Protein 4L9P (pdb70)

Sequence (792 aa):
GKYSSDPEWASIKPIEELNDGSDFGAMMPLATISYSPEYLEATSSYLRAVMAANEMSERALRLTGDIISMNPAHYTVWIYRAKILFALGKDLNEEIEEWLNKVALKHLLKKNNYYQQIWHHRQVLMSSRAHFPTLPPREQDFLMEEMFAQDAKSSYHVWTYRHWLVRHFKLWDHPREIQDVEALLKADVRNNSAWNHRYMLRFGPRDENEFDAGLHNTTGPSSEEKGRLPVVDEDLVDSELQYSQSRILEAPENRRSPWSYARGVLQAAGRPLSEWKDFARSFVAVKSSHAIEWLADVYAEEDGSEGSSAAEAVKMLTLLKEKYDPIRRRNYWEEYRIRRQITASAAHATEIVHPGIPALFREPPLIHHDLLSTEETTELQSSETVNKCLPLLKGIHNSQKGPFNKYGIPALQRKDHLEEYLYDDSLEDYPASFVALDASRPWMMVYWALAGLCCLLGEDVTRFRERVISTFTAAQNSTGGIGGGHGQMSHVASSSYAAVLSIAMVGGEEAFKLIDRKAMWKWLGKLKQPDGGFTVCEGGEEDVRGAYCAMVVHALLDLPLALPPEAEEARQQNGLETFTDGLPEYLSRCQTYEGGISGSPGSEAHGAYAFCALACLCLLGRPEVVVVPRYMNIATLLPWLSARQYAPEGGFSGRTNKLVDGCYSHWVGNCWPLVVQAALDGTQPLAGPKRSSVGNLYSREGLTRYILSCCQCCKLGGLRDKPGKHPDSYHTCYALTGLSTTVQYYYHYCCTDSSVSSKDDFSSSAFSSWKHDDPNNFASDGQGSDIGVFTENDRLVPFHPIFVIPHKSAEDIRVWFENQSFDDLKCVVM

CATH classification: 1.25.40.120

Radius of gyration: 26.06 Å; Cα contacts (8 Å, |Δi|>4): 1575; chains: 3; bounding box: 62×55×85 Å

Organism: Aspergillus fumigatus (strain ATCC MYA-4609 / CBS 101355 / FGSC A1100 / Af293) (NCBI:txid330879)

Structure (mmCIF, N/CA/C/O backbone):
data_4L9P
#
_entry.id   4L9P
#
_cell.length_a   63.236
_cell.length_b   90.328
_cell.length_c   83.007
_cell.angle_alpha   90.00
_cell.angle_beta   111.01
_cell.angle_gamma   90.00
#
_symmetry.space_group_name_H-M   'P 1 21 1'
#
loop_
_entity.id
_entity.type
_entity.pdbx_description
1 polymer 'CaaX farnesyltransferase alpha subunit Ram2'
2 polymer 'CaaX farnesyltransferase beta subunit Ram1'
3 polymer 'LYS-CYS-VAL-VAL-MET (CAAX peptide)'
4 non-polymer 'CHLORIDE ION'
5 non-polymer 1,2-ETHANEDIOL
6 non-polymer 'ZINC ION'
7 non-polymer '[(3,7,11-TRIMETHYL-DODECA-2,6,10-TRIENYLOXYCARBAMOYL)-METHYL]-PHOSPHONIC ACID'
8 water water
#
loop_
_atom_site.group_PDB
_atom_site.id
_atom_site.type_symbol
_atom_site.label_atom_id
_atom_site.label_alt_id
_atom_site.label_comp_id
_atom_site.label_asym_id
_atom_site.label_entity_id
_atom_site.label_seq_id
_atom_site.pdbx_PDB_ins_code
_atom_site.Cartn_x
_atom_site.Cartn_y
_atom_site.Cartn_z
_atom_site.occupancy
_atom_site.B_iso_or_equiv
_atom_site.auth_seq_id
_atom_site.auth_comp_id
_atom_site.auth_asym_id
_atom_site.auth_atom_id
_atom_site.pdbx_PDB_model_num
ATOM 1 N N . GLY A 1 17 ? 34.128 4.489 -29.710 1.00 40.58 3 GLY A N 1
ATOM 2 C CA . GLY A 1 17 ? 34.238 3.669 -28.496 1.00 39.64 3 GLY A CA 1
ATOM 3 C C . GLY A 1 17 ? 35.657 3.154 -28.251 1.00 38.74 3 GLY A C 1
ATOM 4 O O . GLY A 1 17 ? 36.277 2.647 -29.179 1.00 39.72 3 GLY A O 1
ATOM 5 N N . LYS A 1 18 ? 36.176 3.264 -27.020 1.00 37.01 4 LYS A N 1
ATOM 6 C CA . LYS A 1 18 ? 37.618 3.092 -26.786 1.00 35.79 4 LYS A CA 1
ATOM 7 C C . LYS A 1 18 ? 38.185 1.719 -27.124 1.00 31.99 4 LYS A C 1
ATOM 8 O O . LYS A 1 18 ? 39.230 1.620 -27.749 1.00 33.44 4 LYS A O 1
ATOM 14 N N . TYR A 1 19 ? 37.521 0.660 -26.701 1.00 26.15 5 TYR A N 1
ATOM 15 C CA . TYR A 1 19 ? 37.967 -0.692 -27.005 1.00 22.71 5 TYR A CA 1
ATOM 16 C C . TYR A 1 19 ? 37.751 -1.039 -28.454 1.00 23.23 5 TYR A C 1
ATOM 17 O O . TYR A 1 19 ? 38.667 -1.590 -29.100 1.00 22.23 5 TYR A O 1
ATOM 26 N N . SER A 1 20 ? 36.593 -0.697 -28.994 1.00 24.63 6 SER A N 1
ATOM 27 C CA . SER A 1 20 ? 36.338 -1.124 -30.374 1.00 27.37 6 SER A CA 1
ATOM 28 C C . SER A 1 20 ? 37.207 -0.414 -31.401 1.00 28.58 6 SER A C 1
ATOM 29 O O . SER A 1 20 ? 37.393 -0.932 -32.490 1.00 30.90 6 SER A O 1
ATOM 32 N N . SER A 1 21 ? 37.738 0.757 -31.064 1.00 26.96 7 SER A N 1
ATOM 33 C CA . SER A 1 21 ? 38.597 1.448 -32.013 1.00 26.94 7 SER A CA 1
ATOM 34 C C . SER A 1 21 ? 40.084 1.117 -31.827 1.00 24.95 7 SER A C 1
ATOM 35 O O . SER A 1 21 ? 40.901 1.483 -32.653 1.00 26.91 7 SER A O 1
ATOM 38 N N . ASP A 1 22 ? 40.431 0.394 -30.773 1.00 21.87 8 ASP A N 1
ATOM 39 C CA . ASP A 1 22 ? 41.839 0.159 -30.395 1.00 20.85 8 ASP A CA 1
ATOM 40 C C . ASP A 1 22 ? 42.328 -1.079 -31.103 1.00 20.09 8 ASP A C 1
ATOM 41 O O . ASP A 1 22 ? 41.778 -2.166 -30.918 1.00 20.51 8 ASP A O 1
ATOM 46 N N . PRO A 1 23 ? 43.372 -0.955 -31.960 1.00 19.06 9 PRO A N 1
ATOM 47 C CA . PRO A 1 23 ? 43.832 -2.200 -32.583 1.00 19.79 9 PRO A CA 1
ATOM 48 C C . PRO A 1 23 ? 44.364 -3.286 -31.617 1.00 20.12 9 PRO A C 1
ATOM 49 O O . PRO A 1 23 ? 44.442 -4.472 -31.993 1.00 20.46 9 PRO A O 1
ATOM 53 N N . GLU A 1 24 ? 44.679 -2.894 -30.363 1.00 20.09 10 GLU A N 1
ATOM 54 C CA . GLU A 1 24 ? 45.081 -3.831 -29.327 1.00 22.83 10 GLU A CA 1
ATOM 55 C C . GLU A 1 24 ? 43.969 -4.852 -29.048 1.00 20.11 10 GLU A C 1
ATOM 56 O O . GLU A 1 24 ? 44.243 -5.953 -28.627 1.00 19.74 10 GLU A O 1
ATOM 62 N N . TRP A 1 25 ? 42.751 -4.456 -29.340 1.00 18.24 11 TRP A N 1
ATOM 63 C CA . TRP A 1 25 ? 41.551 -5.228 -29.024 1.00 18.64 11 TRP A CA 1
ATOM 64 C C . TRP A 1 25 ? 40.916 -5.773 -30.286 1.00 19.89 11 TRP A C 1
ATOM 65 O O . TRP A 1 25 ? 39.840 -6.369 -30.250 1.00 21.28 11 TRP A O 1
ATOM 76 N N . ALA A 1 26 ? 41.570 -5.546 -31.431 1.00 20.25 12 ALA A N 1
ATOM 77 C CA . ALA A 1 26 ? 40.952 -6.006 -32.664 1.00 22.06 12 ALA A CA 1
ATOM 78 C C . ALA A 1 26 ? 40.729 -7.503 -32.765 1.00 24.34 12 ALA A C 1
ATOM 79 O O . ALA A 1 26 ? 39.769 -7.901 -33.391 1.00 27.11 12 ALA A O 1
ATOM 81 N N . SER A 1 27 ? 41.600 -8.325 -32.169 1.00 25.24 13 SER A N 1
ATOM 82 C CA . SER A 1 27 ? 41.569 -9.793 -32.324 1.00 25.12 13 SER A CA 1
ATOM 83 C C . SER A 1 27 ? 40.435 -10.484 -31.584 1.00 27.60 13 SER A C 1
ATOM 84 O O . SER A 1 27 ? 40.335 -11.718 -31.670 1.00 28.76 13 SER A O 1
ATOM 87 N N . ILE A 1 28 ? 39.586 -9.724 -30.872 1.00 27.27 14 ILE A N 1
ATOM 88 C CA . ILE A 1 28 ? 38.492 -10.343 -30.108 1.00 26.00 14 ILE A CA 1
ATOM 89 C C . ILE A 1 28 ? 37.191 -9.554 -30.285 1.00 24.86 14 ILE A C 1
ATOM 90 O O . ILE A 1 28 ? 37.221 -8.353 -30.359 1.00 25.56 14 ILE A O 1
ATOM 95 N N . LYS A 1 29 ? 36.062 -10.250 -30.451 1.00 25.66 15 LYS A N 1
ATOM 96 C CA . LYS A 1 29 ? 34.748 -9.630 -30.626 1.00 26.01 15 LYS A CA 1
ATOM 97 C C . LYS A 1 29 ? 34.017 -9.585 -29.289 1.00 25.18 15 LYS A C 1
ATOM 98 O O . LYS A 1 29 ? 33.907 -10.606 -28.645 1.00 26.30 15 LYS A O 1
ATOM 104 N N . PRO A 1 30 ? 33.466 -8.427 -28.940 1.00 23.10 16 PRO A N 1
ATOM 105 C CA . PRO A 1 30 ? 32.773 -8.290 -27.640 1.00 22.57 16 PRO A CA 1
ATOM 106 C C . PRO A 1 30 ? 31.467 -9.058 -27.674 1.00 23.44 16 PRO A C 1
ATOM 107 O O . PRO A 1 30 ? 30.929 -9.332 -28.760 1.00 25.33 16 PRO A O 1
ATOM 111 N N . ILE A 1 31 ? 30.987 -9.451 -26.498 1.00 22.84 17 ILE A N 1
ATOM 112 C CA . ILE A 1 31 ? 29.691 -10.090 -26.349 1.00 23.99 17 ILE A CA 1
ATOM 113 C C . ILE A 1 31 ? 28.694 -9.090 -25.770 1.00 24.37 17 ILE A C 1
ATOM 114 O O . ILE A 1 31 ? 28.833 -8.664 -24.617 1.00 22.67 17 ILE A O 1
ATOM 119 N N . GLU A 1 32 ? 27.737 -8.685 -26.604 1.00 27.02 18 GLU A N 1
ATOM 120 C CA A GLU A 1 32 ? 26.701 -7.709 -26.299 0.50 28.53 18 GLU A CA 1
ATOM 121 C CA B GLU A 1 32 ? 26.794 -7.652 -26.207 0.50 28.77 18 GLU A CA 1
ATOM 122 C C . GLU A 1 32 ? 25.862 -8.131 -25.090 1.00 28.38 18 GLU A C 1
ATOM 123 O O . GLU A 1 32 ? 25.648 -9.320 -24.895 1.00 28.90 18 GLU A O 1
ATOM 134 N N . LEU A 1 33 ? 25.367 -7.168 -24.316 1.00 27.90 19 LEU A N 1
ATOM 135 C CA . LEU A 1 33 ? 24.484 -7.443 -23.179 1.00 28.17 19 LEU A CA 1
ATOM 136 C C . LEU A 1 33 ? 23.143 -8.018 -23.619 1.00 29.07 19 LEU A C 1
ATOM 137 O O . LEU A 1 33 ? 22.504 -7.535 -24.558 1.00 29.66 19 LEU A O 1
ATOM 142 N N . ASN A 1 34 ? 22.723 -9.067 -22.932 1.00 31.03 20 ASN A N 1
ATOM 143 C CA . ASN A 1 34 ? 21.393 -9.594 -23.077 1.00 34.23 20 ASN A CA 1
ATOM 144 C C . ASN A 1 34 ? 20.779 -9.561 -21.682 1.00 35.86 20 ASN A C 1
ATOM 145 O O . ASN A 1 34 ? 21.056 -10.414 -20.850 1.00 35.95 20 ASN A O 1
ATOM 150 N N . ASP A 1 35 ? 19.965 -8.561 -21.405 1.00 37.35 21 ASP A N 1
ATOM 151 C CA . ASP A 1 35 ? 19.370 -8.469 -20.062 1.00 39.72 21 ASP A CA 1
ATOM 152 C C . ASP A 1 35 ? 17.951 -9.056 -20.026 1.00 39.40 21 ASP A C 1
ATOM 153 O O . ASP A 1 35 ? 17.259 -8.922 -19.030 1.00 38.15 21 ASP A O 1
ATOM 158 N N . GLY A 1 36 ? 17.517 -9.653 -21.136 1.00 40.65 22 GLY A N 1
ATOM 159 C CA . GLY A 1 36 ? 16.200 -10.269 -21.193 1.00 43.22 22 GLY A CA 1
ATOM 160 C C . GLY A 1 36 ? 15.114 -9.370 -21.767 1.00 46.26 22 GLY A C 1
ATOM 161 O O . GLY A 1 36 ? 13.958 -9.791 -21.909 1.00 46.43 22 GLY A O 1
ATOM 162 N N . SER A 1 37 ? 15.476 -8.131 -22.084 1.00 48.50 23 SER A N 1
ATOM 163 C CA . SER A 1 37 ? 14.521 -7.174 -22.633 1.00 50.58 23 SER A CA 1
ATOM 164 C C . SER A 1 37 ? 14.572 -7.252 -24.149 1.00 51.61 23 SER A C 1
ATOM 165 O O . SER A 1 37 ? 15.617 -6.970 -24.737 1.00 52.92 23 SER A O 1
ATOM 168 N N . ASP A 1 38 ? 13.437 -7.585 -24.767 1.00 49.41 24 ASP A N 1
ATOM 169 C CA . ASP A 1 38 ? 13.389 -7.953 -26.177 1.00 45.43 24 ASP A CA 1
ATOM 170 C C . ASP A 1 38 ? 14.039 -9.308 -26.285 1.00 51.78 24 ASP A C 1
ATOM 171 O O . ASP A 1 38 ? 14.873 -9.549 -27.156 1.00 54.52 24 ASP A O 1
ATOM 176 N N . PHE A 1 39 ? 13.699 -10.130 -25.297 1.00 54.05 25 PHE A N 1
ATOM 177 C CA . PHE A 1 39 ? 13.687 -11.585 -25.372 1.00 54.16 25 PHE A CA 1
ATOM 178 C C . PHE A 1 39 ? 12.495 -12.012 -24.486 1.00 53.14 25 PHE A C 1
ATOM 179 O O . PHE A 1 39 ? 12.376 -13.196 -24.119 1.00 53.85 25 PHE A O 1
ATOM 187 N N . GLY A 1 40 ? 11.636 -11.045 -24.116 1.00 50.83 26 GLY A N 1
ATOM 188 C CA . GLY A 1 40 ? 10.378 -11.349 -23.419 1.00 48.33 26 GLY A CA 1
ATOM 189 C C . GLY A 1 40 ? 9.601 -10.202 -22.757 1.00 45.08 26 GLY A C 1
ATOM 190 O O . GLY A 1 40 ? 9.485 -9.108 -23.326 1.00 45.97 26 GLY A O 1
ATOM 191 N N . ALA A 1 41 ? 9.041 -10.462 -21.568 1.00 40.36 27 ALA A N 1
ATOM 192 C CA . ALA A 1 41 ? 8.557 -9.392 -20.668 1.00 35.20 27 ALA A CA 1
ATOM 193 C C . ALA A 1 41 ? 9.766 -8.578 -20.274 1.00 31.18 27 ALA A C 1
ATOM 194 O O . ALA A 1 41 ? 10.867 -9.075 -20.342 1.00 33.09 27 ALA A O 1
ATOM 196 N N A MET A 1 42 ? 9.553 -7.327 -19.868 0.42 29.09 28 MET A N 1
ATOM 197 N N B MET A 1 42 ? 9.559 -7.340 -19.857 0.58 27.98 28 MET A N 1
ATOM 198 C CA A MET A 1 42 ? 10.640 -6.409 -19.509 0.42 27.62 28 MET A CA 1
ATOM 199 C CA B MET A 1 42 ? 10.672 -6.460 -19.544 0.58 26.21 28 MET A CA 1
ATOM 200 C C A MET A 1 42 ? 11.284 -6.801 -18.171 0.42 23.53 28 MET A C 1
ATOM 201 C C B MET A 1 42 ? 11.292 -6.803 -18.183 0.58 22.50 28 MET A C 1
ATOM 202 O O A MET A 1 42 ? 10.585 -7.077 -17.203 0.42 23.30 28 MET A O 1
ATOM 203 O O B MET A 1 42 ? 10.588 -7.043 -17.212 0.58 22.09 28 MET A O 1
ATOM 212 N N . PRO A 1 43 ? 12.624 -6.820 -18.107 1.00 20.59 29 PRO A N 1
ATOM 213 C CA . PRO A 1 43 ? 13.260 -7.155 -16.820 1.00 18.84 29 PRO A CA 1
ATOM 214 C C . PRO A 1 43 ? 13.076 -6.050 -15.809 1.00 16.73 29 PRO A C 1
ATOM 215 O O . PRO A 1 43 ? 12.652 -4.928 -16.156 1.00 18.11 29 PRO A O 1
ATOM 219 N N . LEU A 1 44 ? 13.416 -6.376 -14.561 1.00 13.68 30 LEU A N 1
ATOM 220 C CA . LEU A 1 44 ? 13.162 -5.489 -13.445 1.00 13.07 30 LEU A CA 1
ATOM 221 C C . LEU A 1 44 ? 14.449 -4.813 -12.955 1.00 12.98 30 LEU A C 1
ATOM 222 O O . LEU A 1 44 ? 15.552 -5.390 -13.099 1.00 13.03 30 LEU A O 1
ATOM 227 N N . ALA A 1 45 ? 14.313 -3.610 -12.362 1.00 12.25 31 ALA A N 1
ATOM 228 C CA . ALA A 1 45 ? 15.437 -2.930 -11.730 1.00 11.28 31 ALA A CA 1
ATOM 229 C C . ALA A 1 45 ? 16.628 -2.820 -12.660 1.00 11.93 31 ALA A C 1
ATOM 230 O O . ALA A 1 45 ? 17.766 -3.114 -12.298 1.00 13.81 31 ALA A O 1
ATOM 232 N N . THR A 1 46 ? 16.344 -2.458 -13.906 1.00 13.02 32 THR A N 1
ATOM 233 C CA . THR A 1 46 ? 17.432 -2.259 -14.871 1.00 13.61 32 THR A CA 1
ATOM 234 C C . THR A 1 46 ? 18.225 -0.961 -14.585 1.00 13.41 32 THR A C 1
ATOM 235 O O . THR A 1 46 ? 17.739 -0.035 -13.896 1.00 14.37 32 THR A O 1
ATOM 239 N N . ILE A 1 47 ? 19.447 -0.898 -15.113 1.00 12.86 33 ILE A N 1
ATOM 240 C CA . ILE A 1 47 ? 20.305 0.276 -14.986 1.00 13.62 33 ILE A CA 1
ATOM 241 C C . ILE A 1 47 ? 20.671 0.726 -16.391 1.00 15.08 33 ILE A C 1
ATOM 242 O O . ILE A 1 47 ? 21.125 -0.079 -17.220 1.00 15.48 33 ILE A O 1
ATOM 247 N N . SER A 1 48 ? 20.444 2.009 -16.661 1.00 14.61 34 SER A N 1
ATOM 248 C CA . SER A 1 48 ? 20.836 2.568 -17.950 1.00 16.04 34 SER A CA 1
ATOM 249 C C . SER A 1 48 ? 22.349 2.900 -17.958 1.00 16.64 34 SER A C 1
ATOM 250 O O . SER A 1 48 ? 22.731 4.073 -17.831 1.00 17.98 34 SER A O 1
ATOM 253 N N . TYR A 1 49 ? 23.169 1.864 -18.146 1.00 15.97 35 TYR A N 1
ATOM 254 C CA . TYR A 1 49 ? 24.619 1.960 -18.069 1.00 16.98 35 TYR A CA 1
ATOM 255 C C . TYR A 1 49 ? 25.194 2.980 -19.029 1.00 17.70 35 TYR A C 1
ATOM 256 O O . TYR A 1 49 ? 24.659 3.231 -20.092 1.00 18.20 35 TYR A O 1
ATOM 265 N N . SER A 1 50 ? 26.291 3.590 -18.625 1.00 17.43 36 SER A N 1
ATOM 266 C CA . SER A 1 50 ? 26.979 4.489 -19.549 1.00 18.62 36 SER A CA 1
ATOM 267 C C . SER A 1 50 ? 27.494 3.707 -20.755 1.00 18.76 36 SER A C 1
ATOM 268 O O . SER A 1 50 ? 27.783 2.521 -20.658 1.00 18.17 36 SER A O 1
ATOM 271 N N . PRO A 1 51 ? 27.634 4.382 -21.912 1.00 20.04 37 PRO A N 1
ATOM 272 C CA . PRO A 1 51 ? 28.261 3.711 -23.061 1.00 19.60 37 PRO A CA 1
ATOM 273 C C . PRO A 1 51 ? 29.648 3.114 -22.717 1.00 18.37 37 PRO A C 1
ATOM 274 O O . PRO A 1 51 ? 29.956 1.991 -23.167 1.00 18.55 37 PRO A O 1
ATOM 278 N N . GLU A 1 52 ? 30.441 3.804 -21.895 1.00 17.66 38 GLU A N 1
ATOM 279 C CA . GLU A 1 52 ? 31.786 3.299 -21.592 1.00 18.54 38 GLU A CA 1
ATOM 280 C C . GLU A 1 52 ? 31.709 1.983 -20.816 1.00 15.79 38 GLU A C 1
ATOM 281 O O . GLU A 1 52 ? 32.492 1.059 -21.050 1.00 16.22 38 GLU A O 1
ATOM 287 N N . TYR A 1 53 ? 30.770 1.907 -19.862 1.00 14.86 39 TYR A N 1
ATOM 288 C CA . TYR A 1 53 ? 30.638 0.704 -19.053 1.00 13.00 39 TYR A CA 1
ATOM 289 C C . TYR A 1 53 ? 30.029 -0.429 -19.881 1.00 13.75 39 TYR A C 1
ATOM 290 O O . TYR A 1 53 ? 30.452 -1.582 -19.752 1.00 14.53 39 TYR A O 1
ATOM 299 N N . LEU A 1 54 ? 29.036 -0.131 -20.729 1.00 14.73 40 LEU A N 1
ATOM 300 C CA . LEU A 1 54 ? 28.487 -1.165 -21.615 1.00 16.55 40 LEU A CA 1
ATOM 301 C C . LEU A 1 54 ? 29.593 -1.749 -22.487 1.00 17.05 40 LEU A C 1
ATOM 302 O O . LEU A 1 54 ? 29.722 -2.978 -22.609 1.00 17.38 40 LEU A O 1
ATOM 307 N N . GLU A 1 55 ? 30.432 -0.890 -23.063 1.00 17.02 41 GLU A N 1
ATOM 308 C CA . GLU A 1 55 ? 31.451 -1.398 -23.970 1.00 17.40 41 GLU A CA 1
ATOM 309 C C . GLU A 1 55 ? 32.489 -2.227 -23.204 1.00 15.49 41 GLU A C 1
ATOM 310 O O . GLU A 1 55 ? 32.804 -3.374 -23.598 1.00 15.40 41 GLU A O 1
ATOM 316 N N . ALA A 1 56 ? 32.988 -1.692 -22.085 1.00 14.18 42 ALA A N 1
ATOM 317 C CA . ALA A 1 56 ? 34.035 -2.393 -21.329 1.00 14.04 42 ALA A CA 1
ATOM 318 C C . ALA A 1 56 ? 33.533 -3.774 -20.896 1.00 13.39 42 ALA A C 1
ATOM 319 O O . ALA A 1 56 ? 34.240 -4.794 -20.995 1.00 13.52 42 ALA A O 1
ATOM 321 N N . THR A 1 57 ? 32.328 -3.812 -20.346 1.00 12.97 43 THR A N 1
ATOM 322 C CA . THR A 1 57 ? 31.809 -5.099 -19.881 1.00 12.39 43 THR A CA 1
ATOM 323 C C . THR A 1 57 ? 31.508 -6.102 -20.985 1.00 12.85 43 THR A C 1
ATOM 324 O O . THR A 1 57 ? 31.600 -7.303 -20.752 1.00 13.04 43 THR A O 1
ATOM 328 N N . SER A 1 58 ? 31.158 -5.617 -22.195 1.00 14.12 44 SER A N 1
ATOM 329 C CA A SER A 1 58 ? 30.988 -6.524 -23.324 0.50 14.86 44 SER A CA 1
ATOM 330 C CA B SER A 1 58 ? 31.004 -6.525 -23.342 0.50 14.99 44 SER A CA 1
ATOM 331 C C . SER A 1 58 ? 32.339 -7.157 -23.747 1.00 14.55 44 SER A C 1
ATOM 332 O O . SER A 1 58 ? 32.406 -8.347 -24.090 1.00 15.38 44 SER A O 1
ATOM 337 N N . TYR A 1 59 ? 33.418 -6.392 -23.660 1.00 14.14 45 TYR A N 1
ATOM 338 C CA . TYR A 1 59 ? 34.758 -6.978 -23.881 1.00 14.49 45 TYR A CA 1
ATOM 339 C C . TYR A 1 59 ? 35.136 -7.922 -22.726 1.00 14.61 45 TYR A C 1
ATOM 340 O O . TYR A 1 59 ? 35.768 -8.950 -22.942 1.00 15.85 45 TYR A O 1
ATOM 349 N N . LEU A 1 60 ? 34.719 -7.601 -21.481 1.00 13.01 46 LEU A N 1
ATOM 350 C CA . LEU A 1 60 ? 35.039 -8.499 -20.383 1.00 13.23 46 LEU A CA 1
ATOM 351 C C . LEU A 1 60 ? 34.338 -9.864 -20.570 1.00 13.49 46 LEU A C 1
ATOM 352 O O . LEU A 1 60 ? 34.941 -10.933 -20.326 1.00 13.94 46 LEU A O 1
ATOM 357 N N . ARG A 1 61 ? 33.093 -9.835 -21.013 1.00 13.87 47 ARG A N 1
ATOM 358 C CA . ARG A 1 61 ? 32.405 -11.099 -21.273 1.00 14.53 47 ARG A CA 1
ATOM 359 C C . ARG A 1 61 ? 33.207 -11.941 -22.280 1.00 15.53 47 ARG A C 1
ATOM 360 O O . ARG A 1 61 ? 33.368 -13.142 -22.100 1.00 16.70 47 ARG A O 1
ATOM 368 N N . ALA A 1 62 ? 33.726 -11.300 -23.325 1.00 15.10 48 ALA A N 1
ATOM 369 C CA . ALA A 1 62 ? 34.469 -12.038 -24.332 1.00 16.24 48 ALA A CA 1
ATOM 370 C C . ALA A 1 62 ? 35.775 -12.606 -23.800 1.00 16.40 48 ALA A C 1
ATOM 371 O O . ALA A 1 62 ? 36.118 -13.755 -24.087 1.00 18.13 48 ALA A O 1
ATOM 373 N N . VAL A 1 63 ? 36.563 -11.805 -23.086 1.00 14.89 49 VAL A N 1
ATOM 374 C CA . VAL A 1 63 ? 37.819 -12.334 -22.575 1.00 16.38 49 VAL A CA 1
ATOM 375 C C . VAL A 1 63 ? 37.599 -13.459 -21.568 1.00 16.23 49 VAL A C 1
ATOM 376 O O . VAL A 1 63 ? 38.346 -14.440 -21.561 1.00 17.04 49 VAL A O 1
ATOM 380 N N . MET A 1 64 ? 36.594 -13.302 -20.689 1.00 15.54 50 MET A N 1
ATOM 381 C CA . MET A 1 64 ? 36.390 -14.346 -19.713 1.00 16.14 50 MET A CA 1
ATOM 382 C C . MET A 1 64 ? 35.888 -15.644 -20.382 1.00 18.35 50 MET A C 1
ATOM 383 O O . MET A 1 64 ? 36.281 -16.742 -19.991 1.00 19.73 50 MET A O 1
ATOM 388 N N . ALA A 1 65 ? 35.029 -15.516 -21.385 1.00 19.87 51 ALA A N 1
ATOM 389 C CA . ALA A 1 65 ? 34.558 -16.684 -22.115 1.00 21.76 51 ALA A CA 1
ATOM 390 C C . ALA A 1 65 ? 35.727 -17.449 -22.792 1.00 22.09 51 ALA A C 1
ATOM 391 O O . ALA A 1 65 ? 35.696 -18.682 -22.908 1.00 24.11 51 ALA A O 1
ATOM 393 N N . ALA A 1 66 ? 36.742 -16.711 -23.238 1.00 20.52 52 ALA A N 1
ATOM 394 C CA . ALA A 1 66 ? 37.930 -17.312 -23.856 1.00 21.07 52 ALA A CA 1
ATOM 395 C C . ALA A 1 66 ? 38.980 -17.743 -22.812 1.00 21.99 52 ALA A C 1
ATOM 396 O O . ALA A 1 66 ? 40.009 -18.311 -23.163 1.00 23.04 52 ALA A O 1
ATOM 398 N N . ASN A 1 67 ? 38.732 -17.434 -21.529 1.00 21.18 53 ASN A N 1
ATOM 399 C CA . ASN A 1 67 ? 39.696 -17.685 -20.475 1.00 21.71 53 ASN A CA 1
ATOM 400 C C . ASN A 1 67 ? 41.035 -17.011 -20.788 1.00 20.47 53 ASN A C 1
ATOM 401 O O . ASN A 1 67 ? 42.106 -17.564 -20.520 1.00 20.04 53 ASN A O 1
ATOM 406 N N . GLU A 1 68 ? 40.955 -15.800 -21.333 1.00 18.67 54 GLU A N 1
ATOM 407 C CA . GLU A 1 68 ? 42.141 -15.079 -21.779 1.00 17.61 54 GLU A CA 1
ATOM 408 C C . GLU A 1 68 ? 42.918 -14.505 -20.610 1.00 17.16 54 GLU A C 1
ATOM 409 O O . GLU A 1 68 ? 42.319 -13.771 -19.754 1.00 17.78 54 GLU A O 1
ATOM 415 N N . MET A 1 69 ? 44.182 -14.880 -20.495 1.00 18.09 55 MET A N 1
ATOM 416 C CA . MET A 1 69 ? 45.112 -14.370 -19.491 1.00 18.70 55 MET A CA 1
ATOM 417 C C . MET A 1 69 ? 46.103 -13.515 -20.214 1.00 17.95 55 MET A C 1
ATOM 418 O O . MET A 1 69 ? 46.991 -14.045 -20.900 1.00 19.30 55 MET A O 1
ATOM 423 N N . SER A 1 70 ? 45.946 -12.202 -20.151 1.00 14.74 56 SER A N 1
ATOM 424 C CA . SER A 1 70 ? 46.754 -11.324 -20.985 1.00 14.20 56 SER A CA 1
ATOM 425 C C . SER A 1 70 ? 46.915 -9.972 -20.326 1.00 13.21 56 SER A C 1
ATOM 426 O O . SER A 1 70 ? 46.127 -9.575 -19.447 1.00 14.70 56 SER A O 1
ATOM 429 N N . GLU A 1 71 ? 47.891 -9.222 -20.750 1.00 14.53 57 GLU A N 1
ATOM 430 C CA . GLU A 1 71 ? 48.038 -7.853 -20.292 1.00 14.39 57 GLU A CA 1
ATOM 431 C C . GLU A 1 71 ? 46.850 -6.960 -20.661 1.00 13.71 57 GLU A C 1
ATOM 432 O O . GLU A 1 71 ? 46.425 -6.111 -19.839 1.00 12.95 57 GLU A O 1
ATOM 438 N N . ARG A 1 72 ? 46.301 -7.085 -21.870 1.00 12.65 58 ARG A N 1
ATOM 439 C CA . ARG A 1 72 ? 45.149 -6.268 -22.218 1.00 13.34 58 ARG A CA 1
ATOM 440 C C . ARG A 1 72 ? 43.973 -6.582 -21.283 1.00 12.48 58 ARG A C 1
ATOM 441 O O . ARG A 1 72 ? 43.259 -5.669 -20.876 1.00 12.04 58 ARG A O 1
ATOM 449 N N . ALA A 1 73 ? 43.757 -7.859 -20.996 1.00 12.96 59 ALA A N 1
ATOM 450 C CA . ALA A 1 73 ? 42.659 -8.244 -20.098 1.00 12.70 59 ALA A CA 1
ATOM 451 C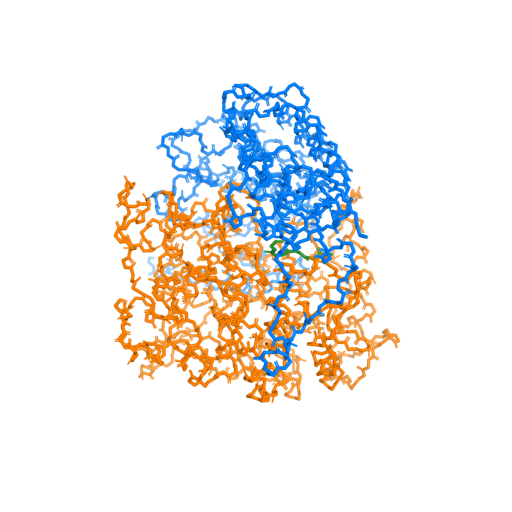 C . ALA A 1 73 ? 42.900 -7.676 -18.720 1.00 11.66 59 ALA A C 1
ATOM 452 O O . ALA A 1 73 ? 41.936 -7.219 -18.057 1.00 11.22 59 ALA A O 1
ATOM 454 N N . LEU A 1 74 ? 44.146 -7.684 -18.270 1.00 10.87 60 LEU A N 1
ATOM 455 C CA . LEU A 1 74 ? 44.451 -7.107 -16.963 1.00 10.49 60 LEU A CA 1
ATOM 456 C C . LEU A 1 74 ? 44.099 -5.606 -16.923 1.00 10.76 60 LEU A C 1
ATOM 457 O O . LEU A 1 74 ? 43.436 -5.127 -15.995 1.00 11.12 60 LEU A O 1
ATOM 462 N N . ARG A 1 75 ? 44.489 -4.843 -17.928 1.00 11.08 61 ARG A N 1
ATOM 463 C CA . ARG A 1 75 ? 44.148 -3.416 -18.038 1.00 10.88 61 ARG A CA 1
ATOM 464 C C . ARG A 1 75 ? 42.623 -3.214 -18.106 1.00 9.74 61 ARG A C 1
ATOM 465 O O . ARG A 1 75 ? 42.067 -2.339 -17.423 1.00 10.72 61 ARG A O 1
ATOM 473 N N . LEU A 1 76 ? 41.934 -4.123 -18.778 1.00 9.82 62 LEU A N 1
ATOM 474 C CA . LEU A 1 76 ? 40.474 -4.044 -18.869 1.00 9.59 62 LEU A CA 1
ATOM 475 C C . LEU A 1 76 ? 39.851 -4.198 -17.458 1.00 9.07 62 LEU A C 1
ATOM 476 O O . LEU A 1 76 ? 38.908 -3.485 -17.087 1.00 10.73 62 LEU A O 1
ATOM 481 N N . THR A 1 77 ? 40.346 -5.159 -16.701 1.00 8.72 63 THR A N 1
ATOM 482 C CA . THR A 1 77 ? 39.801 -5.301 -15.333 1.00 8.23 63 THR A CA 1
ATOM 483 C C . THR A 1 77 ? 40.037 -4.041 -14.492 1.00 8.15 63 THR A C 1
ATOM 484 O O . THR A 1 77 ? 39.155 -3.675 -13.716 1.00 9.36 63 THR A O 1
ATOM 488 N N . GLY A 1 78 ? 41.163 -3.373 -14.645 1.00 8.59 64 GLY A N 1
ATOM 489 C CA . GLY A 1 78 ? 41.413 -2.158 -13.887 1.00 9.51 64 GLY A CA 1
ATOM 490 C C . GLY A 1 78 ? 40.461 -1.042 -14.323 1.00 9.69 64 GLY A C 1
ATOM 491 O O . GLY A 1 78 ? 39.989 -0.244 -13.477 1.00 10.93 64 GLY A O 1
ATOM 492 N N . ASP A 1 79 ? 40.163 -1.005 -15.637 1.00 10.66 65 ASP A N 1
ATOM 493 C CA . ASP A 1 79 ? 39.249 0.021 -16.152 1.00 10.71 65 ASP A CA 1
ATOM 494 C C . ASP A 1 79 ? 37.820 -0.205 -15.566 1.00 11.46 65 ASP A C 1
ATOM 495 O O . ASP A 1 79 ? 37.145 0.732 -15.085 1.00 11.81 65 ASP A O 1
ATOM 500 N N . ILE A 1 80 ? 37.373 -1.452 -15.582 1.00 9.86 66 ILE A N 1
ATOM 501 C CA . ILE A 1 80 ? 36.043 -1.737 -15.061 1.00 10.10 66 ILE A CA 1
ATOM 502 C C . ILE A 1 80 ? 35.987 -1.456 -13.566 1.00 9.55 66 ILE A C 1
ATOM 503 O O . ILE A 1 80 ? 35.013 -0.909 -13.080 1.00 10.36 66 ILE A O 1
ATOM 508 N N . ILE A 1 81 ? 37.022 -1.831 -12.836 1.00 10.13 67 ILE A N 1
ATOM 509 C CA . ILE A 1 81 ? 37.098 -1.501 -11.400 1.00 10.27 67 ILE A CA 1
ATOM 510 C C . ILE A 1 81 ? 37.040 -0.004 -11.135 1.00 12.41 67 ILE A C 1
ATOM 511 O O . ILE A 1 81 ? 36.393 0.413 -10.136 1.00 13.29 67 ILE A O 1
ATOM 516 N N . SER A 1 82 ? 37.658 0.792 -12.012 1.00 13.62 68 SER A N 1
ATOM 517 C CA . SER A 1 82 ? 37.579 2.261 -11.859 1.00 14.71 68 SER A CA 1
ATOM 518 C C . SER A 1 82 ? 36.133 2.752 -12.003 1.00 15.87 68 SER A C 1
ATOM 519 O O . SER A 1 82 ? 35.753 3.737 -11.383 1.00 18.60 68 SER A O 1
ATOM 522 N N . MET A 1 83 ? 35.336 2.078 -12.818 1.00 12.96 69 MET A N 1
ATOM 523 C CA . MET A 1 83 ? 33.922 2.460 -12.987 1.00 13.56 69 MET A CA 1
ATOM 524 C C . MET A 1 83 ? 32.998 1.877 -11.941 1.00 14.11 69 MET A C 1
ATOM 525 O O . MET A 1 83 ? 32.023 2.518 -11.544 1.00 15.71 69 MET A O 1
ATOM 530 N N . ASN A 1 84 ? 33.305 0.668 -11.479 1.00 12.94 70 ASN A N 1
ATOM 531 C CA . ASN A 1 84 ? 32.441 -0.066 -10.542 1.00 12.11 70 ASN A CA 1
ATOM 532 C C . ASN A 1 84 ? 33.279 -1.027 -9.706 1.00 10.61 70 ASN A C 1
ATOM 533 O O . ASN A 1 84 ? 33.485 -2.181 -10.087 1.00 10.67 70 ASN A O 1
ATOM 538 N N . PRO A 1 85 ? 33.787 -0.552 -8.577 1.00 10.71 71 PRO A N 1
ATOM 539 C CA . PRO A 1 85 ? 34.651 -1.410 -7.763 1.00 10.10 71 PRO A CA 1
ATOM 540 C C . PRO A 1 85 ? 33.831 -2.479 -7.025 1.00 10.05 71 PRO A C 1
ATOM 541 O O . PRO A 1 85 ? 34.430 -3.347 -6.408 1.00 10.77 71 PRO A O 1
ATOM 545 N N . ALA A 1 86 ? 32.517 -2.447 -7.114 1.00 9.99 72 ALA A N 1
ATOM 546 C CA . ALA A 1 86 ? 31.692 -3.512 -6.513 1.00 11.79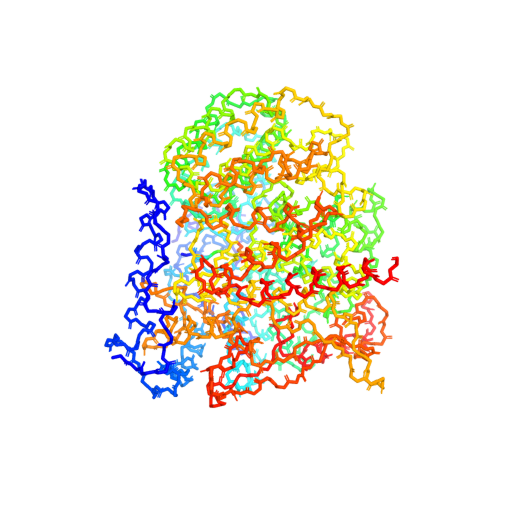 72 ALA A CA 1
ATOM 547 C C . ALA A 1 86 ? 31.301 -4.606 -7.520 1.00 12.44 72 ALA A C 1
ATOM 548 O O . ALA A 1 86 ? 30.358 -5.369 -7.309 1.00 14.16 72 ALA A O 1
ATOM 550 N N . HIS A 1 87 ? 32.046 -4.717 -8.622 1.00 10.12 73 HIS A N 1
ATOM 551 C CA . HIS A 1 87 ? 31.788 -5.789 -9.599 1.00 9.80 73 HIS A CA 1
ATOM 552 C C . HIS A 1 87 ? 32.591 -6.991 -9.147 1.00 9.22 73 HIS A C 1
ATOM 553 O O . HIS A 1 87 ? 33.787 -7.088 -9.436 1.00 10.69 73 HIS A O 1
ATOM 560 N N . TYR A 1 88 ? 31.977 -7.920 -8.408 1.00 7.94 74 TYR A N 1
ATOM 561 C CA . TYR A 1 88 ? 32.779 -8.986 -7.764 1.00 7.81 74 TYR A CA 1
ATOM 562 C C . TYR A 1 88 ? 33.443 -9.876 -8.824 1.00 7.90 74 TYR A C 1
ATOM 563 O O . TYR A 1 88 ? 34.550 -10.404 -8.581 1.00 9.04 74 TYR A O 1
ATOM 572 N N . THR A 1 89 ? 32.756 -10.113 -9.940 1.00 8.74 75 THR A N 1
ATOM 573 C CA . THR A 1 89 ? 33.337 -11.023 -10.956 1.00 8.26 75 THR A CA 1
ATOM 574 C C . THR A 1 89 ? 34.691 -10.477 -11.492 1.00 8.27 75 THR A C 1
ATOM 575 O O . THR A 1 89 ? 35.650 -11.224 -11.632 1.00 9.69 75 THR A O 1
ATOM 579 N N . VAL A 1 90 ? 34.761 -9.173 -11.742 1.00 8.16 76 VAL A N 1
ATOM 580 C CA . VAL A 1 90 ? 35.992 -8.665 -12.398 1.00 8.45 76 VAL A CA 1
ATOM 581 C C . VAL A 1 90 ? 37.189 -8.775 -11.455 1.00 8.23 76 VAL A C 1
ATOM 582 O O . VAL A 1 90 ? 38.317 -9.007 -11.895 1.00 8.91 76 VAL A O 1
ATOM 586 N N . TRP A 1 91 ? 36.983 -8.667 -10.127 1.00 8.16 77 TRP A N 1
ATOM 587 C CA . TRP A 1 91 ? 38.119 -8.828 -9.208 1.00 8.67 77 TRP A CA 1
ATOM 588 C C . TRP A 1 91 ? 38.631 -10.268 -9.205 1.00 9.48 77 TRP A C 1
ATOM 589 O O . TRP A 1 91 ? 39.846 -10.509 -9.150 1.00 9.81 77 TRP A O 1
ATOM 600 N N . ILE A 1 92 ? 37.713 -11.229 -9.206 1.00 10.10 78 ILE A N 1
ATOM 601 C CA . ILE A 1 92 ? 38.166 -12.609 -9.219 1.00 11.10 78 ILE A CA 1
ATOM 602 C C . ILE A 1 92 ? 38.920 -12.937 -10.516 1.00 9.70 78 ILE A C 1
ATOM 603 O O . ILE A 1 92 ? 39.975 -13.601 -10.478 1.00 10.10 78 ILE A O 1
ATOM 608 N N . TYR A 1 93 ? 38.425 -12.431 -11.654 1.00 9.29 79 TYR A N 1
ATOM 609 C CA . TYR A 1 93 ? 39.121 -12.650 -12.917 1.00 9.69 79 TYR A CA 1
ATOM 610 C C . TYR A 1 93 ? 40.494 -11.923 -12.896 1.00 8.94 79 TYR A C 1
ATOM 611 O O . TYR A 1 93 ? 41.497 -12.484 -13.336 1.00 9.64 79 TYR A O 1
ATOM 620 N N . ARG A 1 94 ? 40.563 -10.712 -12.352 1.00 9.24 80 ARG A N 1
ATOM 621 C CA . ARG A 1 94 ? 41.840 -10.013 -12.214 1.00 8.80 80 ARG A CA 1
ATOM 622 C C . ARG A 1 94 ? 42.849 -10.856 -11.458 1.00 9.55 80 ARG A C 1
ATOM 623 O O . ARG A 1 94 ? 43.991 -10.961 -11.888 1.00 9.56 80 ARG A O 1
ATOM 631 N N . ALA A 1 95 ? 42.446 -11.446 -10.313 1.00 8.60 81 ALA A N 1
ATOM 632 C CA . ALA A 1 95 ? 43.412 -12.208 -9.578 1.00 10.24 81 ALA A CA 1
ATOM 633 C C . ALA A 1 95 ? 43.907 -13.418 -10.385 1.00 11.44 81 ALA A C 1
ATOM 634 O O . ALA A 1 95 ? 45.098 -13.757 -10.320 1.00 11.88 81 ALA A O 1
ATOM 636 N N . LYS A 1 96 ? 43.002 -14.065 -11.113 1.00 12.44 82 LYS A N 1
ATOM 637 C CA . LYS A 1 96 ? 43.444 -15.182 -11.994 1.00 13.60 82 LYS A CA 1
ATOM 638 C C . LYS A 1 96 ? 44.523 -14.713 -12.955 1.00 13.79 82 LYS A C 1
ATOM 639 O O . LYS A 1 96 ? 45.550 -15.397 -13.101 1.00 14.90 82 LYS A O 1
ATOM 645 N N . ILE A 1 97 ? 44.324 -13.555 -13.580 1.00 11.16 83 ILE A N 1
ATOM 646 C CA . ILE A 1 97 ? 45.307 -13.058 -14.565 1.00 10.91 83 ILE A CA 1
ATOM 647 C C . ILE A 1 97 ? 46.640 -12.749 -13.876 1.00 12.36 83 ILE A C 1
ATOM 648 O O . ILE A 1 97 ? 47.695 -13.124 -14.360 1.00 12.63 83 ILE A O 1
ATOM 653 N N . LEU A 1 98 ? 46.638 -12.100 -12.724 1.00 11.51 84 LEU A N 1
ATOM 654 C CA . LEU A 1 98 ? 47.866 -11.737 -12.039 1.00 13.12 84 LEU A CA 1
ATOM 655 C C . LEU A 1 98 ? 48.688 -12.969 -11.748 1.00 14.87 84 LEU A C 1
ATOM 656 O O . LEU A 1 98 ? 49.883 -12.958 -11.969 1.00 14.75 84 LEU A O 1
ATOM 661 N N . PHE A 1 99 ? 48.061 -14.026 -11.229 1.00 15.69 85 PHE A N 1
ATOM 662 C CA . PHE A 1 99 ? 48.812 -15.244 -10.969 1.00 17.17 85 PHE A CA 1
ATOM 663 C C . PHE A 1 99 ? 49.266 -15.945 -12.269 1.00 18.45 85 PHE A C 1
ATOM 664 O O . PHE A 1 99 ? 50.440 -16.366 -12.378 1.00 19.84 85 PHE A O 1
ATOM 672 N N . ALA A 1 100 ? 48.372 -16.031 -13.268 1.00 17.89 86 ALA A N 1
ATOM 673 C CA . ALA A 1 100 ? 48.731 -16.726 -14.520 1.00 18.20 86 ALA A CA 1
ATOM 674 C C . ALA A 1 100 ? 49.897 -16.059 -15.248 1.00 18.70 86 ALA A C 1
ATOM 675 O O . ALA A 1 100 ? 50.736 -16.743 -15.882 1.00 19.65 86 ALA A O 1
ATOM 677 N N . LEU A 1 101 ? 50.004 -14.751 -15.180 1.00 17.83 87 LEU A N 1
ATOM 678 C CA . LEU A 1 101 ? 51.083 -14.042 -15.879 1.00 17.98 87 LEU A CA 1
ATOM 679 C C . LEU A 1 101 ? 52.321 -13.818 -15.021 1.00 17.62 87 LEU A C 1
ATOM 680 O O . LEU A 1 101 ? 53.315 -13.248 -15.503 1.00 18.20 87 LEU A O 1
ATOM 685 N N . GLY A 1 102 ? 52.290 -14.275 -13.766 1.00 17.47 88 GLY A N 1
ATOM 686 C CA . GLY A 1 102 ? 53.419 -14.042 -12.885 1.00 18.26 88 GLY A CA 1
ATOM 687 C C . GLY A 1 102 ? 53.662 -12.561 -12.688 1.00 17.80 88 GLY A C 1
ATOM 688 O O . GLY A 1 102 ? 54.822 -12.117 -12.651 1.00 18.62 88 GLY A O 1
ATOM 689 N N . LYS A 1 103 ? 52.584 -11.772 -12.553 1.00 15.73 89 LYS A N 1
ATOM 690 C CA . LYS A 1 103 ? 52.784 -10.328 -12.357 1.00 14.98 89 LYS A CA 1
ATOM 691 C C . LYS A 1 103 ? 53.433 -10.041 -10.995 1.00 15.64 89 LYS A C 1
ATOM 692 O O . LYS A 1 103 ? 53.299 -10.813 -10.015 1.00 16.70 89 LYS A O 1
ATOM 698 N N . ASP A 1 104 ? 54.063 -8.885 -10.896 1.00 15.56 90 ASP A N 1
ATOM 699 C CA . ASP A 1 104 ? 54.701 -8.435 -9.649 1.00 14.86 90 ASP A CA 1
ATOM 700 C C . ASP A 1 104 ? 53.567 -8.019 -8.682 1.00 13.83 90 ASP A C 1
ATOM 701 O O . ASP A 1 104 ? 52.841 -7.041 -8.909 1.00 12.92 90 ASP A O 1
ATOM 706 N N . LEU A 1 105 ? 53.432 -8.774 -7.604 1.00 13.17 91 LEU A N 1
ATOM 707 C CA . LEU A 1 105 ? 52.316 -8.463 -6.692 1.00 12.81 91 LEU A CA 1
ATOM 708 C C . LEU A 1 105 ? 52.667 -7.365 -5.729 1.00 12.56 91 LEU A C 1
ATOM 709 O O . LEU A 1 105 ? 51.709 -6.814 -5.114 1.00 13.10 91 LEU A O 1
ATOM 714 N N . ASN A 1 106 ? 53.929 -6.986 -5.570 1.00 12.94 92 ASN A N 1
ATOM 715 C CA . ASN A 1 106 ? 54.232 -5.764 -4.840 1.00 13.83 92 ASN A CA 1
ATOM 716 C C . ASN A 1 106 ? 53.616 -4.590 -5.548 1.00 12.85 92 ASN A C 1
ATOM 717 O O . ASN A 1 106 ? 53.033 -3.684 -4.897 1.00 12.44 92 ASN A O 1
ATOM 722 N N . GLU A 1 107 ? 53.746 -4.566 -6.873 1.00 13.27 93 GLU A N 1
ATOM 723 C CA . GLU A 1 107 ? 53.143 -3.483 -7.651 1.00 14.16 93 GLU A CA 1
ATOM 724 C C . GLU A 1 107 ? 51.611 -3.550 -7.621 1.00 12.09 93 GLU A C 1
ATOM 725 O O . GLU A 1 107 ? 50.942 -2.505 -7.548 1.00 12.17 93 GLU A O 1
ATOM 731 N N . GLU A 1 108 ? 51.049 -4.750 -7.612 1.00 10.74 94 GLU A N 1
ATOM 732 C CA . GLU A 1 108 ? 49.608 -4.888 -7.465 1.00 9.59 94 GLU A CA 1
ATOM 733 C C . GLU A 1 108 ? 49.148 -4.338 -6.116 1.00 7.98 94 GLU A C 1
ATOM 734 O O . GLU A 1 108 ? 48.085 -3.652 -6.086 1.00 8.44 94 GLU A O 1
ATOM 740 N N . ILE A 1 109 ? 49.853 -4.632 -5.038 1.00 7.74 95 ILE A N 1
ATOM 741 C CA . ILE A 1 109 ? 49.447 -4.063 -3.750 1.00 8.07 95 ILE A CA 1
ATOM 742 C C . ILE A 1 109 ? 49.518 -2.541 -3.757 1.00 8.80 95 ILE A C 1
ATOM 743 O O . ILE A 1 109 ? 48.601 -1.888 -3.243 1.00 9.31 95 ILE A O 1
ATOM 748 N N . GLU A 1 110 ? 50.535 -1.951 -4.373 1.00 9.44 96 GLU A N 1
ATOM 749 C CA A GLU A 1 110 ? 50.611 -0.492 -4.494 0.35 11.23 96 GLU A CA 1
ATOM 750 C CA B GLU A 1 110 ? 50.565 -0.497 -4.381 0.65 10.45 96 GLU A CA 1
ATOM 751 C C . GLU A 1 110 ? 49.378 0.072 -5.186 1.00 11.01 96 GLU A C 1
ATOM 752 O O . GLU A 1 110 ? 48.787 1.100 -4.788 1.00 11.88 96 GLU A O 1
ATOM 763 N N . TRP A 1 111 ? 48.973 -0.595 -6.265 1.00 9.77 97 TRP A N 1
ATOM 764 C CA . TRP A 1 111 ? 47.746 -0.173 -6.989 1.00 9.94 97 TRP A CA 1
ATOM 765 C C . TRP A 1 111 ? 46.492 -0.378 -6.098 1.00 8.56 97 TRP A C 1
ATOM 766 O O . TRP A 1 111 ? 45.629 0.530 -5.993 1.00 9.28 97 TRP A O 1
ATOM 777 N N . LEU A 1 112 ? 46.396 -1.540 -5.445 1.00 7.51 98 LEU A N 1
ATOM 778 C CA . LEU A 1 112 ? 45.226 -1.849 -4.617 1.00 7.53 98 LEU A CA 1
ATOM 779 C C . LEU A 1 112 ? 45.096 -0.838 -3.484 1.00 6.77 98 LEU A C 1
ATOM 780 O O . LEU A 1 112 ? 43.979 -0.435 -3.145 1.00 7.01 98 LEU A O 1
ATOM 785 N N . ASN A 1 113 ? 46.220 -0.397 -2.917 1.00 7.14 99 ASN A N 1
ATOM 786 C CA . ASN A 1 113 ? 46.141 0.580 -1.829 1.00 6.52 99 ASN A CA 1
ATOM 787 C C . ASN A 1 113 ? 45.422 1.856 -2.302 1.00 7.15 99 ASN A C 1
ATOM 788 O O . ASN A 1 113 ? 44.648 2.464 -1.545 1.00 7.05 99 ASN A O 1
ATOM 793 N N . LYS A 1 114 ? 45.679 2.294 -3.525 1.00 7.24 100 LYS A N 1
ATOM 794 C CA . LYS A 1 114 ? 44.998 3.475 -4.054 1.00 8.27 100 LYS A CA 1
ATOM 795 C C . LYS A 1 114 ? 43.501 3.264 -4.220 1.00 8.12 100 LYS A C 1
ATOM 796 O O . LYS A 1 114 ? 42.698 4.165 -3.948 1.00 9.95 100 LYS A O 1
ATOM 802 N N . VAL A 1 115 ? 43.109 2.082 -4.689 1.00 7.87 101 VAL A N 1
ATOM 803 C CA . VAL A 1 115 ? 41.699 1.761 -4.810 1.00 8.25 101 VAL A CA 1
ATOM 804 C C . VAL A 1 115 ? 41.021 1.729 -3.430 1.00 6.04 101 VAL A C 1
ATOM 805 O O . VAL A 1 115 ? 39.920 2.263 -3.242 1.00 6.84 101 VAL A O 1
ATOM 809 N N . ALA A 1 116 ? 41.715 1.120 -2.458 1.00 6.53 102 ALA A N 1
ATOM 810 C CA . ALA A 1 116 ? 41.207 0.965 -1.097 1.00 6.81 102 ALA A CA 1
ATOM 811 C C . ALA A 1 116 ? 40.981 2.352 -0.457 1.00 7.22 102 ALA A C 1
ATOM 812 O O . ALA A 1 116 ? 40.028 2.548 0.260 1.00 9.25 102 ALA A O 1
ATOM 814 N N . LEU A 1 117 ? 41.893 3.291 -0.740 1.00 7.81 103 LEU A N 1
ATOM 815 C CA . LEU A 1 117 ? 41.802 4.679 -0.181 1.00 9.06 103 LEU A CA 1
ATOM 816 C C . LEU A 1 117 ? 40.663 5.452 -0.832 1.00 12.12 103 LEU A C 1
ATOM 817 O O . LEU A 1 117 ? 40.155 6.396 -0.231 1.00 13.93 103 LEU A O 1
ATOM 822 N N . LYS A 1 118 ? 40.199 5.028 -1.996 1.00 12.51 104 LYS A N 1
ATOM 823 C CA . LYS A 1 118 ? 39.124 5.744 -2.680 1.00 14.32 104 LYS A CA 1
ATOM 824 C C . LYS A 1 118 ? 37.762 5.213 -2.281 1.00 13.81 104 LYS A C 1
ATOM 825 O O . LYS A 1 118 ? 36.777 5.962 -2.343 1.00 16.17 104 LYS A O 1
ATOM 831 N N . HIS A 1 119 ? 37.664 3.949 -1.884 1.00 11.89 105 HIS A N 1
ATOM 832 C CA . HIS A 1 119 ? 36.356 3.289 -1.713 1.00 12.32 105 HIS A CA 1
ATOM 833 C C . HIS A 1 119 ? 36.292 2.564 -0.393 1.00 13.65 105 HIS A C 1
ATOM 834 O O . HIS A 1 119 ? 36.682 1.461 -0.264 1.00 14.20 105 HIS A O 1
ATOM 841 N N A LEU A 1 120 ? 36.322 3.450 0.593 0.29 9.24 106 LEU A N 1
ATOM 842 N N B LEU A 1 120 ? 35.239 2.947 0.377 0.71 17.64 106 LEU A N 1
ATOM 843 C CA A LEU A 1 120 ? 36.707 3.111 1.946 0.29 6.70 106 LEU A CA 1
ATOM 844 C CA B LEU A 1 120 ? 34.902 2.288 1.657 0.71 20.23 106 LEU A CA 1
ATOM 845 C C A LEU A 1 120 ? 35.831 2.021 2.459 0.29 4.43 106 LEU A C 1
ATOM 846 C C B LEU A 1 120 ? 33.762 1.215 1.634 0.71 19.41 106 LEU A C 1
ATOM 847 O O A LEU A 1 120 ? 36.258 1.210 3.290 0.29 5.21 106 LEU A O 1
ATOM 848 O O B LEU A 1 120 ? 33.016 1.099 0.658 0.71 19.66 106 LEU A O 1
ATOM 857 N N A LYS A 1 121 ? 34.601 2.031 1.953 0.29 3.36 107 LYS A N 1
ATOM 858 N N B LYS A 1 121 ? 33.682 0.399 2.678 0.71 18.10 107 LYS A N 1
ATOM 859 C CA A LYS A 1 121 ? 33.559 1.095 2.346 0.29 3.21 107 LYS A CA 1
ATOM 860 C CA B LYS A 1 121 ? 32.737 -0.720 2.756 0.71 17.59 107 LYS A CA 1
ATOM 861 C C A LYS A 1 121 ? 33.499 -0.162 1.481 0.29 3.14 107 LYS A C 1
ATOM 862 C C B LYS A 1 121 ? 32.614 -1.580 1.527 0.71 15.98 107 LYS A C 1
ATOM 863 O O A LYS A 1 121 ? 32.676 -1.023 1.715 0.29 3.83 107 LYS A O 1
ATOM 864 O O B LYS A 1 121 ? 31.544 -1.629 0.866 0.71 17.54 107 LYS A O 1
ATOM 875 N N A ASN A 1 122 ? 34.364 -0.270 0.474 0.29 2.82 108 ASN A N 1
ATOM 876 N N B ASN A 1 122 ? 33.669 -2.318 1.266 0.71 11.80 108 ASN A N 1
ATOM 877 C CA A ASN A 1 122 ? 34.262 -1.393 -0.444 0.29 3.68 108 ASN A CA 1
ATOM 878 C CA B ASN A 1 122 ? 33.737 -3.081 0.032 0.71 9.74 108 ASN A CA 1
ATOM 879 C C A ASN A 1 122 ? 34.919 -2.607 0.173 0.29 4.26 108 ASN A C 1
ATOM 880 C C B ASN A 1 122 ? 34.354 -4.431 0.335 0.71 9.22 108 ASN A C 1
ATOM 881 O O A ASN A 1 122 ? 35.993 -2.516 0.765 0.29 3.93 108 ASN A O 1
ATOM 882 O O B ASN A 1 122 ? 35.463 -4.536 0.845 0.71 11.00 108 ASN A O 1
ATOM 891 N N A TYR A 1 123 ? 34.271 -3.753 0.066 0.29 6.28 109 TYR A N 1
ATOM 892 N N B TYR A 1 123 ? 33.597 -5.482 0.082 0.71 8.58 109 TYR A N 1
ATOM 893 C CA A TYR A 1 123 ? 34.873 -4.936 0.663 0.29 9.47 109 TYR A CA 1
ATOM 894 C CA B TYR A 1 123 ? 34.118 -6.840 0.294 0.71 8.65 109 TYR A CA 1
ATOM 895 C C A TYR A 1 123 ? 35.561 -5.874 -0.315 0.29 6.69 109 TYR A C 1
ATOM 896 C C B TYR A 1 123 ? 35.264 -7.230 -0.635 0.71 8.17 109 TYR A C 1
ATOM 897 O O A TYR A 1 123 ? 36.422 -6.635 0.099 0.29 3.98 109 TYR A O 1
ATOM 898 O O B TYR A 1 123 ? 36.201 -7.935 -0.204 0.71 8.62 109 TYR A O 1
ATOM 915 N N A GLN A 1 124 ? 35.147 -5.843 -1.580 0.29 6.64 110 GLN A N 1
ATOM 916 N N B GLN A 1 124 ? 35.233 -6.740 -1.879 0.71 5.98 110 GLN A N 1
ATOM 917 C CA A GLN A 1 124 ? 35.704 -6.704 -2.643 0.29 6.81 110 GLN A CA 1
ATOM 918 C CA B GLN A 1 124 ? 36.100 -7.263 -2.914 0.71 5.93 110 GLN A CA 1
ATOM 919 C C A GLN A 1 124 ? 37.219 -6.658 -2.687 0.29 6.07 110 GLN A C 1
ATOM 920 C C B GLN A 1 124 ? 37.504 -6.761 -2.670 0.71 5.85 110 GLN A C 1
ATOM 921 O O A GLN A 1 124 ? 37.917 -7.610 -3.030 0.29 5.25 110 GLN A O 1
ATOM 922 O O B GLN A 1 124 ? 38.448 -7.544 -2.776 0.71 5.48 110 GLN A O 1
ATOM 933 N N . ILE A 1 125 ? 37.656 -5.471 -2.331 1.00 5.75 111 ILE A N 1
ATOM 934 C CA . ILE A 1 125 ? 39.023 -4.945 -2.266 1.00 5.56 111 ILE A CA 1
ATOM 935 C C . ILE A 1 125 ? 39.825 -5.653 -1.157 1.00 4.66 111 ILE A C 1
ATOM 936 O O . ILE A 1 125 ? 41.028 -5.928 -1.268 1.00 6.19 111 ILE A O 1
ATOM 941 N N . TRP A 1 126 ? 39.154 -5.980 -0.063 1.00 4.45 112 TRP A N 1
ATOM 942 C CA . TRP A 1 126 ? 39.807 -6.591 1.085 1.00 5.59 112 TRP A CA 1
ATOM 943 C C . TRP A 1 126 ? 39.923 -8.093 0.957 1.00 4.38 112 TRP A C 1
ATOM 944 O O . TRP A 1 126 ? 40.907 -8.672 1.429 1.00 5.78 112 TRP A O 1
ATOM 955 N N . HIS A 1 127 ? 38.973 -8.729 0.270 1.00 3.97 113 HIS A N 1
ATOM 956 C CA . HIS A 1 127 ? 39.154 -10.124 -0.123 1.00 5.12 113 HIS A CA 1
ATOM 957 C C . HIS A 1 127 ? 40.340 -10.250 -1.113 1.00 4.94 113 HIS A C 1
ATOM 958 O O . HIS A 1 127 ? 41.206 -11.119 -0.954 1.00 5.37 113 HIS A O 1
ATOM 965 N N . HIS A 1 128 ? 40.432 -9.338 -2.095 1.00 5.05 114 HIS A N 1
ATOM 966 C CA . HIS A 1 128 ? 41.499 -9.403 -3.100 1.00 4.39 114 HIS A CA 1
ATOM 967 C C . HIS A 1 128 ? 42.828 -9.257 -2.386 1.00 4.77 114 HIS A C 1
ATOM 968 O O . HIS A 1 128 ? 43.809 -9.944 -2.717 1.00 5.69 114 HIS A O 1
ATOM 975 N N . ARG A 1 129 ? 42.917 -8.385 -1.388 1.00 5.53 115 ARG A N 1
ATOM 976 C CA . ARG A 1 129 ? 44.176 -8.200 -0.649 1.00 4.81 115 ARG A CA 1
ATOM 977 C C . ARG A 1 129 ? 44.602 -9.526 0.001 1.00 5.04 115 ARG A C 1
ATOM 978 O O . ARG A 1 129 ? 45.791 -9.901 -0.029 1.00 6.30 115 ARG A O 1
ATOM 986 N N . GLN A 1 130 ? 43.647 -10.234 0.594 1.00 5.80 116 GLN A N 1
ATOM 987 C CA . GLN A 1 130 ? 43.950 -11.505 1.246 1.00 6.10 116 GLN A CA 1
ATOM 988 C C . GLN A 1 130 ? 44.383 -12.580 0.208 1.00 5.60 116 GLN A C 1
ATOM 989 O O . GLN A 1 130 ? 45.354 -13.340 0.436 1.00 6.51 116 GLN A O 1
ATOM 995 N N . VAL A 1 131 ? 43.742 -12.575 -0.950 1.00 4.91 117 VAL A N 1
ATOM 996 C CA . VAL A 1 131 ? 44.120 -13.505 -2.049 1.00 6.57 117 VAL A CA 1
ATOM 997 C C . VAL A 1 131 ? 45.588 -13.259 -2.428 1.00 7.70 117 VAL A C 1
ATOM 998 O O . VAL A 1 131 ? 46.347 -14.217 -2.563 1.00 9.41 117 VAL A O 1
ATOM 1002 N N . LEU A 1 132 ? 45.979 -12.007 -2.591 1.00 7.04 118 LEU A N 1
ATOM 1003 C CA . LEU A 1 132 ? 47.338 -11.711 -2.991 1.00 6.83 118 LEU A CA 1
ATOM 1004 C C . LEU A 1 132 ? 48.327 -11.992 -1.893 1.00 5.80 118 LEU A C 1
ATOM 1005 O O . LEU A 1 132 ? 49.354 -12.675 -2.109 1.00 7.30 118 LEU A O 1
ATOM 1010 N N . MET A 1 133 ? 48.034 -11.502 -0.677 1.00 5.83 119 MET A N 1
ATOM 1011 C CA . MET A 1 133 ? 48.991 -11.568 0.405 1.00 6.95 119 MET A CA 1
ATOM 1012 C C . MET A 1 133 ? 49.192 -13.000 0.932 1.00 7.99 119 MET A C 1
ATOM 1013 O O . MET A 1 133 ? 50.236 -13.321 1.552 1.00 10.67 119 MET A O 1
ATOM 1018 N N . SER A 1 134 ? 48.253 -13.867 0.642 1.00 8.69 120 SER A N 1
ATOM 1019 C CA . SER A 1 134 ? 48.372 -15.268 1.051 1.00 10.11 120 SER A CA 1
ATOM 1020 C C . SER A 1 134 ? 49.428 -16.022 0.236 1.00 11.33 120 SER A C 1
ATOM 1021 O O . SER A 1 134 ? 49.741 -17.174 0.568 1.00 12.22 120 SER A O 1
ATOM 1024 N N . SER A 1 135 ? 49.936 -15.421 -0.846 1.00 10.94 121 SER A N 1
ATOM 1025 C CA . SER A 1 135 ? 50.919 -16.163 -1.661 1.00 13.00 121 SER A CA 1
ATOM 1026 C C . SER A 1 135 ? 52.291 -16.056 -1.025 1.00 12.56 121 SER A C 1
ATOM 1027 O O . SER A 1 135 ? 52.949 -14.976 -1.123 1.00 12.15 121 SER A O 1
ATOM 1030 N N . ARG A 1 136 ? 52.750 -17.155 -0.413 1.00 13.01 122 ARG A N 1
ATOM 1031 C CA . ARG A 1 136 ? 54.024 -17.133 0.318 1.00 15.83 122 ARG A CA 1
ATOM 1032 C C . ARG A 1 136 ? 55.239 -16.960 -0.623 1.00 16.21 122 ARG A C 1
ATOM 1033 O O . ARG A 1 136 ? 56.280 -16.401 -0.229 1.00 16.45 122 ARG A O 1
ATOM 1041 N N . ALA A 1 137 ? 55.056 -17.355 -1.876 1.00 16.46 123 ALA A N 1
ATOM 1042 C CA . ALA A 1 137 ? 56.119 -17.208 -2.881 1.00 19.04 123 ALA A CA 1
ATOM 1043 C C . ALA A 1 137 ? 56.372 -15.717 -3.103 1.00 17.76 123 ALA A C 1
ATOM 1044 O O . ALA A 1 137 ? 57.525 -15.292 -3.270 1.00 20.06 123 ALA A O 1
ATOM 1046 N N . HIS A 1 138 ? 55.326 -14.882 -2.964 1.00 16.47 124 HIS A N 1
ATOM 1047 C CA . HIS A 1 138 ? 55.490 -13.458 -3.215 1.00 15.84 124 HIS A CA 1
ATOM 1048 C C . HIS A 1 138 ? 55.695 -12.639 -1.927 1.00 14.00 124 HIS A C 1
ATOM 1049 O O . HIS A 1 138 ? 56.348 -11.576 -1.937 1.00 16.24 124 HIS A O 1
ATOM 1056 N N . PHE A 1 139 ? 55.056 -13.071 -0.844 1.00 10.82 125 PHE A N 1
ATOM 1057 C CA . PHE A 1 139 ? 55.111 -12.366 0.426 1.00 9.49 125 PHE A CA 1
ATOM 1058 C C . PHE A 1 139 ? 55.494 -13.342 1.516 1.00 10.45 125 PHE A C 1
ATOM 1059 O O . PHE A 1 139 ? 54.670 -13.782 2.312 1.00 11.15 125 PHE A O 1
ATOM 1067 N N . PRO A 1 140 ? 56.788 -13.680 1.587 1.00 10.61 126 PRO A N 1
ATOM 1068 C CA . PRO A 1 140 ? 57.138 -14.726 2.551 1.00 12.31 126 PRO A CA 1
ATOM 1069 C C . PRO A 1 140 ? 57.019 -14.269 3.989 1.00 12.91 126 PRO A C 1
ATOM 1070 O O . PRO A 1 140 ? 56.797 -15.092 4.893 1.00 16.09 126 PRO A O 1
ATOM 1074 N N . THR A 1 141 ? 57.150 -12.959 4.185 1.00 11.86 127 THR A N 1
ATOM 1075 C CA . THR A 1 141 ? 57.024 -12.395 5.529 1.00 12.49 127 THR A CA 1
ATOM 1076 C C . THR A 1 141 ? 56.189 -11.126 5.424 1.00 11.40 127 THR A C 1
ATOM 1077 O O . THR A 1 141 ? 55.950 -10.610 4.320 1.00 10.99 127 THR A O 1
ATOM 1081 N N . LEU A 1 142 ? 55.786 -10.628 6.586 1.00 9.54 128 LEU A N 1
ATOM 1082 C CA . LEU A 1 142 ? 54.958 -9.425 6.664 1.00 8.25 128 LEU A CA 1
ATOM 1083 C C . LEU A 1 142 ? 55.677 -8.282 5.923 1.00 7.74 128 LEU A C 1
ATOM 1084 O O . LEU A 1 142 ? 56.820 -7.898 6.295 1.00 9.12 128 LEU A O 1
ATOM 1089 N N . PRO A 1 143 ? 55.035 -7.669 4.933 1.00 7.12 129 PRO A N 1
ATOM 1090 C CA . PRO A 1 143 ? 55.703 -6.539 4.255 1.00 8.01 129 PRO A CA 1
ATOM 1091 C C . PRO A 1 143 ? 55.909 -5.368 5.217 1.00 7.42 129 PRO A C 1
ATOM 1092 O O . PRO A 1 143 ? 55.096 -5.106 6.141 1.00 7.30 129 PRO A O 1
ATOM 1096 N N . PRO A 1 144 ? 56.983 -4.604 5.026 1.00 8.27 130 PRO A N 1
ATOM 1097 C CA . PRO A 1 144 ? 57.386 -3.619 6.009 1.00 8.92 130 PRO A CA 1
ATOM 1098 C C . PRO A 1 144 ? 56.481 -2.452 6.211 1.00 8.03 130 PRO A C 1
ATOM 1099 O O . PRO A 1 144 ? 56.681 -1.808 7.206 1.00 8.96 130 PRO A O 1
ATOM 1103 N N . ARG A 1 145 ? 55.544 -2.170 5.308 1.00 7.62 131 ARG A N 1
ATOM 1104 C CA . ARG A 1 145 ? 54.653 -1.018 5.545 1.00 6.59 131 ARG A CA 1
ATOM 1105 C C . ARG A 1 145 ? 53.196 -1.476 5.460 1.00 6.74 131 ARG A C 1
ATOM 1106 O O . ARG A 1 145 ? 52.280 -0.650 5.347 1.00 7.04 131 ARG A O 1
ATOM 1114 N N . GLU A 1 146 ? 52.978 -2.759 5.589 1.00 6.02 132 GLU A N 1
ATOM 1115 C CA . GLU A 1 146 ? 51.592 -3.286 5.538 1.00 5.98 132 GLU A CA 1
ATOM 1116 C C . GLU A 1 146 ? 50.819 -2.815 6.769 1.00 5.42 132 GLU A C 1
ATOM 1117 O O . GLU A 1 146 ? 49.628 -2.366 6.636 1.00 6.13 132 GLU A O 1
ATOM 1123 N N . GLN A 1 147 ? 51.352 -2.929 7.986 1.00 5.30 133 GLN A N 1
ATOM 1124 C CA . GLN A 1 147 ? 50.601 -2.465 9.197 1.00 5.69 133 GLN A CA 1
ATOM 1125 C C . GLN A 1 147 ? 50.321 -0.956 9.100 1.00 6.23 133 GLN A C 1
ATOM 1126 O O . GLN A 1 147 ? 49.208 -0.497 9.443 1.00 6.37 133 GLN A O 1
ATOM 1132 N N . ASP A 1 148 ? 51.256 -0.183 8.583 1.00 6.55 134 ASP A N 1
ATOM 1133 C CA . ASP A 1 148 ? 51.009 1.248 8.437 1.00 5.79 134 ASP A CA 1
ATOM 1134 C C . ASP A 1 148 ? 49.870 1.537 7.455 1.00 5.65 134 ASP A C 1
ATOM 1135 O O . ASP A 1 148 ? 49.099 2.476 7.675 1.00 6.86 134 ASP A O 1
ATOM 1140 N N . PHE A 1 149 ? 49.768 0.766 6.375 1.00 5.75 135 PHE A N 1
ATOM 1141 C CA . PHE A 1 149 ? 48.655 0.982 5.468 1.00 5.26 135 PHE A CA 1
ATOM 1142 C C . PHE A 1 149 ? 47.336 0.711 6.202 1.00 4.72 135 PHE A C 1
ATOM 1143 O O . PHE A 1 149 ? 46.332 1.467 6.023 1.00 4.92 135 PHE A O 1
ATOM 1151 N N . LEU A 1 150 ? 47.256 -0.368 6.992 1.00 4.67 136 LEU A N 1
ATOM 1152 C CA . LEU A 1 150 ? 46.007 -0.641 7.694 1.00 4.19 136 LEU A CA 1
ATOM 1153 C C . LEU A 1 150 ? 45.720 0.543 8.643 1.00 3.82 136 LEU A C 1
ATOM 1154 O O . LEU A 1 150 ? 44.530 0.937 8.778 1.00 4.10 136 LEU A O 1
ATOM 1159 N N . MET A 1 151 ? 46.728 1.148 9.272 1.00 4.44 137 MET A N 1
ATOM 1160 C CA . MET A 1 151 ? 46.467 2.315 10.105 1.00 5.05 137 MET A CA 1
ATOM 1161 C C . MET A 1 151 ? 46.049 3.547 9.320 1.00 4.65 137 MET A C 1
ATOM 1162 O O . MET A 1 151 ? 45.292 4.364 9.871 1.00 6.66 137 MET A O 1
ATOM 1167 N N . GLU A 1 152 ? 46.454 3.683 8.049 1.00 5.63 138 GLU A N 1
ATOM 1168 C CA A GLU A 1 152 ? 45.896 4.753 7.233 0.44 5.93 138 GLU A CA 1
ATOM 1169 C CA B GLU A 1 152 ? 45.912 4.727 7.181 0.56 6.64 138 GLU A CA 1
ATOM 1170 C C . GLU A 1 152 ? 44.408 4.542 7.021 1.00 5.34 138 GLU A C 1
ATOM 1171 O O . GLU A 1 152 ? 43.625 5.517 7.001 1.00 7.01 138 GLU A O 1
ATOM 1182 N N . MET A 1 153 ? 43.979 3.281 6.890 1.00 4.42 139 MET A N 1
ATOM 1183 C CA . MET A 1 153 ? 42.529 3.019 6.741 1.00 4.50 139 MET A CA 1
ATOM 1184 C C . MET A 1 153 ? 41.826 3.325 8.050 1.00 3.67 139 MET A C 1
ATOM 1185 O O . MET A 1 153 ? 40.733 3.946 8.027 1.00 4.52 139 MET A O 1
ATOM 1190 N N . PHE A 1 154 ? 42.380 2.855 9.164 1.00 3.57 140 PHE A N 1
ATOM 1191 C CA . PHE A 1 154 ? 41.686 3.075 10.438 1.00 3.67 140 PHE A CA 1
ATOM 1192 C C . PHE A 1 154 ? 41.656 4.531 10.874 1.00 4.67 140 PHE A C 1
ATOM 1193 O O . PHE A 1 154 ? 40.795 4.910 11.669 1.00 6.59 140 PHE A O 1
ATOM 1201 N N . ALA A 1 155 ? 42.572 5.348 10.346 1.00 4.97 141 ALA A N 1
ATOM 1202 C CA . ALA A 1 155 ? 42.513 6.804 10.639 1.00 6.11 141 ALA A CA 1
ATOM 1203 C C . ALA A 1 155 ? 41.284 7.404 9.974 1.00 7.10 141 ALA A C 1
ATOM 1204 O O . ALA A 1 155 ? 40.804 8.449 10.421 1.00 10.13 141 ALA A O 1
ATOM 1206 N N . GLN A 1 156 ? 40.789 6.800 8.892 1.00 5.66 142 GLN A N 1
ATOM 1207 C CA . GLN A 1 156 ? 39.599 7.329 8.248 1.00 7.16 142 GLN A CA 1
ATOM 1208 C C . GLN A 1 156 ? 38.326 6.677 8.806 1.00 7.50 142 GLN A C 1
ATOM 1209 O O . GLN A 1 156 ? 37.292 7.382 8.941 1.00 9.34 142 GLN A O 1
ATOM 1215 N N . ASP A 1 157 ? 38.356 5.376 9.161 1.00 5.87 143 ASP A N 1
ATOM 1216 C CA . ASP A 1 157 ? 37.183 4.742 9.823 1.00 5.89 143 ASP A CA 1
ATOM 1217 C C . ASP A 1 157 ? 37.770 3.709 10.746 1.00 4.47 143 ASP A C 1
ATOM 1218 O O . ASP A 1 157 ? 38.160 2.592 10.291 1.00 4.46 143 ASP A O 1
ATOM 1223 N N . ALA A 1 158 ? 37.822 4.037 12.044 1.00 5.21 144 ALA A N 1
ATOM 1224 C CA . ALA A 1 158 ? 38.500 3.153 13.001 1.00 5.36 144 ALA A CA 1
ATOM 1225 C C . ALA A 1 158 ? 37.766 1.854 13.258 1.00 4.61 144 ALA A C 1
ATOM 1226 O O . ALA A 1 158 ? 38.301 0.970 13.918 1.00 4.77 144 ALA A O 1
ATOM 1228 N N . LYS A 1 159 ? 36.530 1.721 12.763 1.00 3.36 145 LYS A N 1
ATOM 1229 C CA . LYS A 1 159 ? 35.717 0.539 13.013 1.00 3.39 145 LYS A CA 1
ATOM 1230 C C . LYS A 1 159 ? 35.413 -0.219 11.734 1.00 3.96 145 LYS A C 1
ATOM 1231 O O . LYS A 1 159 ? 34.545 -1.070 11.711 1.00 4.43 145 LYS A O 1
ATOM 1237 N N . SER A 1 160 ? 36.197 0.008 10.666 1.00 2.71 146 SER A N 1
ATOM 1238 C CA A SER A 1 160 ? 35.938 -0.615 9.381 0.63 3.46 146 SER A CA 1
ATOM 1239 C CA B SER A 1 160 ? 35.980 -0.596 9.351 0.37 2.62 146 SER A CA 1
ATOM 1240 C C . SER A 1 160 ? 36.002 -2.121 9.457 1.00 2.64 146 SER A C 1
ATOM 1241 O O . SER A 1 160 ? 37.068 -2.718 9.649 1.00 3.82 146 SER A O 1
ATOM 1246 N N . TYR A 1 161 ? 34.864 -2.770 9.320 1.00 2.51 147 TYR A N 1
ATOM 1247 C CA . TYR A 1 161 ? 34.786 -4.202 9.619 1.00 3.07 147 TYR A CA 1
ATOM 1248 C C . TYR A 1 161 ? 35.643 -4.996 8.666 1.00 3.37 147 TYR A C 1
ATOM 1249 O O . TYR A 1 161 ? 36.285 -6.000 9.102 1.00 3.75 147 TYR A O 1
ATOM 1258 N N . HIS A 1 162 ? 35.668 -4.643 7.382 1.00 3.60 148 HIS A N 1
ATOM 1259 C CA . HIS A 1 162 ? 36.421 -5.480 6.442 1.00 5.65 148 HIS A CA 1
ATOM 1260 C C . HIS A 1 162 ? 37.917 -5.332 6.655 1.00 4.66 148 HIS A C 1
ATOM 1261 O O . HIS A 1 162 ? 38.656 -6.294 6.416 1.00 5.47 148 HIS A O 1
ATOM 1268 N N . VAL A 1 163 ? 38.372 -4.147 7.088 1.00 3.27 149 VAL A N 1
ATOM 1269 C CA . VAL A 1 163 ? 39.789 -3.988 7.340 1.00 3.37 149 VAL A CA 1
ATOM 1270 C C . VAL A 1 163 ? 40.146 -4.732 8.613 1.00 3.04 149 VAL A C 1
ATOM 1271 O O . VAL A 1 163 ? 41.239 -5.355 8.645 1.00 4.11 149 VAL A O 1
ATOM 1275 N N . TRP A 1 164 ? 39.348 -4.696 9.689 1.00 3.68 150 TRP A N 1
ATOM 1276 C CA . TRP A 1 164 ? 39.652 -5.527 10.827 1.00 3.61 150 TRP A CA 1
ATOM 1277 C C . TRP A 1 164 ? 39.640 -7.008 10.489 1.00 3.34 150 TRP A C 1
ATOM 1278 O O . TRP A 1 164 ? 40.502 -7.747 10.997 1.00 4.35 150 TRP A O 1
ATOM 1289 N N . THR A 1 165 ? 38.692 -7.484 9.682 1.00 3.83 151 THR A N 1
ATOM 1290 C CA . THR A 1 165 ? 38.682 -8.880 9.280 1.00 3.31 151 THR A CA 1
ATOM 1291 C C . THR A 1 165 ? 39.978 -9.227 8.559 1.00 3.47 151 THR A C 1
ATOM 1292 O O . THR A 1 165 ? 40.604 -10.272 8.851 1.00 4.25 151 THR A O 1
ATOM 1296 N N . TYR A 1 166 ? 40.407 -8.336 7.652 1.00 3.62 152 TYR A N 1
ATOM 1297 C CA . TYR A 1 166 ? 41.704 -8.605 6.973 1.00 3.50 152 TYR A CA 1
ATOM 1298 C C . TYR A 1 166 ? 42.819 -8.639 8.005 1.00 4.04 152 TYR A C 1
ATOM 1299 O O . TYR A 1 166 ? 43.716 -9.530 7.931 1.00 4.23 152 TYR A O 1
ATOM 1308 N N . ARG A 1 167 ? 42.831 -7.732 8.969 1.00 3.38 153 ARG A N 1
ATOM 1309 C CA . ARG A 1 167 ? 43.946 -7.722 9.918 1.00 3.12 153 ARG A CA 1
ATOM 1310 C C . ARG A 1 167 ? 43.935 -8.989 10.789 1.00 4.30 153 ARG A C 1
ATOM 1311 O O . ARG A 1 167 ? 45.015 -9.486 11.144 1.00 4.65 153 ARG A O 1
ATOM 1319 N N . HIS A 1 168 ? 42.754 -9.560 11.103 1.00 3.84 154 HIS A N 1
ATOM 1320 C CA . HIS A 1 168 ? 42.752 -10.833 11.843 1.00 4.46 154 HIS A CA 1
ATOM 1321 C C . HIS A 1 168 ? 43.400 -11.910 10.959 1.00 4.56 154 HIS A C 1
ATOM 1322 O O . HIS A 1 168 ? 44.240 -12.689 11.471 1.00 5.07 154 HIS A O 1
ATOM 1329 N N . TRP A 1 169 ? 43.056 -11.961 9.671 1.00 5.10 155 TRP A N 1
ATOM 1330 C CA . TRP A 1 169 ? 43.660 -12.950 8.777 1.00 5.26 155 TRP A CA 1
ATOM 1331 C C . TRP A 1 169 ? 45.187 -12.728 8.736 1.00 5.31 155 TRP A C 1
ATOM 1332 O O . TRP A 1 169 ? 45.962 -13.720 8.746 1.00 6.32 155 TRP A O 1
ATOM 1343 N N . LEU A 1 170 ? 45.630 -11.471 8.650 1.00 4.85 156 LEU A N 1
ATOM 1344 C CA . LEU A 1 170 ? 47.062 -11.170 8.535 1.00 4.40 156 LEU A CA 1
ATOM 1345 C C . LEU A 1 170 ? 47.777 -11.667 9.769 1.00 4.70 156 LEU A C 1
ATOM 1346 O O . LEU A 1 170 ? 48.915 -12.253 9.650 1.00 5.55 156 LEU A O 1
ATOM 1351 N N . VAL A 1 171 ? 47.219 -11.449 10.944 1.00 5.23 157 VAL A N 1
ATOM 1352 C CA . VAL A 1 171 ? 47.842 -11.934 12.171 1.00 5.72 157 VAL A CA 1
ATOM 1353 C C . VAL A 1 171 ? 47.964 -13.448 12.190 1.00 5.67 157 VAL A C 1
ATOM 1354 O O . VAL A 1 171 ? 49.041 -13.970 12.565 1.00 6.19 157 VAL A O 1
ATOM 1358 N N . ARG A 1 172 ? 46.943 -14.171 11.798 1.00 6.16 158 ARG A N 1
ATOM 1359 C CA . ARG A 1 172 ? 47.058 -15.619 11.795 1.00 7.68 158 ARG A CA 1
ATOM 1360 C C . ARG A 1 172 ? 48.058 -16.071 10.746 1.00 6.85 158 ARG A C 1
ATOM 1361 O O . ARG A 1 172 ? 48.869 -16.986 10.999 1.00 9.19 158 ARG A O 1
ATOM 1369 N N . HIS A 1 173 ? 48.049 -15.446 9.575 1.00 7.08 159 HIS A N 1
ATOM 1370 C CA . HIS A 1 173 ? 48.883 -15.902 8.462 1.00 6.55 159 HIS A CA 1
ATOM 1371 C C . HIS A 1 173 ? 50.357 -15.720 8.752 1.00 7.83 159 HIS A C 1
ATOM 1372 O O . HIS A 1 173 ? 51.158 -16.655 8.506 1.00 8.75 159 HIS A O 1
ATOM 1379 N N . PHE A 1 174 ? 50.749 -14.556 9.243 1.00 6.98 160 PHE A N 1
ATOM 1380 C CA . PHE A 1 174 ? 52.176 -14.272 9.530 1.00 7.62 160 PHE A CA 1
ATOM 1381 C C . PHE A 1 174 ? 52.547 -14.510 10.998 1.00 8.32 160 PHE A C 1
ATOM 1382 O O . PHE A 1 174 ? 53.661 -14.239 11.429 1.00 10.36 160 PHE A O 1
ATOM 1390 N N . LYS A 1 175 ? 51.599 -15.050 11.759 1.00 7.91 161 LYS A N 1
ATOM 1391 C CA . LYS A 1 175 ? 51.817 -15.452 13.174 1.00 9.19 161 LYS A CA 1
ATOM 1392 C C . LYS A 1 175 ? 52.247 -14.222 14.014 1.00 9.05 161 LYS A C 1
ATOM 1393 O O . LYS A 1 175 ? 53.291 -14.209 14.674 1.00 11.18 161 LYS A O 1
ATOM 1399 N N . LEU A 1 176 ? 51.388 -13.214 13.992 1.00 7.08 162 LEU A N 1
ATOM 1400 C CA . LEU A 1 176 ? 51.693 -11.896 14.564 1.00 7.25 162 LEU A CA 1
ATOM 1401 C C . LEU A 1 176 ? 51.090 -11.665 15.950 1.00 7.33 162 LEU A C 1
ATOM 1402 O O . LEU A 1 176 ? 51.062 -10.537 16.424 1.00 6.85 162 LEU A O 1
ATOM 1407 N N . TRP A 1 177 ? 50.597 -12.714 16.627 1.00 7.15 163 TRP A N 1
ATOM 1408 C CA . TRP A 1 177 ? 49.872 -12.492 17.913 1.00 7.82 163 TRP A CA 1
ATOM 1409 C C . TRP A 1 177 ? 50.743 -11.728 18.885 1.00 8.22 163 TRP A C 1
ATOM 1410 O O . TRP A 1 177 ? 50.219 -10.851 19.604 1.00 9.42 163 TRP A O 1
ATOM 1421 N N . ASP A 1 178 ? 52.058 -12.004 18.889 1.00 7.92 164 ASP A N 1
ATOM 1422 C CA . ASP A 1 178 ? 52.972 -11.335 19.848 1.00 9.89 164 ASP A CA 1
ATOM 1423 C C . ASP A 1 178 ? 53.801 -10.237 19.200 1.00 9.40 164 ASP A C 1
ATOM 1424 O O . ASP A 1 178 ? 54.744 -9.674 19.811 1.00 10.00 164 ASP A O 1
ATOM 1429 N N . HIS A 1 179 ? 53.423 -9.882 17.962 1.00 8.11 165 HIS A N 1
ATOM 1430 C CA . HIS A 1 179 ? 54.180 -8.795 17.258 1.00 8.04 165 HIS A CA 1
ATOM 1431 C C . HIS A 1 179 ? 53.828 -7.457 17.926 1.00 7.38 165 HIS A C 1
ATOM 1432 O O . HIS A 1 179 ? 52.642 -7.121 18.057 1.00 8.16 165 HIS A O 1
ATOM 1439 N N . PRO A 1 180 ? 54.797 -6.611 18.282 1.00 6.56 166 PRO A N 1
ATOM 1440 C CA . PRO A 1 180 ? 54.471 -5.473 19.140 1.00 8.07 166 PRO A CA 1
ATOM 1441 C C . PRO A 1 180 ? 53.640 -4.436 18.407 1.00 7.79 166 PRO A C 1
ATOM 1442 O O . PRO A 1 180 ? 52.898 -3.702 19.100 1.00 8.14 166 PRO A O 1
ATOM 1446 N N . ARG A 1 181 ? 53.687 -4.378 17.072 1.00 7.29 167 ARG A N 1
ATOM 1447 C CA . ARG A 1 181 ? 52.819 -3.364 16.394 1.00 7.38 167 ARG A CA 1
ATOM 1448 C C . ARG A 1 181 ? 51.351 -3.739 16.479 1.00 7.20 167 ARG A C 1
ATOM 1449 O O . ARG A 1 181 ? 50.501 -2.867 16.377 1.00 7.36 167 ARG A O 1
ATOM 1457 N N . GLU A 1 182 ? 51.043 -5.027 16.661 1.00 6.07 168 GLU A N 1
ATOM 1458 C CA . GLU A 1 182 ? 49.613 -5.380 16.743 1.00 5.17 168 GLU A CA 1
ATOM 1459 C C . GLU A 1 182 ? 49.048 -4.819 18.032 1.00 6.34 168 GLU A C 1
ATOM 1460 O O . GLU A 1 182 ? 47.990 -4.143 17.999 1.00 5.91 168 GLU A O 1
ATOM 1466 N N . ILE A 1 183 ? 49.678 -5.062 19.162 1.00 6.43 169 ILE A N 1
ATOM 1467 C CA . ILE A 1 183 ? 49.208 -4.475 20.409 1.00 7.67 169 ILE A CA 1
ATOM 1468 C C . ILE A 1 183 ? 49.355 -2.963 20.413 1.00 7.22 169 ILE A C 1
ATOM 1469 O O . ILE A 1 183 ? 48.461 -2.261 20.902 1.00 7.90 169 ILE A O 1
ATOM 1474 N N . GLN A 1 184 ? 50.461 -2.434 19.880 1.00 7.28 170 GLN A N 1
ATOM 1475 C CA . GLN A 1 184 ? 50.627 -0.988 19.900 1.00 8.13 170 GLN A CA 1
ATOM 1476 C C . GLN A 1 184 ? 49.555 -0.308 19.065 1.00 6.47 170 GLN A C 1
ATOM 1477 O O . GLN A 1 184 ? 49.026 0.762 19.480 1.00 7.70 170 GLN A O 1
ATOM 1483 N N . ASP A 1 185 ? 49.188 -0.884 17.912 1.00 5.99 171 ASP A N 1
ATOM 1484 C CA . ASP A 1 185 ? 48.157 -0.229 17.081 1.00 5.14 171 ASP A CA 1
ATOM 1485 C C . ASP A 1 185 ? 46.780 -0.323 17.760 1.00 5.69 171 ASP A C 1
ATOM 1486 O O . ASP A 1 185 ? 46.034 0.657 17.732 1.00 6.38 171 ASP A O 1
ATOM 1491 N N . VAL A 1 186 ? 46.490 -1.458 18.409 1.00 5.29 172 VAL A N 1
ATOM 1492 C CA . VAL A 1 186 ? 45.243 -1.522 19.189 1.00 5.16 172 VAL A CA 1
ATOM 1493 C C . VAL A 1 186 ? 45.258 -0.465 20.292 1.00 5.26 172 VAL A C 1
ATOM 1494 O O . VAL A 1 186 ? 44.260 0.246 20.465 1.00 6.20 172 VAL A O 1
ATOM 1498 N N . GLU A 1 187 ? 46.385 -0.306 20.999 1.00 5.81 173 GLU A N 1
ATOM 1499 C CA . GLU A 1 187 ? 46.447 0.677 22.077 1.00 6.69 173 GLU A CA 1
ATOM 1500 C C . GLU A 1 187 ? 46.351 2.113 21.565 1.00 6.08 173 GLU A C 1
ATOM 1501 O O . GLU A 1 187 ? 45.764 2.974 22.232 1.00 7.51 173 GLU A O 1
ATOM 1507 N N . ALA A 1 188 ? 46.911 2.399 20.390 1.00 6.33 174 ALA A N 1
ATOM 1508 C CA . ALA A 1 188 ? 46.760 3.741 19.842 1.00 6.25 174 ALA A CA 1
ATOM 1509 C C . ALA A 1 188 ? 45.299 4.011 19.513 1.00 4.69 174 ALA A C 1
ATOM 1510 O O . ALA A 1 188 ? 44.799 5.127 19.718 1.00 6.49 174 ALA A O 1
ATOM 1512 N N . LEU A 1 189 ? 44.595 3.013 18.945 1.00 4.99 175 LEU A N 1
ATOM 1513 C CA . LEU A 1 189 ? 43.174 3.189 18.594 1.00 5.38 175 LEU A CA 1
ATOM 1514 C C . LEU A 1 189 ? 42.377 3.332 19.886 1.00 5.20 175 LEU A C 1
ATOM 1515 O O . LEU A 1 189 ? 41.410 4.146 19.893 1.00 5.98 175 LEU A O 1
ATOM 1520 N N . LEU A 1 190 ? 42.736 2.597 20.935 1.00 5.05 176 LEU A N 1
ATOM 1521 C CA . LEU A 1 190 ? 41.963 2.723 22.196 1.00 5.91 176 LEU A CA 1
ATOM 1522 C C . LEU A 1 190 ? 42.297 4.000 22.961 1.00 7.56 176 LEU A C 1
ATOM 1523 O O . LEU A 1 190 ? 41.502 4.499 23.737 1.00 8.85 176 LEU A O 1
ATOM 1528 N N . LYS A 1 191 ? 43.500 4.550 22.756 1.00 7.07 177 LYS A N 1
ATOM 1529 C CA . LYS A 1 191 ? 43.781 5.874 23.321 1.00 8.16 177 LYS A CA 1
ATOM 1530 C C . LYS A 1 191 ? 42.904 6.915 22.604 1.00 8.12 177 LYS A C 1
ATOM 1531 O O . LYS A 1 191 ? 42.325 7.809 23.268 1.00 9.46 177 LYS A O 1
ATOM 1537 N N . ALA A 1 192 ? 42.793 6.834 21.265 1.00 7.28 178 ALA A N 1
ATOM 1538 C CA . ALA A 1 192 ? 41.986 7.809 20.524 1.00 7.32 178 ALA A CA 1
ATOM 1539 C C . ALA A 1 192 ? 40.507 7.632 20.878 1.00 6.66 178 ALA A C 1
ATOM 1540 O O . ALA A 1 192 ? 39.797 8.647 20.970 1.00 8.26 178 ALA A O 1
ATOM 1542 N N . ASP A 1 193 ? 40.047 6.393 21.015 1.00 6.09 179 ASP A N 1
ATOM 1543 C CA . ASP A 1 193 ? 38.607 6.179 21.338 1.00 5.86 179 ASP A CA 1
ATOM 1544 C C . ASP A 1 193 ? 38.519 4.871 22.124 1.00 5.27 179 ASP A C 1
ATOM 1545 O O . ASP A 1 193 ? 38.502 3.782 21.537 1.00 5.66 179 ASP A O 1
ATOM 1550 N N . VAL A 1 194 ? 38.473 4.963 23.451 1.00 5.55 180 VAL A N 1
ATOM 1551 C CA . VAL A 1 194 ? 38.430 3.784 24.307 1.00 5.84 180 VAL A CA 1
ATOM 1552 C C . VAL A 1 194 ? 37.153 2.951 24.074 1.00 5.88 180 VAL A C 1
ATOM 1553 O O . VAL A 1 194 ? 37.093 1.781 24.495 1.00 6.77 180 VAL A O 1
ATOM 1557 N N . ARG A 1 195 ? 36.191 3.535 23.377 1.00 5.36 181 ARG A N 1
ATOM 1558 C CA . ARG A 1 195 ? 34.944 2.808 23.057 1.00 5.37 181 ARG A CA 1
ATOM 1559 C C . ARG A 1 195 ? 34.977 2.064 21.742 1.00 5.53 181 ARG A C 1
ATOM 1560 O O . ARG A 1 195 ? 33.947 1.595 21.250 1.00 5.87 181 ARG A O 1
ATOM 1568 N N . ASN A 1 196 ? 36.182 1.967 21.129 1.00 4.23 182 ASN A N 1
ATOM 1569 C CA . ASN A 1 196 ? 36.284 1.250 19.848 1.00 3.35 182 ASN A CA 1
ATOM 1570 C C . ASN A 1 196 ? 36.263 -0.252 20.043 1.00 3.38 182 ASN A C 1
ATOM 1571 O O . ASN A 1 196 ? 37.267 -0.873 20.326 1.00 3.99 182 ASN A O 1
ATOM 1576 N N . ASN A 1 197 ? 35.043 -0.815 19.917 1.00 3.20 183 ASN A N 1
ATOM 1577 C CA . ASN A 1 197 ? 34.898 -2.227 20.180 1.00 2.40 183 ASN A CA 1
ATOM 1578 C C . ASN A 1 197 ? 35.657 -3.076 19.203 1.00 2.60 183 ASN A C 1
ATOM 1579 O O . ASN A 1 197 ? 36.042 -4.201 19.563 1.00 3.55 183 ASN A O 1
ATOM 1584 N N . SER A 1 198 ? 35.891 -2.579 17.977 1.00 2.80 184 SER A N 1
ATOM 1585 C CA . SER A 1 198 ? 36.658 -3.402 17.000 1.00 2.65 184 SER A CA 1
ATOM 1586 C C . SER A 1 198 ? 38.086 -3.604 17.498 1.00 2.70 184 SER A C 1
ATOM 1587 O O . SER A 1 198 ? 38.701 -4.684 17.351 1.00 3.93 184 SER A O 1
ATOM 1590 N N . ALA A 1 199 ? 38.636 -2.570 18.143 1.00 2.52 185 ALA A N 1
ATOM 1591 C CA . ALA A 1 199 ? 39.999 -2.695 18.687 1.00 3.22 185 ALA A CA 1
ATOM 1592 C C . ALA A 1 199 ? 40.042 -3.665 19.895 1.00 3.57 185 ALA A C 1
ATOM 1593 O O . ALA A 1 199 ? 40.996 -4.446 20.045 1.00 5.11 185 ALA A O 1
ATOM 1595 N N . TRP A 1 200 ? 39.007 -3.605 20.754 1.00 3.04 186 TRP A N 1
ATOM 1596 C CA . TRP A 1 200 ? 38.916 -4.570 21.849 1.00 4.15 186 TRP A CA 1
ATOM 1597 C C . TRP A 1 200 ? 38.814 -5.993 21.313 1.00 4.19 186 TRP A C 1
ATOM 1598 O O . TRP A 1 200 ? 39.442 -6.899 21.865 1.00 4.34 186 TRP A O 1
ATOM 1609 N N . ASN A 1 201 ? 38.029 -6.200 20.241 1.00 3.04 187 ASN A N 1
ATOM 1610 C CA . ASN A 1 201 ? 37.886 -7.533 19.691 1.00 2.92 187 ASN A CA 1
ATOM 1611 C C . ASN A 1 201 ? 39.217 -8.071 19.165 1.00 3.27 187 ASN A C 1
ATOM 1612 O O . ASN A 1 201 ? 39.53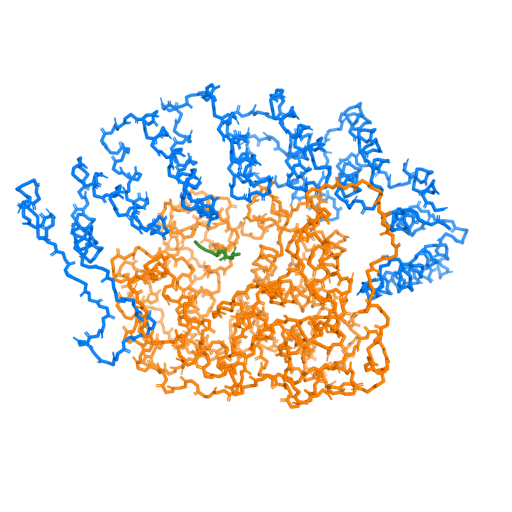7 -9.250 19.342 1.00 4.39 187 ASN A O 1
ATOM 1617 N N . HIS A 1 202 ? 39.959 -7.189 18.481 1.00 3.33 188 HIS A N 1
ATOM 1618 C CA . HIS A 1 202 ? 41.282 -7.619 17.957 1.00 3.82 188 HIS A CA 1
ATOM 1619 C C . HIS A 1 202 ? 42.202 -7.874 19.131 1.00 4.18 188 HIS A C 1
ATOM 1620 O O . HIS A 1 202 ? 43.011 -8.831 19.090 1.00 4.54 188 HIS A O 1
ATOM 1627 N N . ARG A 1 203 ? 42.097 -7.105 20.216 1.00 3.57 189 ARG A N 1
ATOM 1628 C CA . ARG A 1 203 ? 42.949 -7.346 21.416 1.00 4.23 189 ARG A CA 1
ATOM 1629 C C . ARG A 1 203 ? 42.691 -8.759 21.951 1.00 5.35 189 ARG A C 1
ATOM 1630 O O . ARG A 1 203 ? 43.635 -9.463 22.330 1.00 6.07 189 ARG A O 1
ATOM 1638 N N . TYR A 1 204 ? 41.417 -9.147 21.999 1.00 5.31 190 TYR A N 1
ATOM 1639 C CA . TYR A 1 204 ? 41.115 -10.488 22.498 1.00 4.94 190 TYR A CA 1
ATOM 1640 C C . TYR A 1 204 ? 41.795 -11.562 21.597 1.00 5.53 190 TYR A C 1
ATOM 1641 O O . TYR A 1 204 ? 42.394 -12.533 22.087 1.00 7.02 190 TYR A O 1
ATOM 1650 N N . MET A 1 205 ? 41.735 -11.393 20.293 1.00 6.14 191 MET A N 1
ATOM 1651 C CA . MET A 1 205 ? 42.407 -12.342 19.425 1.00 6.77 191 MET A CA 1
ATOM 1652 C C . MET A 1 205 ? 43.914 -12.399 19.722 1.00 7.14 191 MET A C 1
ATOM 1653 O O . MET A 1 205 ? 44.515 -13.500 19.832 1.00 6.86 191 MET A O 1
ATOM 1658 N N . LEU A 1 206 ? 44.539 -11.228 19.876 1.00 6.05 192 LEU A N 1
ATOM 1659 C CA . LEU A 1 206 ? 46.009 -11.218 20.077 1.00 5.33 192 LEU A CA 1
ATOM 1660 C C . LEU A 1 206 ? 46.334 -11.923 21.365 1.00 6.21 192 LEU A C 1
ATOM 1661 O O . LEU A 1 206 ? 47.354 -12.629 21.431 1.00 7.61 192 LEU A O 1
ATOM 1666 N N . ARG A 1 207 ? 45.544 -11.713 22.412 1.00 7.45 193 ARG A N 1
ATOM 1667 C CA . ARG A 1 207 ? 45.918 -12.221 23.738 1.00 8.27 193 ARG A CA 1
ATOM 1668 C C . ARG A 1 207 ? 45.401 -13.621 24.055 1.00 9.47 193 ARG A C 1
ATOM 1669 O O . ARG A 1 207 ? 46.104 -14.397 24.739 1.00 11.60 193 ARG A O 1
ATOM 1677 N N . PHE A 1 208 ? 44.200 -13.934 23.567 1.00 8.75 194 PHE A N 1
ATOM 1678 C CA . PHE A 1 208 ? 43.468 -15.114 24.017 1.00 10.00 194 PHE A CA 1
ATOM 1679 C C . PHE A 1 208 ? 42.983 -15.930 22.874 1.00 11.15 194 PHE A C 1
ATOM 1680 O O . PHE A 1 208 ? 42.443 -17.006 23.108 1.00 13.12 194 PHE A O 1
ATOM 1688 N N . GLY A 1 209 ? 43.167 -15.474 21.637 1.00 10.35 195 GLY A N 1
ATOM 1689 C CA . GLY A 1 209 ? 42.669 -16.271 20.519 1.00 11.30 195 GLY A CA 1
ATOM 1690 C C . GLY A 1 209 ? 43.465 -17.532 20.240 1.00 9.52 195 GLY A C 1
ATOM 1691 O O . GLY A 1 209 ? 44.667 -17.578 20.497 1.00 11.33 195 GLY A O 1
ATOM 1692 N N . PRO A 1 210 ? 42.820 -18.590 19.733 1.00 9.01 196 PRO A N 1
ATOM 1693 C CA . PRO A 1 210 ? 43.578 -19.837 19.489 1.00 10.26 196 PRO A CA 1
ATOM 1694 C C . PRO A 1 210 ? 44.630 -19.665 18.399 1.00 11.41 196 PRO A C 1
ATOM 1695 O O . PRO A 1 210 ? 44.396 -18.988 17.404 1.00 13.32 196 PRO A O 1
ATOM 1699 N N . ARG A 1 211 ? 45.755 -20.329 18.552 1.00 11.99 197 ARG A N 1
ATOM 1700 C CA . ARG A 1 211 ? 46.851 -20.149 17.627 1.00 13.71 197 ARG A CA 1
ATOM 1701 C C . ARG A 1 211 ? 47.296 -21.452 16.969 1.00 17.89 197 ARG A C 1
ATOM 1702 O O . ARG A 1 211 ? 48.220 -21.428 16.160 1.00 21.22 197 ARG A O 1
ATOM 1710 N N . ASP A 1 212 ? 46.699 -22.584 17.324 1.00 18.59 198 ASP A N 1
ATOM 1711 C CA . ASP A 1 212 ? 47.214 -23.858 16.848 1.00 21.07 198 ASP A CA 1
ATOM 1712 C C . ASP A 1 212 ? 47.002 -23.965 15.337 1.00 22.72 198 ASP A C 1
ATOM 1713 O O . ASP A 1 212 ? 45.857 -23.995 14.872 1.00 21.33 198 ASP A O 1
ATOM 1718 N N . GLU A 1 213 ? 48.086 -24.077 14.568 1.00 25.68 199 GLU A N 1
ATOM 1719 C CA . GLU A 1 213 ? 47.923 -24.025 13.117 1.00 28.15 199 GLU A CA 1
ATOM 1720 C C . GLU A 1 213 ? 47.315 -25.317 12.570 1.00 27.91 199 GLU A C 1
ATOM 1721 O O . GLU A 1 213 ? 46.831 -25.342 11.441 1.00 28.24 199 GLU A O 1
ATOM 1727 N N . ASN A 1 214 ? 47.282 -26.357 13.399 1.00 26.18 200 ASN A N 1
ATOM 1728 C CA . ASN A 1 214 ? 46.676 -27.628 13.034 1.00 26.55 200 ASN A CA 1
ATOM 1729 C C . ASN A 1 214 ? 45.183 -27.720 13.318 1.00 24.83 200 ASN A C 1
ATOM 1730 O O . ASN A 1 214 ? 44.572 -28.750 13.101 1.00 26.55 200 ASN A O 1
ATOM 1735 N N . GLU A 1 215 ? 44.584 -26.644 13.808 1.00 21.17 201 GLU A N 1
ATOM 1736 C CA . GLU A 1 215 ? 43.142 -26.622 14.022 1.00 18.90 201 GLU A CA 1
ATOM 1737 C C . GLU A 1 215 ? 42.539 -25.553 13.086 1.00 16.00 201 GLU A C 1
ATOM 1738 O O . GLU A 1 215 ? 43.215 -24.609 12.721 1.00 16.71 201 GLU A O 1
ATOM 1744 N N . PHE A 1 216 ? 41.276 -25.691 12.729 1.00 13.60 202 PHE A N 1
ATOM 1745 C CA . PHE A 1 216 ? 40.586 -24.636 11.997 1.00 12.22 202 PHE A CA 1
ATOM 1746 C C . PHE A 1 216 ? 40.514 -23.393 12.879 1.00 11.64 202 PHE A C 1
ATOM 1747 O O . PHE A 1 216 ? 40.449 -23.470 14.116 1.00 13.69 202 PHE A O 1
ATOM 1755 N N . ASP A 1 217 ? 40.505 -22.230 12.253 1.00 10.12 203 ASP A N 1
ATOM 1756 C CA . ASP A 1 217 ? 40.430 -20.978 13.038 1.00 9.02 203 ASP A CA 1
ATOM 1757 C C . ASP A 1 217 ? 39.096 -20.890 13.815 1.00 7.45 203 ASP A C 1
ATOM 1758 O O . ASP A 1 217 ? 38.077 -21.375 13.380 1.00 7.25 203 ASP A O 1
ATOM 1763 N N . ALA A 1 218 ? 39.141 -20.232 14.963 1.00 6.87 204 ALA A N 1
ATOM 1764 C CA . ALA A 1 218 ? 37.965 -20.076 15.784 1.00 7.47 204 ALA A CA 1
ATOM 1765 C C . ALA A 1 218 ? 38.107 -18.738 16.501 1.00 6.38 204 ALA A C 1
ATOM 1766 O O . ALA A 1 218 ? 39.225 -18.290 16.811 1.00 7.32 204 ALA A O 1
ATOM 1768 N N . GLY A 1 219 ? 37.004 -18.121 16.912 1.00 5.82 205 GLY A N 1
ATOM 1769 C CA . GLY A 1 219 ? 37.092 -16.932 17.755 1.00 6.00 205 GLY A CA 1
ATOM 1770 C C . GLY A 1 219 ? 37.441 -17.268 19.196 1.00 5.89 205 GLY A C 1
ATOM 1771 O O . GLY A 1 219 ? 37.952 -16.418 19.933 1.00 5.62 205 GLY A O 1
ATOM 1772 N N . LEU A 1 220 ? 37.153 -18.492 19.606 1.00 6.03 206 LEU A N 1
ATOM 1773 C CA . LEU A 1 220 ? 37.331 -18.920 21.007 1.00 5.77 206 LEU A CA 1
ATOM 1774 C C . LEU A 1 220 ? 37.959 -20.290 21.063 1.00 7.05 206 LEU A C 1
ATOM 1775 O O . LEU A 1 220 ? 37.741 -21.119 20.174 1.00 7.45 206 LEU A O 1
ATOM 1780 N N . HIS A 1 221 ? 38.736 -20.518 22.109 1.00 8.24 207 HIS A N 1
ATOM 1781 C CA . HIS A 1 221 ? 39.191 -21.866 22.397 1.00 8.54 207 HIS A CA 1
ATOM 1782 C C . HIS A 1 221 ? 38.036 -22.768 22.774 1.00 9.98 207 HIS A C 1
ATOM 1783 O O . HIS A 1 221 ? 36.932 -22.317 23.162 1.00 9.94 207 HIS A O 1
ATOM 1790 N N . ASN A 1 222 ? 38.311 -24.065 22.684 1.00 11.24 208 ASN A N 1
ATOM 1791 C CA . ASN A 1 222 ? 37.438 -25.070 23.287 1.00 12.02 208 ASN A CA 1
ATOM 1792 C C . ASN A 1 222 ? 36.067 -25.144 22.633 1.00 13.19 208 ASN A C 1
ATOM 1793 O O . ASN A 1 222 ? 35.088 -25.428 23.309 1.00 14.89 208 ASN A O 1
ATOM 1798 N N . THR A 1 223 ? 35.992 -24.940 21.328 1.00 12.20 209 THR A N 1
ATOM 1799 C CA . THR A 1 223 ? 34.732 -25.129 20.643 1.00 13.51 209 THR A CA 1
ATOM 1800 C C . THR A 1 223 ? 34.403 -26.627 20.469 1.00 18.28 209 THR A C 1
ATOM 1801 O O . THR A 1 223 ? 33.330 -26.954 20.016 1.00 21.20 209 THR A O 1
ATOM 1805 N N . THR A 1 224 ? 35.310 -27.539 20.802 1.00 20.49 210 THR A N 1
ATOM 1806 C CA . THR A 1 224 ? 34.896 -28.970 20.785 1.00 23.62 210 THR A CA 1
ATOM 1807 C C . THR A 1 224 ? 34.244 -29.368 22.121 1.00 23.41 210 THR A C 1
ATOM 1808 O O . THR A 1 224 ? 33.685 -30.457 22.244 1.00 24.75 210 THR A O 1
ATOM 1812 N N . GLY A 1 225 ? 34.309 -28.467 23.101 1.00 21.21 211 GLY A N 1
ATOM 1813 C CA . GLY A 1 225 ? 33.775 -28.740 24.433 1.00 20.89 211 GLY A CA 1
ATOM 1814 C C . GLY A 1 225 ? 32.293 -28.378 24.499 1.00 20.23 211 GLY A C 1
ATOM 1815 O O . GLY A 1 225 ? 31.672 -27.930 23.499 1.00 21.50 211 GLY A O 1
ATOM 1816 N N . PRO A 1 226 ? 31.699 -28.527 25.681 1.00 19.24 212 PRO A N 1
ATOM 1817 C CA . PRO A 1 226 ? 30.287 -28.156 25.886 1.00 18.61 212 PRO A CA 1
ATOM 1818 C C . PRO A 1 226 ? 30.211 -26.645 25.652 1.00 16.92 212 PRO A C 1
ATOM 1819 O O . PRO A 1 226 ? 31.177 -25.923 25.975 1.00 16.30 212 PRO A O 1
ATOM 1823 N N . SER A 1 227 ? 29.108 -26.152 25.112 1.00 16.04 213 SER A N 1
ATOM 1824 C CA . SER A 1 227 ? 29.062 -24.740 24.790 1.00 15.02 213 SER A CA 1
ATOM 1825 C C . SER A 1 227 ? 29.213 -23.791 26.017 1.00 14.11 213 SER A C 1
ATOM 1826 O O . SER A 1 227 ? 29.747 -22.699 25.854 1.00 12.38 213 SER A O 1
ATOM 1829 N N . SER A 1 228 ? 28.790 -24.183 27.226 1.00 15.77 214 SER A N 1
ATOM 1830 C CA . SER A 1 228 ? 29.036 -23.340 28.396 1.00 17.70 214 SER A CA 1
ATOM 1831 C C . SER A 1 228 ? 30.515 -23.132 28.685 1.00 17.49 214 SER A C 1
ATOM 1832 O O . SER A 1 228 ? 30.884 -22.182 29.371 1.00 18.23 214 SER A O 1
ATOM 1835 N N . GLU A 1 229 ? 31.373 -24.003 28.166 1.00 15.55 215 GLU A N 1
ATOM 1836 C CA A GLU A 1 229 ? 32.801 -23.878 28.429 0.50 15.63 215 GLU A CA 1
ATOM 1837 C CA B GLU A 1 229 ? 32.802 -23.890 28.423 0.50 15.60 215 GLU A CA 1
ATOM 1838 C C . GLU A 1 229 ? 33.553 -23.289 27.227 1.00 13.69 215 GLU A C 1
ATOM 1839 O O . GLU A 1 229 ? 34.781 -23.287 27.190 1.00 12.87 215 GLU A O 1
ATOM 1850 N N . LYS A 1 230 ? 32.809 -22.742 26.257 1.00 11.98 216 LYS A N 1
ATOM 1851 C CA . LYS A 1 230 ? 33.462 -22.194 25.065 1.00 9.61 216 LYS A CA 1
ATOM 1852 C C . LYS A 1 230 ? 34.322 -21.012 25.506 1.00 9.85 216 LYS A C 1
ATOM 1853 O O . LYS A 1 230 ? 33.852 -20.130 26.249 1.00 11.27 216 LYS A O 1
ATOM 1859 N N . GLY A 1 231 ? 35.571 -20.983 25.054 1.00 9.35 217 GLY A N 1
ATOM 1860 C CA . GLY A 1 231 ? 36.509 -19.943 25.406 1.00 9.16 217 GLY A CA 1
ATOM 1861 C C . GLY A 1 231 ? 37.576 -20.410 26.397 1.00 10.20 217 GLY A C 1
ATOM 1862 O O . GLY A 1 231 ? 38.636 -19.791 26.457 1.00 10.89 217 GLY A O 1
ATOM 1863 N N . ARG A 1 232 ? 37.308 -21.453 27.192 1.00 11.34 218 ARG A N 1
ATOM 1864 C CA . ARG A 1 232 ? 38.293 -21.915 28.187 1.00 12.19 218 ARG A CA 1
ATOM 1865 C C . ARG A 1 232 ? 39.629 -22.293 27.580 1.00 12.03 218 ARG A C 1
ATOM 1866 O O . ARG A 1 232 ? 39.694 -23.100 26.648 1.00 12.75 218 ARG A O 1
ATOM 1874 N N . LEU A 1 233 ? 40.698 -21.688 28.099 1.00 12.67 219 LEU A N 1
ATOM 1875 C CA . LEU A 1 233 ? 42.056 -21.981 27.627 1.00 14.27 219 LEU A CA 1
ATOM 1876 C C . LEU A 1 233 ? 42.499 -23.332 28.176 1.00 16.60 219 LEU A C 1
ATOM 1877 O O . LEU A 1 233 ? 42.219 -23.640 29.332 1.00 16.75 219 LEU A O 1
ATOM 1882 N N . PRO A 1 234 ? 43.215 -24.122 27.365 1.00 19.12 220 PRO A N 1
ATOM 1883 C CA . PRO A 1 234 ? 43.797 -25.381 27.830 1.00 21.24 220 PRO A CA 1
ATOM 1884 C C . PRO A 1 234 ? 44.866 -25.129 28.898 1.00 22.77 220 PRO A C 1
ATOM 1885 O O . PRO A 1 234 ? 45.046 -25.944 29.814 1.00 25.10 220 PRO A O 1
ATOM 1889 N N . VAL A 1 235 ? 45.601 -24.033 28.760 1.00 22.99 221 VAL A N 1
ATOM 1890 C CA . VAL A 1 235 ? 46.695 -23.726 29.687 1.00 24.40 221 VAL A CA 1
ATOM 1891 C C . VAL A 1 235 ? 46.601 -22.229 29.882 1.00 23.79 221 VAL A C 1
ATOM 1892 O O . VAL A 1 235 ? 46.493 -21.496 28.909 1.00 24.15 221 VAL A O 1
ATOM 1896 N N . VAL A 1 236 ? 46.591 -21.788 31.132 1.00 23.48 222 VAL A N 1
ATOM 1897 C CA . VAL A 1 236 ? 46.373 -20.371 31.447 1.00 22.38 222 VAL A CA 1
ATOM 1898 C C . VAL A 1 236 ? 47.699 -19.750 31.886 1.00 22.44 222 VAL A C 1
ATOM 1899 O O . VAL A 1 236 ? 48.355 -20.263 32.785 1.00 23.81 222 VAL A O 1
ATOM 1903 N N . ASP A 1 237 ? 48.083 -18.644 31.266 1.00 21.80 223 ASP A N 1
ATOM 1904 C CA . ASP A 1 237 ? 49.232 -17.851 31.726 1.00 21.55 223 ASP A CA 1
ATOM 1905 C C . ASP A 1 237 ? 48.661 -16.850 32.754 1.00 20.27 223 ASP A C 1
ATOM 1906 O O . ASP A 1 237 ? 48.013 -15.871 32.379 1.00 19.03 223 ASP A O 1
ATOM 1911 N N . GLU A 1 238 ? 48.837 -17.127 34.031 1.00 20.92 224 GLU A N 1
ATOM 1912 C CA . GLU A 1 238 ? 48.109 -16.373 35.062 1.00 21.34 224 GLU A CA 1
ATOM 1913 C C . GLU A 1 238 ? 48.563 -14.912 35.104 1.00 21.17 224 GLU A C 1
ATOM 1914 O O . GLU A 1 238 ? 47.763 -14.038 35.373 1.00 20.99 224 GLU A O 1
ATOM 1920 N N . ASP A 1 239 ? 49.840 -14.641 34.842 1.00 21.68 225 ASP A N 1
ATOM 1921 C CA . ASP A 1 239 ? 50.340 -13.267 34.929 1.00 22.30 225 ASP A CA 1
ATOM 1922 C C . ASP A 1 239 ? 49.826 -12.420 33.788 1.00 19.62 225 ASP A C 1
ATOM 1923 O O . ASP A 1 239 ? 49.546 -11.232 33.967 1.00 18.92 225 ASP A O 1
ATOM 1928 N N . LEU A 1 240 ? 49.706 -13.032 32.610 1.00 18.16 226 LEU A N 1
ATOM 1929 C CA . LEU A 1 240 ? 49.055 -12.377 31.466 1.00 17.91 226 LEU A CA 1
ATOM 1930 C C . LEU A 1 240 ? 47.588 -12.068 31.790 1.00 16.41 226 LEU A C 1
ATOM 1931 O O . LEU A 1 240 ? 47.089 -10.968 31.527 1.00 15.00 226 LEU A O 1
ATOM 1936 N N . VAL A 1 241 ? 46.880 -13.051 32.352 1.00 15.06 227 VAL A N 1
ATOM 1937 C CA . VAL A 1 241 ? 45.510 -12.787 32.729 1.00 15.09 227 VAL A CA 1
ATOM 1938 C C . VAL A 1 241 ? 45.448 -11.601 33.709 1.00 14.83 227 VAL A C 1
ATOM 1939 O O . VAL A 1 241 ? 44.630 -10.657 33.501 1.00 14.39 227 VAL A O 1
ATOM 1943 N N . ASP A 1 242 ? 46.283 -11.619 34.762 1.00 15.80 228 ASP A N 1
ATOM 1944 C CA . ASP A 1 242 ? 46.252 -10.487 35.690 1.00 16.85 228 ASP A CA 1
ATOM 1945 C C . ASP A 1 242 ? 46.529 -9.140 35.007 1.00 16.13 228 ASP A C 1
ATOM 1946 O O . ASP A 1 242 ? 45.863 -8.145 35.289 1.00 16.31 228 ASP A O 1
ATOM 1951 N N . SER A 1 243 ? 47.521 -9.108 34.107 1.00 15.47 229 SER A N 1
ATOM 1952 C CA . SER A 1 243 ? 47.876 -7.901 33.385 1.00 15.69 229 SER A CA 1
ATOM 1953 C C . SER A 1 243 ? 46.699 -7.400 32.524 1.00 14.23 229 SER A C 1
ATOM 1954 O O . SER A 1 243 ? 46.385 -6.204 32.478 1.00 14.51 229 SER A O 1
ATOM 1957 N N . GLU A 1 244 ? 46.022 -8.311 31.851 1.00 12.14 230 GLU A N 1
ATOM 1958 C CA . GLU A 1 244 ? 44.907 -7.900 30.986 1.00 11.69 230 GLU A CA 1
ATOM 1959 C C . GLU A 1 244 ? 43.705 -7.421 31.781 1.00 11.67 230 GLU A C 1
ATOM 1960 O O . GLU A 1 244 ? 42.993 -6.515 31.360 1.00 11.26 230 GLU A O 1
ATOM 1966 N N . LEU A 1 245 ? 43.486 -8.043 32.934 1.00 11.95 231 LEU A N 1
ATOM 1967 C CA . LEU A 1 245 ? 42.426 -7.545 33.818 1.00 12.99 231 LEU A CA 1
ATOM 1968 C C . LEU A 1 245 ? 42.757 -6.162 34.390 1.00 13.36 231 LEU A C 1
ATOM 1969 O O . LEU A 1 245 ? 41.866 -5.294 34.506 1.00 13.26 231 LEU A O 1
ATOM 1974 N N . GLN A 1 246 ? 44.028 -5.947 34.764 1.00 14.00 232 GLN A N 1
ATOM 1975 C CA . GLN A 1 246 ? 44.378 -4.633 35.255 1.00 16.79 232 GLN A CA 1
ATOM 1976 C C . GLN A 1 246 ? 44.226 -3.582 34.166 1.00 16.35 232 GLN A C 1
ATOM 1977 O O . GLN A 1 246 ? 43.728 -2.454 34.421 1.00 17.56 232 GLN A O 1
ATOM 1983 N N . TYR A 1 247 ? 44.627 -3.934 32.936 1.00 15.74 233 TYR A N 1
ATOM 1984 C CA . TYR A 1 247 ? 44.481 -3.008 31.821 1.00 15.20 233 TYR A CA 1
ATOM 1985 C C . TYR A 1 247 ? 42.993 -2.630 31.632 1.00 12.78 233 TYR A C 1
ATOM 1986 O O . TYR A 1 247 ? 42.606 -1.444 31.459 1.00 13.05 233 TYR A O 1
ATOM 1995 N N . SER A 1 248 ? 42.162 -3.638 31.673 1.00 11.30 234 SER A N 1
ATOM 1996 C CA . SER A 1 248 ? 40.702 -3.431 31.523 1.00 10.43 234 SER A CA 1
ATOM 1997 C C . SER A 1 248 ? 40.159 -2.495 32.611 1.00 11.43 234 SER A C 1
ATOM 1998 O O . SER A 1 248 ? 39.351 -1.610 32.272 1.00 10.72 234 SER A O 1
ATOM 2001 N N . GLN A 1 249 ? 40.551 -2.720 33.888 1.00 11.70 235 GLN A N 1
ATOM 2002 C CA . GLN A 1 249 ? 40.081 -1.836 34.951 1.00 12.46 235 GLN A CA 1
ATOM 2003 C C . GLN A 1 249 ? 40.528 -0.418 34.672 1.00 11.63 235 GLN A C 1
ATOM 2004 O O . GLN A 1 249 ? 39.766 0.511 34.868 1.00 12.00 235 GLN A O 1
ATOM 2010 N N . SER A 1 250 ? 41.780 -0.228 34.252 1.00 12.75 236 SER A N 1
ATOM 2011 C CA . SER A 1 250 ? 42.270 1.140 34.009 1.00 13.83 236 SER A CA 1
ATOM 2012 C C . SER A 1 250 ? 41.490 1.835 32.899 1.00 13.24 236 SER A C 1
ATOM 2013 O O . SER A 1 250 ? 41.217 3.032 32.972 1.00 14.53 236 SER A O 1
ATOM 2016 N N . ARG A 1 251 ? 41.128 1.088 31.860 1.00 11.21 237 ARG A N 1
ATOM 2017 C CA . ARG A 1 251 ? 40.333 1.690 30.807 1.00 10.19 237 ARG A CA 1
ATOM 2018 C C . ARG A 1 251 ? 38.904 1.987 31.273 1.00 10.21 237 ARG A C 1
ATOM 2019 O O . ARG A 1 251 ? 38.343 3.017 30.913 1.00 10.68 237 ARG A O 1
ATOM 2027 N N . ILE A 1 252 ? 38.310 1.067 32.045 1.00 9.31 238 ILE A N 1
ATOM 2028 C CA . ILE A 1 252 ? 36.945 1.285 32.593 1.00 10.08 238 ILE A CA 1
ATOM 2029 C C . ILE A 1 252 ? 36.907 2.595 33.397 1.00 10.37 238 ILE A C 1
ATOM 2030 O O . ILE A 1 252 ? 35.978 3.405 33.244 1.00 11.36 238 ILE A O 1
ATOM 2035 N N . LEU A 1 253 ? 37.940 2.860 34.187 1.00 11.37 239 LEU A N 1
ATOM 2036 C CA . LEU A 1 253 ? 37.909 4.054 35.037 1.00 12.93 239 LEU A CA 1
ATOM 2037 C C . LEU A 1 253 ? 37.901 5.358 34.205 1.00 14.21 239 LEU A C 1
ATOM 2038 O O . LEU A 1 253 ? 37.427 6.395 34.666 1.00 16.67 239 LEU A O 1
ATOM 2043 N N . GLU A 1 254 ? 38.374 5.307 32.970 1.00 14.04 240 GLU A N 1
ATOM 2044 C CA . GLU A 1 254 ? 38.298 6.486 32.104 1.00 14.08 240 GLU A CA 1
ATOM 2045 C C . GLU A 1 254 ? 36.897 6.778 31.607 1.00 14.02 240 GLU A C 1
ATOM 2046 O O . GLU A 1 254 ? 36.609 7.926 31.212 1.00 16.04 240 GLU A O 1
ATOM 2052 N N . ALA A 1 255 ? 36.016 5.754 31.603 1.00 12.08 241 ALA A N 1
ATOM 2053 C CA . ALA A 1 255 ? 34.665 5.889 30.990 1.00 11.66 241 ALA A CA 1
ATOM 2054 C C . ALA A 1 255 ? 33.863 4.689 31.419 1.00 11.07 241 ALA A C 1
ATOM 2055 O O . ALA A 1 255 ? 33.754 3.708 30.719 1.00 10.32 241 ALA A O 1
ATOM 2057 N N . PRO A 1 256 ? 33.330 4.728 32.648 1.00 10.87 242 PRO A N 1
ATOM 2058 C CA . PRO A 1 256 ? 32.771 3.485 33.205 1.00 10.84 242 PRO A CA 1
ATOM 2059 C C . PRO A 1 256 ? 31.519 2.974 32.488 1.00 9.91 242 PRO A C 1
ATOM 2060 O O . PRO A 1 256 ? 31.231 1.796 32.646 1.00 9.98 242 PRO A O 1
ATOM 2064 N N . GLU A 1 257 ? 30.795 3.809 31.740 1.00 9.11 243 GLU A N 1
ATOM 2065 C CA . GLU A 1 257 ? 29.609 3.296 31.035 1.00 9.50 243 GLU A CA 1
ATOM 2066 C C . GLU A 1 257 ? 29.971 2.644 29.687 1.00 8.88 243 GLU A C 1
ATOM 2067 O O . GLU A 1 257 ? 29.088 2.171 28.984 1.00 10.82 243 GLU A O 1
ATOM 2073 N N . ASN A 1 258 ? 31.259 2.565 29.346 1.00 8.84 244 ASN A N 1
ATOM 2074 C CA . ASN A 1 258 ? 31.676 1.958 28.068 1.00 7.64 244 ASN A CA 1
ATOM 2075 C C . ASN A 1 258 ? 31.592 0.433 28.173 1.00 7.37 244 ASN A C 1
ATOM 2076 O O . ASN A 1 258 ? 32.356 -0.183 28.920 1.00 8.78 244 ASN A O 1
ATOM 2081 N N . ARG A 1 259 ? 30.698 -0.199 27.416 1.00 6.51 245 ARG A N 1
ATOM 2082 C CA A ARG A 1 259 ? 30.508 -1.638 27.541 0.43 7.03 245 ARG A CA 1
ATOM 2083 C CA B ARG A 1 259 ? 30.503 -1.645 27.528 0.57 6.92 245 ARG A CA 1
ATOM 2084 C C . ARG A 1 259 ? 31.752 -2.448 27.175 1.00 6.71 245 ARG A C 1
ATOM 2085 O O . ARG A 1 259 ? 31.993 -3.497 27.746 1.00 7.31 245 ARG A O 1
ATOM 2100 N N . SER A 1 260 ? 32.518 -1.971 26.187 1.00 5.98 246 SER A N 1
ATOM 2101 C CA . SER A 1 260 ? 33.556 -2.835 25.575 1.00 6.04 246 SER A CA 1
ATOM 2102 C C . SER A 1 260 ? 34.558 -3.464 26.555 1.00 6.50 246 SER A C 1
ATOM 2103 O O . SER A 1 260 ? 34.762 -4.657 26.488 1.00 6.60 246 SER A O 1
ATOM 2106 N N . PRO A 1 261 ? 35.180 -2.667 27.460 1.00 7.07 247 PRO A N 1
ATOM 2107 C CA . PRO A 1 261 ? 36.151 -3.291 28.387 1.00 6.92 247 PRO A CA 1
ATOM 2108 C C . PRO A 1 261 ? 35.475 -4.217 29.401 1.00 7.39 247 PRO A C 1
ATOM 2109 O O . PRO A 1 261 ? 36.129 -5.141 29.845 1.00 7.90 247 PRO A O 1
ATOM 2113 N N . TRP A 1 262 ? 34.216 -3.966 29.762 1.00 6.88 248 TRP A N 1
ATOM 2114 C CA . TRP A 1 262 ? 33.516 -4.886 30.669 1.00 6.90 248 TRP A CA 1
ATOM 2115 C C . TRP A 1 262 ? 33.316 -6.222 29.967 1.00 7.24 248 TRP A C 1
ATOM 2116 O O . TRP A 1 262 ? 33.509 -7.295 30.567 1.00 7.90 248 TRP A O 1
ATOM 2127 N N . SER A 1 263 ? 32.908 -6.182 28.694 1.00 6.51 249 SER A N 1
ATOM 2128 C CA . SER A 1 263 ? 32.718 -7.425 27.937 1.00 6.70 249 SER A CA 1
ATOM 2129 C C . SER A 1 263 ? 34.070 -8.118 27.741 1.00 6.44 249 SER A C 1
ATOM 2130 O O . SER A 1 263 ? 34.159 -9.336 27.816 1.00 7.23 249 SER A O 1
ATOM 2133 N N . TYR A 1 264 ? 35.115 -7.354 27.471 1.00 6.79 250 TYR A N 1
ATOM 2134 C CA . TYR A 1 264 ? 36.447 -7.956 27.295 1.00 7.01 250 TYR A CA 1
ATOM 2135 C C . TYR A 1 264 ? 36.846 -8.663 28.603 1.00 7.31 250 TYR A C 1
ATOM 2136 O O . TYR A 1 264 ? 37.291 -9.828 28.588 1.00 7.59 250 TYR A O 1
ATOM 2145 N N . ALA A 1 265 ? 36.643 -8.019 29.744 1.00 7.20 251 ALA A N 1
ATOM 2146 C CA . ALA A 1 265 ? 37.009 -8.653 31.022 1.00 7.67 251 ALA A CA 1
ATOM 2147 C C . ALA A 1 265 ? 36.218 -9.921 31.299 1.00 8.03 251 ALA A C 1
ATOM 2148 O O . ALA A 1 265 ? 36.776 -10.911 31.787 1.00 9.81 251 ALA A O 1
ATOM 2150 N N . ARG A 1 266 ? 34.925 -9.910 30.981 1.00 7.96 252 ARG A N 1
ATOM 2151 C CA . ARG A 1 266 ? 34.164 -11.170 31.080 1.00 8.99 252 ARG A CA 1
ATOM 2152 C C . ARG A 1 266 ? 34.816 -12.245 30.215 1.00 9.34 252 ARG A C 1
ATOM 2153 O O . ARG A 1 266 ? 34.910 -13.399 30.631 1.00 11.08 252 ARG A O 1
ATOM 2161 N N . GLY A 1 267 ? 35.219 -11.888 29.008 1.00 9.14 253 GLY A N 1
ATOM 2162 C CA . GLY A 1 267 ? 35.855 -12.869 28.150 1.00 9.95 253 GLY A CA 1
ATOM 2163 C C . GLY A 1 267 ? 37.174 -13.345 28.717 1.00 9.79 253 GLY A C 1
ATOM 2164 O O . GLY A 1 267 ? 37.508 -14.547 28.629 1.00 10.76 253 GLY A O 1
ATOM 2165 N N . VAL A 1 268 ? 37.956 -12.447 29.298 1.00 8.97 254 VAL A N 1
ATOM 2166 C CA . VAL A 1 268 ? 39.224 -12.884 29.911 1.00 10.11 254 VAL A CA 1
ATOM 2167 C C . VAL A 1 268 ? 38.997 -13.834 31.069 1.00 10.46 254 VAL A C 1
ATOM 2168 O O . VAL A 1 268 ? 39.678 -14.869 31.173 1.00 10.57 254 VAL A O 1
ATOM 2172 N N . LEU A 1 269 ? 38.018 -13.504 31.926 1.00 10.60 255 LEU A N 1
ATOM 2173 C CA . LEU A 1 269 ? 37.736 -14.393 33.088 1.00 11.01 255 LEU A CA 1
ATOM 2174 C C . LEU A 1 269 ? 37.247 -15.756 32.607 1.00 11.66 255 LEU A C 1
ATOM 2175 O O . LEU A 1 269 ? 37.650 -16.783 33.138 1.00 12.59 255 LEU A O 1
ATOM 2180 N N . GLN A 1 270 ? 36.370 -15.776 31.599 1.00 10.80 256 GLN A N 1
ATOM 2181 C CA . GLN A 1 270 ? 35.950 -17.081 31.037 1.00 11.75 256 GLN A CA 1
ATOM 2182 C C . GLN A 1 270 ? 37.133 -17.869 30.481 1.00 12.68 256 GLN A C 1
ATOM 2183 O O . GLN A 1 270 ? 37.256 -19.086 30.712 1.00 14.44 256 GLN A O 1
ATOM 2189 N N . ALA A 1 271 ? 37.993 -17.194 29.725 1.00 11.65 257 ALA A N 1
ATOM 2190 C CA . ALA A 1 271 ? 39.160 -17.895 29.162 1.00 12.22 257 ALA A CA 1
ATOM 2191 C C . ALA A 1 271 ? 40.022 -18.491 30.263 1.00 13.39 257 ALA A C 1
ATOM 2192 O O . ALA A 1 271 ? 40.531 -19.657 30.148 1.00 14.38 257 ALA A O 1
ATOM 2194 N N . ALA A 1 272 ? 40.206 -17.718 31.329 1.00 12.88 258 ALA A N 1
ATOM 2195 C CA . ALA A 1 272 ? 41.095 -18.126 32.423 1.00 13.94 258 ALA A CA 1
ATOM 2196 C C . ALA A 1 272 ? 40.450 -19.122 33.418 1.00 15.23 258 ALA A C 1
ATOM 2197 O O . ALA A 1 272 ? 41.144 -19.669 34.299 1.00 17.53 258 ALA A O 1
ATOM 2199 N N . GLY A 1 273 ? 39.122 -19.333 33.329 1.00 15.10 259 GLY A N 1
ATOM 2200 C CA . GLY A 1 273 ? 38.496 -20.213 34.314 1.00 16.02 259 GLY A CA 1
ATOM 2201 C C . GLY A 1 273 ? 38.355 -19.558 35.671 1.00 16.91 259 GLY A C 1
ATOM 2202 O O . GLY A 1 273 ? 38.322 -20.234 36.719 1.00 19.51 259 GLY A O 1
ATOM 2203 N N . ARG A 1 274 ? 38.267 -18.240 35.653 1.00 16.37 260 ARG A N 1
ATOM 2204 C CA . ARG A 1 274 ? 38.140 -17.483 36.878 1.00 16.73 260 ARG A CA 1
ATOM 2205 C C . ARG A 1 274 ? 36.724 -16.921 37.027 1.00 17.68 260 ARG A C 1
ATOM 2206 O O . ARG A 1 274 ? 36.043 -16.602 36.039 1.00 18.08 260 ARG A O 1
ATOM 2214 N N . PRO A 1 275 ? 36.286 -16.753 38.284 1.00 18.59 261 PRO A N 1
ATOM 2215 C CA . PRO A 1 275 ? 34.908 -16.310 38.496 1.00 18.79 261 PRO A CA 1
ATOM 2216 C C . PRO A 1 275 ? 34.711 -14.799 38.389 1.00 18.63 261 PRO A C 1
ATOM 2217 O O . PRO A 1 275 ? 35.631 -14.059 38.657 1.00 17.94 261 PRO A O 1
ATOM 2221 N N . LEU A 1 276 ? 33.506 -14.347 38.028 1.00 18.42 262 LEU A N 1
ATOM 2222 C CA . LEU A 1 276 ? 33.181 -12.912 38.041 1.00 17.76 262 LEU A CA 1
ATOM 2223 C C . LEU A 1 276 ? 33.434 -12.275 39.421 1.00 18.97 262 LEU A C 1
ATOM 2224 O O . LEU A 1 276 ? 33.724 -11.097 39.524 1.00 19.23 262 LEU A O 1
ATOM 2229 N N . SER A 1 277 ? 33.362 -13.070 40.480 1.00 20.41 263 SER A N 1
ATOM 2230 C CA . SER A 1 277 ? 33.549 -12.508 41.813 1.00 21.17 263 SER A CA 1
ATOM 2231 C C . SER A 1 277 ? 34.962 -11.912 42.039 1.00 21.63 263 SER A C 1
ATOM 2232 O O . SER A 1 277 ? 35.171 -11.141 42.990 1.00 22.50 263 SER A O 1
ATOM 2235 N N . GLU A 1 278 ? 35.942 -12.248 41.186 1.00 20.64 264 GLU A N 1
ATOM 2236 C CA . GLU A 1 278 ? 37.215 -11.548 41.264 1.00 21.96 264 GLU A CA 1
ATOM 2237 C C . GLU A 1 278 ? 37.072 -10.049 41.169 1.00 20.63 264 GLU A C 1
ATOM 2238 O O . GLU A 1 278 ? 37.960 -9.331 41.620 1.00 21.32 264 GLU A O 1
ATOM 2244 N N . TRP A 1 279 ? 36.012 -9.581 40.510 1.00 18.26 265 TRP A N 1
ATOM 2245 C CA . TRP A 1 279 ? 35.794 -8.146 40.372 1.00 17.32 265 TRP A CA 1
ATOM 2246 C C . TRP A 1 279 ? 34.640 -7.600 41.220 1.00 18.06 265 TRP A C 1
ATOM 2247 O O . TRP A 1 279 ? 34.125 -6.533 40.944 1.00 18.23 265 TRP A O 1
ATOM 2258 N N . LYS A 1 280 ? 34.263 -8.316 42.278 1.00 19.09 266 LYS A N 1
ATOM 2259 C CA . LYS A 1 280 ? 33.103 -7.897 43.046 1.00 20.09 266 LYS A CA 1
ATOM 2260 C C . LYS A 1 280 ? 33.321 -6.511 43.643 1.00 20.30 266 LYS A C 1
ATOM 2261 O O . LYS A 1 280 ? 32.473 -5.651 43.532 1.00 19.48 266 LYS A O 1
ATOM 2267 N N . ASP A 1 281 ? 34.483 -6.281 44.234 1.00 21.98 267 ASP A N 1
ATOM 2268 C CA . ASP A 1 281 ? 34.705 -5.011 44.895 1.00 22.85 267 ASP A CA 1
A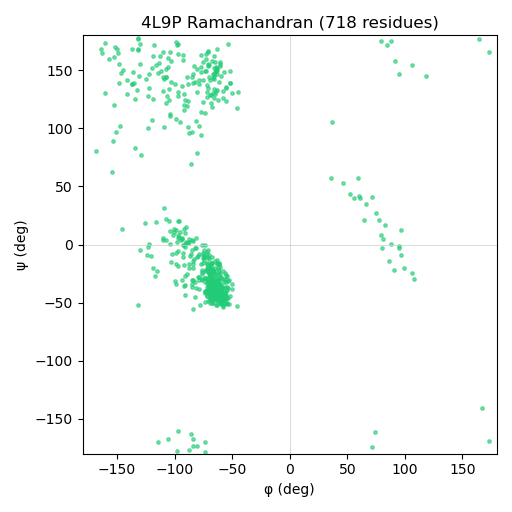TOM 2269 C C . ASP A 1 281 ? 34.869 -3.906 43.863 1.00 21.19 267 ASP A C 1
ATOM 2270 O O . ASP A 1 281 ? 34.400 -2.788 44.067 1.00 21.55 267 ASP A O 1
ATOM 2275 N N . PHE A 1 282 ? 35.554 -4.203 42.756 1.00 18.69 268 PHE A N 1
ATOM 2276 C CA . PHE A 1 282 ? 35.696 -3.215 41.701 1.00 17.62 268 PHE A CA 1
ATOM 2277 C C . PHE A 1 282 ? 34.291 -2.801 41.199 1.00 16.90 268 PHE A C 1
ATOM 2278 O O . PHE A 1 282 ? 34.017 -1.619 41.043 1.00 18.02 268 PHE A O 1
ATOM 2286 N N . ALA A 1 283 ? 33.415 -3.770 40.931 1.00 16.64 269 ALA A N 1
ATOM 2287 C CA . ALA A 1 283 ? 32.069 -3.467 40.441 1.00 16.13 269 ALA A CA 1
ATOM 2288 C C . ALA A 1 283 ? 31.312 -2.649 41.488 1.00 16.93 269 ALA A C 1
ATOM 2289 O O . ALA A 1 283 ? 30.679 -1.672 41.147 1.00 17.14 269 ALA A O 1
ATOM 2291 N N . ARG A 1 284 ? 31.397 -3.035 42.765 1.00 18.06 270 ARG A N 1
ATOM 2292 C CA . ARG A 1 284 ? 30.715 -2.268 43.815 1.00 20.38 270 ARG A CA 1
ATOM 2293 C C . ARG A 1 284 ? 31.179 -0.818 43.867 1.00 20.39 270 ARG A C 1
ATOM 2294 O O . ARG A 1 284 ? 30.420 0.062 44.315 1.00 22.25 270 ARG A O 1
ATOM 2302 N N . SER A 1 285 ? 32.435 -0.550 43.492 1.00 19.97 271 SER A N 1
ATOM 2303 C CA . SER A 1 285 ? 32.935 0.830 43.572 1.00 19.85 271 SER A CA 1
ATOM 2304 C C . SER A 1 285 ? 32.157 1.821 42.678 1.00 20.20 271 SER A C 1
ATOM 2305 O O . SER A 1 285 ? 32.272 3.033 42.879 1.00 21.11 271 SER A O 1
ATOM 2308 N N . PHE A 1 286 ? 31.391 1.316 41.702 1.00 20.32 272 PHE A N 1
ATOM 2309 C CA . PHE A 1 286 ? 30.629 2.172 40.796 1.00 20.25 272 PHE A CA 1
ATOM 2310 C C . PHE A 1 286 ? 29.182 2.297 41.248 1.00 22.29 272 PHE A C 1
ATOM 2311 O O . PHE A 1 286 ? 28.370 2.939 40.577 1.00 22.22 272 PHE A O 1
ATOM 2319 N N . VAL A 1 287 ? 28.842 1.669 42.376 1.00 24.21 273 VAL A N 1
ATOM 2320 C CA . VAL A 1 287 ? 27.444 1.576 42.786 1.00 27.96 273 VAL A CA 1
ATOM 2321 C C . VAL A 1 287 ? 27.423 1.927 44.249 1.00 30.31 273 VAL A C 1
ATOM 2322 O O . VAL A 1 287 ? 27.619 1.041 45.067 1.00 32.83 273 VAL A O 1
ATOM 2326 N N . ALA A 1 300 ? 23.792 5.819 43.912 1.00 32.10 286 ALA A N 1
ATOM 2327 C CA . ALA A 1 300 ? 24.643 6.625 43.015 1.00 31.51 286 ALA A CA 1
ATOM 2328 C C . ALA A 1 300 ? 25.431 5.757 42.036 1.00 29.56 286 ALA A C 1
ATOM 2329 O O . ALA A 1 300 ? 26.426 5.128 42.400 1.00 31.62 286 ALA A O 1
ATOM 2331 N N . VAL A 1 301 ? 25.021 5.729 40.776 1.00 25.42 287 VAL A N 1
ATOM 2332 C CA . VAL A 1 301 ? 25.565 4.687 39.904 1.00 22.32 287 VAL A CA 1
ATOM 2333 C C . VAL A 1 301 ? 26.329 5.265 38.735 1.00 20.71 287 VAL A C 1
ATOM 2334 O O . VAL A 1 301 ? 25.793 6.067 37.974 1.00 21.83 287 VAL A O 1
ATOM 2338 N N . LYS A 1 302 ? 27.573 4.843 38.574 1.00 18.97 288 LYS A N 1
ATOM 2339 C CA . LYS A 1 302 ? 28.369 5.369 37.479 1.00 19.75 288 LYS A CA 1
ATOM 2340 C C . LYS A 1 302 ? 28.471 4.411 36.309 1.00 17.27 288 LYS A C 1
ATOM 2341 O O . LYS A 1 302 ? 29.012 4.785 35.255 1.00 16.72 288 LYS A O 1
ATOM 2347 N N . SER A 1 303 ? 27.990 3.188 36.488 1.00 14.88 289 SER A N 1
ATOM 2348 C CA . SER A 1 303 ? 28.067 2.190 35.399 1.00 13.36 289 SER A CA 1
ATOM 2349 C C . SER A 1 303 ? 26.963 1.154 35.472 1.00 12.10 289 SER A C 1
ATOM 2350 O O . SER A 1 303 ? 26.873 0.415 36.483 1.00 12.53 289 SER A O 1
ATOM 2353 N N . SER A 1 304 ? 26.123 1.063 34.420 1.00 11.11 290 SER A N 1
ATOM 2354 C CA . SER A 1 304 ? 25.124 -0.007 34.373 1.00 12.28 290 SER A CA 1
ATOM 2355 C C . SER A 1 304 ? 25.793 -1.387 34.275 1.00 12.61 290 SER A C 1
ATOM 2356 O O . SER A 1 304 ? 25.258 -2.414 34.745 1.00 12.12 290 SER A O 1
ATOM 2359 N N . HIS A 1 305 ? 26.978 -1.421 33.645 1.00 11.86 291 HIS A N 1
ATOM 2360 C CA . HIS A 1 305 ? 27.710 -2.672 33.545 1.00 11.69 291 HIS A CA 1
ATOM 2361 C C . HIS A 1 305 ? 28.129 -3.220 34.888 1.00 10.88 291 HIS A C 1
ATOM 2362 O O . HIS A 1 305 ? 28.197 -4.442 35.084 1.00 11.19 291 HIS A O 1
ATOM 2369 N N . ALA A 1 306 ? 28.435 -2.312 35.822 1.00 10.19 292 ALA A N 1
ATOM 2370 C CA . ALA A 1 306 ? 28.775 -2.713 37.193 1.00 11.51 292 ALA A CA 1
ATOM 2371 C C . ALA A 1 306 ? 27.577 -3.353 37.866 1.00 12.56 292 ALA A C 1
ATOM 2372 O O . ALA A 1 306 ? 27.735 -4.343 38.553 1.00 12.40 292 ALA A O 1
ATOM 2374 N N . ILE A 1 307 ? 26.383 -2.819 37.617 1.00 12.02 293 ILE A N 1
ATOM 2375 C CA . ILE A 1 307 ? 25.178 -3.408 38.220 1.00 12.76 293 ILE A CA 1
ATOM 2376 C C . ILE A 1 307 ? 24.944 -4.799 37.627 1.00 13.42 293 ILE A C 1
ATOM 2377 O O . ILE A 1 307 ? 24.629 -5.767 38.378 1.00 14.84 293 ILE A O 1
ATOM 2382 N N . GLU A 1 308 ? 25.100 -4.960 36.294 1.00 12.54 294 GLU A N 1
ATOM 2383 C CA . GLU A 1 308 ? 24.885 -6.288 35.707 1.00 14.26 294 GLU A CA 1
ATOM 2384 C C . GLU A 1 308 ? 25.934 -7.283 36.192 1.00 14.25 294 GLU A C 1
ATOM 2385 O O . GLU A 1 308 ? 25.642 -8.464 36.437 1.00 15.65 294 GLU A O 1
ATOM 2391 N N . TRP A 1 309 ? 27.162 -6.797 36.372 1.00 12.01 295 TRP A N 1
ATOM 2392 C CA . TRP A 1 309 ? 28.226 -7.650 36.900 1.00 12.59 295 TRP A CA 1
ATOM 2393 C C . TRP A 1 309 ? 27.854 -8.163 38.287 1.00 13.93 295 TRP A C 1
ATOM 2394 O O . TRP A 1 309 ? 27.976 -9.374 38.581 1.00 15.31 295 TRP A O 1
ATOM 2405 N N . LEU A 1 310 ? 27.395 -7.239 39.140 1.00 13.91 296 LEU A N 1
ATOM 2406 C CA . LEU A 1 310 ? 26.958 -7.634 40.494 1.00 15.28 296 LEU A CA 1
ATOM 2407 C C . LEU A 1 310 ? 25.778 -8.621 40.459 1.00 15.97 296 LEU A C 1
ATOM 2408 O O . LEU A 1 310 ? 25.737 -9.552 41.263 1.00 16.35 296 LEU A O 1
ATOM 2413 N N . ALA A 1 311 ? 24.828 -8.439 39.542 1.00 15.39 297 ALA A N 1
ATOM 2414 C CA . ALA A 1 311 ? 23.702 -9.342 39.491 1.00 15.97 297 ALA A CA 1
ATOM 2415 C C . ALA A 1 311 ? 24.229 -10.738 39.234 1.00 16.89 297 ALA A C 1
ATOM 2416 O O . ALA A 1 311 ? 23.758 -11.699 39.819 1.00 18.07 297 ALA A O 1
ATOM 2418 N N . ASP A 1 312 ? 25.181 -10.858 38.295 1.00 16.48 298 ASP A N 1
ATOM 2419 C CA . ASP A 1 312 ? 25.729 -12.179 37.986 1.00 16.01 298 ASP A CA 1
ATOM 2420 C C . ASP A 1 312 ? 26.549 -12.776 39.126 1.00 17.84 298 ASP A C 1
ATOM 2421 O O . ASP A 1 312 ? 26.449 -13.997 39.385 1.00 19.00 298 ASP A O 1
ATOM 2426 N N . VAL A 1 313 ? 27.378 -11.948 39.789 1.00 16.74 299 VAL A N 1
ATOM 2427 C CA . VAL A 1 313 ? 28.132 -12.438 40.943 1.00 18.43 299 VAL A CA 1
ATOM 2428 C C . VAL A 1 313 ? 27.189 -13.004 42.021 1.00 20.34 299 VAL A C 1
ATOM 2429 O O . VAL A 1 313 ? 27.413 -14.107 42.546 1.00 22.34 299 VAL A O 1
ATOM 2433 N N . TYR A 1 314 ? 26.127 -12.272 42.340 1.00 19.53 300 TYR A N 1
ATOM 2434 C CA . TYR A 1 314 ? 25.236 -12.700 43.434 1.00 20.26 300 TYR A CA 1
ATOM 2435 C C . TYR A 1 314 ? 24.385 -13.893 42.999 1.00 21.02 300 TYR A C 1
ATOM 2436 O O . TYR A 1 314 ? 24.026 -14.751 43.822 1.00 21.81 300 TYR A O 1
ATOM 2445 N N . ALA A 1 315 ? 24.035 -13.942 41.713 1.00 20.73 301 ALA A N 1
ATOM 2446 C CA . ALA A 1 315 ? 23.200 -15.024 41.188 1.00 22.98 301 ALA A CA 1
ATOM 2447 C C . ALA A 1 315 ? 23.961 -16.354 41.064 1.00 26.46 301 ALA A C 1
ATOM 2448 O O . ALA A 1 315 ? 23.436 -17.450 41.318 1.00 26.92 301 ALA A O 1
ATOM 2450 N N . GLU A 1 316 ? 25.198 -16.275 40.627 1.00 29.85 302 GLU A N 1
ATOM 2451 C CA . GLU A 1 316 ? 25.760 -17.445 39.937 1.00 35.06 302 GLU A CA 1
ATOM 2452 C C . GLU A 1 316 ? 26.953 -17.972 40.666 1.00 38.97 302 GLU A C 1
ATOM 2453 O O . GLU A 1 316 ? 27.351 -19.128 40.481 1.00 40.24 302 GLU A O 1
ATOM 2459 N N . GLU A 1 317 ? 27.544 -17.125 41.490 1.00 41.28 303 GLU A N 1
ATOM 2460 C CA . GLU A 1 317 ? 28.785 -17.522 42.146 1.00 43.56 303 GLU A CA 1
ATOM 2461 C C . GLU A 1 317 ? 28.707 -17.424 43.657 1.00 45.78 303 GLU A C 1
ATOM 2462 O O . GLU A 1 317 ? 29.614 -17.874 44.372 1.00 46.90 303 GLU A O 1
ATOM 2468 N N . ASP A 1 318 ? 27.619 -16.833 44.133 1.00 46.33 304 ASP A N 1
ATOM 2469 C CA . ASP A 1 318 ? 27.363 -16.759 45.555 1.00 45.97 304 ASP A CA 1
ATOM 2470 C C . ASP A 1 318 ? 26.269 -17.785 45.855 1.00 46.98 304 ASP A C 1
ATOM 2471 O O . ASP A 1 318 ? 25.211 -17.773 45.237 1.00 46.89 304 ASP A O 1
ATOM 2476 N N . GLY A 1 319 ? 26.543 -18.699 46.778 1.00 47.89 305 GLY A N 1
ATOM 2477 C CA . GLY A 1 319 ? 25.575 -19.719 47.149 1.00 48.77 305 GLY A CA 1
ATOM 2478 C C . GLY A 1 319 ? 25.035 -19.473 48.542 1.00 49.68 305 GLY A C 1
ATOM 2479 O O . GLY A 1 319 ? 24.680 -20.400 49.279 1.00 50.37 305 GLY A O 1
ATOM 2480 N N . SER A 1 320 ? 24.964 -18.203 48.912 1.00 49.58 306 SER A N 1
ATOM 2481 C CA . SER A 1 320 ? 24.569 -17.864 50.267 1.00 49.03 306 SER A CA 1
ATOM 2482 C C . SER A 1 320 ? 23.220 -17.143 50.430 1.00 48.93 306 SER A C 1
ATOM 2483 O O . SER A 1 320 ? 22.588 -16.721 49.476 1.00 48.36 306 SER A O 1
ATOM 2486 N N . GLU A 1 321 ? 22.732 -17.186 51.666 1.00 49.42 307 GLU A N 1
ATOM 2487 C CA . GLU A 1 321 ? 22.419 -15.978 52.432 1.00 49.31 307 GLU A CA 1
ATOM 2488 C C . GLU A 1 321 ? 21.858 -14.724 51.737 1.00 44.98 307 GLU A C 1
ATOM 2489 O O . GLU A 1 321 ? 22.432 -13.635 51.878 1.00 46.33 307 GLU A O 1
ATOM 2495 N N . GLY A 1 322 ? 20.735 -14.809 51.025 1.00 38.94 308 GLY A N 1
ATOM 2496 C CA . GLY A 1 322 ? 20.167 -13.563 50.527 1.00 33.01 308 GLY A CA 1
ATOM 2497 C C . GLY A 1 322 ? 20.887 -13.043 49.281 1.00 27.88 308 GLY A C 1
ATOM 2498 O O . GLY A 1 322 ? 20.636 -11.932 48.826 1.00 26.40 308 GLY A O 1
ATOM 2499 N N . SER A 1 323 ? 21.791 -13.843 48.733 1.00 24.43 309 SER A N 1
ATOM 2500 C CA A SER A 1 323 ? 22.496 -13.439 47.518 0.54 23.24 309 SER A CA 1
ATOM 2501 C CA B SER A 1 323 ? 22.476 -13.411 47.523 0.46 23.62 309 SER A CA 1
ATOM 2502 C C . SER A 1 323 ? 21.517 -13.382 46.346 1.00 22.38 309 SER A C 1
ATOM 2503 O O . SER A 1 323 ? 21.614 -12.491 45.510 1.00 19.29 309 SER A O 1
ATOM 2508 N N . ALA A 1 324 ? 20.580 -14.327 46.294 1.00 22.49 310 ALA A N 1
ATOM 2509 C CA . ALA A 1 324 ? 19.542 -14.317 45.257 1.00 22.37 310 ALA A CA 1
ATOM 2510 C C . ALA A 1 324 ? 18.724 -13.016 45.292 1.00 19.14 310 ALA A C 1
ATOM 2511 O O . ALA A 1 324 ? 18.484 -12.381 44.244 1.00 17.59 310 ALA A O 1
ATOM 2513 N N . ALA A 1 325 ? 18.334 -12.584 46.492 1.00 18.44 311 ALA A N 1
ATOM 2514 C CA . ALA A 1 325 ? 17.565 -11.348 46.619 1.00 17.04 311 ALA A CA 1
ATOM 2515 C C . ALA A 1 325 ? 18.376 -10.139 46.130 1.00 16.16 311 ALA A C 1
ATOM 2516 O O . ALA A 1 325 ? 17.817 -9.202 45.545 1.00 16.23 311 ALA A O 1
ATOM 2518 N N . GLU A 1 326 ? 19.646 -10.120 46.483 1.00 15.21 312 GLU A N 1
ATOM 2519 C CA . GLU A 1 326 ? 20.505 -9.005 46.063 1.00 15.42 312 GLU A CA 1
ATOM 2520 C C . GLU A 1 326 ? 20.649 -8.977 44.529 1.00 13.93 312 GLU A C 1
ATOM 2521 O O . GLU A 1 326 ? 20.675 -7.890 43.959 1.00 13.76 312 GLU A O 1
ATOM 2527 N N . ALA A 1 327 ? 20.747 -10.153 43.886 1.00 13.10 313 ALA A N 1
ATOM 2528 C CA . ALA A 1 327 ? 20.802 -10.224 42.430 1.00 12.45 313 ALA A CA 1
ATOM 2529 C C . ALA A 1 327 ? 19.526 -9.628 41.871 1.00 12.59 313 ALA A C 1
ATOM 2530 O O . ALA A 1 327 ? 19.592 -8.836 40.907 1.00 12.71 313 ALA A O 1
ATOM 2532 N N . VAL A 1 328 ? 18.378 -10.006 42.454 1.00 11.72 314 VAL A N 1
ATOM 2533 C CA . VAL A 1 328 ? 17.117 -9.476 41.990 1.00 11.51 314 VAL A CA 1
ATOM 2534 C C . VAL A 1 328 ? 17.036 -7.959 42.159 1.00 12.06 314 VAL A C 1
ATOM 2535 O O . VAL A 1 328 ? 16.511 -7.215 41.300 1.00 12.11 314 VAL A O 1
ATOM 2539 N N . LYS A 1 329 ? 17.566 -7.450 43.279 1.00 11.79 315 LYS A N 1
ATOM 2540 C CA . LYS A 1 329 ? 17.614 -6.007 43.435 1.00 11.64 315 LYS A CA 1
ATOM 2541 C C . LYS A 1 329 ? 18.434 -5.322 42.309 1.00 10.77 315 LYS A C 1
ATOM 2542 O O . LYS A 1 329 ? 18.030 -4.246 41.822 1.00 11.21 315 LYS A O 1
ATOM 2548 N N . MET A 1 330 ? 19.620 -5.868 41.984 1.00 10.07 316 MET A N 1
ATOM 2549 C CA . MET A 1 330 ? 20.441 -5.273 40.920 1.00 10.54 316 MET A CA 1
ATOM 2550 C C . MET A 1 330 ? 19.647 -5.269 39.611 1.00 9.99 316 MET A C 1
ATOM 2551 O O . MET A 1 330 ? 19.649 -4.261 38.899 1.00 10.28 316 MET A O 1
ATOM 2556 N N . LEU A 1 331 ? 18.952 -6.387 39.316 1.00 8.33 317 LEU A N 1
ATOM 2557 C CA . LEU A 1 331 ? 18.225 -6.480 38.054 1.00 9.49 317 LEU A CA 1
ATOM 2558 C C . LEU A 1 331 ? 17.035 -5.512 38.021 1.00 9.83 317 LEU A C 1
ATOM 2559 O O . LEU A 1 331 ? 16.633 -5.007 36.971 1.00 9.76 317 LEU A O 1
ATOM 2564 N N . THR A 1 332 ? 16.441 -5.282 39.204 1.00 10.11 318 THR A N 1
ATOM 2565 C CA . THR A 1 332 ? 15.387 -4.297 39.336 1.00 10.79 318 THR A CA 1
ATOM 2566 C C . THR A 1 332 ? 15.901 -2.867 39.072 1.00 10.29 318 THR A C 1
ATOM 2567 O O . THR A 1 332 ? 15.219 -2.075 38.391 1.00 10.39 318 THR A O 1
ATOM 2571 N N . LEU A 1 333 ? 17.091 -2.543 39.576 1.00 9.27 319 LEU A N 1
ATOM 2572 C CA . LEU A 1 333 ? 17.670 -1.251 39.224 1.00 9.67 319 LEU A CA 1
ATOM 2573 C C . LEU A 1 333 ? 17.841 -1.100 37.699 1.00 9.59 319 LEU A C 1
ATOM 2574 O O . LEU A 1 333 ? 17.611 -0.027 37.162 1.00 10.19 319 LEU A O 1
ATOM 2579 N N . LEU A 1 334 ? 18.297 -2.164 37.029 1.00 8.67 320 LEU A N 1
ATOM 2580 C CA . LEU A 1 334 ? 18.472 -2.121 35.574 1.00 8.04 320 LEU A CA 1
ATOM 2581 C C . LEU A 1 334 ? 17.119 -1.936 34.888 1.00 8.00 320 LEU A C 1
ATOM 2582 O O . LEU A 1 334 ? 17.005 -1.095 33.988 1.00 8.95 320 LEU A O 1
ATOM 2587 N N . LYS A 1 335 ? 16.104 -2.700 35.287 1.00 8.45 321 LYS A N 1
ATOM 2588 C CA . LYS A 1 335 ? 14.866 -2.651 34.569 1.00 10.46 321 LYS A CA 1
ATOM 2589 C C . LYS A 1 335 ? 14.112 -1.346 34.802 1.00 10.23 321 LYS A C 1
ATOM 2590 O O . LYS A 1 335 ? 13.395 -0.889 33.909 1.00 11.83 321 LYS A O 1
ATOM 2596 N N . GLU A 1 336 ? 14.294 -0.732 35.967 1.00 11.02 322 GLU A N 1
ATOM 2597 C CA . GLU A 1 336 ? 13.530 0.458 36.286 1.00 13.72 322 GLU A CA 1
ATOM 2598 C C . GLU A 1 336 ? 14.228 1.749 35.934 1.00 13.08 322 GLU A C 1
ATOM 2599 O O . GLU A 1 336 ? 13.566 2.746 35.651 1.00 16.02 322 GLU A O 1
ATOM 2605 N N . LYS A 1 337 ? 15.549 1.753 35.987 1.00 13.04 323 LYS A N 1
ATOM 2606 C CA . LYS A 1 337 ? 16.302 3.012 35.886 1.00 14.16 323 LYS A CA 1
ATOM 2607 C C . LYS A 1 337 ? 17.454 2.970 34.902 1.00 12.54 323 LYS A C 1
ATOM 2608 O O . LYS A 1 337 ? 17.560 3.840 34.033 1.00 13.53 323 LYS A O 1
ATOM 2614 N N . TYR A 1 338 ? 18.327 1.968 35.032 1.00 10.65 324 TYR A N 1
ATOM 2615 C CA . TYR A 1 338 ? 19.659 2.141 34.407 1.00 10.39 324 TYR A CA 1
ATOM 2616 C C . TYR A 1 338 ? 19.791 1.482 33.010 1.00 11.28 324 TYR A C 1
ATOM 2617 O O . TYR A 1 338 ? 20.699 1.880 32.276 1.00 11.86 324 TYR A O 1
ATOM 2626 N N . ASP A 1 339 ? 18.907 0.538 32.636 1.00 10.76 325 ASP A N 1
ATOM 2627 C CA . ASP A 1 339 ? 18.850 0.011 31.242 1.00 9.69 325 ASP A CA 1
ATOM 2628 C C . ASP A 1 339 ? 17.441 -0.519 30.968 1.00 9.31 325 ASP A C 1
ATOM 2629 O O . ASP A 1 339 ? 17.232 -1.695 30.705 1.00 9.19 325 ASP A O 1
ATOM 2634 N N . PRO A 1 340 ? 16.439 0.366 31.026 1.00 9.02 326 PRO A N 1
ATOM 2635 C CA . PRO A 1 340 ? 15.051 -0.126 31.042 1.00 8.40 326 PRO A CA 1
ATOM 2636 C C . PRO A 1 340 ? 14.569 -0.703 29.724 1.00 7.87 326 PRO A C 1
ATOM 2637 O O . PRO A 1 340 ? 13.636 -1.490 29.731 1.00 9.14 326 PRO A O 1
ATOM 2641 N N . ILE A 1 341 ? 15.200 -0.364 28.583 1.00 7.21 327 ILE A N 1
ATOM 2642 C CA . ILE A 1 341 ? 14.685 -0.970 27.344 1.00 6.95 327 ILE A CA 1
ATOM 2643 C C . ILE A 1 341 ? 14.880 -2.493 27.342 1.00 5.64 327 ILE A C 1
ATOM 2644 O O . ILE A 1 341 ? 14.232 -3.207 26.551 1.00 6.73 327 ILE A O 1
ATOM 2649 N N . ARG A 1 342 ? 15.808 -2.978 28.179 1.00 5.43 328 ARG A N 1
ATOM 2650 C CA . ARG A 1 342 ? 16.086 -4.417 28.202 1.00 5.83 328 ARG A CA 1
ATOM 2651 C C . ARG A 1 342 ? 15.314 -5.118 29.353 1.00 6.46 328 ARG A C 1
ATOM 2652 O O . ARG A 1 342 ? 15.646 -6.236 29.763 1.00 7.03 328 ARG A O 1
ATOM 2660 N N . ARG A 1 343 ? 14.252 -4.444 29.835 1.00 6.94 329 ARG A N 1
ATOM 2661 C CA A ARG A 1 343 ? 13.425 -4.947 30.943 0.53 7.52 329 ARG A CA 1
ATOM 2662 C CA B ARG A 1 343 ? 13.450 -4.954 30.960 0.47 7.72 329 ARG A CA 1
ATOM 2663 C C . ARG A 1 343 ? 13.049 -6.427 30.806 1.00 7.33 329 ARG A C 1
ATOM 2664 O O . ARG A 1 343 ? 13.070 -7.182 31.783 1.00 8.07 329 ARG A O 1
ATOM 2679 N N . ASN A 1 344 ? 12.689 -6.873 29.584 1.00 6.81 330 ASN A N 1
ATOM 2680 C CA . ASN A 1 344 ? 12.180 -8.251 29.455 1.00 7.45 330 ASN A CA 1
ATOM 2681 C C . ASN A 1 344 ? 13.309 -9.255 29.650 1.00 7.10 330 ASN A C 1
ATOM 2682 O O . ASN A 1 344 ? 13.088 -10.373 30.141 1.00 8.52 330 ASN A O 1
ATOM 2687 N N . TYR A 1 345 ? 14.537 -8.872 29.263 1.00 6.81 331 TYR A N 1
ATOM 2688 C CA . TYR A 1 345 ? 15.668 -9.743 29.542 1.00 7.14 331 TYR A CA 1
ATOM 2689 C C . TYR A 1 345 ? 16.035 -9.714 31.037 1.00 7.47 331 TYR A C 1
ATOM 2690 O O . TYR A 1 345 ? 16.298 -10.769 31.649 1.00 8.28 331 TYR A O 1
ATOM 2699 N N . TRP A 1 346 ? 16.026 -8.531 31.652 1.00 7.06 332 TRP A N 1
ATOM 2700 C CA . TRP A 1 346 ? 16.281 -8.496 33.113 1.00 7.41 332 TRP A CA 1
ATOM 2701 C C . TRP A 1 346 ? 15.200 -9.315 33.853 1.00 7.84 332 TRP A C 1
ATOM 2702 O O . TRP A 1 346 ? 15.545 -10.024 34.813 1.00 9.70 332 TRP A O 1
ATOM 2713 N N . GLU A 1 347 ? 13.946 -9.264 33.405 1.00 8.42 333 GLU A N 1
ATOM 2714 C CA A GLU A 1 347 ? 12.896 -10.002 34.116 0.55 10.15 333 GLU A CA 1
ATOM 2715 C CA B GLU A 1 347 ? 12.899 -10.005 34.087 0.45 10.38 333 GLU A CA 1
ATOM 2716 C C . GLU A 1 347 ? 13.075 -11.503 33.881 1.00 10.98 333 GLU A C 1
ATOM 2717 O O . GLU A 1 347 ? 12.791 -12.291 34.776 1.00 11.41 333 GLU A O 1
ATOM 2728 N N . TYR A 1 348 ? 13.548 -11.881 32.690 1.00 10.63 334 TYR A N 1
ATOM 2729 C CA . TYR A 1 348 ? 13.873 -13.307 32.418 1.00 10.30 334 TYR A CA 1
ATOM 2730 C C . TYR A 1 348 ? 14.976 -13.776 33.406 1.00 10.09 334 TYR A C 1
ATOM 2731 O O . TYR A 1 348 ? 14.886 -14.879 33.986 1.00 11.10 334 TYR A O 1
ATOM 2740 N N . ARG A 1 349 ? 16.000 -12.941 33.629 1.00 10.82 335 ARG A N 1
ATOM 2741 C CA . ARG A 1 349 ? 17.054 -13.277 34.587 1.00 11.86 335 ARG A CA 1
ATOM 2742 C C . ARG A 1 349 ? 16.471 -13.385 35.988 1.00 11.07 335 ARG A C 1
ATOM 2743 O O . ARG A 1 349 ? 16.796 -14.319 36.712 1.00 12.69 335 ARG A O 1
ATOM 2751 N N . ILE A 1 350 ? 15.608 -12.441 36.375 1.00 10.77 336 ILE A N 1
ATOM 2752 C CA . ILE A 1 350 ? 14.931 -12.530 37.701 1.00 11.93 336 ILE A CA 1
ATOM 2753 C C . ILE A 1 350 ? 14.157 -13.849 37.808 1.00 13.44 336 ILE A C 1
ATOM 2754 O O . ILE A 1 350 ? 14.221 -14.516 38.846 1.00 13.57 336 ILE A O 1
ATOM 2759 N N . ARG A 1 351 ? 13.460 -14.263 36.762 1.00 14.20 337 ARG A N 1
ATOM 2760 C CA A ARG A 1 351 ? 12.693 -15.515 36.812 0.53 15.33 337 ARG A CA 1
ATOM 2761 C CA B ARG A 1 351 ? 12.698 -15.501 36.867 0.47 15.99 337 ARG A CA 1
ATOM 2762 C C . ARG A 1 351 ? 13.629 -16.707 36.979 1.00 15.98 337 ARG A C 1
ATOM 2763 O O . ARG A 1 351 ? 13.330 -17.636 37.715 1.00 17.30 337 ARG A O 1
ATOM 2778 N N . GLN A 1 352 ? 14.777 -16.669 36.295 1.00 15.78 338 GLN A N 1
ATOM 2779 C CA . GLN A 1 352 ? 15.740 -17.783 36.381 1.00 16.11 338 GLN A CA 1
ATOM 2780 C C . GLN A 1 352 ? 16.318 -17.868 37.785 1.00 16.42 338 GLN A C 1
ATOM 2781 O O . GLN A 1 352 ? 16.419 -18.954 38.350 1.00 18.01 338 GLN A O 1
ATOM 2787 N N . ILE A 1 353 ? 16.664 -16.718 38.358 1.00 15.76 339 ILE A N 1
ATOM 2788 C CA . ILE A 1 353 ? 17.249 -16.673 39.694 1.00 17.10 339 ILE A CA 1
ATOM 2789 C C . ILE A 1 353 ? 16.223 -17.103 40.759 1.00 17.74 339 ILE A C 1
ATOM 2790 O O . ILE A 1 353 ? 16.521 -17.849 41.718 1.00 18.79 339 ILE A O 1
ATOM 2795 N N . THR A 1 354 ? 14.992 -16.657 40.586 1.00 18.47 340 THR A N 1
ATOM 2796 C CA . THR A 1 354 ? 13.913 -17.017 41.491 1.00 19.94 340 THR A CA 1
ATOM 2797 C C . THR A 1 354 ? 13.619 -18.544 41.420 1.00 21.39 340 THR A C 1
ATOM 2798 O O . THR A 1 354 ? 13.422 -19.189 42.452 1.00 22.41 340 THR A O 1
ATOM 2802 N N . ALA A 1 355 ? 13.643 -19.120 40.211 1.00 21.32 341 ALA A N 1
ATOM 2803 C CA . ALA A 1 355 ? 13.447 -20.559 40.071 1.00 22.29 341 ALA A CA 1
ATOM 2804 C C . ALA A 1 355 ? 14.609 -21.296 40.705 1.00 23.66 341 ALA A C 1
ATOM 2805 O O . ALA A 1 355 ? 14.423 -22.321 41.370 1.00 24.27 341 ALA A O 1
ATOM 2807 N N . SER A 1 356 ? 15.823 -20.810 40.458 1.00 24.36 342 SER A N 1
ATOM 2808 C CA . SER A 1 356 ? 17.004 -21.477 41.000 1.00 26.55 342 SER A CA 1
ATOM 2809 C C . SER A 1 356 ? 16.973 -21.482 42.531 1.00 26.26 342 SER A C 1
ATOM 2810 O O . SER A 1 356 ? 17.294 -22.495 43.176 1.00 26.00 342 SER A O 1
ATOM 2813 N N . ALA A 1 357 ? 16.613 -20.329 43.100 1.00 26.94 343 ALA A N 1
ATOM 2814 C CA . ALA A 1 357 ? 16.518 -20.155 44.555 1.00 27.01 343 ALA A CA 1
ATOM 2815 C C . ALA A 1 357 ? 15.416 -21.021 45.138 1.00 28.82 343 ALA A C 1
ATOM 2816 O O . ALA A 1 357 ? 15.567 -21.571 46.243 1.00 29.91 343 ALA A O 1
ATOM 2818 N N . ALA A 1 358 ? 14.321 -21.157 44.395 1.00 29.32 344 ALA A N 1
ATOM 2819 C CA . ALA A 1 358 ? 13.218 -22.020 44.820 1.00 30.41 344 ALA A CA 1
ATOM 2820 C C . ALA A 1 358 ? 13.716 -23.461 44.803 1.00 31.77 344 ALA A C 1
ATOM 2821 O O . ALA A 1 358 ? 13.413 -24.257 45.704 1.00 31.75 344 ALA A O 1
ATOM 2823 N N . HIS A 1 359 ? 14.472 -23.824 43.770 1.00 33.26 345 HIS A N 1
ATOM 2824 C CA . HIS A 1 359 ? 15.028 -25.188 43.706 1.00 35.70 345 HIS A CA 1
ATOM 2825 C C . HIS A 1 359 ? 15.972 -25.457 44.902 1.00 36.14 345 HIS A C 1
ATOM 2826 O O . HIS A 1 359 ? 15.899 -26.516 45.543 1.00 36.50 345 HIS A O 1
ATOM 2833 N N . ALA A 1 360 ? 16.822 -24.481 45.222 1.00 35.84 346 ALA A N 1
ATOM 2834 C CA . ALA A 1 360 ? 17.701 -24.535 46.401 1.00 36.08 346 ALA A CA 1
ATOM 2835 C C . ALA A 1 360 ? 16.941 -24.698 47.728 1.00 36.82 346 ALA A C 1
ATOM 2836 O O . ALA A 1 360 ? 17.248 -25.587 48.536 1.00 37.54 346 ALA A O 1
ATOM 2838 N N . THR A 1 361 ? 15.961 -23.844 47.974 1.00 37.81 347 THR A N 1
ATOM 2839 C CA . THR A 1 361 ? 15.091 -23.944 49.150 1.00 39.44 347 THR A CA 1
ATOM 2840 C C . THR A 1 361 ? 14.405 -25.337 49.281 1.00 40.83 347 THR A C 1
ATOM 2841 O O . THR A 1 361 ? 14.255 -25.878 50.385 1.00 41.18 347 THR A O 1
ATOM 2845 N N . GLU A 1 362 ? 14.037 -25.898 48.128 1.00 41.83 348 GLU A N 1
ATOM 2846 C CA . GLU A 1 362 ? 13.359 -27.194 47.980 1.00 43.11 348 GLU A CA 1
ATOM 2847 C C . GLU A 1 362 ? 14.247 -28.394 48.377 1.00 42.96 348 GLU A C 1
ATOM 2848 O O . GLU A 1 362 ? 13.741 -29.444 48.832 1.00 43.07 348 GLU A O 1
ATOM 2854 N N . ILE A 1 363 ? 15.559 -28.282 48.173 1.00 42.22 349 ILE A N 1
ATOM 2855 C CA . ILE A 1 363 ? 16.449 -29.399 48.535 1.00 41.59 349 ILE A CA 1
ATOM 2856 C C . ILE A 1 363 ? 17.266 -29.221 49.829 1.00 41.87 349 ILE A C 1
ATOM 2857 O O . ILE A 1 363 ? 17.083 -28.259 50.585 1.00 42.69 349 ILE A O 1
ATOM 2862 N N . VAL B 2 68 ? 3.754 17.398 23.955 1.00 31.14 68 VAL B N 1
ATOM 2863 C CA . VAL B 2 68 ? 4.097 16.034 23.601 1.00 29.86 68 VAL B CA 1
ATOM 2864 C C . VAL B 2 68 ? 2.981 15.062 24.064 1.00 28.91 68 VAL B C 1
ATOM 2865 O O . VAL B 2 68 ? 2.438 15.160 25.166 1.00 30.07 68 VAL B O 1
ATOM 2869 N N . HIS B 2 69 ? 2.633 14.163 23.167 1.00 26.60 69 HIS B N 1
ATOM 2870 C CA . HIS B 2 69 ? 1.602 13.161 23.383 1.00 25.72 69 HIS B CA 1
ATOM 2871 C C . HIS B 2 69 ? 1.755 12.371 24.705 1.00 24.61 69 HIS B C 1
ATOM 2872 O O . HIS B 2 69 ? 2.824 11.849 25.021 1.00 23.37 69 HIS B O 1
ATOM 2879 N N . PRO B 2 70 ? 0.667 12.273 25.486 1.00 23.06 70 PRO B N 1
ATOM 2880 C CA . PRO B 2 70 ? 0.693 11.585 26.782 1.00 22.69 70 PRO B CA 1
ATOM 2881 C C . PRO B 2 70 ? 0.962 10.079 26.712 1.00 21.77 70 PRO B C 1
ATOM 2882 O O . PRO B 2 70 ? 1.310 9.460 27.731 1.00 23.59 70 PRO B O 1
ATOM 2886 N N . GLY B 2 71 ? 0.854 9.499 25.530 1.00 17.25 71 GLY B N 1
ATOM 2887 C CA . GLY B 2 71 ? 1.045 8.057 25.418 1.00 16.03 71 GLY B CA 1
ATOM 2888 C C . GLY B 2 71 ? 2.514 7.644 25.216 1.00 14.89 71 GLY B C 1
ATOM 2889 O O . GLY B 2 71 ? 2.779 6.444 25.032 1.00 14.54 71 GLY B O 1
ATOM 2890 N N . ILE B 2 72 ? 3.428 8.616 25.267 1.00 13.86 72 ILE B N 1
ATOM 2891 C CA . ILE B 2 72 ? 4.869 8.341 25.018 1.00 12.26 72 ILE B CA 1
ATOM 2892 C C . ILE B 2 72 ? 5.604 8.343 26.343 1.00 12.46 72 ILE B C 1
ATOM 2893 O O . ILE B 2 72 ? 5.749 9.389 26.979 1.00 15.02 72 ILE B O 1
ATOM 2898 N N . PRO B 2 73 ? 6.105 7.176 26.783 1.00 12.67 73 PRO B N 1
ATOM 2899 C CA . PRO B 2 73 ? 6.831 7.081 28.055 1.00 13.13 73 PRO B CA 1
ATOM 2900 C C . PRO B 2 73 ? 8.131 7.891 28.074 1.00 11.90 73 PRO B C 1
ATOM 2901 O O . PRO B 2 73 ? 8.772 8.062 27.016 1.00 11.75 73 PRO B O 1
ATOM 2905 N N . ALA B 2 74 ? 8.531 8.353 29.258 1.00 12.84 74 ALA B N 1
ATOM 2906 C CA . ALA B 2 74 ? 9.768 9.095 29.410 1.00 13.58 74 ALA B CA 1
ATOM 2907 C C . ALA B 2 74 ? 10.999 8.374 28.831 1.00 12.33 74 ALA B C 1
ATOM 2908 O O . ALA B 2 74 ? 11.943 9.037 28.386 1.00 12.77 74 ALA B O 1
ATOM 2910 N N . LEU B 2 75 ? 10.976 7.048 28.847 1.00 11.47 75 LEU B N 1
ATOM 2911 C CA . LEU B 2 75 ? 12.132 6.267 28.365 1.00 10.84 75 LEU B CA 1
ATOM 2912 C C . LEU B 2 75 ? 12.463 6.654 26.915 1.00 9.92 75 LEU B C 1
ATOM 2913 O O . LEU B 2 75 ? 13.624 6.550 26.490 1.00 9.76 75 LEU B O 1
ATOM 2918 N N . PHE B 2 76 ? 11.454 7.059 26.145 1.00 9.53 76 PHE B N 1
ATOM 2919 C CA . PHE B 2 76 ? 11.668 7.398 24.732 1.00 9.31 76 PHE B CA 1
ATOM 2920 C C . PHE B 2 76 ? 11.757 8.893 24.469 1.00 10.54 76 PHE B C 1
ATOM 2921 O O . PHE B 2 76 ? 11.761 9.324 23.312 1.00 12.02 76 PHE B O 1
ATOM 2929 N N . ARG B 2 77 ? 11.848 9.678 25.531 1.00 11.81 77 ARG B N 1
ATOM 2930 C CA . ARG B 2 77 ? 11.843 11.132 25.400 1.00 14.29 77 ARG B CA 1
ATOM 2931 C C . ARG B 2 77 ? 13.064 11.814 25.971 1.00 14.12 77 ARG B C 1
ATOM 2932 O O . ARG B 2 77 ? 13.130 13.037 25.935 1.00 15.99 77 ARG B O 1
ATOM 2940 N N . GLU B 2 78 ? 14.018 11.054 26.512 1.00 13.35 78 GLU B N 1
ATOM 2941 C CA . GLU B 2 78 ? 15.184 11.632 27.200 1.00 13.39 78 GLU B CA 1
ATOM 2942 C C . GLU B 2 78 ? 16.387 10.717 26.911 1.00 12.56 78 GLU B C 1
ATOM 2943 O O . GLU B 2 78 ? 16.238 9.512 26.685 1.00 11.00 78 GLU B O 1
ATOM 2949 N N . PRO B 2 79 ? 17.592 11.297 26.877 1.00 13.54 79 PRO B N 1
ATOM 2950 C CA . PRO B 2 79 ? 18.786 10.452 26.801 1.00 14.06 79 PRO B CA 1
ATOM 2951 C C . PRO B 2 79 ? 18.932 9.562 28.061 1.00 13.73 79 PRO B C 1
ATOM 2952 O O . PRO B 2 79 ? 18.252 9.791 29.073 1.00 14.44 79 PRO B O 1
ATOM 2956 N N . PRO B 2 80 ? 19.846 8.561 28.016 1.00 13.65 80 PRO B N 1
ATOM 2957 C CA . PRO B 2 80 ? 20.047 7.686 29.183 1.00 14.91 80 PRO B CA 1
ATOM 2958 C C . PRO B 2 80 ? 20.503 8.465 30.417 1.00 16.58 80 PRO B C 1
ATOM 2959 O O . PRO B 2 80 ? 21.055 9.547 30.272 1.00 17.10 80 PRO B O 1
ATOM 2963 N N . LEU B 2 81 ? 20.268 7.922 31.605 1.00 16.77 81 LEU B N 1
ATOM 2964 C CA . LEU B 2 81 ? 20.621 8.606 32.836 1.00 17.85 81 LEU B CA 1
ATOM 2965 C C . LEU B 2 81 ? 22.111 8.753 33.043 1.00 18.34 81 LEU B C 1
ATOM 2966 O O . LEU B 2 81 ? 22.575 9.764 33.579 1.00 19.49 81 LEU B O 1
ATOM 2971 N N . ILE B 2 82 ? 22.858 7.711 32.696 1.00 17.50 82 ILE B N 1
ATOM 2972 C CA . ILE B 2 82 ? 24.276 7.691 33.021 1.00 18.58 82 ILE B CA 1
ATOM 2973 C C . ILE B 2 82 ? 25.018 8.316 31.882 1.00 20.96 82 ILE B C 1
ATOM 2974 O O . ILE B 2 82 ? 24.833 7.923 30.706 1.00 22.11 82 ILE B O 1
ATOM 2979 N N A HIS B 2 83 ? 25.875 9.288 32.153 0.52 21.55 83 HIS B N 1
ATOM 2980 N N B HIS B 2 83 ? 25.921 9.212 32.264 0.48 21.24 83 HIS B N 1
ATOM 2981 C CA A HIS B 2 83 ? 26.677 9.832 31.052 0.52 21.59 83 HIS B CA 1
ATOM 2982 C CA B HIS B 2 83 ? 26.684 10.023 31.333 0.48 21.52 83 HIS B CA 1
ATOM 2983 C C A HIS B 2 83 ? 28.091 10.126 31.511 0.52 20.21 83 HIS B C 1
ATOM 2984 C C B HIS B 2 83 ? 28.157 9.979 31.726 0.48 20.14 83 HIS B C 1
ATOM 2985 O O A HIS B 2 83 ? 28.330 10.946 32.397 0.52 20.49 83 HIS B O 1
ATOM 2986 O O B HIS B 2 83 ? 28.515 10.423 32.801 0.48 20.18 83 HIS B O 1
ATOM 2999 N N . ASP B 2 84 ? 29.020 9.433 30.874 1.00 19.01 84 ASP B N 1
ATOM 3000 C CA . ASP B 2 84 ? 30.453 9.548 31.127 1.00 18.24 84 ASP B CA 1
ATOM 3001 C C . ASP B 2 84 ? 30.914 10.951 30.750 1.00 20.14 84 ASP B C 1
ATOM 3002 O O . ASP B 2 84 ? 30.411 11.541 29.816 1.00 21.55 84 ASP B O 1
ATOM 3007 N N . LEU B 2 85 ? 31.927 11.470 31.426 1.00 20.89 85 LEU B N 1
ATOM 3008 C CA . LEU B 2 85 ? 32.429 12.785 31.050 1.00 22.58 85 LEU B CA 1
ATOM 3009 C C . LEU B 2 85 ? 33.272 12.788 29.796 1.00 20.03 85 LEU B C 1
ATOM 3010 O O . LEU B 2 85 ? 33.324 13.767 29.057 1.00 21.70 85 LEU B O 1
ATOM 3015 N N . LEU B 2 86 ? 33.953 11.680 29.544 1.00 17.05 86 LEU B N 1
ATOM 3016 C CA . LEU B 2 86 ? 34.891 11.643 28.415 1.00 15.62 86 LEU B CA 1
ATOM 3017 C C . LEU B 2 86 ? 34.167 11.629 27.072 1.00 13.88 86 LEU B C 1
ATOM 3018 O O . LEU B 2 86 ? 33.344 10.733 26.829 1.00 13.89 86 LEU B O 1
ATOM 3023 N N . SER B 2 87 ? 34.516 12.555 26.184 1.00 13.12 87 SER B N 1
ATOM 3024 C CA . SER B 2 87 ? 33.982 12.593 24.821 1.00 13.23 87 SER B CA 1
ATOM 3025 C C . SER B 2 87 ? 34.968 11.919 23.855 1.00 12.08 87 SER B C 1
ATOM 3026 O O . SER B 2 87 ? 36.178 12.246 23.858 1.00 13.50 87 SER B O 1
ATOM 3029 N N . THR B 2 88 ? 34.476 10.953 23.058 1.00 10.27 88 THR B N 1
ATOM 3030 C CA . THR B 2 88 ? 35.238 10.403 21.946 1.00 9.83 88 THR B CA 1
ATOM 3031 C C . THR B 2 88 ? 34.365 10.363 20.697 1.00 8.95 88 THR B C 1
ATOM 3032 O O . THR B 2 88 ? 33.171 10.715 20.766 1.00 8.69 88 THR B O 1
ATOM 3036 N N . GLU B 2 89 ? 34.898 9.954 19.549 1.00 8.24 89 GLU B N 1
ATOM 3037 C CA A GLU B 2 89 ? 34.096 9.962 18.348 0.53 8.87 89 GLU B CA 1
ATOM 3038 C CA B GLU B 2 89 ? 34.104 9.946 18.331 0.47 9.17 89 GLU B CA 1
ATOM 3039 C C . GLU B 2 89 ? 32.837 9.106 18.521 1.00 8.10 89 GLU B C 1
ATOM 3040 O O . GLU B 2 89 ? 31.770 9.462 18.036 1.00 8.13 89 GLU B O 1
ATOM 3051 N N . THR B 2 90 ? 32.966 7.998 19.245 1.00 6.69 90 THR B N 1
ATOM 3052 C CA . THR B 2 90 ? 31.798 7.136 19.498 1.00 6.28 90 THR B CA 1
ATOM 3053 C C . THR B 2 90 ? 30.688 7.919 20.192 1.00 6.06 90 THR B C 1
ATOM 3054 O O . THR B 2 90 ? 29.523 7.809 19.776 1.00 6.28 90 THR B O 1
ATOM 3058 N N . THR B 2 91 ? 31.018 8.683 21.252 1.00 6.79 91 THR B N 1
ATOM 3059 C CA . THR B 2 91 ? 29.953 9.391 21.953 1.00 8.68 91 THR B CA 1
ATOM 3060 C C . THR B 2 91 ? 29.452 10.553 21.153 1.00 8.57 91 THR B C 1
ATOM 3061 O O . THR B 2 91 ? 28.261 10.890 21.302 1.00 9.43 91 THR B O 1
ATOM 3065 N N . GLU B 2 92 ? 30.276 11.170 20.310 1.00 8.09 92 GLU B N 1
ATOM 3066 C CA . GLU B 2 92 ? 29.778 12.270 19.470 1.00 10.21 92 GLU B CA 1
ATOM 3067 C C . GLU B 2 92 ? 28.729 11.750 18.514 1.00 8.19 92 GLU B C 1
ATOM 3068 O O . GLU B 2 92 ? 27.652 12.357 18.360 1.00 9.64 92 GLU B O 1
ATOM 3074 N N . LEU B 2 93 ? 29.000 10.610 17.868 1.00 7.65 93 LEU B N 1
ATOM 3075 C CA . LEU B 2 93 ? 28.035 10.074 16.913 1.00 7.98 93 LEU B CA 1
ATOM 3076 C C . LEU B 2 93 ? 26.789 9.543 17.604 1.00 7.32 93 LEU B C 1
ATOM 3077 O O . LEU B 2 93 ? 25.662 9.732 17.111 1.00 7.74 93 LEU B O 1
ATOM 3082 N N . GLN B 2 94 ? 26.958 8.963 18.785 1.00 7.40 94 GLN B N 1
ATOM 3083 C CA . GLN B 2 94 ? 25.794 8.463 19.541 1.00 7.55 94 GLN B CA 1
ATOM 3084 C C . GLN B 2 94 ? 24.895 9.634 19.972 1.00 7.83 94 GLN B C 1
ATOM 3085 O O . GLN B 2 94 ? 23.681 9.554 19.795 1.00 7.50 94 GLN B O 1
ATOM 3091 N N A SER B 2 95 ? 25.498 10.682 20.508 0.49 8.13 95 SER B N 1
ATOM 3092 N N B SER B 2 95 ? 25.495 10.684 20.484 0.51 8.62 95 SER B N 1
ATOM 3093 C CA A SER B 2 95 ? 24.757 11.880 20.918 0.49 9.07 95 SER B CA 1
ATOM 3094 C CA B SER B 2 95 ? 24.744 11.859 20.907 0.51 10.14 95 SER B CA 1
ATOM 3095 C C A SER B 2 95 ? 24.032 12.496 19.750 0.49 9.76 95 SER B C 1
ATOM 3096 C C B SER B 2 95 ? 24.042 12.525 19.755 0.51 10.27 95 SER B C 1
ATOM 3097 O O A SER B 2 95 ? 22.844 12.846 19.857 0.49 10.14 95 SER B O 1
ATOM 3098 O O B SER B 2 95 ? 22.871 12.914 19.873 0.51 10.72 95 SER B O 1
ATOM 3103 N N . GLU B 2 96 ? 24.708 12.640 18.615 1.00 10.23 96 GLU B N 1
ATOM 3104 C CA . GLU B 2 96 ? 24.057 13.202 17.436 1.00 9.78 96 GLU B CA 1
ATOM 3105 C C . GLU B 2 96 ? 22.857 12.371 17.009 1.00 9.26 96 GLU B C 1
ATOM 3106 O O . GLU B 2 96 ? 21.839 12.907 16.618 1.00 10.27 96 GLU B O 1
ATOM 3112 N N . THR B 2 97 ? 22.983 11.054 17.094 1.00 8.52 97 THR B N 1
ATOM 3113 C CA . THR B 2 97 ? 21.903 10.195 16.668 1.00 7.60 97 THR B CA 1
ATOM 3114 C C . THR B 2 97 ? 20.725 10.340 17.628 1.00 7.64 97 THR B C 1
ATOM 3115 O O . THR B 2 97 ? 19.560 10.437 17.199 1.00 7.94 97 THR B O 1
ATOM 3119 N N . VAL B 2 98 ? 20.981 10.310 18.914 1.00 7.67 98 VAL B N 1
ATOM 3120 C CA . VAL B 2 98 ? 19.901 10.550 19.884 1.00 9.76 98 VAL B CA 1
ATOM 3121 C C . VAL B 2 98 ? 19.206 11.865 19.645 1.00 10.45 98 VAL B C 1
ATOM 3122 O O . VAL B 2 98 ? 17.958 11.937 19.663 1.00 10.60 98 VAL B O 1
ATOM 3126 N N . ASN B 2 99 ? 19.962 12.903 19.379 1.00 9.75 99 ASN B N 1
ATOM 3127 C CA . ASN B 2 99 ? 19.329 14.213 19.205 1.00 11.21 99 ASN B CA 1
ATOM 3128 C C . ASN B 2 99 ? 18.541 14.320 17.941 1.00 11.16 99 ASN B C 1
ATOM 3129 O O . ASN B 2 99 ? 17.504 15.044 17.930 1.00 12.20 99 ASN B O 1
ATOM 3134 N N . LYS B 2 100 ? 18.916 13.633 16.881 1.00 11.33 100 LYS B N 1
ATOM 3135 C CA . LYS B 2 100 ? 18.066 13.552 15.692 1.00 12.03 100 LYS B CA 1
ATOM 3136 C C . LYS B 2 100 ? 16.790 12.728 15.913 1.00 10.79 100 LYS B C 1
ATOM 3137 O O . LYS B 2 100 ? 15.715 13.045 15.357 1.00 12.51 100 LYS B O 1
ATOM 3143 N N . CYS B 2 101 ? 16.886 11.697 16.737 1.00 9.37 101 CYS B N 1
ATOM 3144 C CA . CYS B 2 101 ? 15.719 10.838 16.936 1.00 8.54 101 CYS B CA 1
ATOM 3145 C C . CYS B 2 101 ? 14.719 11.453 17.890 1.00 9.35 101 CYS B C 1
ATOM 3146 O O . CYS B 2 101 ? 13.526 11.235 17.705 1.00 9.84 101 CYS B O 1
ATOM 3149 N N . LEU B 2 102 ? 15.133 12.256 18.865 1.00 9.35 102 LEU B N 1
ATOM 3150 C CA . LEU B 2 102 ? 14.193 12.701 19.936 1.00 9.91 102 LEU B CA 1
ATOM 3151 C C . LEU B 2 102 ? 12.961 13.443 19.437 1.00 11.04 102 LEU B C 1
ATOM 3152 O O . LEU B 2 102 ? 11.878 13.106 19.855 1.00 11.06 102 LEU B O 1
ATOM 3157 N N . PRO B 2 103 ? 13.111 14.404 18.510 1.00 11.21 103 PRO B N 1
ATOM 3158 C CA . PRO B 2 103 ? 11.855 15.098 18.091 1.00 10.85 103 PRO B CA 1
ATOM 3159 C C . PRO B 2 103 ? 10.931 14.152 17.362 1.00 9.18 103 PRO B C 1
ATOM 3160 O O . PRO B 2 103 ? 9.698 14.318 17.380 1.00 9.83 103 PRO B O 1
ATOM 3164 N N . LEU B 2 104 ? 11.484 13.187 16.630 1.00 8.87 104 LEU B N 1
ATOM 3165 C CA . LEU B 2 104 ? 10.657 12.210 15.914 1.00 9.13 104 LEU B CA 1
ATOM 3166 C C . LEU B 2 104 ? 10.000 11.228 16.896 1.00 8.42 104 LEU B C 1
ATOM 3167 O O . LEU B 2 104 ? 8.788 10.917 16.744 1.00 8.22 104 LEU B O 1
ATOM 3172 N N . LEU B 2 105 ? 10.745 10.714 17.878 1.00 8.35 105 LEU B N 1
ATOM 3173 C CA . LEU B 2 105 ? 10.136 9.881 18.904 1.00 7.68 105 LEU B CA 1
ATOM 3174 C C . LEU B 2 105 ? 8.963 10.571 19.618 1.00 7.94 105 LEU B C 1
ATOM 3175 O O . LEU B 2 105 ? 7.948 9.936 19.916 1.00 8.68 105 LEU B O 1
ATOM 3180 N N . LYS B 2 106 ? 9.164 11.861 19.865 1.00 10.08 106 LYS B N 1
ATOM 3181 C CA . LYS B 2 106 ? 8.121 12.642 20.517 1.00 12.07 106 LYS B CA 1
ATOM 3182 C C . LYS B 2 106 ? 6.973 12.979 19.595 1.00 13.55 106 LYS B C 1
ATOM 3183 O O . LYS B 2 106 ? 5.967 13.513 20.090 1.00 16.65 106 LYS B O 1
ATOM 3189 N N . GLY B 2 107 ? 7.110 12.774 18.295 1.00 11.71 107 GLY B N 1
ATOM 3190 C CA . GLY B 2 107 ? 6.049 13.020 17.324 1.00 13.18 107 GLY B CA 1
ATOM 3191 C C . GLY B 2 107 ? 5.838 14.474 16.965 1.00 14.48 107 GLY B C 1
ATOM 3192 O O . GLY B 2 107 ? 4.735 14.830 16.495 1.00 17.06 107 GLY B O 1
ATOM 3193 N N . ILE B 2 108 ? 6.849 15.311 17.194 1.00 13.31 108 ILE B N 1
ATOM 3194 C CA . ILE B 2 108 ? 6.737 16.758 17.015 1.00 14.32 108 ILE B CA 1
ATOM 3195 C C . ILE B 2 108 ? 7.530 17.290 15.840 1.00 15.96 108 ILE B C 1
ATOM 3196 O O . ILE B 2 108 ? 7.647 18.505 15.644 1.00 18.69 108 ILE B O 1
ATOM 3201 N N . HIS B 2 109 ? 8.134 16.405 15.057 1.00 14.80 109 HIS B N 1
ATOM 3202 C CA . HIS B 2 109 ? 8.902 16.887 13.956 1.00 15.57 109 HIS B CA 1
ATOM 3203 C C . HIS B 2 109 ? 7.977 17.192 12.761 1.00 17.14 109 HIS B C 1
ATOM 3204 O O . HIS B 2 109 ? 7.039 16.418 12.433 1.00 16.46 109 HIS B O 1
ATOM 3211 N N . ASN B 2 110 ? 8.246 18.287 12.066 1.00 20.13 110 ASN B N 1
ATOM 3212 C CA . ASN B 2 110 ? 7.305 18.701 11.041 1.00 22.28 110 ASN B CA 1
ATOM 3213 C C . ASN B 2 110 ? 7.331 17.816 9.790 1.00 21.24 110 ASN B C 1
ATOM 3214 O O . ASN B 2 110 ? 6.441 17.921 8.940 1.00 22.97 110 ASN B O 1
ATOM 3219 N N . SER B 2 111 ? 8.297 16.884 9.701 1.00 18.85 111 SER B N 1
ATOM 3220 C CA . SER B 2 111 ? 8.299 15.968 8.566 1.00 18.10 111 SER B CA 1
ATOM 3221 C C . SER B 2 111 ? 7.290 14.821 8.764 1.00 17.85 111 SER B C 1
ATOM 3222 O O . SER B 2 111 ? 7.077 14.037 7.847 1.00 19.89 111 SER B O 1
ATOM 3225 N N . GLN B 2 112 ? 6.714 14.667 9.966 1.00 15.93 112 GLN B N 1
ATOM 3226 C CA . GLN B 2 112 ? 5.931 13.441 10.261 1.00 14.84 112 GLN B CA 1
ATOM 3227 C C . GLN B 2 112 ? 4.489 13.598 9.853 1.00 17.76 112 GLN B C 1
ATOM 3228 O O . GLN B 2 112 ? 3.905 14.629 10.064 1.00 20.32 112 GLN B O 1
ATOM 3234 N N . LYS B 2 113 ? 3.940 12.559 9.267 1.00 17.86 113 LYS B N 1
ATOM 3235 C CA . LYS B 2 113 ? 2.517 12.488 8.926 1.00 19.23 113 LYS B CA 1
ATOM 3236 C C . LYS B 2 113 ? 1.789 11.592 9.932 1.00 20.00 113 LYS B C 1
ATOM 3237 O O . LYS B 2 113 ? 2.309 10.528 10.309 1.00 20.70 113 LYS B O 1
ATOM 3243 N N . GLY B 2 114 ? 0.579 11.994 10.324 1.00 20.12 114 GLY B N 1
ATOM 3244 C CA . GLY B 2 114 ? -0.282 11.142 11.147 1.00 18.41 114 GLY B CA 1
ATOM 3245 C C . GLY B 2 114 ? -1.121 10.177 10.314 1.00 17.92 114 GLY B C 1
ATOM 3246 O O . GLY B 2 114 ? -0.808 9.862 9.142 1.00 18.84 114 GLY B O 1
ATOM 3247 N N . PRO B 2 115 ? -2.162 9.612 10.919 1.00 15.31 115 PRO B N 1
ATOM 3248 C CA . PRO B 2 115 ? -2.586 9.884 12.294 1.00 15.44 115 PRO B CA 1
ATOM 3249 C C . PRO B 2 115 ? -1.683 9.273 13.334 1.00 13.82 115 PRO B C 1
ATOM 3250 O O . PRO B 2 115 ? -1.012 8.226 13.119 1.00 12.93 115 PRO B O 1
ATOM 3254 N N . PHE B 2 116 ? -1.620 9.952 14.462 1.00 13.51 116 PHE B N 1
ATOM 3255 C CA . PHE B 2 116 ? -0.861 9.459 15.606 1.00 14.06 116 PHE B CA 1
ATOM 3256 C C . PHE B 2 116 ? -1.743 8.657 16.512 1.00 13.43 116 PHE B C 1
ATOM 3257 O O . PHE B 2 116 ? -2.834 9.114 16.880 1.00 14.75 116 PHE B O 1
ATOM 3265 N N . ASN B 2 117 ? -1.322 7.454 16.883 1.00 12.03 117 ASN B N 1
ATOM 3266 C CA . ASN B 2 117 ? -2.155 6.574 17.697 1.00 10.92 117 ASN B CA 1
ATOM 3267 C C . ASN B 2 117 ? -2.124 6.896 19.190 1.00 11.26 117 ASN B C 1
ATOM 3268 O O . ASN B 2 117 ? -1.496 7.884 19.588 1.00 12.58 117 ASN B O 1
ATOM 3273 N N . LYS B 2 118 ? -2.756 6.059 20.013 1.00 12.12 118 LYS B N 1
ATOM 3274 C CA . LYS B 2 118 ? -2.854 6.348 21.434 1.00 12.24 118 LYS B CA 1
ATOM 3275 C C . LYS B 2 118 ? -1.534 6.300 22.171 1.00 12.24 118 LYS B C 1
ATOM 3276 O O . LYS B 2 118 ? -1.406 6.786 23.294 1.00 13.63 118 LYS B O 1
ATOM 3282 N N . TYR B 2 119 ? -0.547 5.677 21.505 1.00 10.75 119 TYR B N 1
ATOM 3283 C CA . TYR B 2 119 ? 0.805 5.617 22.067 1.00 9.44 119 TYR B CA 1
ATOM 3284 C C . TYR B 2 119 ? 1.672 6.730 21.479 1.00 10.14 119 TYR B C 1
ATOM 3285 O O . TYR B 2 119 ? 2.894 6.754 21.773 1.00 10.63 119 TYR B O 1
ATOM 3294 N N . GLY B 2 120 ? 1.092 7.649 20.717 1.00 10.32 120 GLY B N 1
ATOM 3295 C CA . GLY B 2 120 ? 1.823 8.803 20.222 1.00 10.64 120 GLY B CA 1
ATOM 3296 C C . GLY B 2 120 ? 2.621 8.493 18.962 1.00 10.57 120 GLY B C 1
ATOM 3297 O O . GLY B 2 120 ? 3.496 9.291 18.604 1.00 12.70 120 GLY B O 1
ATOM 3298 N N . ILE B 2 121 ? 2.317 7.393 18.280 1.00 8.88 121 ILE B N 1
ATOM 3299 C CA . ILE B 2 121 ? 3.176 6.919 17.175 1.00 9.01 121 ILE B CA 1
ATOM 3300 C C . ILE B 2 121 ? 2.454 7.109 15.823 1.00 9.34 121 ILE B C 1
ATOM 3301 O O . ILE B 2 121 ? 1.236 6.824 15.710 1.00 9.61 121 ILE B O 1
ATOM 3306 N N . PRO B 2 122 ? 3.105 7.667 14.823 1.00 8.91 122 PRO B N 1
ATOM 3307 C CA . PRO B 2 122 ? 2.457 7.825 13.514 1.00 8.79 122 PRO B CA 1
ATOM 3308 C C . PRO B 2 122 ? 2.101 6.509 12.848 1.00 7.69 122 PRO B C 1
ATOM 3309 O O . PRO B 2 122 ? 2.748 5.473 13.030 1.00 8.89 122 PRO B O 1
ATOM 3313 N N . ALA B 2 123 ? 1.077 6.543 12.027 1.00 7.17 123 ALA B N 1
ATOM 3314 C CA . ALA B 2 123 ? 0.734 5.387 11.218 1.00 7.46 123 ALA B CA 1
ATOM 3315 C C . ALA B 2 123 ? 1.858 4.981 10.281 1.00 7.61 123 ALA B C 1
ATOM 3316 O O . ALA B 2 123 ? 2.633 5.826 9.787 1.00 7.76 123 ALA B O 1
ATOM 3318 N N . LEU B 2 124 ? 1.864 3.718 9.945 1.00 7.31 124 LEU B N 1
ATOM 3319 C CA . LEU B 2 124 ? 2.665 3.249 8.808 1.00 6.98 124 LEU B CA 1
ATOM 3320 C C . LEU B 2 124 ? 2.063 3.884 7.544 1.00 7.59 124 LEU B C 1
ATOM 3321 O O . LEU B 2 124 ? 0.851 3.719 7.253 1.00 8.26 124 LEU B O 1
ATOM 3326 N N . GLN B 2 125 ? 2.901 4.553 6.769 1.00 7.22 125 GLN B N 1
ATOM 3327 C CA . GLN B 2 125 ? 2.466 5.310 5.566 1.00 8.15 125 GLN B CA 1
ATOM 3328 C C . GLN B 2 125 ? 2.401 4.355 4.366 1.00 7.90 125 GLN B C 1
ATOM 3329 O O . GLN B 2 125 ? 3.240 4.387 3.462 1.00 9.24 125 GLN B O 1
ATOM 3335 N N . ARG B 2 126 ? 1.406 3.439 4.414 1.00 8.32 126 ARG B N 1
ATOM 3336 C CA . ARG B 2 126 ? 1.364 2.320 3.476 1.00 9.67 126 ARG B CA 1
ATOM 3337 C C . ARG B 2 126 ? 1.351 2.759 2.020 1.00 10.77 126 ARG B C 1
ATOM 3338 O O . ARG B 2 126 ? 2.129 2.243 1.214 1.00 11.54 126 ARG B O 1
ATOM 3346 N N . LYS B 2 127 ? 0.505 3.722 1.680 1.00 11.90 127 LYS B N 1
ATOM 3347 C CA . LYS B 2 127 ? 0.450 4.114 0.281 1.00 13.14 127 LYS B CA 1
ATOM 3348 C C . LYS B 2 127 ? 1.785 4.736 -0.196 1.00 12.66 127 LYS B C 1
ATOM 3349 O O . LYS B 2 127 ? 2.267 4.456 -1.294 1.00 13.69 127 LYS B O 1
ATOM 3355 N N . ASP B 2 128 ? 2.405 5.544 0.660 1.00 10.63 128 ASP B N 1
ATOM 3356 C CA . ASP B 2 128 ? 3.684 6.139 0.293 1.00 10.87 128 ASP B CA 1
ATOM 3357 C C . ASP B 2 128 ? 4.732 5.043 0.069 1.00 10.15 128 ASP B C 1
ATOM 3358 O O . ASP B 2 128 ? 5.544 5.114 -0.891 1.00 9.85 128 ASP B O 1
ATOM 3363 N N . HIS B 2 129 ? 4.775 4.059 0.958 1.00 9.42 129 HIS B N 1
ATOM 3364 C CA . HIS B 2 129 ? 5.784 2.993 0.785 1.00 8.39 129 HIS B CA 1
ATOM 3365 C C . HIS B 2 129 ? 5.510 2.083 -0.400 1.00 7.83 129 HIS B C 1
ATOM 3366 O O . HIS B 2 129 ? 6.469 1.665 -1.066 1.00 8.82 129 HIS B O 1
ATOM 3373 N N . LEU B 2 130 ? 4.238 1.793 -0.677 1.00 8.88 130 LEU B N 1
ATOM 3374 C CA . LEU B 2 130 ? 3.912 1.005 -1.866 1.00 9.04 130 LEU B CA 1
ATOM 3375 C C . LEU B 2 130 ? 4.436 1.732 -3.115 1.00 10.10 130 LEU B C 1
ATOM 3376 O O . LEU B 2 130 ? 5.040 1.117 -3.972 1.00 10.57 130 LEU B O 1
ATOM 3381 N N . GLU B 2 131 ? 4.157 3.030 -3.239 1.00 9.69 131 GLU B N 1
ATOM 3382 C CA A GLU B 2 131 ? 4.615 3.720 -4.434 0.54 11.36 131 GLU B CA 1
ATOM 3383 C CA B GLU B 2 131 ? 4.621 3.783 -4.399 0.46 11.43 131 GLU B CA 1
ATOM 3384 C C . GLU B 2 131 ? 6.144 3.722 -4.556 1.00 11.07 131 GLU B C 1
ATOM 3385 O O . GLU B 2 131 ? 6.689 3.545 -5.670 1.00 11.45 131 GLU B O 1
ATOM 3396 N N . TYR B 2 132 ? 6.818 3.876 -3.432 1.00 9.61 132 TYR B N 1
ATOM 3397 C CA . TYR B 2 132 ? 8.274 3.858 -3.430 1.00 8.76 132 TYR B CA 1
ATOM 3398 C C . TYR B 2 132 ? 8.770 2.496 -3.932 1.00 9.40 132 TYR B C 1
ATOM 3399 O O . TYR B 2 132 ? 9.711 2.431 -4.736 1.00 9.85 132 TYR B O 1
ATOM 3408 N N . LEU B 2 133 ? 8.191 1.397 -3.435 1.00 9.02 133 LEU B N 1
ATOM 3409 C CA . LEU B 2 133 ? 8.685 0.067 -3.777 1.00 8.75 133 LEU B CA 1
ATOM 3410 C C . LEU B 2 133 ? 8.362 -0.289 -5.225 1.00 9.39 133 LEU B C 1
ATOM 3411 O O . LEU B 2 133 ? 9.191 -0.889 -5.919 1.00 10.14 133 LEU B O 1
ATOM 3416 N N . TYR B 2 134 ? 7.154 0.074 -5.709 1.00 9.01 134 TYR B N 1
ATOM 3417 C CA . TYR B 2 134 ? 6.886 -0.120 -7.128 1.00 10.27 134 TYR B CA 1
ATOM 3418 C C . TYR B 2 134 ? 7.869 0.677 -7.984 1.00 11.13 134 TYR B C 1
ATOM 3419 O O . TYR B 2 134 ? 8.413 0.179 -8.988 1.00 12.50 134 TYR B O 1
ATOM 3428 N N . ASP B 2 135 ? 8.123 1.921 -7.620 1.00 11.10 135 ASP B N 1
ATOM 3429 C CA A ASP B 2 135 ? 9.071 2.717 -8.426 0.65 12.30 135 ASP B CA 1
ATOM 3430 C CA B ASP B 2 135 ? 9.059 2.725 -8.393 0.35 12.76 135 ASP B CA 1
ATOM 3431 C C . ASP B 2 135 ? 10.461 2.086 -8.410 1.00 12.34 135 ASP B C 1
ATOM 3432 O O . ASP B 2 135 ? 11.207 2.211 -9.379 1.00 14.27 135 ASP B O 1
ATOM 3441 N N . SER B 2 136 ? 10.812 1.376 -7.332 1.00 10.25 136 SER B N 1
ATOM 3442 C CA . SER B 2 136 ? 12.184 0.886 -7.169 1.00 9.71 136 SER B CA 1
ATOM 3443 C C . SER B 2 136 ? 12.443 -0.281 -8.094 1.00 11.05 136 SER B C 1
ATOM 3444 O O . SER B 2 136 ? 13.589 -0.698 -8.263 1.00 11.61 136 SER B O 1
ATOM 3447 N N . LEU B 2 137 ? 11.388 -0.811 -8.704 1.00 10.61 137 LEU B N 1
ATOM 3448 C CA . LEU B 2 137 ? 11.541 -1.932 -9.639 1.00 13.12 137 LEU B CA 1
ATOM 3449 C C . LEU B 2 137 ? 11.739 -1.475 -11.067 1.00 15.47 137 LEU B C 1
ATOM 3450 O O . LEU B 2 137 ? 11.847 -2.313 -11.969 1.00 17.12 137 LEU B O 1
ATOM 3455 N N . GLU B 2 138 ? 11.701 -0.179 -11.306 1.00 15.97 138 GLU B N 1
ATOM 3456 C CA . GLU B 2 138 ? 11.841 0.286 -12.686 1.00 17.86 138 GLU B CA 1
ATOM 3457 C C . GLU B 2 138 ? 13.293 0.710 -13.019 1.00 18.28 138 GLU B C 1
ATOM 3458 O O . GLU B 2 138 ? 14.191 0.277 -12.342 1.00 19.77 138 GLU B O 1
ATOM 3464 N N . ASP B 2 139 ? 13.555 1.505 -14.046 1.00 17.00 139 ASP B N 1
ATOM 3465 C CA . ASP B 2 139 ? 14.941 1.711 -14.490 1.00 16.97 139 ASP B CA 1
ATOM 3466 C C . ASP B 2 139 ? 15.661 2.794 -13.680 1.00 15.63 139 ASP B C 1
ATOM 3467 O O . ASP B 2 139 ? 15.038 3.817 -13.299 1.00 16.76 139 ASP B O 1
ATOM 3472 N N . TYR B 2 140 ? 16.974 2.607 -13.498 1.00 14.16 140 TYR B N 1
ATOM 3473 C CA . TYR B 2 140 ? 17.840 3.556 -12.789 1.00 14.19 140 TYR B CA 1
ATOM 3474 C C . TYR B 2 140 ? 18.810 4.188 -13.777 1.00 15.97 140 TYR B C 1
ATOM 3475 O O . TYR B 2 140 ? 19.213 3.538 -14.732 1.00 16.47 140 TYR B O 1
ATOM 3484 N N . PRO B 2 141 ? 19.217 5.440 -13.527 1.00 17.25 141 PRO B N 1
ATOM 3485 C CA . PRO B 2 141 ? 20.212 6.139 -14.361 1.00 18.49 141 PRO B CA 1
ATOM 3486 C C . PRO B 2 141 ? 21.621 5.558 -14.187 1.00 17.61 141 PRO B C 1
ATOM 3487 O O . PRO B 2 141 ? 21.852 4.766 -13.256 1.00 17.19 141 PRO B O 1
ATOM 3491 N N . ALA B 2 142 ? 22.512 5.930 -15.098 1.00 17.99 142 ALA B N 1
ATOM 3492 C CA . ALA B 2 142 ? 23.897 5.447 -15.163 1.00 18.95 142 ALA B CA 1
ATOM 3493 C C . ALA B 2 142 ? 24.634 5.547 -13.855 1.00 19.05 142 ALA B C 1
ATOM 3494 O O . ALA B 2 142 ? 25.487 4.700 -13.586 1.00 18.88 142 ALA B O 1
ATOM 3496 N N . SER B 2 143 ? 24.330 6.584 -13.068 1.00 20.55 143 SER B N 1
ATOM 3497 C CA . SER B 2 143 ? 25.022 6.822 -11.807 1.00 21.73 143 SER B CA 1
ATOM 3498 C C . SER B 2 143 ? 24.840 5.698 -10.818 1.00 19.40 143 SER B C 1
ATOM 3499 O O . SER B 2 143 ? 25.556 5.655 -9.808 1.00 21.01 143 SER B O 1
ATOM 3502 N N . PHE B 2 144 ? 23.854 4.826 -11.061 1.00 17.03 144 PHE B N 1
ATOM 3503 C CA . PHE B 2 144 ? 23.588 3.678 -10.179 1.00 16.05 144 PHE B CA 1
ATOM 3504 C C . PHE B 2 144 ? 24.371 2.414 -10.576 1.00 14.68 144 PHE B C 1
ATOM 3505 O O . PHE B 2 144 ? 24.076 1.327 -10.102 1.00 13.77 144 PHE B O 1
ATOM 3513 N N . VAL B 2 145 ? 25.387 2.577 -11.419 1.00 14.06 145 VAL B N 1
ATOM 3514 C CA . VAL B 2 145 ? 26.153 1.431 -11.912 1.00 14.00 145 VAL B CA 1
ATOM 3515 C C . VAL B 2 145 ? 26.700 0.538 -10.782 1.00 12.74 145 VAL B C 1
ATOM 3516 O O . VAL B 2 145 ? 26.826 -0.668 -10.985 1.00 12.51 145 VAL B O 1
ATOM 3520 N N . ALA B 2 146 ? 27.019 1.080 -9.608 1.00 11.60 146 ALA B N 1
ATOM 3521 C CA . ALA B 2 146 ? 27.543 0.231 -8.520 1.00 12.63 146 ALA B CA 1
ATOM 3522 C C . ALA B 2 146 ? 26.548 -0.803 -8.046 1.00 12.93 146 ALA B C 1
ATOM 3523 O O . ALA B 2 146 ? 26.922 -1.766 -7.355 1.00 13.95 146 ALA B O 1
ATOM 3525 N N . LEU B 2 147 ? 25.279 -0.625 -8.397 1.00 12.86 147 LEU B N 1
ATOM 3526 C CA . LEU B 2 147 ? 24.272 -1.643 -8.041 1.00 12.96 147 LEU B CA 1
ATOM 3527 C C . LEU B 2 147 ? 24.197 -2.779 -9.058 1.00 10.51 147 LEU B C 1
ATOM 3528 O O . LEU B 2 147 ? 23.404 -3.692 -8.897 1.00 10.61 147 LEU B O 1
ATOM 3533 N N . ASP B 2 148 ? 25.066 -2.785 -10.075 1.00 10.08 148 ASP B N 1
ATOM 3534 C CA . ASP B 2 148 ? 24.998 -3.831 -11.100 1.00 9.67 148 ASP B CA 1
ATOM 3535 C C . ASP B 2 148 ? 25.031 -5.225 -10.502 1.00 9.50 148 ASP B C 1
ATOM 3536 O O . ASP B 2 148 ? 24.260 -6.102 -10.906 1.00 11.55 148 ASP B O 1
ATOM 3541 N N . ALA B 2 149 ? 25.936 -5.460 -9.560 1.00 9.64 149 ALA B N 1
ATOM 3542 C CA . ALA B 2 149 ? 26.049 -6.804 -8.968 1.00 11.11 149 ALA B CA 1
ATOM 3543 C C . ALA B 2 149 ? 24.868 -7.140 -8.052 1.00 11.48 149 ALA B C 1
ATOM 3544 O O . ALA B 2 149 ? 24.640 -8.327 -7.725 1.00 13.72 149 ALA B O 1
ATOM 3546 N N . SER B 2 150 ? 24.122 -6.103 -7.657 1.00 10.98 150 SER B N 1
ATOM 3547 C CA . SER B 2 150 ? 23.025 -6.214 -6.675 1.00 11.39 150 SER B CA 1
ATOM 3548 C C . SER B 2 150 ? 21.619 -6.231 -7.303 1.00 9.18 150 SER B C 1
ATOM 3549 O O . SER B 2 150 ? 20.624 -6.134 -6.576 1.00 9.06 150 SER B O 1
ATOM 3552 N N . ARG B 2 151 ? 21.511 -6.314 -8.631 1.00 7.70 151 ARG B N 1
ATOM 3553 C CA . ARG B 2 151 ? 20.196 -6.248 -9.273 1.00 7.63 151 ARG B CA 1
ATOM 3554 C C . ARG B 2 151 ? 19.236 -7.321 -8.723 1.00 7.53 151 ARG B C 1
ATOM 3555 O O . ARG B 2 151 ? 18.088 -7.029 -8.464 1.00 8.59 151 ARG B O 1
ATOM 3563 N N . PRO B 2 152 ? 19.702 -8.558 -8.500 1.00 7.42 152 PRO B N 1
ATOM 3564 C CA . PRO B 2 152 ? 18.726 -9.519 -7.912 1.00 7.40 152 PRO B CA 1
ATOM 3565 C C . PRO B 2 152 ? 18.263 -9.120 -6.542 1.00 6.96 152 PRO B C 1
ATOM 3566 O O . PRO B 2 152 ? 17.059 -9.335 -6.230 1.00 6.51 152 PRO B O 1
ATOM 3570 N N . TRP B 2 153 ? 19.176 -8.551 -5.735 1.00 6.55 153 TRP B N 1
ATOM 3571 C CA . TRP B 2 153 ? 18.734 -8.005 -4.451 1.00 6.08 153 TRP B CA 1
ATOM 3572 C C . TRP B 2 153 ? 17.654 -6.944 -4.607 1.00 6.30 153 TRP B C 1
ATOM 3573 O O . TRP B 2 153 ? 16.697 -6.894 -3.814 1.00 6.59 153 TRP B O 1
ATOM 3584 N N A MET B 2 154 ? 17.798 -6.034 -5.573 0.73 6.36 154 MET B N 1
ATOM 3585 N N B MET B 2 154 ? 17.846 -6.067 -5.578 0.27 6.67 154 MET B N 1
ATOM 3586 C CA A MET B 2 154 ? 16.789 -4.952 -5.717 0.73 7.18 154 MET B CA 1
ATOM 3587 C CA B MET B 2 154 ? 16.886 -5.015 -5.835 0.27 7.42 154 MET B CA 1
ATOM 3588 C C A MET B 2 154 ? 15.412 -5.525 -6.071 0.73 6.69 154 MET B C 1
ATOM 3589 C C B MET B 2 154 ? 15.499 -5.621 -5.962 0.27 6.74 154 MET B C 1
ATOM 3590 O O A MET B 2 154 ? 14.370 -4.965 -5.669 0.73 7.41 154 MET B O 1
ATOM 3591 O O B MET B 2 154 ? 14.562 -5.226 -5.259 0.27 5.78 154 MET B O 1
ATOM 3600 N N . VAL B 2 155 ? 15.409 -6.633 -6.809 1.00 7.11 155 VAL B N 1
ATOM 3601 C CA . VAL B 2 155 ? 14.126 -7.321 -7.086 1.00 6.84 155 VAL B CA 1
ATOM 3602 C C . VAL B 2 155 ? 13.561 -7.923 -5.796 1.00 6.81 155 VAL B C 1
ATOM 3603 O O . VAL B 2 155 ? 12.397 -7.682 -5.449 1.00 7.02 155 VAL B O 1
ATOM 3607 N N . TYR B 2 156 ? 14.394 -8.634 -5.049 1.00 6.18 156 TYR B N 1
ATOM 3608 C CA . TYR B 2 156 ? 13.957 -9.241 -3.806 1.00 5.37 156 TYR B CA 1
ATOM 3609 C C . TYR B 2 156 ? 13.458 -8.196 -2.805 1.00 5.22 156 TYR B C 1
ATOM 3610 O O . TYR B 2 156 ? 12.398 -8.395 -2.207 1.00 5.93 156 TYR B O 1
ATOM 3619 N N . TRP B 2 157 ? 14.239 -7.146 -2.552 1.00 5.31 157 TRP B N 1
ATOM 3620 C CA . TRP B 2 157 ? 13.841 -6.178 -1.500 1.00 4.77 157 TRP B CA 1
ATOM 3621 C C . TRP B 2 157 ? 12.501 -5.558 -1.840 1.00 5.22 157 TRP B C 1
ATOM 3622 O O . TRP B 2 157 ? 11.632 -5.336 -0.953 1.00 6.88 157 TRP B O 1
ATOM 3633 N N . ALA B 2 158 ? 12.291 -5.221 -3.117 1.00 5.45 158 ALA B N 1
ATOM 3634 C CA . ALA B 2 158 ? 11.009 -4.588 -3.522 1.00 6.26 158 ALA B CA 1
ATOM 3635 C C . ALA B 2 158 ? 9.870 -5.611 -3.417 1.00 6.63 158 ALA B C 1
ATOM 3636 O O . ALA B 2 158 ? 8.799 -5.273 -2.882 1.00 7.08 158 ALA B O 1
ATOM 3638 N N . LEU B 2 159 ? 10.048 -6.844 -3.921 1.00 6.92 159 LEU B N 1
ATOM 3639 C CA . LEU B 2 159 ? 8.933 -7.809 -3.811 1.00 6.69 159 LEU B CA 1
ATOM 3640 C C . LEU B 2 159 ? 8.618 -8.111 -2.343 1.00 6.52 159 LEU B C 1
ATOM 3641 O O . LEU B 2 159 ? 7.436 -8.239 -1.991 1.00 7.55 159 LEU B O 1
ATOM 3646 N N . ALA B 2 160 ? 9.636 -8.286 -1.525 1.00 5.91 160 ALA B N 1
ATOM 3647 C CA . ALA B 2 160 ? 9.413 -8.556 -0.112 1.00 5.33 160 ALA B CA 1
ATOM 3648 C C . ALA B 2 160 ? 8.646 -7.400 0.550 1.00 5.63 160 ALA B C 1
ATOM 3649 O O . ALA B 2 160 ? 7.663 -7.653 1.271 1.00 5.79 160 ALA B O 1
ATOM 3651 N N . GLY B 2 161 ? 9.030 -6.139 0.303 1.00 5.42 161 GLY B N 1
ATOM 3652 C CA . GLY B 2 161 ? 8.272 -5.013 0.873 1.00 6.38 161 GLY B CA 1
ATOM 3653 C C . GLY B 2 161 ? 6.827 -4.971 0.393 1.00 5.88 161 GLY B C 1
ATOM 3654 O O . GLY B 2 161 ? 5.928 -4.734 1.186 1.00 6.52 161 GLY B O 1
ATOM 3655 N N . LEU B 2 162 ? 6.632 -5.203 -0.899 1.00 6.03 162 LEU B N 1
ATOM 3656 C CA . LEU B 2 162 ? 5.259 -5.253 -1.433 1.00 7.22 162 LEU B CA 1
ATOM 3657 C C . LEU B 2 162 ? 4.450 -6.381 -0.793 1.00 7.67 162 LEU B C 1
ATOM 3658 O O . LEU B 2 162 ? 3.258 -6.201 -0.464 1.00 8.69 162 LEU B O 1
ATOM 3663 N N A CYS B 2 163 ? 5.022 -7.582 -0.653 0.82 7.08 163 CYS B N 1
ATOM 3664 N N B CYS B 2 163 ? 5.096 -7.515 -0.628 0.18 7.74 163 CYS B N 1
ATOM 3665 C CA A CYS B 2 163 ? 4.343 -8.684 0.056 0.82 7.12 163 CYS B CA 1
ATOM 3666 C CA B CYS B 2 163 ? 4.472 -8.627 0.021 0.18 7.76 163 CYS B CA 1
ATOM 3667 C C A CYS B 2 163 ? 4.018 -8.317 1.492 0.82 6.97 163 CYS B C 1
ATOM 3668 C C B CYS B 2 163 ? 4.031 -8.273 1.435 0.18 7.57 163 CYS B C 1
ATOM 3669 O O A CYS B 2 163 ? 2.858 -8.519 1.921 0.82 8.21 163 CYS B O 1
ATOM 3670 O O B CYS B 2 163 ? 2.860 -8.451 1.786 0.18 7.99 163 CYS B O 1
ATOM 3675 N N . LEU B 2 164 ? 4.960 -7.753 2.229 1.00 7.13 164 LEU B N 1
ATOM 3676 C CA . LEU B 2 164 ? 4.688 -7.353 3.609 1.00 6.58 164 LEU B CA 1
ATOM 3677 C C . LEU B 2 164 ? 3.481 -6.413 3.697 1.00 6.41 164 LEU B C 1
ATOM 3678 O O . LEU B 2 164 ? 2.640 -6.549 4.554 1.00 8.19 164 LEU B O 1
ATOM 3683 N N . LEU B 2 165 ? 3.433 -5.463 2.774 1.00 6.38 165 LEU B N 1
ATOM 3684 C CA . LEU B 2 165 ? 2.356 -4.474 2.736 1.00 7.22 165 LEU B CA 1
ATOM 3685 C C . LEU B 2 165 ? 1.042 -5.030 2.169 1.00 9.39 165 LEU B C 1
ATOM 3686 O O . LEU B 2 165 ? 0.059 -4.280 2.094 1.00 11.03 165 LEU B O 1
ATOM 3691 N N . GLY B 2 166 ? 1.017 -6.301 1.786 1.00 8.90 166 GLY B N 1
ATOM 3692 C CA . GLY B 2 166 ? -0.255 -6.938 1.442 1.00 9.70 166 GLY B CA 1
ATOM 3693 C C . GLY B 2 166 ? -0.569 -6.951 -0.019 1.00 11.33 166 GLY B C 1
ATOM 3694 O O . GLY B 2 166 ? -1.746 -7.244 -0.374 1.00 12.66 166 GLY B O 1
ATOM 3695 N N . GLU B 2 167 ? 0.399 -6.643 -0.889 1.00 11.46 167 GLU B N 1
ATOM 3696 C CA . GLU B 2 167 ? 0.175 -6.765 -2.329 1.00 11.95 167 GLU B CA 1
ATOM 3697 C C . GLU B 2 167 ? 0.238 -8.193 -2.812 1.00 13.07 167 GLU B C 1
ATOM 3698 O O . GLU B 2 167 ? 0.973 -9.039 -2.248 1.00 13.45 167 GLU B O 1
ATOM 3704 N N . ASP B 2 168 ? -0.484 -8.440 -3.907 1.00 14.46 168 ASP B N 1
ATOM 3705 C CA . ASP B 2 168 ? -0.374 -9.718 -4.593 1.00 15.27 168 ASP B CA 1
ATOM 3706 C C . ASP B 2 168 ? 0.704 -9.483 -5.650 1.00 14.75 168 ASP B C 1
ATOM 3707 O O . ASP B 2 168 ? 0.513 -8.656 -6.497 1.00 16.31 168 ASP B O 1
ATOM 3712 N N . VAL B 2 169 ? 1.849 -10.169 -5.577 1.00 13.31 169 VAL B N 1
ATOM 3713 C CA . VAL B 2 169 ? 2.929 -9.926 -6.536 1.00 13.93 169 VAL B CA 1
ATOM 3714 C C . VAL B 2 169 ? 2.950 -10.972 -7.675 1.00 15.42 169 VAL B C 1
ATOM 3715 O O . VAL B 2 169 ? 3.928 -11.041 -8.426 1.00 15.54 169 VAL B O 1
ATOM 3719 N N . THR B 2 170 ? 1.879 -11.763 -7.792 1.00 17.01 170 THR B N 1
ATOM 3720 C CA . THR B 2 170 ? 1.704 -12.724 -8.900 1.00 19.32 170 THR B CA 1
ATOM 3721 C C . THR B 2 170 ? 1.940 -12.065 -10.243 1.00 18.29 170 THR B C 1
ATOM 3722 O O . THR B 2 170 ? 2.460 -12.683 -11.152 1.00 17.79 170 THR B O 1
ATOM 3726 N N . ARG B 2 171 ? 1.498 -10.823 -10.404 1.00 17.32 171 ARG B N 1
ATOM 3727 C CA . ARG B 2 171 ? 1.594 -10.196 -11.711 1.00 18.87 171 ARG B CA 1
ATOM 3728 C C . ARG B 2 171 ? 3.011 -9.942 -12.127 1.00 17.04 171 ARG B C 1
ATOM 3729 O O . ARG B 2 171 ? 3.224 -9.639 -13.277 1.00 18.03 171 ARG B O 1
ATOM 3737 N N . PHE B 2 172 ? 3.985 -10.092 -11.216 1.00 14.78 172 PHE B N 1
ATOM 3738 C CA . PHE B 2 172 ? 5.398 -9.933 -11.575 1.00 13.14 172 PHE B CA 1
ATOM 3739 C C . PHE B 2 172 ? 6.049 -11.228 -12.079 1.00 13.59 172 PHE B C 1
ATOM 3740 O O . PHE B 2 172 ? 7.255 -11.198 -12.370 1.00 14.13 172 PHE B O 1
ATOM 3748 N N . ARG B 2 173 ? 5.296 -12.339 -12.170 1.00 13.83 173 ARG B N 1
ATOM 3749 C CA . ARG B 2 173 ? 5.936 -13.614 -12.566 1.00 14.19 173 ARG B CA 1
ATOM 3750 C C . ARG B 2 173 ? 6.737 -13.503 -13.861 1.00 14.27 173 ARG B C 1
ATOM 3751 O O . ARG B 2 173 ? 7.911 -13.895 -13.912 1.00 14.28 173 ARG B O 1
ATOM 3759 N N . GLU B 2 174 ? 6.118 -12.962 -14.898 1.00 15.38 174 GLU B N 1
ATOM 3760 C CA . GLU B 2 174 ? 6.827 -12.905 -16.168 1.00 17.34 174 GLU B CA 1
ATOM 3761 C C . GLU B 2 174 ? 8.068 -12.042 -16.143 1.00 15.78 174 GLU B C 1
ATOM 3762 O O . GLU B 2 174 ? 9.103 -12.401 -16.740 1.00 15.31 174 GLU B O 1
ATOM 3768 N N . ARG B 2 175 ? 7.992 -10.893 -15.474 1.00 14.11 175 ARG B N 1
ATOM 3769 C CA . ARG B 2 175 ? 9.158 -10.014 -15.433 1.00 14.14 175 ARG B CA 1
ATOM 3770 C C . ARG B 2 175 ? 10.248 -10.610 -14.548 1.00 13.39 175 ARG B C 1
ATOM 3771 O O . ARG B 2 175 ? 11.415 -10.410 -14.824 1.00 14.34 175 ARG B O 1
ATOM 3779 N N . VAL B 2 176 ? 9.881 -11.327 -13.483 1.00 13.07 176 VAL B N 1
ATOM 3780 C CA . VAL B 2 176 ? 10.907 -12.034 -12.688 1.00 12.50 176 VAL B CA 1
ATOM 3781 C C . VAL B 2 176 ? 11.615 -13.111 -13.541 1.00 13.67 176 VAL B C 1
ATOM 3782 O O . VAL B 2 176 ? 12.853 -13.249 -13.514 1.00 14.78 176 VAL B O 1
ATOM 3786 N N . ILE B 2 177 ? 10.822 -13.859 -14.305 1.00 14.94 177 ILE B N 1
ATOM 3787 C CA . ILE B 2 177 ? 11.398 -14.877 -15.198 1.00 16.22 177 ILE B CA 1
ATOM 3788 C C . ILE B 2 177 ? 12.377 -14.262 -16.199 1.00 18.25 177 ILE B C 1
ATOM 3789 O O . ILE B 2 177 ? 13.477 -14.778 -16.398 1.00 19.29 177 ILE B O 1
ATOM 3794 N N . SER B 2 178 ? 11.967 -13.170 -16.832 1.00 19.03 178 SER B N 1
ATOM 3795 C CA . SER B 2 178 ? 12.805 -12.439 -17.789 1.00 20.17 178 SER B CA 1
ATOM 3796 C C . SER B 2 178 ? 14.130 -12.064 -17.097 1.00 19.94 178 SER B C 1
ATOM 3797 O O . SER B 2 178 ? 15.216 -12.312 -17.633 1.00 21.99 178 SER B O 1
ATOM 3800 N N . THR B 2 179 ? 14.017 -11.468 -15.903 1.00 16.34 179 THR B N 1
ATOM 3801 C CA . THR B 2 179 ? 15.175 -10.964 -15.218 1.00 15.06 179 THR B CA 1
ATOM 3802 C C . THR B 2 179 ? 16.142 -12.086 -14.862 1.00 16.30 179 THR B C 1
ATOM 3803 O O . THR B 2 179 ? 17.338 -11.956 -15.060 1.00 18.69 179 THR B O 1
ATOM 3807 N N . PHE B 2 180 ? 15.647 -13.180 -14.304 1.00 16.68 180 PHE B N 1
ATOM 3808 C CA . PHE B 2 180 ? 16.591 -14.186 -13.745 1.00 16.21 180 PHE B CA 1
ATOM 3809 C C . PHE B 2 180 ? 17.052 -15.195 -14.807 1.00 17.70 180 PHE B C 1
ATOM 3810 O O . PHE B 2 180 ? 18.065 -15.860 -14.650 1.00 18.82 180 PHE B O 1
ATOM 3818 N N . THR B 2 181 ? 16.304 -15.333 -15.904 1.00 19.04 181 THR B N 1
ATOM 3819 C CA . THR B 2 181 ? 16.766 -16.244 -16.955 1.00 18.84 181 THR B CA 1
ATOM 3820 C C . THR B 2 181 ? 18.093 -15.794 -17.496 1.00 18.08 181 THR B C 1
ATOM 3821 O O . THR B 2 181 ? 18.995 -16.584 -17.728 1.00 15.73 181 THR B O 1
ATOM 3825 N N . ALA B 2 182 ? 18.204 -14.495 -17.675 1.00 18.97 182 ALA B N 1
ATOM 3826 C CA . ALA B 2 182 ? 19.402 -13.875 -18.163 1.00 20.61 182 ALA B CA 1
ATOM 3827 C C . ALA B 2 182 ? 20.591 -13.923 -17.168 1.00 19.92 182 ALA B C 1
ATOM 3828 O O . ALA B 2 182 ? 21.758 -13.900 -17.574 1.00 21.88 182 ALA B O 1
ATOM 3830 N N . ALA B 2 183 ? 20.301 -13.989 -15.872 1.00 15.58 183 ALA B N 1
ATOM 3831 C CA . ALA B 2 183 ? 21.348 -13.924 -14.850 1.00 13.74 183 ALA B CA 1
ATOM 3832 C C . ALA B 2 183 ? 21.840 -15.309 -14.449 1.00 11.99 183 ALA B C 1
ATOM 3833 O O . ALA B 2 183 ? 22.821 -15.414 -13.693 1.00 11.94 183 ALA B O 1
ATOM 3835 N N . GLN B 2 184 ? 21.133 -16.358 -14.896 1.00 12.68 184 GLN B N 1
ATOM 3836 C CA . GLN B 2 184 ? 21.555 -17.727 -14.567 1.00 12.21 184 GLN B CA 1
ATOM 3837 C C . GLN B 2 184 ? 22.664 -18.224 -15.455 1.00 12.36 184 GLN B C 1
ATOM 3838 O O . GLN B 2 184 ? 22.574 -18.128 -16.690 1.00 15.11 184 GLN B O 1
ATOM 3844 N N . ASN B 2 185 ? 23.700 -18.782 -14.853 1.00 10.55 185 ASN B N 1
ATOM 3845 C CA . ASN B 2 185 ? 24.813 -19.325 -15.617 1.00 10.88 185 ASN B CA 1
ATOM 3846 C C . ASN B 2 185 ? 24.596 -20.774 -15.972 1.00 12.80 185 ASN B C 1
ATOM 3847 O O . ASN B 2 185 ? 24.041 -21.541 -15.187 1.00 13.81 185 ASN B O 1
ATOM 3852 N N . SER B 2 186 ? 25.041 -21.176 -17.151 1.00 15.16 186 SER B N 1
ATOM 3853 C CA . SER B 2 186 ? 24.735 -22.545 -17.579 1.00 17.28 186 SER B CA 1
ATOM 3854 C C . SER B 2 186 ? 25.455 -23.612 -16.730 1.00 16.85 186 SER B C 1
ATOM 3855 O O . SER B 2 186 ? 24.990 -24.759 -16.598 1.00 17.56 186 SER B O 1
ATOM 3858 N N . THR B 2 187 ? 26.558 -23.218 -16.108 1.00 16.28 187 THR B N 1
ATOM 3859 C CA . THR B 2 187 ? 27.314 -24.078 -15.191 1.00 15.13 187 THR B CA 1
ATOM 3860 C C . THR B 2 187 ? 26.707 -24.101 -13.796 1.00 13.86 187 THR B C 1
ATOM 3861 O O . THR B 2 187 ? 27.184 -24.809 -12.885 1.00 15.73 187 THR B O 1
ATOM 3865 N N . GLY B 2 188 ? 25.655 -23.319 -13.606 1.00 10.41 188 GLY B N 1
ATOM 3866 C CA . GLY B 2 188 ? 24.932 -23.384 -12.347 1.00 10.49 188 GLY B CA 1
ATOM 3867 C C . GLY B 2 188 ? 24.934 -22.090 -11.547 1.00 8.82 188 GLY B C 1
ATOM 3868 O O . GLY B 2 188 ? 25.988 -21.405 -11.509 1.00 10.05 188 GLY B O 1
ATOM 3869 N N . GLY B 2 189 ? 23.840 -21.779 -10.836 1.00 8.61 189 GLY B N 1
ATOM 3870 C CA . GLY B 2 189 ? 23.730 -20.624 -9.954 1.00 8.22 189 GLY B CA 1
ATOM 3871 C C . GLY B 2 189 ? 23.335 -19.375 -10.722 1.00 7.46 189 GLY B C 1
ATOM 3872 O O . GLY B 2 189 ? 23.292 -19.351 -11.979 1.00 8.57 189 GLY B O 1
ATOM 3873 N N . ILE B 2 190 ? 23.054 -18.332 -9.958 1.00 6.85 190 ILE B N 1
ATOM 3874 C CA . ILE B 2 190 ? 22.659 -17.040 -10.483 1.00 7.86 190 ILE B CA 1
ATOM 3875 C C . ILE B 2 190 ? 23.636 -15.981 -9.996 1.00 7.65 190 ILE B C 1
ATOM 3876 O O . ILE B 2 190 ? 24.033 -15.982 -8.815 1.00 8.35 190 ILE B O 1
ATOM 3881 N N . GLY B 2 191 ? 24.051 -15.132 -10.931 1.00 7.86 191 GLY B N 1
ATOM 3882 C CA . GLY B 2 191 ? 24.882 -13.968 -10.601 1.00 8.09 191 GLY B CA 1
ATOM 3883 C C . GLY B 2 191 ? 24.096 -12.675 -10.661 1.00 8.23 191 GLY B C 1
ATOM 3884 O O . GLY B 2 191 ? 22.872 -12.673 -10.742 1.00 7.77 191 GLY B O 1
ATOM 3885 N N . GLY B 2 192 ? 24.802 -11.559 -10.632 1.00 8.81 192 GLY B N 1
ATOM 3886 C CA . GLY B 2 192 ? 24.135 -10.284 -10.603 1.00 9.86 192 GLY B CA 1
ATOM 3887 C C . GLY B 2 192 ? 23.476 -9.952 -11.942 1.00 10.12 192 GLY B C 1
ATOM 3888 O O . GLY B 2 192 ? 22.621 -9.036 -12.008 1.00 11.65 192 GLY B O 1
ATOM 3889 N N . GLY B 2 193 ? 23.865 -10.639 -13.026 1.00 10.89 193 GLY B N 1
ATOM 3890 C CA . GLY B 2 193 ? 23.302 -10.326 -14.335 1.00 12.42 193 GLY B CA 1
ATOM 3891 C C . GLY B 2 193 ? 24.160 -10.952 -15.397 1.00 13.79 193 GLY B C 1
ATOM 3892 O O . GLY B 2 193 ? 25.159 -11.608 -15.066 1.00 14.81 193 GLY B O 1
ATOM 3893 N N . HIS B 2 194 ? 23.737 -10.809 -16.649 1.00 13.06 194 HIS B N 1
ATOM 3894 C CA . HIS B 2 194 ? 24.440 -11.441 -17.796 1.00 14.99 194 HIS B CA 1
ATOM 3895 C C . HIS B 2 194 ? 25.949 -11.249 -17.740 1.00 14.23 194 HIS B C 1
ATOM 3896 O O . HIS B 2 194 ? 26.426 -10.126 -17.801 1.00 15.03 194 HIS B O 1
ATOM 3903 N N . GLY B 2 195 ? 26.699 -12.340 -17.643 1.00 13.77 195 GLY B N 1
ATOM 3904 C CA . GLY B 2 195 ? 28.156 -12.261 -17.681 1.00 14.36 195 GLY B CA 1
ATOM 3905 C C . GLY B 2 195 ? 28.819 -12.196 -16.307 1.00 13.79 195 GLY B C 1
ATOM 3906 O O . GLY B 2 195 ? 30.075 -12.138 -16.229 1.00 15.99 195 GLY B O 1
ATOM 3907 N N . GLN B 2 196 ? 28.012 -12.192 -15.236 1.00 11.71 196 GLN B N 1
ATOM 3908 C CA . GLN B 2 196 ? 28.575 -12.137 -13.899 1.00 10.31 196 GLN B CA 1
ATOM 3909 C C . GLN B 2 196 ? 28.561 -13.572 -13.369 1.00 9.36 196 GLN B C 1
ATOM 3910 O O . GLN B 2 196 ? 27.589 -14.324 -13.578 1.00 11.05 196 GLN B O 1
ATOM 3916 N N . MET B 2 197 ? 29.642 -13.951 -12.718 1.00 8.21 197 MET B N 1
ATOM 3917 C CA . MET B 2 197 ? 29.683 -15.298 -12.174 1.00 9.16 197 MET B CA 1
ATOM 3918 C C . MET B 2 197 ? 28.646 -15.528 -11.069 1.00 7.45 197 MET B C 1
ATOM 3919 O O . MET B 2 197 ? 28.126 -14.593 -10.427 1.00 7.51 197 MET B O 1
ATOM 3924 N N . SER B 2 198 ? 28.292 -16.794 -10.846 1.00 6.96 198 SER B N 1
ATOM 3925 C CA . SER B 2 198 ? 27.260 -17.048 -9.829 1.00 7.11 198 SER B CA 1
ATOM 3926 C C . SER B 2 198 ? 27.748 -16.667 -8.461 1.00 5.83 198 SER B C 1
ATOM 3927 O O . SER B 2 198 ? 28.934 -16.763 -8.129 1.00 7.23 198 SER B O 1
ATOM 3930 N N . HIS B 2 199 ? 26.803 -16.184 -7.632 1.00 5.49 199 HIS B N 1
ATOM 3931 C CA . HIS B 2 199 ? 27.156 -15.740 -6.272 1.00 5.43 199 HIS B CA 1
ATOM 3932 C C . HIS B 2 199 ? 26.013 -16.199 -5.400 1.00 5.12 199 HIS B C 1
ATOM 3933 O O . HIS B 2 199 ? 24.813 -16.112 -5.795 1.00 5.49 199 HIS B O 1
ATOM 3940 N N . VAL B 2 200 ? 26.320 -16.656 -4.195 1.00 4.50 200 VAL B N 1
ATOM 3941 C CA . VAL B 2 200 ? 25.240 -17.164 -3.348 1.00 5.41 200 VAL B CA 1
ATOM 3942 C C . VAL B 2 200 ? 24.222 -16.083 -2.947 1.00 6.38 200 VAL B C 1
ATOM 3943 O O . VAL B 2 200 ? 23.049 -16.424 -2.724 1.00 5.69 200 VAL B O 1
ATOM 3947 N N . ALA B 2 201 ? 24.643 -14.815 -2.839 1.00 5.90 201 ALA B N 1
ATOM 3948 C CA . ALA B 2 201 ? 23.666 -13.782 -2.439 1.00 6.42 201 ALA B CA 1
ATOM 3949 C C . ALA B 2 201 ? 22.674 -13.476 -3.551 1.00 6.57 201 ALA B C 1
ATOM 3950 O O . ALA B 2 201 ? 21.481 -13.291 -3.314 1.00 7.06 201 ALA B O 1
ATOM 3952 N N A SER B 2 202 ? 23.167 -13.389 -4.785 0.66 6.11 202 SER B N 1
ATOM 3953 N N B SER B 2 202 ? 23.193 -13.407 -4.772 0.34 6.66 202 SER B N 1
ATOM 3954 C CA A SER B 2 202 ? 22.244 -13.181 -5.894 0.66 6.83 202 SER B CA 1
ATOM 3955 C CA B SER B 2 202 ? 22.352 -13.245 -5.942 0.34 7.22 202 SER B CA 1
ATOM 3956 C C A SER B 2 202 ? 21.391 -14.420 -6.124 0.66 6.91 202 SER B C 1
ATOM 3957 C C B SER B 2 202 ? 21.394 -14.408 -6.039 0.34 6.95 202 SER B C 1
ATOM 3958 O O A SER B 2 202 ? 20.245 -14.304 -6.562 0.66 6.97 202 SER B O 1
ATOM 3959 O O B SER B 2 202 ? 20.198 -14.223 -6.290 0.34 7.04 202 SER B O 1
ATOM 3964 N N . SER B 2 203 ? 21.919 -15.618 -5.856 1.00 6.47 203 SER B N 1
ATOM 3965 C CA . SER B 2 203 ? 21.100 -16.815 -5.990 1.00 6.59 203 SER B CA 1
ATOM 3966 C C . SER B 2 203 ? 20.025 -16.870 -4.910 1.00 6.07 203 SER B C 1
ATOM 3967 O O . SER B 2 203 ? 18.872 -17.230 -5.216 1.00 7.20 203 SER B O 1
ATOM 3970 N N . TYR B 2 204 ? 20.374 -16.485 -3.683 1.00 4.92 204 TYR B N 1
ATOM 3971 C CA . TYR B 2 204 ? 19.384 -16.396 -2.610 1.00 4.77 204 TYR B CA 1
ATOM 3972 C C . TYR B 2 204 ? 18.293 -15.385 -2.978 1.00 5.41 204 TYR B C 1
ATOM 3973 O O . TYR B 2 204 ? 17.092 -15.661 -2.888 1.00 5.68 204 TYR B O 1
ATOM 3982 N N . ALA B 2 205 ? 18.687 -14.195 -3.390 1.00 6.27 205 ALA B N 1
ATOM 3983 C CA . ALA B 2 205 ? 17.691 -13.170 -3.760 1.00 6.01 205 ALA B CA 1
ATOM 3984 C C . ALA B 2 205 ? 16.798 -13.635 -4.885 1.00 5.95 205 ALA B C 1
ATOM 3985 O O . ALA B 2 205 ? 15.572 -13.403 -4.864 1.00 6.17 205 ALA B O 1
ATOM 3987 N N . ALA B 2 206 ? 17.384 -14.297 -5.885 1.00 6.54 206 ALA B N 1
ATOM 3988 C CA . ALA B 2 206 ? 16.574 -14.763 -6.967 1.00 7.75 206 ALA B CA 1
ATOM 3989 C C . ALA B 2 206 ? 15.606 -15.873 -6.545 1.00 7.40 206 ALA B C 1
ATOM 3990 O O . ALA B 2 206 ? 14.449 -15.880 -6.973 1.00 8.84 206 ALA B O 1
ATOM 3992 N N . VAL B 2 207 ? 16.099 -16.856 -5.787 1.00 6.46 207 VAL B N 1
ATOM 3993 C CA . VAL B 2 207 ? 15.200 -17.918 -5.326 1.00 6.92 207 VAL B CA 1
ATOM 3994 C C . VAL B 2 207 ? 14.072 -17.401 -4.473 1.00 6.77 207 VAL B C 1
ATOM 3995 O O . VAL B 2 207 ? 12.924 -17.855 -4.611 1.00 7.33 207 VAL B O 1
ATOM 3999 N N . LEU B 2 208 ? 14.357 -16.463 -3.583 1.00 6.38 208 LEU B N 1
ATOM 4000 C CA . LEU B 2 208 ? 13.294 -15.905 -2.739 1.00 6.70 208 LEU B CA 1
ATOM 4001 C C . LEU B 2 208 ? 12.309 -15.103 -3.596 1.00 6.71 208 LEU B C 1
ATOM 4002 O O . LEU B 2 208 ? 11.081 -15.124 -3.335 1.00 7.48 208 LEU B O 1
ATOM 4007 N N . SER B 2 209 ? 12.828 -14.401 -4.611 1.00 6.96 209 SER B N 1
ATOM 4008 C CA . SER B 2 209 ? 11.918 -13.682 -5.523 1.00 6.97 209 SER B CA 1
ATOM 4009 C C . SER B 2 209 ? 11.001 -14.630 -6.269 1.00 7.26 209 SER B C 1
ATOM 4010 O O . SER B 2 209 ? 9.801 -14.370 -6.449 1.00 9.19 209 SER B O 1
ATOM 4013 N N . ILE B 2 210 ? 11.581 -15.717 -6.798 1.00 7.33 210 ILE B N 1
ATOM 4014 C CA . ILE B 2 210 ? 10.801 -16.726 -7.490 1.00 8.87 210 ILE B CA 1
ATOM 4015 C C . ILE B 2 210 ? 9.769 -17.337 -6.561 1.00 9.64 210 ILE B C 1
ATOM 4016 O O . ILE B 2 210 ? 8.623 -17.572 -6.991 1.00 9.69 210 ILE B O 1
ATOM 4021 N N . ALA B 2 211 ? 10.149 -17.586 -5.300 1.00 9.10 211 ALA B N 1
ATOM 4022 C CA . ALA B 2 211 ? 9.200 -18.134 -4.343 1.00 8.01 211 ALA B CA 1
ATOM 4023 C C . ALA B 2 211 ? 8.026 -17.176 -4.138 1.00 8.49 211 ALA B C 1
ATOM 4024 O O . ALA B 2 211 ? 6.866 -17.590 -4.046 1.00 9.48 211 ALA B O 1
ATOM 4026 N N . MET B 2 212 ? 8.319 -15.891 -4.043 1.00 8.49 212 MET B N 1
ATOM 4027 C CA . MET B 2 212 ? 7.237 -14.915 -3.762 1.00 8.25 212 MET B CA 1
ATOM 4028 C C . MET B 2 212 ? 6.284 -14.816 -4.952 1.00 9.71 212 MET B C 1
ATOM 4029 O O . MET B 2 212 ? 5.054 -14.789 -4.765 1.00 11.09 212 MET B O 1
ATOM 4034 N N . VAL B 2 213 ? 6.785 -14.790 -6.184 1.00 9.83 213 VAL B N 1
ATOM 4035 C CA . VAL B 2 213 ? 5.841 -14.694 -7.308 1.00 11.28 213 VAL B CA 1
ATOM 4036 C C . VAL B 2 213 ? 5.155 -16.005 -7.579 1.00 12.29 213 VAL B C 1
ATOM 4037 O O . VAL B 2 213 ? 3.997 -16.025 -8.051 1.00 13.85 213 VAL B O 1
ATOM 4041 N N . GLY B 2 214 ? 5.834 -17.116 -7.306 1.00 12.05 214 GLY B N 1
ATOM 4042 C CA . GLY B 2 214 ? 5.239 -18.447 -7.476 1.00 13.65 214 GLY B CA 1
ATOM 4043 C C . GLY B 2 214 ? 5.043 -18.855 -8.919 1.00 15.27 214 GLY B C 1
ATOM 4044 O O . GLY B 2 214 ? 5.494 -18.175 -9.863 1.00 14.79 214 GLY B O 1
ATOM 4045 N N . GLY B 2 215 ? 4.397 -20.010 -9.076 1.00 16.37 215 GLY B N 1
ATOM 4046 C CA . GLY B 2 215 ? 4.010 -20.536 -10.370 1.00 16.78 215 GLY B CA 1
ATOM 4047 C C . GLY B 2 215 ? 5.037 -21.499 -10.913 1.00 16.40 215 GLY B C 1
ATOM 4048 O O . GLY B 2 215 ? 6.245 -21.304 -10.771 1.00 15.18 215 GLY B O 1
ATOM 4049 N N . GLU B 2 216 ? 4.553 -22.510 -11.647 1.00 19.36 216 GLU B N 1
ATOM 4050 C CA . GLU B 2 216 ? 5.430 -23.532 -12.201 1.00 21.38 216 GLU B CA 1
ATOM 4051 C C . GLU B 2 216 ? 6.468 -22.974 -13.183 1.00 19.86 216 GLU B C 1
ATOM 4052 O O . GLU B 2 216 ? 7.618 -23.434 -13.205 1.00 19.09 216 GLU B O 1
ATOM 4058 N N . GLU B 2 217 ? 6.105 -21.970 -13.970 1.00 19.96 217 GLU B N 1
ATOM 4059 C CA . GLU B 2 217 ? 7.063 -21.444 -14.935 1.00 20.95 217 GLU B CA 1
ATOM 4060 C C . GLU B 2 217 ? 8.266 -20.804 -14.277 1.00 18.58 217 GLU B C 1
ATOM 4061 O O . GLU B 2 217 ? 9.435 -21.010 -14.686 1.00 18.69 217 GLU B O 1
ATOM 4067 N N . ALA B 2 218 ? 7.996 -20.057 -13.213 1.00 15.77 218 ALA B N 1
ATOM 4068 C CA . ALA B 2 218 ? 9.100 -19.455 -12.477 1.00 14.02 218 ALA B CA 1
ATOM 4069 C C . ALA B 2 218 ? 9.937 -20.546 -11.809 1.00 12.59 218 ALA B C 1
ATOM 4070 O O . ALA B 2 218 ? 11.180 -20.451 -11.792 1.00 12.86 218 ALA B O 1
ATOM 4072 N N . PHE B 2 219 ? 9.285 -21.538 -11.196 1.00 12.68 219 PHE B N 1
ATOM 4073 C CA . PHE B 2 219 ? 10.051 -22.587 -10.505 1.00 13.71 219 PHE B CA 1
ATOM 4074 C C . PHE B 2 219 ? 10.914 -23.370 -11.518 1.00 14.02 219 PHE B C 1
ATOM 4075 O O . PHE B 2 219 ? 12.041 -23.788 -11.227 1.00 14.98 219 PHE B O 1
ATOM 4083 N N . LYS B 2 220 ? 10.374 -23.543 -12.715 1.00 14.79 220 LYS B N 1
ATOM 4084 C CA . LYS B 2 220 ? 11.059 -24.299 -13.766 1.00 15.92 220 LYS B CA 1
ATOM 4085 C C . LYS B 2 220 ? 12.294 -23.592 -14.321 1.00 15.59 220 LYS B C 1
ATOM 4086 O O . LYS B 2 220 ? 13.131 -24.222 -14.939 1.00 16.40 220 LYS B O 1
ATOM 4092 N N . LEU B 2 221 ? 12.434 -22.290 -14.103 1.00 13.81 221 LEU B N 1
ATOM 4093 C CA . LEU B 2 221 ? 13.543 -21.601 -14.730 1.00 13.96 221 LEU B CA 1
ATOM 4094 C C . LEU B 2 221 ? 14.871 -22.076 -14.149 1.00 13.52 221 LEU B C 1
ATOM 4095 O O . LEU B 2 221 ? 15.897 -22.138 -14.835 1.00 13.38 221 LEU B O 1
ATOM 4100 N N . ILE B 2 222 ? 14.861 -22.390 -12.865 1.00 13.44 222 ILE B N 1
ATOM 4101 C CA . ILE B 2 222 ? 16.096 -22.777 -12.188 1.00 15.14 222 ILE B CA 1
ATOM 4102 C C . ILE B 2 222 ? 16.639 -24.124 -12.670 1.00 14.80 222 ILE B C 1
ATOM 4103 O O . ILE B 2 222 ? 15.917 -25.107 -12.667 1.00 15.12 222 ILE B O 1
ATOM 4108 N N . ASP B 2 223 ? 17.931 -24.182 -13.048 1.00 13.90 223 ASP B N 1
ATOM 4109 C CA . ASP B 2 223 ? 18.570 -25.457 -13.349 1.00 13.60 223 ASP B CA 1
ATOM 4110 C C . ASP B 2 223 ? 19.046 -26.025 -12.014 1.00 11.78 223 ASP B C 1
ATOM 4111 O O . ASP B 2 223 ? 20.085 -25.638 -11.491 1.00 11.60 223 ASP B O 1
ATOM 4116 N N . ARG B 2 224 ? 18.239 -26.912 -11.440 1.00 12.07 224 ARG B N 1
ATOM 4117 C CA . ARG B 2 224 ? 18.537 -27.416 -10.080 1.00 12.40 224 ARG B CA 1
ATOM 4118 C C . ARG B 2 224 ? 19.767 -28.255 -9.993 1.00 12.48 224 ARG B C 1
ATOM 4119 O O . ARG B 2 224 ? 20.529 -28.116 -9.014 1.00 12.34 224 ARG B O 1
ATOM 4127 N N . LYS B 2 225 ? 19.983 -29.155 -10.960 1.00 12.71 225 LYS B N 1
ATOM 4128 C CA . LYS B 2 225 ? 21.197 -29.959 -10.931 1.00 13.95 225 LYS B CA 1
ATOM 4129 C C . LYS B 2 225 ? 22.449 -29.082 -11.043 1.00 12.01 225 LYS B C 1
ATOM 4130 O O . LYS B 2 225 ? 23.437 -29.289 -10.319 1.00 12.07 225 LYS B O 1
ATOM 4136 N N . ALA B 2 226 ? 22.414 -28.070 -11.927 1.00 10.37 226 ALA B N 1
ATOM 4137 C CA . ALA B 2 226 ? 23.596 -27.248 -12.088 1.00 9.78 226 ALA B CA 1
ATOM 4138 C C . ALA B 2 226 ? 23.775 -26.382 -10.826 1.00 8.65 226 ALA B C 1
ATOM 4139 O O . ALA B 2 226 ? 24.911 -26.133 -10.395 1.00 9.46 226 ALA B O 1
ATOM 4141 N N . MET B 2 227 ? 22.675 -25.939 -10.217 1.00 8.37 227 MET B N 1
ATOM 4142 C CA . MET B 2 227 ? 22.804 -25.222 -8.939 1.00 7.73 227 MET B CA 1
ATOM 4143 C C . MET B 2 227 ? 23.489 -26.061 -7.864 1.00 7.09 227 MET B C 1
ATOM 4144 O O . MET B 2 227 ? 24.336 -25.540 -7.102 1.00 6.87 227 MET B O 1
ATOM 4149 N N . TRP B 2 228 ? 23.105 -27.335 -7.752 1.00 7.03 228 TRP B N 1
ATOM 4150 C CA . TRP B 2 228 ? 23.734 -28.248 -6.804 1.00 6.86 228 TRP B CA 1
ATOM 4151 C C . TRP B 2 228 ? 25.235 -28.450 -7.087 1.00 7.40 228 TRP B C 1
ATOM 4152 O O . TRP B 2 228 ? 26.058 -28.402 -6.148 1.00 7.62 228 TRP B O 1
ATOM 4163 N N . LYS B 2 229 ? 25.598 -28.637 -8.357 1.00 8.30 229 LYS B N 1
ATOM 4164 C CA . LYS B 2 229 ? 27.013 -28.787 -8.663 1.00 8.56 229 LYS B CA 1
ATOM 4165 C C . LYS B 2 229 ? 27.820 -27.532 -8.298 1.00 7.85 229 LYS B C 1
ATOM 4166 O O . LYS B 2 229 ? 28.911 -27.636 -7.737 1.00 8.73 229 LYS B O 1
ATOM 4172 N N . TRP B 2 230 ? 27.264 -26.356 -8.614 1.00 7.30 230 TRP B N 1
ATOM 4173 C CA . TRP B 2 230 ? 27.967 -25.112 -8.361 1.00 6.69 230 TRP B CA 1
ATOM 4174 C C . TRP B 2 230 ? 28.051 -24.890 -6.852 1.00 6.57 230 TRP B C 1
ATOM 4175 O O . TRP B 2 230 ? 29.139 -24.566 -6.329 1.00 6.97 230 TRP B O 1
ATOM 4186 N N . LEU B 2 231 ? 26.940 -25.037 -6.121 1.00 7.14 231 LEU B N 1
ATOM 4187 C CA . LEU B 2 231 ? 27.025 -24.815 -4.655 1.00 6.28 231 LEU B CA 1
ATOM 4188 C C . LEU B 2 231 ? 28.034 -25.776 -4.029 1.00 6.62 231 LEU B C 1
ATOM 4189 O O . LEU B 2 231 ? 28.719 -25.446 -3.074 1.00 6.95 231 LEU B O 1
ATOM 4194 N N . GLY B 2 232 ? 28.121 -27.003 -4.555 1.00 6.26 232 GLY B N 1
ATOM 4195 C CA . GLY B 2 232 ? 29.101 -27.943 -4.018 1.00 6.94 232 GLY B CA 1
ATOM 4196 C C . GLY B 2 232 ? 30.553 -27.455 -4.151 1.00 7.40 232 GLY B C 1
ATOM 4197 O O . GLY B 2 232 ? 31.404 -27.825 -3.343 1.00 9.75 232 GLY B O 1
ATOM 4198 N N . LYS B 2 233 ? 30.818 -26.634 -5.178 1.00 7.53 233 LYS B N 1
ATOM 4199 C CA . LYS B 2 233 ? 32.140 -26.038 -5.334 1.00 7.57 233 LYS B CA 1
ATOM 4200 C C . LYS B 2 233 ? 32.513 -25.035 -4.250 1.00 6.67 233 LYS B C 1
ATOM 4201 O O . LYS B 2 233 ? 33.696 -24.716 -4.050 1.00 8.65 233 LYS B O 1
ATOM 4207 N N . LEU B 2 234 ? 31.495 -24.489 -3.610 1.00 6.33 234 LEU B N 1
ATOM 4208 C CA . LEU B 2 234 ? 31.710 -23.466 -2.579 1.00 6.14 234 LEU B CA 1
ATOM 4209 C C . LEU B 2 234 ? 32.024 -24.049 -1.216 1.00 6.00 234 LEU B C 1
ATOM 4210 O O . LEU B 2 234 ? 32.487 -23.331 -0.329 1.00 6.85 234 LEU B O 1
ATOM 4215 N N . LYS B 2 235 ? 31.729 -25.348 -1.012 1.00 6.77 235 LYS B N 1
ATOM 4216 C CA . LYS B 2 235 ? 31.945 -25.948 0.292 1.00 6.60 235 LYS B CA 1
ATOM 4217 C C . LYS B 2 235 ? 33.426 -25.995 0.582 1.00 6.31 235 LYS B C 1
ATOM 4218 O O . LYS B 2 235 ? 34.204 -26.494 -0.248 1.00 7.45 235 LYS B O 1
ATOM 4224 N N . GLN B 2 236 ? 33.823 -25.527 1.759 1.00 6.04 236 GLN B N 1
ATOM 4225 C CA . GLN B 2 236 ? 35.229 -25.444 2.136 1.00 7.18 236 GLN B CA 1
ATOM 4226 C C . GLN B 2 236 ? 35.626 -26.516 3.142 1.00 8.23 236 GLN B C 1
ATOM 4227 O O . GLN B 2 236 ? 34.779 -27.043 3.859 1.00 8.10 236 GLN B O 1
ATOM 4233 N N . PRO B 2 237 ? 36.932 -26.811 3.270 1.00 9.73 237 PRO B N 1
ATOM 4234 C CA . PRO B 2 237 ? 37.368 -27.852 4.225 1.00 10.61 237 PRO B CA 1
ATOM 4235 C C . PRO B 2 237 ? 36.939 -27.587 5.659 1.00 8.90 237 PRO B C 1
ATOM 4236 O O . PRO B 2 237 ? 36.714 -28.534 6.408 1.00 10.16 237 PRO B O 1
ATOM 4240 N N . ASP B 2 238 ? 36.859 -26.312 6.043 1.00 7.09 238 ASP B N 1
ATOM 4241 C CA . ASP B 2 238 ? 36.490 -25.978 7.415 1.00 7.28 238 ASP B CA 1
ATOM 4242 C C . ASP B 2 238 ? 34.992 -26.020 7.687 1.00 6.09 238 ASP B C 1
ATOM 4243 O O . ASP B 2 238 ? 34.564 -25.705 8.799 1.00 7.81 238 ASP B O 1
ATOM 4248 N N . GLY B 2 239 ? 34.211 -26.459 6.695 1.00 5.71 239 GLY B N 1
ATOM 4249 C CA . GLY B 2 239 ? 32.786 -26.629 6.906 1.00 6.51 239 GLY B CA 1
ATOM 4250 C C . GLY B 2 239 ? 31.886 -25.508 6.399 1.00 5.74 239 GLY B C 1
ATOM 4251 O O . GLY B 2 239 ? 30.697 -25.695 6.181 1.00 6.21 239 GLY B O 1
ATOM 4252 N N . GLY B 2 240 ? 32.488 -24.335 6.206 1.00 5.32 240 GLY B N 1
ATOM 4253 C CA . GLY B 2 240 ? 31.764 -23.190 5.667 1.00 5.63 240 GLY B CA 1
ATOM 4254 C C . GLY B 2 240 ? 31.682 -23.177 4.158 1.00 5.26 240 GLY B C 1
ATOM 4255 O O . GLY B 2 240 ? 32.041 -24.161 3.443 1.00 6.11 240 GLY B O 1
ATOM 4256 N N . PHE B 2 241 ? 31.265 -22.014 3.629 1.00 5.10 241 PHE B N 1
ATOM 4257 C CA . PHE B 2 241 ? 31.052 -21.832 2.189 1.00 5.49 241 PHE B CA 1
ATOM 4258 C C . PHE B 2 241 ? 31.624 -20.483 1.784 1.00 5.50 241 PHE B C 1
ATOM 4259 O O . PHE B 2 241 ? 31.434 -19.459 2.471 1.00 5.85 241 PHE B O 1
ATOM 4267 N N . THR B 2 242 ? 32.304 -20.454 0.643 1.00 5.46 242 THR B N 1
ATOM 4268 C CA . THR B 2 242 ? 32.582 -19.173 0.002 1.00 5.98 242 THR B CA 1
ATOM 4269 C C . THR B 2 242 ? 31.353 -18.654 -0.691 1.00 5.56 242 THR B C 1
ATOM 4270 O O . THR B 2 242 ? 30.397 -19.409 -0.926 1.00 7.54 242 THR B O 1
ATOM 4274 N N . VAL B 2 243 ? 31.347 -17.353 -1.012 1.00 5.28 243 VAL B N 1
ATOM 4275 C CA . VAL B 2 243 ? 30.149 -16.764 -1.601 1.00 4.26 243 VAL B CA 1
ATOM 4276 C C . VAL B 2 243 ? 30.132 -16.915 -3.118 1.00 4.90 243 VAL B C 1
ATOM 4277 O O . VAL B 2 243 ? 29.082 -16.792 -3.767 1.00 5.78 243 VAL B O 1
ATOM 4281 N N . CYS B 2 244 ? 31.297 -17.211 -3.684 1.00 5.85 244 CYS B N 1
ATOM 4282 C CA . CYS B 2 244 ? 31.417 -17.468 -5.111 1.00 6.88 244 CYS B CA 1
ATOM 4283 C C . CYS B 2 244 ? 32.759 -18.153 -5.282 1.00 7.70 244 CYS B C 1
ATOM 4284 O O . CYS B 2 244 ? 33.590 -18.171 -4.317 1.00 7.72 244 CYS B O 1
ATOM 4287 N N . GLU B 2 245 ? 33.000 -18.720 -6.471 1.00 7.34 245 GLU B N 1
ATOM 4288 C CA . GLU B 2 245 ? 34.285 -19.418 -6.661 1.00 7.64 245 GLU B CA 1
ATOM 4289 C C . GLU B 2 245 ? 35.398 -18.386 -6.656 1.00 7.57 245 GLU B C 1
ATOM 4290 O O . GLU B 2 245 ? 35.401 -17.435 -7.450 1.00 10.95 245 GLU B O 1
ATOM 4296 N N . GLY B 2 246 ? 36.339 -18.539 -5.741 1.00 7.35 246 GLY B N 1
ATOM 4297 C CA . GLY B 2 246 ? 37.409 -17.555 -5.634 1.00 8.17 246 GLY B CA 1
ATOM 4298 C C . GLY B 2 246 ? 37.070 -16.389 -4.716 1.00 8.25 246 GLY B C 1
ATOM 4299 O O . GLY B 2 246 ? 37.889 -15.509 -4.560 1.00 9.60 246 GLY B O 1
ATOM 4300 N N . GLY B 2 247 ? 35.872 -16.401 -4.115 1.00 6.38 247 GLY B N 1
ATOM 4301 C CA . GLY B 2 247 ? 35.436 -15.310 -3.237 1.00 6.80 247 GLY B CA 1
ATOM 4302 C C . GLY B 2 247 ? 35.639 -15.597 -1.765 1.00 5.66 247 GLY B C 1
ATOM 4303 O O . GLY B 2 247 ? 36.138 -16.635 -1.336 1.00 6.42 247 GLY B O 1
ATOM 4304 N N . GLU B 2 248 ? 35.203 -14.644 -0.967 1.00 5.33 248 GLU B N 1
ATOM 4305 C CA . GLU B 2 248 ? 35.385 -14.722 0.480 1.00 4.77 248 GLU B CA 1
ATOM 4306 C C . GLU B 2 248 ? 34.481 -15.797 1.137 1.00 4.46 248 GLU B C 1
ATOM 4307 O O . GLU B 2 248 ? 33.391 -16.150 0.626 1.00 5.61 248 GLU B O 1
ATOM 4313 N N . GLU B 2 249 ? 34.965 -16.299 2.276 1.00 4.84 249 GLU B N 1
ATOM 4314 C CA . GLU B 2 249 ? 34.210 -17.244 3.118 1.00 4.87 249 GLU B CA 1
ATOM 4315 C C . GLU B 2 249 ? 33.748 -16.543 4.378 1.00 4.15 249 GLU B C 1
ATOM 4316 O O . GLU B 2 249 ? 34.552 -16.120 5.191 1.00 5.58 249 GLU B O 1
ATOM 4322 N N . ASP B 2 250 ? 32.421 -16.546 4.555 1.00 4.29 250 ASP B N 1
ATOM 4323 C CA . ASP B 2 250 ? 31.835 -15.961 5.779 1.00 4.40 250 ASP B CA 1
ATOM 4324 C C . ASP B 2 250 ? 30.451 -16.520 5.920 1.00 3.72 250 ASP B C 1
ATOM 4325 O O . ASP B 2 250 ? 29.978 -17.266 5.059 1.00 5.03 250 ASP B O 1
ATOM 4330 N N . VAL B 2 251 ? 29.834 -16.200 7.054 1.00 3.65 251 VAL B N 1
ATOM 4331 C CA . VAL B 2 251 ? 28.571 -16.859 7.366 1.00 3.99 251 VAL B CA 1
ATOM 4332 C C . VAL B 2 251 ? 27.425 -16.451 6.421 1.00 5.12 251 VAL B C 1
ATOM 4333 O O . VAL B 2 251 ? 26.464 -17.217 6.345 1.00 5.22 251 VAL B O 1
ATOM 4337 N N . ARG B 2 252 ? 27.517 -15.348 5.664 1.00 7.60 252 ARG B N 1
ATOM 4338 C CA . ARG B 2 252 ? 26.572 -15.121 4.547 1.00 8.46 252 ARG B CA 1
ATOM 4339 C C . ARG B 2 252 ? 26.596 -16.235 3.583 1.00 9.43 252 ARG B C 1
ATOM 4340 O O . ARG B 2 252 ? 25.543 -16.651 3.067 1.00 9.33 252 ARG B O 1
ATOM 4348 N N . GLY B 2 253 ? 27.770 -16.725 3.251 1.00 9.14 253 GLY B N 1
ATOM 4349 C CA . GLY B 2 253 ? 27.906 -17.830 2.321 1.00 9.71 253 GLY B CA 1
ATOM 4350 C C . GLY B 2 253 ? 27.165 -19.032 2.823 1.00 8.56 253 GLY B C 1
ATOM 4351 O O . GLY B 2 253 ? 26.381 -19.625 2.066 1.00 8.85 253 GLY B O 1
ATOM 4352 N N . ALA B 2 254 ? 27.368 -19.379 4.107 1.00 7.05 254 ALA B N 1
ATOM 4353 C CA . ALA B 2 254 ? 26.711 -20.535 4.653 1.00 5.88 254 ALA B CA 1
ATOM 4354 C C . ALA B 2 254 ? 25.175 -20.370 4.640 1.00 5.10 254 ALA B C 1
ATOM 4355 O O . ALA B 2 254 ? 24.445 -21.270 4.232 1.00 6.53 254 ALA B O 1
ATOM 4357 N N . TYR B 2 255 ? 24.676 -19.243 5.188 1.00 4.00 255 TYR B N 1
ATOM 4358 C CA . TYR B 2 255 ? 23.233 -19.056 5.277 1.00 3.85 255 TYR B CA 1
ATOM 4359 C C . TYR B 2 255 ? 22.591 -18.990 3.888 1.00 3.91 255 TYR B C 1
ATOM 4360 O O . TYR B 2 255 ? 21.565 -19.674 3.611 1.00 4.14 255 TYR B O 1
ATOM 4369 N N . CYS B 2 256 ? 23.154 -18.195 2.962 1.00 4.48 256 CYS B N 1
ATOM 4370 C CA . CYS B 2 256 ? 22.528 -18.099 1.644 1.00 5.26 256 CYS B CA 1
ATOM 4371 C C . CYS B 2 256 ? 22.581 -19.428 0.881 1.00 4.31 256 CYS B C 1
ATOM 4372 O O . CYS B 2 256 ? 21.580 -19.797 0.247 1.00 5.42 256 CYS B O 1
ATOM 4375 N N . ALA B 2 257 ? 23.717 -20.144 0.961 1.00 4.80 257 ALA B N 1
ATOM 4376 C CA . ALA B 2 257 ? 23.797 -21.424 0.276 1.00 4.96 257 ALA B CA 1
ATOM 4377 C C . ALA B 2 257 ? 22.769 -22.394 0.838 1.00 5.68 257 ALA B C 1
ATOM 4378 O O . ALA B 2 257 ? 22.112 -23.142 0.077 1.00 6.57 257 ALA B O 1
ATOM 4380 N N . MET B 2 258 ? 22.650 -22.443 2.166 1.00 4.91 258 MET B N 1
ATOM 4381 C CA . MET B 2 258 ? 21.732 -23.431 2.746 1.00 6.00 258 MET B CA 1
ATOM 4382 C C . MET B 2 258 ? 20.266 -23.092 2.570 1.00 5.17 258 MET B C 1
ATOM 4383 O O . MET B 2 258 ? 19.446 -24.011 2.457 1.00 6.37 258 MET B O 1
ATOM 4388 N N . VAL B 2 259 ? 19.927 -21.820 2.488 1.00 4.69 259 VAL B N 1
ATOM 4389 C CA . VAL B 2 259 ? 18.537 -21.462 2.153 1.00 4.62 259 VAL B CA 1
ATOM 4390 C C . VAL B 2 259 ? 18.240 -21.869 0.733 1.00 5.05 259 VAL B C 1
ATOM 4391 O O . VAL B 2 259 ? 17.152 -22.424 0.474 1.00 6.08 259 VAL B O 1
ATOM 4395 N N . VAL B 2 260 ? 19.132 -21.588 -0.228 1.00 5.92 260 VAL B N 1
ATOM 4396 C CA . VAL B 2 260 ? 18.894 -22.061 -1.611 1.00 5.38 260 VAL B CA 1
ATOM 4397 C C . VAL B 2 260 ? 18.770 -23.592 -1.650 1.00 6.94 260 VAL B C 1
ATOM 4398 O O . VAL B 2 260 ? 17.864 -24.143 -2.301 1.00 7.30 260 VAL B O 1
ATOM 4402 N N . HIS B 2 261 ? 19.674 -24.254 -0.923 1.00 5.86 261 HIS B N 1
ATOM 4403 C CA . HIS B 2 261 ? 19.667 -25.728 -0.900 1.00 6.92 261 HIS B CA 1
ATOM 4404 C C . HIS B 2 261 ? 18.326 -26.237 -0.383 1.00 7.55 261 HIS B C 1
ATOM 4405 O O . HIS B 2 261 ? 17.736 -27.173 -0.967 1.00 8.22 261 HIS B O 1
ATOM 4412 N N . ALA B 2 262 ? 17.849 -25.672 0.724 1.00 6.54 262 ALA B N 1
ATOM 4413 C CA . ALA B 2 262 ? 16.602 -26.129 1.340 1.00 5.91 262 ALA B CA 1
ATOM 4414 C C . ALA B 2 262 ? 15.391 -25.825 0.466 1.00 5.58 262 ALA B C 1
ATOM 4415 O O . ALA B 2 262 ? 14.533 -26.693 0.254 1.00 7.36 262 ALA B O 1
ATOM 4417 N N . LEU B 2 263 ? 15.280 -24.589 -0.038 1.00 5.92 263 LEU B N 1
ATOM 4418 C CA . LEU B 2 263 ? 14.053 -24.270 -0.768 1.00 5.55 263 LEU B CA 1
ATOM 4419 C C . LEU B 2 263 ? 13.953 -25.032 -2.115 1.00 6.74 263 LEU B C 1
ATOM 4420 O O . LEU B 2 263 ? 12.851 -25.229 -2.601 1.00 8.20 263 LEU B O 1
ATOM 4425 N N . LEU B 2 264 ? 15.079 -25.423 -2.724 1.00 6.80 264 LEU B N 1
ATOM 4426 C CA . LEU B 2 264 ? 15.089 -26.163 -3.989 1.00 7.68 264 LEU B CA 1
ATOM 4427 C C . LEU B 2 264 ? 15.153 -27.694 -3.748 1.00 8.41 264 LEU B C 1
ATOM 4428 O O . LEU B 2 264 ? 15.241 -28.458 -4.711 1.00 9.86 264 LEU B O 1
ATOM 4433 N N . ASP B 2 265 ? 15.091 -28.128 -2.485 1.00 9.27 265 ASP B N 1
ATOM 4434 C CA . ASP B 2 265 ? 15.214 -29.541 -2.088 1.00 9.65 265 ASP B CA 1
ATOM 4435 C C . ASP B 2 265 ? 16.408 -30.193 -2.828 1.00 9.68 265 ASP B C 1
ATOM 4436 O O . ASP B 2 265 ? 16.265 -31.240 -3.491 1.00 10.97 265 ASP B O 1
ATOM 4441 N N . LEU B 2 266 ? 17.579 -29.584 -2.734 1.00 8.30 266 LEU B N 1
ATOM 4442 C CA . LEU B 2 266 ? 18.724 -30.200 -3.378 1.00 7.99 266 LEU B CA 1
ATOM 4443 C C . LEU B 2 266 ? 19.200 -31.398 -2.580 1.00 8.43 266 LEU B C 1
ATOM 4444 O O . LEU B 2 266 ? 18.950 -31.511 -1.378 1.00 9.17 266 LEU B O 1
ATOM 4449 N N . PRO B 2 267 ? 19.908 -32.329 -3.233 1.00 9.33 267 PRO B N 1
ATOM 4450 C CA . PRO B 2 267 ? 20.423 -33.448 -2.446 1.00 8.93 267 PRO B CA 1
ATOM 4451 C C . PRO B 2 267 ? 21.391 -33.005 -1.364 1.00 8.27 267 PRO B C 1
ATOM 4452 O O . PRO B 2 267 ? 22.209 -32.105 -1.579 1.00 7.60 267 PRO B O 1
ATOM 4456 N N . LEU B 2 268 ? 21.290 -33.616 -0.199 1.00 8.28 268 LEU B N 1
ATOM 4457 C CA . LEU B 2 268 ? 22.198 -33.371 0.912 1.00 7.69 268 LEU B CA 1
ATOM 4458 C C . LEU B 2 268 ? 23.644 -33.762 0.613 1.00 6.93 268 LEU B C 1
ATOM 4459 O O . LEU B 2 268 ? 24.583 -33.069 1.070 1.00 7.25 268 LEU B O 1
ATOM 4464 N N . ALA B 2 269 ? 23.840 -34.850 -0.147 1.00 5.63 269 ALA B N 1
ATOM 4465 C CA . ALA B 2 269 ? 25.189 -35.232 -0.462 1.00 5.30 269 ALA B CA 1
ATOM 4466 C C . ALA B 2 269 ? 25.877 -34.212 -1.351 1.00 5.97 269 ALA B C 1
ATOM 4467 O O . ALA B 2 269 ? 25.264 -33.601 -2.232 1.00 7.11 269 ALA B O 1
ATOM 4469 N N . LEU B 2 270 ? 27.158 -33.999 -1.126 1.00 5.97 270 LEU B N 1
ATOM 4470 C CA . LEU B 2 270 ? 27.937 -33.198 -2.075 1.00 5.62 270 LEU B CA 1
ATOM 4471 C C . LEU B 2 270 ? 28.005 -33.883 -3.428 1.00 6.10 270 LEU B C 1
ATOM 4472 O O . LEU B 2 270 ? 28.009 -35.117 -3.515 1.00 7.01 270 LEU B O 1
ATOM 4477 N N . PRO B 2 271 ? 28.097 -33.099 -4.496 1.00 6.89 271 PRO B N 1
ATOM 4478 C CA . PRO B 2 271 ? 28.349 -33.720 -5.822 1.00 7.70 271 PRO B CA 1
ATOM 4479 C C . PRO B 2 271 ? 29.563 -34.646 -5.721 1.00 9.67 271 PRO B C 1
ATOM 4480 O O . PRO B 2 271 ? 30.526 -34.389 -4.953 1.00 10.06 271 PRO B O 1
ATOM 4484 N N . PRO B 2 272 ? 29.565 -35.711 -6.544 1.00 11.73 272 PRO B N 1
ATOM 4485 C CA . PRO B 2 272 ? 30.695 -36.643 -6.380 1.00 15.07 272 PRO B CA 1
ATOM 4486 C C . PRO B 2 272 ? 32.067 -35.984 -6.665 1.00 17.70 272 PRO B C 1
ATOM 4487 O O . PRO B 2 272 ? 33.089 -36.425 -6.067 1.00 20.61 272 PRO B O 1
ATOM 4491 N N . GLU B 2 273 ? 32.108 -34.896 -7.458 1.00 17.81 273 GLU B N 1
ATOM 4492 C CA . GLU B 2 273 ? 33.378 -34.178 -7.750 1.00 21.39 273 GLU B CA 1
ATOM 4493 C C . GLU B 2 273 ? 33.745 -33.002 -6.886 1.00 21.00 273 GLU B C 1
ATOM 4494 O O . GLU B 2 273 ? 34.724 -32.316 -7.136 1.00 23.26 273 GLU B O 1
ATOM 4500 N N . ALA B 2 274 ? 32.968 -32.766 -5.859 1.00 16.76 274 ALA B N 1
ATOM 4501 C CA . ALA B 2 274 ? 33.193 -31.622 -4.995 1.00 15.30 274 ALA B CA 1
ATOM 4502 C C . ALA B 2 274 ? 34.554 -31.769 -4.326 1.00 14.22 274 ALA B C 1
ATOM 4503 O O . ALA B 2 274 ? 34.897 -32.816 -3.775 1.00 13.73 274 ALA B O 1
ATOM 4505 N N . GLU B 2 275 ? 35.318 -30.701 -4.353 1.00 14.29 275 GLU B N 1
ATOM 4506 C CA A GLU B 2 275 ? 36.674 -30.731 -3.830 0.44 13.87 275 GLU B CA 1
ATOM 4507 C CA B GLU B 2 275 ? 36.671 -30.697 -3.804 0.56 13.41 275 GLU B CA 1
ATOM 4508 C C . GLU B 2 275 ? 36.682 -31.003 -2.337 1.00 12.25 275 GLU B C 1
ATOM 4509 O O . GLU B 2 275 ? 37.604 -31.660 -1.825 1.00 12.85 275 GLU B O 1
ATOM 4520 N N . ALA B 2 276 ? 35.640 -30.526 -1.647 1.00 11.41 276 ALA B N 1
ATOM 4521 C CA . ALA B 2 276 ? 35.567 -30.738 -0.217 1.00 12.48 276 ALA B CA 1
ATOM 4522 C C . ALA B 2 276 ? 35.531 -32.206 0.129 1.00 9.55 276 ALA B C 1
ATOM 4523 O O . ALA B 2 276 ? 35.898 -32.593 1.263 1.00 10.35 276 ALA B O 1
ATOM 4525 N N . ARG B 2 277 ? 35.167 -33.062 -0.829 1.00 8.94 277 ARG B N 1
ATOM 4526 C CA . ARG B 2 277 ? 35.210 -34.527 -0.525 1.00 8.52 277 ARG B CA 1
ATOM 4527 C C . ARG B 2 277 ? 36.638 -34.988 -0.264 1.00 10.92 277 ARG B C 1
ATOM 4528 O O . ARG B 2 277 ? 36.852 -36.000 0.437 1.00 12.81 277 ARG B O 1
ATOM 4536 N N . GLN B 2 278 ? 37.612 -34.296 -0.829 1.00 11.60 278 GLN B N 1
ATOM 4537 C CA A GLN B 2 278 ? 39.002 -34.691 -0.593 0.47 13.22 278 GLN B CA 1
ATOM 4538 C CA B GLN B 2 278 ? 39.026 -34.688 -0.608 0.53 12.80 278 GLN B CA 1
ATOM 4539 C C . GLN B 2 278 ? 39.444 -34.424 0.839 1.00 14.80 278 GLN B C 1
ATOM 4540 O O . GLN B 2 278 ? 40.479 -34.943 1.298 1.00 18.04 278 GLN B O 1
ATOM 4551 N N . ASN B 2 279 ? 38.657 -33.612 1.548 1.00 15.67 279 ASN B N 1
ATOM 4552 C CA . ASN B 2 279 ? 38.937 -33.269 2.930 1.00 18.98 279 ASN B CA 1
ATOM 4553 C C . ASN B 2 279 ? 38.022 -33.999 3.884 1.00 19.79 279 ASN B C 1
ATOM 4554 O O . ASN B 2 279 ? 37.762 -33.511 5.033 1.00 22.59 279 ASN B O 1
ATOM 4559 N N . GLY B 2 280 ? 37.457 -35.086 3.387 1.00 17.35 280 GLY B N 1
ATOM 4560 C CA . GLY B 2 280 ? 36.642 -35.987 4.177 1.00 18.27 280 GLY B CA 1
ATOM 4561 C C . GLY B 2 280 ? 35.191 -35.576 4.409 1.00 18.12 280 GLY B C 1
ATOM 4562 O O . GLY B 2 280 ? 34.450 -36.265 5.107 1.00 22.07 280 GLY B O 1
ATOM 4563 N N . LEU B 2 281 ? 34.755 -34.487 3.802 1.00 13.59 281 LEU B N 1
ATOM 4564 C CA . LEU B 2 281 ? 33.352 -34.074 3.955 1.00 11.39 281 LEU B CA 1
ATOM 4565 C C . LEU B 2 281 ? 32.471 -34.814 2.924 1.00 10.75 281 LEU B C 1
ATOM 4566 O O . LEU B 2 281 ? 32.910 -35.106 1.795 1.00 12.25 281 LEU B O 1
ATOM 4571 N N . GLU B 2 282 ? 31.254 -35.172 3.301 1.00 9.80 282 GLU B N 1
ATOM 4572 C CA . GLU B 2 282 ? 30.377 -35.932 2.400 1.00 9.38 282 GLU B CA 1
ATOM 4573 C C . GLU B 2 282 ? 29.114 -35.181 2.031 1.00 8.58 282 GLU B C 1
ATOM 4574 O O . GLU B 2 282 ? 28.570 -35.446 0.955 1.00 8.68 282 GLU B O 1
ATOM 4580 N N . THR B 2 283 ? 28.630 -34.260 2.897 1.00 8.30 283 THR B N 1
ATOM 4581 C CA . THR B 2 283 ? 27.368 -33.603 2.634 1.00 7.03 283 THR B CA 1
ATOM 4582 C C . THR B 2 283 ? 27.540 -32.110 2.825 1.00 6.48 283 THR B C 1
ATOM 4583 O O . THR B 2 283 ? 28.564 -31.629 3.345 1.00 6.31 283 THR B O 1
ATOM 4587 N N . PHE B 2 284 ? 26.521 -31.403 2.372 1.00 6.28 284 PHE B N 1
ATOM 4588 C CA . PHE B 2 284 ? 26.563 -29.921 2.479 1.00 5.66 284 PHE B CA 1
ATOM 4589 C C . PHE B 2 284 ? 26.623 -29.454 3.920 1.00 6.13 284 PHE B C 1
ATOM 4590 O O . PHE B 2 284 ? 27.132 -28.339 4.185 1.00 6.48 284 PHE B O 1
ATOM 4598 N N . THR B 2 285 ? 26.128 -30.269 4.855 1.00 7.51 285 THR B N 1
ATOM 4599 C CA . THR B 2 285 ? 26.045 -29.826 6.266 1.00 7.98 285 THR B CA 1
ATOM 4600 C C . THR B 2 285 ? 27.207 -30.351 7.111 1.00 7.62 285 THR B C 1
ATOM 4601 O O . THR B 2 285 ? 27.360 -29.976 8.260 1.00 7.27 285 THR B O 1
ATOM 4605 N N . ASP B 2 286 ? 28.037 -31.222 6.543 1.00 7.19 286 ASP B N 1
ATOM 4606 C CA . ASP B 2 286 ? 29.184 -31.771 7.295 1.00 7.86 286 ASP B CA 1
ATOM 4607 C C . ASP B 2 286 ? 30.131 -30.670 7.693 1.00 7.61 286 ASP B C 1
ATOM 4608 O O . ASP B 2 286 ? 30.576 -29.899 6.849 1.00 7.25 286 ASP B O 1
ATOM 4613 N N . GLY B 2 287 ? 30.417 -30.554 8.991 1.00 8.08 287 GLY B N 1
ATOM 4614 C CA . GLY B 2 287 ? 31.366 -29.578 9.511 1.00 8.30 287 GLY B CA 1
ATOM 4615 C C . GLY B 2 287 ? 30.728 -28.203 9.630 1.00 6.42 287 GLY B C 1
ATOM 4616 O O . GLY B 2 287 ? 31.383 -27.263 10.128 1.00 6.79 287 GLY B O 1
ATOM 4617 N N . LEU B 2 288 ? 29.475 -28.044 9.210 1.00 6.90 288 LEU B N 1
ATOM 4618 C CA . LEU B 2 288 ? 28.848 -26.699 9.163 1.00 6.73 288 LEU B CA 1
ATOM 4619 C C . LEU B 2 288 ? 28.456 -26.112 10.538 1.00 5.92 288 LEU B C 1
ATOM 4620 O O . LEU B 2 288 ? 28.867 -25.017 10.865 1.00 6.08 288 LEU B O 1
ATOM 4625 N N . PRO B 2 289 ? 27.753 -26.871 11.390 1.00 6.20 289 PRO B N 1
ATOM 4626 C CA . PRO B 2 289 ? 27.463 -26.238 12.694 1.00 5.99 289 PRO B CA 1
ATOM 4627 C C . PRO B 2 289 ? 28.759 -26.028 13.513 1.00 5.72 289 PRO B C 1
ATOM 4628 O O . PRO B 2 289 ? 28.808 -25.082 14.303 1.00 6.15 289 PRO B O 1
ATOM 4632 N N . GLU B 2 290 ? 29.745 -26.917 13.368 1.00 5.99 290 GLU B N 1
ATOM 4633 C CA . GLU B 2 290 ? 31.025 -26.695 14.036 1.00 6.60 290 GLU B CA 1
ATOM 4634 C C . GLU B 2 290 ? 31.686 -25.382 13.541 1.00 5.63 290 GLU B C 1
ATOM 4635 O O . GLU B 2 290 ? 32.212 -24.601 14.370 1.00 6.12 290 GLU B O 1
ATOM 4641 N N . TYR B 2 291 ? 31.631 -25.114 12.236 1.00 5.61 291 TYR B N 1
ATOM 4642 C CA . TYR B 2 291 ? 32.150 -23.879 11.687 1.00 5.50 291 TYR B CA 1
ATOM 4643 C C . TYR B 2 291 ? 31.384 -22.701 12.314 1.00 5.22 291 TYR B C 1
ATOM 4644 O O . TYR B 2 291 ? 31.981 -21.699 12.743 1.00 5.67 291 TYR B O 1
ATOM 4653 N N . LEU B 2 292 ? 30.058 -22.805 12.378 1.00 4.69 292 LEU B N 1
ATOM 4654 C CA . LEU B 2 292 ? 29.315 -21.664 12.937 1.00 4.66 292 LEU B CA 1
ATOM 4655 C C . LEU B 2 292 ? 29.651 -21.466 14.430 1.00 4.12 292 LEU B C 1
ATOM 4656 O O . LEU B 2 292 ? 29.774 -20.327 14.902 1.00 5.34 292 LEU B O 1
ATOM 4661 N N . SER B 2 293 ? 29.832 -22.565 15.202 1.00 4.46 293 SER B N 1
ATOM 4662 C CA . SER B 2 293 ? 30.231 -22.418 16.600 1.00 4.65 293 SER B CA 1
ATOM 4663 C C . SER B 2 293 ? 31.567 -21.636 16.710 1.00 4.87 293 SER B C 1
ATOM 4664 O O . SER B 2 293 ? 31.774 -20.861 17.664 1.00 5.29 293 SER B O 1
ATOM 4667 N N . ARG B 2 294 ? 32.499 -21.881 15.757 1.00 4.37 294 ARG B N 1
ATOM 4668 C CA . ARG B 2 294 ? 33.781 -21.196 15.762 1.00 4.69 294 ARG B CA 1
ATOM 4669 C C . ARG B 2 294 ? 33.662 -19.711 15.379 1.00 4.28 294 ARG B C 1
ATOM 4670 O O . ARG B 2 294 ? 34.683 -18.978 15.453 1.00 5.50 294 ARG B O 1
ATOM 4678 N N . CYS B 2 295 ? 32.444 -19.253 14.994 1.00 3.32 295 CYS B N 1
ATOM 4679 C CA . CYS B 2 295 ? 32.216 -17.802 14.719 1.00 3.67 295 CYS B CA 1
ATOM 4680 C C . CYS B 2 295 ? 31.612 -17.100 15.921 1.00 4.30 295 CYS B C 1
ATOM 4681 O O . CYS B 2 295 ? 31.443 -15.893 15.877 1.00 4.54 295 CYS B O 1
ATOM 4684 N N . GLN B 2 296 ? 31.246 -17.806 17.004 1.00 4.00 296 GLN B N 1
ATOM 4685 C CA . GLN B 2 296 ? 30.859 -17.065 18.193 1.00 4.37 296 GLN B CA 1
ATOM 4686 C C . GLN B 2 296 ? 32.089 -16.307 18.749 1.00 3.92 296 GLN B C 1
ATOM 4687 O O . GLN B 2 296 ? 33.241 -16.778 18.589 1.00 5.89 296 GLN B O 1
ATOM 4693 N N . THR B 2 297 ? 31.877 -15.176 19.431 1.00 3.07 297 THR B N 1
ATOM 4694 C CA . THR B 2 297 ? 32.968 -14.450 20.004 1.00 3.21 297 THR B CA 1
ATOM 4695 C C . THR B 2 297 ? 32.842 -14.381 21.515 1.00 3.41 297 THR B C 1
ATOM 4696 O O . THR B 2 297 ? 31.807 -14.751 22.103 1.00 4.89 297 THR B O 1
ATOM 4700 N N . TYR B 2 298 ? 33.893 -13.870 22.137 1.00 3.90 298 TYR B N 1
ATOM 4701 C CA . TYR B 2 298 ? 33.891 -13.696 23.607 1.00 4.47 298 TYR B CA 1
ATOM 4702 C C . TYR B 2 298 ? 32.718 -12.790 24.066 1.00 4.98 298 TYR B C 1
ATOM 4703 O O . TYR B 2 298 ? 32.384 -12.815 25.273 1.00 7.61 298 TYR B O 1
ATOM 4712 N N . GLU B 2 299 ? 32.192 -11.930 23.163 1.00 4.06 299 GLU B N 1
ATOM 4713 C CA . GLU B 2 299 ? 31.089 -11.082 23.580 1.00 4.85 299 GLU B CA 1
ATOM 4714 C C . GLU B 2 299 ? 29.758 -11.834 23.644 1.00 5.48 299 GLU B C 1
ATOM 4715 O O . GLU B 2 299 ? 28.816 -11.325 24.278 1.00 6.94 299 GLU B O 1
ATOM 4721 N N . GLY B 2 300 ? 29.684 -13.006 23.015 1.00 5.67 300 GLY B N 1
ATOM 4722 C CA . GLY B 2 300 ? 28.462 -13.824 22.991 1.00 5.93 300 GLY B CA 1
ATOM 4723 C C . GLY B 2 300 ? 27.827 -13.792 21.613 1.00 5.93 300 GLY B C 1
ATOM 4724 O O . GLY B 2 300 ? 27.141 -14.740 21.242 1.00 6.27 300 GLY B O 1
ATOM 4725 N N . GLY B 2 301 ? 27.995 -12.688 20.857 1.00 5.38 301 GLY B N 1
ATOM 4726 C CA . GLY B 2 301 ? 27.484 -12.600 19.515 1.00 4.82 301 GLY B CA 1
ATOM 4727 C C . GLY B 2 301 ? 28.289 -13.428 18.548 1.00 3.67 301 GLY B C 1
ATOM 4728 O O . GLY B 2 301 ? 29.216 -14.159 18.963 1.00 4.89 301 GLY B O 1
ATOM 4729 N N . ILE B 2 302 ? 28.035 -13.261 17.266 1.00 4.76 302 ILE B N 1
ATOM 4730 C CA . ILE B 2 302 ? 28.580 -14.147 16.227 1.00 4.12 302 ILE B CA 1
ATOM 4731 C C . ILE B 2 302 ? 29.139 -13.243 15.150 1.00 3.23 302 ILE B C 1
ATOM 4732 O O . ILE B 2 302 ? 28.464 -12.269 14.723 1.00 4.16 302 ILE B O 1
ATOM 4737 N N . SER B 2 303 ? 30.350 -13.552 14.709 1.00 3.19 303 SER B N 1
ATOM 4738 C CA . SER B 2 303 ? 31.021 -12.737 13.700 1.00 2.98 303 SER B CA 1
ATOM 4739 C C . SER B 2 303 ? 30.895 -13.321 12.291 1.00 2.87 303 SER B C 1
ATOM 4740 O O . SER B 2 303 ? 30.399 -14.456 12.119 1.00 4.37 303 SER B O 1
ATOM 4743 N N . GLY B 2 304 ? 31.372 -12.576 11.267 1.00 3.27 304 GLY B N 1
ATOM 4744 C CA . GLY B 2 304 ? 31.233 -13.088 9.914 1.00 4.07 304 GLY B CA 1
ATOM 4745 C C . GLY B 2 304 ? 32.103 -14.271 9.614 1.00 5.17 304 GLY B C 1
ATOM 4746 O O . GLY B 2 304 ? 31.794 -15.106 8.768 1.00 5.55 304 GLY B O 1
ATOM 4747 N N . SER B 2 305 ? 33.263 -14.288 10.245 1.00 4.67 305 SER B N 1
ATOM 4748 C CA . SER B 2 305 ? 34.225 -15.370 10.062 1.00 4.55 305 SER B CA 1
ATOM 4749 C C . SER B 2 305 ? 34.960 -15.481 11.421 1.00 4.40 305 SER B C 1
ATOM 4750 O O . SER B 2 305 ? 34.922 -14.526 12.224 1.00 5.23 305 SER B O 1
ATOM 4753 N N . PRO B 2 306 ? 35.690 -16.586 11.672 1.00 5.48 306 PRO B N 1
ATOM 4754 C CA . PRO B 2 306 ? 36.271 -16.795 13.032 1.00 6.13 306 PRO B CA 1
ATOM 4755 C C . PRO B 2 306 ? 37.190 -15.656 13.456 1.00 6.04 306 PRO B C 1
ATOM 4756 O O . PRO B 2 306 ? 38.070 -15.239 12.667 1.00 6.52 306 PRO B O 1
ATOM 4760 N N . GLY B 2 307 ? 36.980 -15.159 14.684 1.00 4.84 307 GLY B N 1
ATOM 4761 C CA . GLY B 2 307 ? 37.816 -14.099 15.247 1.00 4.83 307 GLY B CA 1
ATOM 4762 C C . GLY B 2 307 ? 37.396 -12.693 14.902 1.00 4.23 307 GLY B C 1
ATOM 4763 O O . GLY B 2 307 ? 37.938 -11.760 15.510 1.00 5.79 307 GLY B O 1
ATOM 4764 N N . SER B 2 308 ? 36.510 -12.513 13.914 1.00 4.12 308 SER B N 1
ATOM 4765 C CA . SER B 2 308 ? 36.045 -11.149 13.639 1.00 4.44 308 SER B CA 1
ATOM 4766 C C . SER B 2 308 ? 35.077 -10.664 14.719 1.00 3.96 308 SER B C 1
ATOM 4767 O O . SER B 2 308 ? 34.800 -11.387 15.699 1.00 4.04 308 SER B O 1
ATOM 4770 N N . GLU B 2 309 ? 34.564 -9.448 14.561 1.00 2.80 309 GLU B N 1
ATOM 4771 C CA . GLU B 2 309 ? 33.769 -8.852 15.639 1.00 2.60 309 GLU B CA 1
ATOM 4772 C C . GLU B 2 309 ? 32.307 -9.318 15.579 1.00 2.47 309 GLU B C 1
ATOM 4773 O O . GLU B 2 309 ? 31.685 -9.451 14.495 1.00 3.33 309 GLU B O 1
ATOM 4779 N N . ALA B 2 310 ? 31.756 -9.600 16.778 1.00 2.38 310 ALA B N 1
ATOM 4780 C CA . ALA B 2 310 ? 30.324 -10.010 16.802 1.00 2.55 310 ALA B CA 1
ATOM 4781 C C . ALA B 2 310 ? 29.445 -8.981 16.120 1.00 2.52 310 ALA B C 1
ATOM 4782 O O . ALA B 2 310 ? 29.594 -7.754 16.392 1.00 3.22 310 ALA B O 1
ATOM 4784 N N . HIS B 2 311 ? 28.501 -9.428 15.278 1.00 2.26 311 HIS B N 1
ATOM 4785 C CA . HIS B 2 311 ? 27.676 -8.459 14.548 1.00 1.99 311 HIS B CA 1
ATOM 4786 C C . HIS B 2 311 ? 26.299 -9.060 14.343 1.00 2.67 311 HIS B C 1
ATOM 4787 O O . HIS B 2 311 ? 26.159 -10.211 13.942 1.00 3.87 311 HIS B O 1
ATOM 4794 N N . GLY B 2 312 ? 25.257 -8.246 14.503 1.00 2.48 312 GLY B N 1
ATOM 4795 C CA . GLY B 2 312 ? 23.875 -8.753 14.368 1.00 3.46 312 GLY B CA 1
ATOM 4796 C C . GLY B 2 312 ? 23.602 -9.343 12.994 1.00 3.17 312 GLY B C 1
ATOM 4797 O O . GLY B 2 312 ? 22.818 -10.313 12.919 1.00 4.72 312 GLY B O 1
ATOM 4798 N N . ALA B 2 313 ? 24.148 -8.805 11.901 1.00 4.10 313 ALA B N 1
ATOM 4799 C CA . ALA B 2 313 ? 23.826 -9.382 10.618 1.00 5.02 313 ALA B CA 1
ATOM 4800 C C . ALA B 2 313 ? 24.349 -10.812 10.521 1.00 3.55 313 ALA B C 1
ATOM 4801 O O . ALA B 2 313 ? 23.678 -11.698 9.970 1.00 4.15 313 ALA B O 1
ATOM 4803 N N . TYR B 2 314 ? 25.544 -11.030 11.057 1.00 4.35 314 TYR B N 1
ATOM 4804 C CA . TYR B 2 314 ? 26.137 -12.373 10.978 1.00 3.79 314 TYR B CA 1
ATOM 4805 C C . TYR B 2 314 ? 25.536 -13.287 12.036 1.00 4.53 314 TYR B C 1
ATOM 4806 O O . TYR B 2 314 ? 25.432 -14.511 11.808 1.00 5.42 314 TYR B O 1
ATOM 4815 N N . ALA B 2 315 ? 25.075 -12.747 13.171 1.00 3.61 315 ALA B N 1
ATOM 4816 C CA . ALA B 2 315 ? 24.311 -13.590 14.134 1.00 3.83 315 ALA B CA 1
ATOM 4817 C C . ALA B 2 315 ? 23.044 -14.118 13.485 1.00 2.48 315 ALA B C 1
ATOM 4818 O O . ALA B 2 315 ? 22.704 -15.314 13.659 1.00 4.11 315 ALA B O 1
ATOM 4820 N N . PHE B 2 316 ? 22.334 -13.246 12.743 1.00 2.88 316 PHE B N 1
ATOM 4821 C CA . PHE B 2 316 ? 21.155 -13.746 12.058 1.00 2.54 316 PHE B CA 1
ATOM 4822 C C . PHE B 2 316 ? 21.532 -14.894 11.109 1.00 2.32 316 PHE B C 1
ATOM 4823 O O . PHE B 2 316 ? 20.885 -15.981 11.081 1.00 4.17 316 PHE B O 1
ATOM 4831 N N . CYS B 2 317 ? 22.521 -14.643 10.250 1.00 3.27 317 CYS B N 1
ATOM 4832 C CA . CYS B 2 317 ? 22.875 -15.705 9.283 1.00 4.41 317 CYS B CA 1
ATOM 4833 C C . CYS B 2 317 ? 23.215 -17.031 9.975 1.00 3.99 317 CYS B C 1
ATOM 4834 O O . CYS B 2 317 ? 22.803 -18.105 9.524 1.00 4.27 317 CYS B O 1
ATOM 4837 N N . ALA B 2 318 ? 24.018 -16.965 11.035 1.00 3.44 318 ALA B N 1
ATOM 4838 C CA . ALA B 2 318 ? 24.437 -18.179 11.735 1.00 3.13 318 ALA B CA 1
ATOM 4839 C C . ALA B 2 318 ? 23.274 -18.876 12.445 1.00 4.26 318 ALA B C 1
ATOM 4840 O O . ALA B 2 318 ? 23.166 -20.096 12.364 1.00 5.10 318 ALA B O 1
ATOM 4842 N N . LEU B 2 319 ? 22.447 -18.106 13.160 1.00 3.48 319 LEU B N 1
ATOM 4843 C CA . LEU B 2 319 ? 21.356 -18.739 13.922 1.00 3.84 319 LEU B CA 1
ATOM 4844 C C . LEU B 2 319 ? 20.306 -19.285 12.958 1.00 3.91 319 LEU B C 1
ATOM 4845 O O . LEU B 2 319 ? 19.789 -20.392 13.179 1.00 5.16 319 LEU B O 1
ATOM 4850 N N . ALA B 2 320 ? 19.992 -18.548 11.882 1.00 4.12 320 ALA B N 1
ATOM 4851 C CA . ALA B 2 320 ? 19.021 -19.048 10.922 1.00 4.02 320 ALA B CA 1
ATOM 4852 C C . ALA B 2 320 ? 19.593 -20.304 10.250 1.00 4.82 320 ALA B C 1
ATOM 4853 O O . ALA B 2 320 ? 18.877 -21.287 10.042 1.00 5.52 320 ALA B O 1
ATOM 4855 N N . CYS B 2 321 ? 20.892 -20.293 9.897 1.00 5.33 321 CYS B N 1
ATOM 4856 C CA . CYS B 2 321 ? 21.486 -21.492 9.297 1.00 6.22 321 CYS B CA 1
ATOM 4857 C C . CYS B 2 321 ? 21.424 -22.670 10.282 1.00 5.51 321 CYS B C 1
ATOM 4858 O O . CYS B 2 321 ? 21.110 -23.796 9.855 1.00 6.37 321 CYS B O 1
ATOM 4861 N N . LEU B 2 322 ? 21.706 -22.441 11.582 1.00 5.89 322 LEU B N 1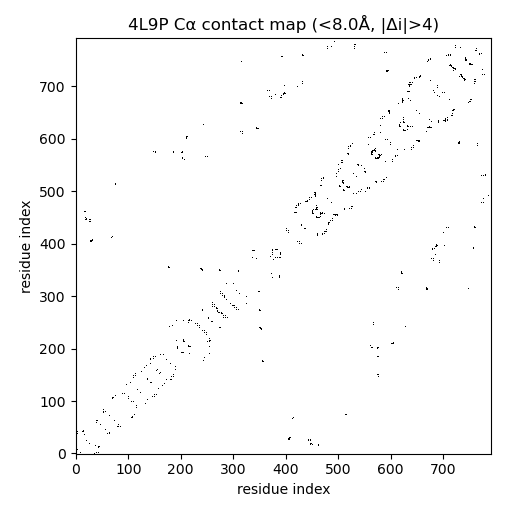
ATOM 4862 C CA . LEU B 2 322 ? 21.621 -23.558 12.567 1.00 5.91 322 LEU B CA 1
ATOM 4863 C C . LEU B 2 322 ? 20.206 -24.129 12.601 1.00 6.25 322 LEU B C 1
ATOM 4864 O O . LEU B 2 322 ? 20.040 -25.354 12.678 1.00 7.94 322 LEU B O 1
ATOM 4869 N N . CYS B 2 323 ? 19.199 -23.259 12.484 1.00 5.66 323 CYS B N 1
ATOM 4870 C CA . CYS B 2 323 ? 17.825 -23.730 12.503 1.00 6.83 323 CYS B CA 1
ATOM 4871 C C . CYS B 2 323 ? 17.412 -24.433 11.208 1.00 7.66 323 CYS B C 1
ATOM 4872 O O . CYS B 2 323 ? 16.307 -25.025 11.167 1.00 7.98 323 CYS B O 1
ATOM 4875 N N . LEU B 2 324 ? 18.204 -24.368 10.132 1.00 8.68 324 LEU B N 1
ATOM 4876 C CA . LEU B 2 324 ? 17.998 -25.257 8.986 1.00 9.73 324 LEU B CA 1
ATOM 4877 C C . LEU B 2 324 ? 18.559 -26.674 9.201 1.00 11.82 324 LEU B C 1
ATOM 4878 O O . LEU B 2 324 ? 18.337 -27.595 8.372 1.00 13.97 324 LEU B O 1
ATOM 4883 N N . LEU B 2 325 ? 19.293 -26.868 10.286 1.00 9.44 325 LEU B N 1
ATOM 4884 C CA . LEU B 2 325 ? 19.942 -28.151 10.548 1.00 10.38 325 LEU B CA 1
ATOM 4885 C C . LEU B 2 325 ? 19.208 -29.066 11.517 1.00 12.08 325 LEU B C 1
ATOM 4886 O O . LEU B 2 325 ? 19.538 -30.255 11.613 1.00 14.29 325 LEU B O 1
ATOM 4891 N N . GLY B 2 326 ? 18.270 -28.521 12.276 1.00 10.60 326 GLY B N 1
ATOM 4892 C CA . GLY B 2 326 ? 17.510 -29.340 13.232 1.00 11.77 326 GLY B CA 1
ATOM 4893 C C . GLY B 2 326 ? 16.657 -28.407 14.061 1.00 11.27 326 GLY B C 1
ATOM 4894 O O . GLY B 2 326 ? 16.503 -27.219 13.700 1.00 11.65 326 GLY B O 1
ATOM 4895 N N . ARG B 2 327 ? 16.060 -28.943 15.134 1.00 10.94 327 ARG B N 1
ATOM 4896 C CA . ARG B 2 327 ? 15.172 -28.119 15.957 1.00 10.48 327 ARG B CA 1
ATOM 4897 C C . ARG B 2 327 ? 15.992 -27.081 16.701 1.00 9.02 327 ARG B C 1
ATOM 4898 O O . ARG B 2 327 ? 17.087 -27.365 17.179 1.00 9.56 327 ARG B O 1
ATOM 4906 N N . PRO B 2 328 ? 15.466 -25.850 16.844 1.00 7.18 328 PRO B N 1
ATOM 4907 C CA . PRO B 2 328 ? 16.228 -24.782 17.516 1.00 8.14 328 PRO B CA 1
ATOM 4908 C C . PRO B 2 328 ? 16.713 -25.143 18.918 1.00 8.04 328 PRO B C 1
ATOM 4909 O O . PRO B 2 328 ? 17.858 -24.886 19.297 1.00 7.77 328 PRO B O 1
ATOM 4913 N N . GLU B 2 329 ? 15.871 -25.845 19.696 1.00 8.69 329 GLU B N 1
ATOM 4914 C CA . GLU B 2 329 ? 16.251 -26.160 21.076 1.00 8.63 329 GLU B CA 1
ATOM 4915 C C . GLU B 2 329 ? 17.292 -27.293 21.154 1.00 9.78 329 GLU B C 1
ATOM 4916 O O . GLU B 2 329 ? 17.834 -27.566 22.229 1.00 11.19 329 GLU B O 1
ATOM 4922 N N . VAL B 2 330 ? 17.560 -27.937 20.016 1.00 10.64 330 VAL B N 1
ATOM 4923 C CA . VAL B 2 330 ? 18.655 -28.913 19.961 1.00 11.43 330 VAL B CA 1
ATOM 4924 C C . VAL B 2 330 ? 19.896 -28.239 19.434 1.00 10.76 330 VAL B C 1
ATOM 4925 O O . VAL B 2 330 ? 20.956 -28.260 20.078 1.00 12.86 330 VAL B O 1
ATOM 4929 N N A VAL B 2 331 ? 19.778 -27.584 18.286 0.60 9.86 331 VAL B N 1
ATOM 4930 N N B VAL B 2 331 ? 19.818 -27.606 18.261 0.40 9.81 331 VAL B N 1
ATOM 4931 C CA A VAL B 2 331 ? 20.980 -27.174 17.595 0.60 9.66 331 VAL B CA 1
ATOM 4932 C CA B VAL B 2 331 ? 21.052 -27.144 17.605 0.40 9.32 331 VAL B CA 1
ATOM 4933 C C A VAL B 2 331 ? 21.570 -25.910 18.229 0.60 9.10 331 VAL B C 1
ATOM 4934 C C B VAL B 2 331 ? 21.608 -25.841 18.168 0.40 9.21 331 VAL B C 1
ATOM 4935 O O A VAL B 2 331 ? 22.768 -25.856 18.445 0.60 9.62 331 VAL B O 1
ATOM 4936 O O B VAL B 2 331 ? 22.819 -25.648 18.209 0.40 10.27 331 VAL B O 1
ATOM 4943 N N . VAL B 2 332 ? 20.761 -24.924 18.596 1.00 8.43 332 VAL B N 1
ATOM 4944 C CA . VAL B 2 332 ? 21.331 -23.642 19.027 1.00 8.40 332 VAL B CA 1
ATOM 4945 C C . VAL B 2 332 ? 22.100 -23.798 20.360 1.00 8.60 332 VAL B C 1
ATOM 4946 O O . VAL B 2 332 ? 23.227 -23.361 20.453 1.00 9.67 332 VAL B O 1
ATOM 4950 N N . PRO B 2 333 ? 21.563 -24.527 21.383 1.00 9.63 333 PRO B N 1
ATOM 4951 C CA . PRO B 2 333 ? 22.344 -24.648 22.636 1.00 10.59 333 PRO B CA 1
ATOM 4952 C C . PRO B 2 333 ? 23.537 -25.576 22.485 1.00 10.08 333 PRO B C 1
ATOM 4953 O O . PRO B 2 333 ? 24.496 -25.445 23.249 1.00 11.64 333 PRO B O 1
ATOM 4957 N N . ARG B 2 334 ? 23.501 -26.483 21.508 1.00 9.70 334 ARG B N 1
ATOM 4958 C CA . ARG B 2 334 ? 24.628 -27.373 21.348 1.00 10.29 334 ARG B CA 1
ATOM 4959 C C . ARG B 2 334 ? 25.806 -26.596 20.782 1.00 9.74 334 ARG B C 1
ATOM 4960 O O . ARG B 2 334 ? 26.961 -26.822 21.219 1.00 11.41 334 ARG B O 1
ATOM 4968 N N . TYR B 2 335 ? 25.567 -25.693 19.810 1.00 7.64 335 TYR B N 1
ATOM 4969 C CA . TYR B 2 335 ? 26.685 -25.076 19.077 1.00 6.68 335 TYR B CA 1
ATOM 4970 C C . TYR B 2 335 ? 26.981 -23.638 19.525 1.00 8.03 335 TYR B C 1
ATOM 4971 O O . TYR B 2 335 ? 28.036 -23.107 19.173 1.00 10.30 335 TYR B O 1
ATOM 4980 N N . MET B 2 336 ? 26.069 -23.003 20.253 1.00 6.62 336 MET B N 1
ATOM 4981 C CA . MET B 2 336 ? 26.318 -21.674 20.773 1.00 5.85 336 MET B CA 1
ATOM 4982 C C . MET B 2 336 ? 26.182 -21.679 22.273 1.00 5.99 336 MET B C 1
ATOM 4983 O O . MET B 2 336 ? 25.351 -22.410 22.838 1.00 7.96 336 MET B O 1
ATOM 4988 N N . ASN B 2 337 ? 26.987 -20.838 22.921 1.00 7.04 337 ASN B N 1
ATOM 4989 C CA . ASN B 2 337 ? 26.831 -20.576 24.347 1.00 8.14 337 ASN B CA 1
ATOM 4990 C C . ASN B 2 337 ? 25.660 -19.578 24.480 1.00 7.95 337 ASN B C 1
ATOM 4991 O O . ASN B 2 337 ? 25.832 -18.387 24.221 1.00 7.60 337 ASN B O 1
ATOM 4996 N N . ILE B 2 338 ? 24.471 -20.047 24.858 1.00 8.61 338 ILE B N 1
ATOM 4997 C CA . ILE B 2 338 ? 23.324 -19.164 24.961 1.00 11.08 338 ILE B CA 1
ATOM 4998 C C . ILE B 2 338 ? 23.492 -18.170 26.119 1.00 12.79 338 ILE B C 1
ATOM 4999 O O . ILE B 2 338 ? 22.979 -17.048 26.047 1.00 12.40 338 ILE B O 1
ATOM 5004 N N . ALA B 2 339 ? 24.255 -18.539 27.153 1.00 13.16 339 ALA B N 1
ATOM 5005 C CA . ALA B 2 339 ? 24.478 -17.626 28.284 1.00 14.56 339 ALA B CA 1
ATOM 5006 C C . ALA B 2 339 ? 25.159 -16.328 27.960 1.00 13.34 339 ALA B C 1
ATOM 5007 O O . ALA B 2 339 ? 24.978 -15.334 28.675 1.00 15.53 339 ALA B O 1
ATOM 5009 N N . THR B 2 340 ? 25.994 -16.346 26.909 1.00 11.02 340 THR B N 1
ATOM 5010 C CA . THR B 2 340 ? 26.597 -15.120 26.466 1.00 9.57 340 THR B CA 1
ATOM 5011 C C . THR B 2 340 ? 25.855 -14.519 25.246 1.00 7.28 340 THR B C 1
ATOM 5012 O O . THR B 2 340 ? 25.807 -13.290 25.116 1.00 7.03 340 THR B O 1
ATOM 5016 N N . LEU B 2 341 ? 25.268 -15.373 24.381 1.00 5.37 341 LEU B N 1
ATOM 5017 C CA . LEU B 2 341 ? 24.522 -14.878 23.236 1.00 4.77 341 LEU B CA 1
ATOM 5018 C C . LEU B 2 341 ? 23.349 -14.018 23.674 1.00 5.83 341 LEU B C 1
ATOM 5019 O O . LEU B 2 341 ? 23.104 -12.960 23.113 1.00 5.37 341 LEU B O 1
ATOM 5024 N N . LEU B 2 342 ? 22.595 -14.505 24.664 1.00 6.08 342 LEU B N 1
ATOM 5025 C CA . LEU B 2 342 ? 21.358 -13.776 25.034 1.00 7.28 342 LEU B CA 1
ATOM 5026 C C . LEU B 2 342 ? 21.596 -12.320 25.512 1.00 6.50 342 LEU B C 1
ATOM 5027 O O . LEU B 2 342 ? 20.970 -11.408 25.003 1.00 7.16 342 LEU B O 1
ATOM 5032 N N . PRO B 2 343 ? 22.534 -12.085 26.449 1.00 6.56 343 PRO B N 1
ATOM 5033 C CA . PRO B 2 343 ? 22.712 -10.698 26.877 1.00 6.77 343 PRO B CA 1
ATOM 5034 C C . PRO B 2 343 ? 23.290 -9.859 25.748 1.00 6.10 343 PRO B C 1
ATOM 5035 O O . PRO B 2 343 ? 22.920 -8.683 25.702 1.00 6.76 343 PRO B O 1
ATOM 5039 N N . TRP B 2 344 ? 24.164 -10.425 24.885 1.00 4.07 344 TRP B N 1
ATOM 5040 C CA . TRP B 2 344 ? 24.684 -9.568 23.802 1.00 4.08 344 TRP B CA 1
ATOM 5041 C C . TRP B 2 344 ? 23.550 -9.181 22.829 1.00 3.62 344 TRP B C 1
ATOM 5042 O O . TRP B 2 344 ? 23.476 -8.037 22.344 1.00 4.17 344 TRP B O 1
ATOM 5053 N N . LEU B 2 345 ? 22.654 -10.134 22.546 1.00 3.65 345 LEU B N 1
ATOM 5054 C CA . LEU B 2 345 ? 21.507 -9.825 21.669 1.00 3.86 345 LEU B CA 1
ATOM 5055 C C . LEU B 2 345 ? 20.601 -8.796 22.340 1.00 4.44 345 LEU B C 1
ATOM 5056 O O . LEU B 2 345 ? 20.210 -7.798 21.699 1.00 4.88 345 LEU B O 1
ATOM 5061 N N . SER B 2 346 ? 20.342 -8.974 23.646 1.00 4.58 346 SER B N 1
ATOM 5062 C CA . SER B 2 346 ? 19.539 -7.990 24.362 1.00 4.95 346 SER B CA 1
ATOM 5063 C C . SER B 2 346 ? 20.184 -6.601 24.330 1.00 4.07 346 SER B C 1
ATOM 5064 O O . SER B 2 346 ? 19.484 -5.573 24.119 1.00 4.56 346 SER B O 1
ATOM 5067 N N . ALA B 2 347 ? 21.516 -6.561 24.456 1.00 3.91 347 ALA B N 1
ATOM 5068 C CA . ALA B 2 347 ? 22.215 -5.282 24.494 1.00 3.72 347 ALA B CA 1
ATOM 5069 C C . ALA B 2 347 ? 22.246 -4.558 23.134 1.00 4.27 347 ALA B C 1
ATOM 5070 O O . ALA B 2 347 ? 22.717 -3.426 23.069 1.00 5.23 347 ALA B O 1
ATOM 5072 N N . ARG B 2 348 ? 21.777 -5.199 22.072 1.00 3.58 348 ARG B N 1
ATOM 5073 C CA . ARG B 2 348 ? 21.705 -4.471 20.797 1.00 3.92 348 ARG B CA 1
ATOM 5074 C C . ARG B 2 348 ? 20.702 -3.327 20.813 1.00 3.97 348 ARG B C 1
ATOM 5075 O O . ARG B 2 348 ? 20.804 -2.401 19.995 1.00 4.46 348 ARG B O 1
ATOM 5083 N N . GLN B 2 349 ? 19.713 -3.380 21.723 1.00 3.85 349 GLN B N 1
ATOM 5084 C CA . GLN B 2 349 ? 18.637 -2.387 21.662 1.00 3.38 349 GLN B CA 1
ATOM 5085 C C . GLN B 2 349 ? 18.975 -1.212 22.588 1.00 4.21 349 GLN B C 1
ATOM 5086 O O . GLN B 2 349 ? 19.409 -1.440 23.738 1.00 5.78 349 GLN B O 1
ATOM 5092 N N . TYR B 2 350 ? 18.746 0.004 22.088 1.00 4.49 350 TYR B N 1
ATOM 5093 C CA . TYR B 2 350 ? 19.059 1.245 22.863 1.00 4.58 350 TYR B CA 1
ATOM 5094 C C . TYR B 2 350 ? 17.773 2.006 23.216 1.00 6.30 350 TYR B C 1
ATOM 5095 O O . TYR B 2 350 ? 16.777 1.896 22.510 1.00 7.69 350 TYR B O 1
ATOM 5104 N N . ALA B 2 351 ? 17.863 2.804 24.262 1.00 6.31 351 ALA B N 1
ATOM 5105 C CA . ALA B 2 351 ? 16.819 3.835 24.547 1.00 6.92 351 ALA B CA 1
ATOM 5106 C C . ALA B 2 351 ? 17.570 5.136 24.632 1.00 7.16 351 ALA B C 1
ATOM 5107 O O . ALA B 2 351 ? 18.685 5.147 25.130 1.00 7.51 351 ALA B O 1
ATOM 5109 N N . PRO B 2 352 ? 16.999 6.251 24.131 1.00 6.20 352 PRO B N 1
ATOM 5110 C CA . PRO B 2 352 ? 15.586 6.357 23.746 1.00 6.53 352 PRO B CA 1
ATOM 5111 C C . PRO B 2 352 ? 15.277 5.917 22.316 1.00 6.27 352 PRO B C 1
ATOM 5112 O O . PRO B 2 352 ? 14.101 5.834 21.952 1.00 6.65 352 PRO B O 1
ATOM 5116 N N . GLU B 2 353 ? 16.286 5.659 21.451 1.00 6.15 353 GLU B N 1
ATOM 5117 C CA . GLU B 2 353 ? 15.953 5.392 20.050 1.00 6.07 353 GLU B CA 1
ATOM 5118 C C . GLU B 2 353 ? 14.976 4.243 19.870 1.00 6.33 353 GLU B C 1
ATOM 5119 O O . GLU B 2 353 ? 14.085 4.340 19.014 1.00 7.21 353 GLU B O 1
ATOM 5125 N N . GLY B 2 354 ? 15.152 3.149 20.619 1.00 6.07 354 GLY B N 1
ATOM 5126 C CA . GLY B 2 354 ? 14.282 1.981 20.563 1.00 5.33 354 GLY B CA 1
ATOM 5127 C C . GLY B 2 354 ? 14.724 0.939 19.554 1.00 4.57 354 GLY B C 1
ATOM 5128 O O . GLY B 2 354 ? 14.256 -0.192 19.675 1.00 5.22 354 GLY B O 1
ATOM 5129 N N . GLY B 2 355 ? 15.522 1.311 18.543 1.00 4.79 355 GLY B N 1
ATOM 5130 C CA . GLY B 2 355 ? 15.991 0.328 17.574 1.00 4.47 355 GLY B CA 1
ATOM 5131 C C . GLY B 2 355 ? 17.229 -0.436 18.005 1.00 3.57 355 GLY B C 1
ATOM 5132 O O . GLY B 2 355 ? 17.677 -0.364 19.165 1.00 4.10 355 GLY B O 1
ATOM 5133 N N . PHE B 2 356 ? 17.713 -1.229 17.050 1.00 3.91 356 PHE B N 1
ATOM 5134 C CA . PHE B 2 356 ? 18.873 -2.084 17.333 1.00 4.19 356 PHE B CA 1
ATOM 5135 C C . PHE B 2 356 ? 20.077 -1.577 16.595 1.00 3.34 356 PHE B C 1
ATOM 5136 O O . PHE B 2 356 ? 20.038 -1.175 15.422 1.00 3.96 356 PHE B O 1
ATOM 5144 N N . SER B 2 357 ? 21.220 -1.673 17.262 1.00 3.33 357 SER B N 1
ATOM 5145 C CA . SER B 2 357 ? 22.552 -1.528 16.632 1.00 3.70 357 SER B CA 1
ATOM 5146 C C . SER B 2 357 ? 23.072 -2.911 16.210 1.00 3.00 357 SER B C 1
ATOM 5147 O O . SER B 2 357 ? 22.597 -3.954 16.640 1.00 4.37 357 SER B O 1
ATOM 5150 N N . GLY B 2 358 ? 24.073 -2.881 15.328 1.00 3.08 358 GLY B N 1
ATOM 5151 C CA . GLY B 2 358 ? 24.642 -4.169 14.860 1.00 2.85 358 GLY B CA 1
ATOM 5152 C C . GLY B 2 358 ? 25.765 -4.716 15.685 1.00 2.16 358 GLY B C 1
ATOM 5153 O O . GLY B 2 358 ? 26.042 -5.892 15.668 1.00 3.17 358 GLY B O 1
ATOM 5154 N N . ARG B 2 359 ? 26.454 -3.829 16.375 1.00 2.20 359 ARG B N 1
ATOM 5155 C CA . ARG B 2 359 ? 27.624 -4.245 17.188 1.00 2.40 359 ARG B CA 1
ATOM 5156 C C . ARG B 2 359 ? 27.876 -3.238 18.278 1.00 2.43 359 ARG B C 1
ATOM 5157 O O . ARG B 2 359 ? 27.359 -2.097 18.259 1.00 3.26 359 ARG B O 1
ATOM 5165 N N . THR B 2 360 ? 28.597 -3.721 19.287 1.00 2.39 360 THR B N 1
ATOM 5166 C CA . THR B 2 360 ? 28.810 -2.925 20.486 1.00 2.30 360 THR B CA 1
ATOM 5167 C C . THR B 2 360 ? 29.418 -1.561 20.164 1.00 3.53 360 THR B C 1
ATOM 5168 O O . THR B 2 360 ? 30.396 -1.445 19.414 1.00 3.95 360 THR B O 1
ATOM 5172 N N . ASN B 2 361 ? 28.832 -0.525 20.798 1.00 4.14 361 ASN B N 1
ATOM 5173 C CA . ASN B 2 361 ? 29.311 0.852 20.650 1.00 3.39 361 ASN B CA 1
ATOM 5174 C C . ASN B 2 361 ? 29.180 1.442 19.239 1.00 3.73 361 ASN B C 1
ATOM 5175 O O . ASN B 2 361 ? 29.814 2.446 18.929 1.00 5.38 361 ASN B O 1
ATOM 5180 N N . LYS B 2 362 ? 28.280 0.857 18.416 1.00 4.22 362 LYS B N 1
ATOM 5181 C CA . LYS B 2 362 ? 27.924 1.518 17.160 1.00 3.72 362 LYS B CA 1
ATOM 5182 C C . LYS B 2 362 ? 26.452 1.943 17.209 1.00 3.57 362 LYS B C 1
ATOM 5183 O O . LYS B 2 362 ? 25.858 1.922 18.312 1.00 5.41 362 LYS B O 1
ATOM 5189 N N . LEU B 2 363 ? 25.899 2.376 16.095 1.00 3.40 363 LEU B N 1
ATOM 5190 C CA . LEU B 2 363 ? 24.620 3.116 16.166 1.00 2.77 363 LEU B CA 1
ATOM 5191 C C . LEU B 2 363 ? 23.458 2.229 15.758 1.00 3.70 363 LEU B C 1
ATOM 5192 O O . LEU B 2 363 ? 23.580 1.287 14.969 1.00 4.17 363 LEU B O 1
ATOM 5197 N N . VAL B 2 364 ? 22.285 2.643 16.224 1.00 3.46 364 VAL B N 1
ATOM 5198 C CA . VAL B 2 364 ? 21.062 1.988 15.712 1.00 3.56 364 VAL B CA 1
ATOM 5199 C C . VAL B 2 364 ? 20.889 2.149 14.201 1.00 4.18 364 VAL B C 1
ATOM 5200 O O . VAL B 2 364 ? 21.391 3.102 13.592 1.00 3.93 364 VAL B O 1
ATOM 5204 N N . ASP B 2 365 ? 20.150 1.219 13.586 1.00 3.57 365 ASP B N 1
ATOM 5205 C CA . ASP B 2 365 ? 19.856 1.288 12.157 1.00 3.02 365 ASP B CA 1
ATOM 5206 C C . ASP B 2 365 ? 18.640 0.410 11.901 1.00 2.55 365 ASP B C 1
ATOM 5207 O O . ASP B 2 365 ? 18.548 -0.726 12.393 1.00 4.14 365 ASP B O 1
ATOM 5212 N N . GLY B 2 366 ? 17.686 1.000 11.199 1.00 2.48 366 GLY B N 1
ATOM 5213 C CA . GLY B 2 366 ? 16.435 0.291 10.919 1.00 4.13 366 GLY B CA 1
ATOM 5214 C C . GLY B 2 366 ? 16.619 -1.048 10.222 1.00 3.50 366 GLY B C 1
ATOM 5215 O O . GLY B 2 366 ? 15.719 -1.908 10.347 1.00 4.41 366 GLY B O 1
ATOM 5216 N N . CYS B 2 367 ? 17.718 -1.302 9.473 1.00 3.35 367 CYS B N 1
ATOM 5217 C CA . CYS B 2 367 ? 17.762 -2.636 8.837 1.00 2.60 367 CYS B CA 1
ATOM 5218 C C . CYS B 2 367 ? 18.001 -3.767 9.864 1.00 3.27 367 CYS B C 1
ATOM 5219 O O . CYS B 2 367 ? 17.634 -4.927 9.600 1.00 3.52 367 CYS B O 1
ATOM 5222 N N . TYR B 2 368 ? 18.553 -3.405 11.019 1.00 2.59 368 TYR B N 1
ATOM 5223 C CA . TYR B 2 368 ? 18.732 -4.419 12.066 1.00 3.02 368 TYR B CA 1
ATOM 5224 C C . TYR B 2 368 ? 17.374 -4.810 12.671 1.00 3.25 368 TYR B C 1
ATOM 5225 O O . TYR B 2 368 ? 17.323 -5.753 13.445 1.00 3.15 368 TYR B O 1
ATOM 5234 N N . SER B 2 369 ? 16.312 -4.054 12.349 1.00 3.42 369 SER B N 1
ATOM 5235 C CA . SER B 2 369 ? 14.995 -4.518 12.781 1.00 3.61 369 SER B CA 1
ATOM 5236 C C . SER B 2 369 ? 14.748 -5.934 12.269 1.00 3.34 369 SER B C 1
ATOM 5237 O O . SER B 2 369 ? 14.109 -6.753 12.980 1.00 4.72 369 SER B O 1
ATOM 5240 N N . HIS B 2 370 ? 15.290 -6.289 11.085 1.00 3.25 370 HIS B N 1
ATOM 5241 C CA . HIS B 2 370 ? 15.339 -7.661 10.653 1.00 3.85 370 HIS B CA 1
ATOM 5242 C C . HIS B 2 370 ? 16.525 -8.422 11.195 1.00 3.31 370 HIS B C 1
ATOM 5243 O O . HIS B 2 370 ? 16.367 -9.452 11.895 1.00 4.19 370 HIS B O 1
ATOM 5250 N N . TRP B 2 371 ? 17.758 -7.936 10.971 1.00 3.14 371 TRP B N 1
ATOM 5251 C CA . TRP B 2 371 ? 18.897 -8.855 11.264 1.00 3.55 371 TRP B CA 1
ATOM 5252 C C . TRP B 2 371 ? 18.949 -9.199 12.746 1.00 4.43 371 TRP B C 1
ATOM 5253 O O . TRP B 2 371 ? 19.216 -10.356 13.089 1.00 6.12 371 TRP B O 1
ATOM 5264 N N . VAL B 2 372 ? 18.766 -8.201 13.637 1.00 3.09 372 VAL B N 1
ATOM 5265 C CA . VAL B 2 372 ? 18.706 -8.491 15.062 1.00 3.66 372 VAL B CA 1
ATOM 5266 C C . VAL B 2 372 ? 17.286 -8.954 15.434 1.00 3.83 372 VAL B C 1
ATOM 5267 O O . VAL B 2 372 ? 17.141 -9.939 16.161 1.00 4.97 372 VAL B O 1
ATOM 5271 N N . GLY B 2 373 ? 16.239 -8.263 14.941 1.00 4.11 373 GLY B N 1
ATOM 5272 C CA . GLY B 2 373 ? 14.862 -8.571 15.385 1.00 4.55 373 GLY B CA 1
ATOM 5273 C C . GLY B 2 373 ? 14.515 -10.036 15.142 1.00 4.27 373 GLY B C 1
ATOM 5274 O O . GLY B 2 373 ? 13.926 -10.701 16.004 1.00 6.18 373 GLY B O 1
ATOM 5275 N N . ASN B 2 374 ? 14.884 -10.575 13.976 1.00 4.62 374 ASN B N 1
ATOM 5276 C CA . ASN B 2 374 ? 14.529 -11.947 13.655 1.00 4.69 374 ASN B CA 1
ATOM 5277 C C . ASN B 2 374 ? 15.465 -12.968 14.255 1.00 4.42 374 ASN B C 1
ATOM 5278 O O . ASN B 2 374 ? 15.187 -14.191 14.155 1.00 7.21 374 ASN B O 1
ATOM 5283 N N . CYS B 2 375 ? 16.534 -12.522 14.955 1.00 3.71 375 CYS B N 1
ATOM 5284 C CA . CYS B 2 375 ? 17.217 -13.484 15.833 1.00 4.13 375 CYS B CA 1
ATOM 5285 C C . CYS B 2 375 ? 16.311 -13.880 16.995 1.00 4.64 375 CYS B C 1
ATOM 5286 O O . CYS B 2 375 ? 16.440 -15.000 17.544 1.00 6.03 375 CYS B O 1
ATOM 5289 N N . TRP B 2 376 ? 15.401 -12.987 17.406 1.00 4.87 376 TRP B N 1
ATOM 5290 C CA . TRP B 2 376 ? 14.629 -13.262 18.623 1.00 4.68 376 TRP B CA 1
ATOM 5291 C C . TRP B 2 376 ? 13.695 -14.487 18.548 1.00 4.80 376 TRP B C 1
ATOM 5292 O O . TRP B 2 376 ? 13.696 -15.305 19.479 1.00 5.71 376 TRP B O 1
ATOM 5303 N N . PRO B 2 377 ? 12.912 -14.642 17.459 1.00 5.23 377 PRO B N 1
ATOM 5304 C CA . PRO B 2 377 ? 12.089 -15.872 17.410 1.00 5.77 377 PRO B CA 1
ATOM 5305 C C . PRO B 2 377 ? 12.963 -17.119 17.385 1.00 5.81 377 PRO B C 1
ATOM 5306 O O . PRO B 2 377 ? 12.508 -18.166 17.904 1.00 6.78 377 PRO B O 1
ATOM 5310 N N . LEU B 2 378 ? 14.153 -17.026 16.795 1.00 5.47 378 LEU B N 1
ATOM 5311 C CA . LEU B 2 378 ? 15.029 -18.215 16.728 1.00 5.42 378 LEU B CA 1
ATOM 5312 C C . LEU B 2 378 ? 15.541 -18.538 18.127 1.00 5.82 378 LEU B C 1
ATOM 5313 O O . LEU B 2 378 ? 15.481 -19.709 18.575 1.00 6.90 378 LEU B O 1
ATOM 5318 N N A VAL B 2 379 ? 16.042 -17.525 18.869 0.76 5.80 379 VAL B N 1
ATOM 5319 N N B VAL B 2 379 ? 16.031 -17.546 18.868 0.24 5.61 379 VAL B N 1
ATOM 5320 C CA A VAL B 2 379 ? 16.581 -17.792 20.208 0.76 6.86 379 VAL B CA 1
ATOM 5321 C CA B VAL B 2 379 ? 16.571 -17.875 20.186 0.24 5.64 379 VAL B CA 1
ATOM 5322 C C A VAL B 2 379 ? 15.414 -18.201 21.136 0.76 6.56 379 VAL B C 1
ATOM 5323 C C B VAL B 2 379 ? 15.452 -18.105 21.224 0.24 5.74 379 VAL B C 1
ATOM 5324 O O A VAL B 2 379 ? 15.526 -19.116 21.975 0.76 6.47 379 VAL B O 1
ATOM 5325 O O B VAL B 2 379 ? 15.641 -18.820 22.214 0.24 5.05 379 VAL B O 1
ATOM 5332 N N . GLN B 2 380 ? 14.287 -17.498 21.011 1.00 6.38 380 GLN B N 1
ATOM 5333 C CA . GLN B 2 380 ? 13.117 -17.820 21.862 1.00 8.07 380 GLN B CA 1
ATOM 5334 C C . GLN B 2 380 ? 12.647 -19.261 21.617 1.00 7.09 380 GLN B C 1
ATOM 5335 O O . GLN B 2 380 ? 12.329 -20.002 22.572 1.00 7.61 380 GLN B O 1
ATOM 5341 N N . ALA B 2 381 ? 12.691 -19.718 20.367 1.00 7.02 381 ALA B N 1
ATOM 5342 C CA . ALA B 2 381 ? 12.348 -21.133 20.088 1.00 7.40 381 ALA B CA 1
ATOM 5343 C C . ALA B 2 381 ? 13.384 -22.070 20.703 1.00 6.90 381 ALA B C 1
ATOM 5344 O O . ALA B 2 381 ? 13.060 -23.191 21.121 1.00 9.78 381 ALA B O 1
ATOM 5346 N N . ALA B 2 382 ? 14.660 -21.659 20.709 1.00 6.75 382 ALA B N 1
ATOM 5347 C CA . ALA B 2 382 ? 15.690 -22.510 21.312 1.00 7.45 382 ALA B CA 1
ATOM 5348 C C . ALA B 2 382 ? 15.452 -22.685 22.812 1.00 9.01 382 ALA B C 1
ATOM 5349 O O . ALA B 2 382 ? 15.745 -23.745 23.354 1.00 11.79 382 ALA B O 1
ATOM 5351 N N . LEU B 2 383 ? 14.876 -21.661 23.459 1.00 8.54 383 LEU B N 1
ATOM 5352 C CA . LEU B 2 383 ? 14.577 -21.702 24.880 1.00 9.65 383 LEU B CA 1
ATOM 5353 C C . LEU B 2 383 ? 13.223 -22.378 25.152 1.00 10.02 383 LEU B C 1
ATOM 5354 O O . LEU B 2 383 ? 13.085 -23.119 26.169 1.00 13.30 383 LEU B O 1
ATOM 5359 N N . ASP B 2 384 ? 12.232 -22.173 24.283 1.00 9.42 384 ASP B N 1
ATOM 5360 C CA . ASP B 2 384 ? 10.881 -22.734 24.517 1.00 11.30 384 ASP B CA 1
ATOM 5361 C C . ASP B 2 384 ? 10.725 -24.167 24.056 1.00 13.02 384 ASP B C 1
ATOM 5362 O O . ASP B 2 384 ? 9.935 -24.946 24.632 1.00 15.20 384 ASP B O 1
ATOM 5367 N N . GLY B 2 385 ? 11.455 -24.546 23.025 1.00 12.88 385 GLY B N 1
ATOM 5368 C CA . GLY B 2 385 ? 11.255 -25.823 22.373 1.00 14.61 385 GLY B CA 1
ATOM 5369 C C . GLY B 2 385 ? 10.079 -25.833 21.418 1.00 15.37 385 GLY B C 1
ATOM 5370 O O . GLY B 2 385 ? 9.290 -24.862 21.323 1.00 16.09 385 GLY B O 1
ATOM 5371 N N . THR B 2 386 ? 9.949 -26.959 20.735 1.00 16.27 386 THR B N 1
ATOM 5372 C CA . THR B 2 386 ? 8.976 -27.134 19.698 1.00 17.90 386 THR B CA 1
ATOM 5373 C C . THR B 2 386 ? 7.578 -27.219 20.319 1.00 20.01 386 THR B C 1
ATOM 5374 O O . THR B 2 386 ? 7.379 -27.885 21.343 1.00 21.55 386 THR B O 1
ATOM 5378 N N . GLN B 2 387 ? 6.625 -26.499 19.727 1.00 20.06 387 GLN B N 1
ATOM 5379 C CA . GLN B 2 387 ? 5.239 -26.499 20.224 1.00 23.64 387 GLN B CA 1
ATOM 5380 C C . GLN B 2 387 ? 4.457 -27.619 19.592 1.00 26.82 387 GLN B C 1
ATOM 5381 O O . GLN B 2 387 ? 4.375 -27.730 18.391 1.00 25.49 387 GLN B O 1
ATOM 5387 N N . PRO B 2 388 ? 3.868 -28.491 20.408 1.00 30.61 388 PRO B N 1
ATOM 5388 C CA . PRO B 2 388 ? 3.130 -29.575 19.744 1.00 32.43 388 PRO B CA 1
ATOM 5389 C C . PRO B 2 388 ? 1.757 -29.071 19.246 1.00 33.98 388 PRO B C 1
ATOM 5390 O O . PRO B 2 388 ? 1.094 -28.307 19.965 1.00 34.94 388 PRO B O 1
ATOM 5394 N N . LEU B 2 389 ? 1.342 -29.453 18.041 1.00 34.51 389 LEU B N 1
ATOM 5395 C CA . LEU B 2 389 ? -0.011 -29.085 17.633 1.00 36.89 389 LEU B CA 1
ATOM 5396 C C . LEU B 2 389 ? -1.072 -29.757 18.526 1.00 36.11 389 LEU B C 1
ATOM 5397 O O . LEU B 2 389 ? -2.073 -29.124 18.861 1.00 38.42 389 LEU B O 1
ATOM 5402 N N . ALA B 2 390 ? -0.836 -31.005 18.948 1.00 33.83 390 ALA B N 1
ATOM 5403 C CA . ALA B 2 390 ? -1.810 -31.746 19.804 1.00 31.61 390 ALA B CA 1
ATOM 5404 C C . ALA B 2 390 ? -1.788 -31.344 21.274 1.00 32.25 390 ALA B C 1
ATOM 5405 O O . ALA B 2 390 ? -2.848 -31.070 21.888 1.00 34.38 390 ALA B O 1
ATOM 5407 N N . GLY B 2 391 ? -0.585 -31.372 21.849 1.00 32.90 391 GLY B N 1
ATOM 5408 C CA . GLY B 2 391 ? -0.374 -31.186 23.275 1.00 31.81 391 GLY B CA 1
ATOM 5409 C C . GLY B 2 391 ? -1.006 -29.915 23.811 1.00 31.56 391 GLY B C 1
ATOM 5410 O O . GLY B 2 391 ? -1.569 -29.072 23.034 1.00 33.69 391 GLY B O 1
ATOM 5411 N N . PRO B 2 392 ? -0.972 -29.766 25.150 1.00 29.76 392 PRO B N 1
ATOM 5412 C CA . PRO B 2 392 ? -1.539 -28.523 25.679 1.00 29.63 392 PRO B CA 1
ATOM 5413 C C . PRO B 2 392 ? -0.503 -27.396 25.433 1.00 31.40 392 PRO B C 1
ATOM 5414 O O . PRO B 2 392 ? 0.722 -27.692 25.382 1.00 34.18 392 PRO B O 1
ATOM 5418 N N . LYS B 2 393 ? -0.975 -26.163 25.213 1.00 31.78 393 LYS B N 1
ATOM 5419 C CA . LYS B 2 393 ? -0.068 -25.012 25.119 1.00 31.71 393 LYS B CA 1
ATOM 5420 C C . LYS B 2 393 ? 1.016 -25.012 26.237 1.00 36.06 393 LYS B C 1
ATOM 5421 O O . LYS B 2 393 ? 0.724 -25.251 27.431 1.00 38.17 393 LYS B O 1
ATOM 5427 N N . ARG B 2 394 ? 2.278 -24.820 25.838 1.00 37.25 394 ARG B N 1
ATOM 5428 C CA . ARG B 2 394 ? 3.349 -24.797 26.835 1.00 37.30 394 ARG B CA 1
ATOM 5429 C C . ARG B 2 394 ? 3.670 -23.370 27.181 1.00 41.27 394 ARG B C 1
ATOM 5430 O O . ARG B 2 394 ? 3.159 -22.430 26.557 1.00 44.73 394 ARG B O 1
ATOM 5438 N N . SER B 2 395 ? 4.506 -23.200 28.193 1.00 39.06 395 SER B N 1
ATOM 5439 C CA . SER B 2 395 ? 4.825 -21.859 28.633 1.00 34.31 395 SER B CA 1
ATOM 5440 C C . SER B 2 395 ? 5.864 -21.364 27.659 1.00 33.63 395 SER B C 1
ATOM 5441 O O . SER B 2 395 ? 6.601 -22.170 27.046 1.00 36.25 395 SER B O 1
ATOM 5444 N N . SER B 2 396 ? 5.889 -20.058 27.452 1.00 30.14 396 SER B N 1
ATOM 5445 C CA . SER B 2 396 ? 6.948 -19.455 26.614 1.00 23.74 396 SER B CA 1
ATOM 5446 C C . SER B 2 396 ? 7.744 -18.475 27.440 1.00 20.81 396 SER B C 1
ATOM 5447 O O . SER B 2 396 ? 7.211 -17.881 28.370 1.00 22.57 396 SER B O 1
ATOM 5450 N N . VAL B 2 397 ? 9.015 -18.279 27.096 1.00 16.86 397 VAL B N 1
ATOM 5451 C CA . VAL B 2 397 ? 9.804 -17.210 27.708 1.00 15.14 397 VAL B CA 1
ATOM 5452 C C . VAL B 2 397 ? 9.296 -15.839 27.223 1.00 14.11 397 VAL B C 1
ATOM 5453 O O . VAL B 2 397 ? 9.618 -14.810 27.839 1.00 15.76 397 VAL B O 1
ATOM 5457 N N . GLY B 2 398 ? 8.446 -15.811 26.181 1.00 13.89 398 GLY B N 1
ATOM 5458 C CA . GLY B 2 398 ? 7.892 -14.560 25.676 1.00 12.73 398 GLY B CA 1
ATOM 5459 C C . GLY B 2 398 ? 8.985 -13.805 24.898 1.00 11.72 398 GLY B C 1
ATOM 5460 O O . GLY B 2 398 ? 10.026 -14.354 24.502 1.00 14.36 398 GLY B O 1
ATOM 5461 N N . ASN B 2 399 ? 8.767 -12.506 24.719 1.00 10.23 399 ASN B N 1
ATOM 5462 C CA . ASN B 2 399 ? 9.693 -11.655 23.985 1.00 8.91 399 ASN B CA 1
ATOM 5463 C C . ASN B 2 399 ? 10.675 -11.082 24.942 1.00 8.83 399 ASN B C 1
ATOM 5464 O O . ASN B 2 399 ? 10.274 -10.480 25.943 1.00 11.26 399 ASN B O 1
ATOM 5469 N N . LEU B 2 400 ? 11.955 -11.292 24.672 1.00 7.72 400 LEU B N 1
ATOM 5470 C CA . LEU B 2 400 ? 13.016 -10.888 25.572 1.00 7.21 400 LEU B CA 1
ATOM 5471 C C . LEU B 2 400 ? 13.647 -9.523 25.245 1.00 7.38 400 LEU B C 1
ATOM 5472 O O . LEU B 2 400 ? 14.667 -9.195 25.796 1.00 9.15 400 LEU B O 1
ATOM 5477 N N . TYR B 2 401 ? 13.030 -8.770 24.344 1.00 7.33 401 TYR B N 1
ATOM 5478 C CA . TYR B 2 401 ? 13.447 -7.442 23.922 1.00 6.43 401 TYR B CA 1
ATOM 5479 C C . TYR B 2 401 ? 12.164 -6.581 23.986 1.00 6.27 401 TYR B C 1
ATOM 5480 O O . TYR B 2 401 ? 11.074 -7.091 24.286 1.00 7.11 401 TYR B O 1
ATOM 5489 N N . SER B 2 402 ? 12.299 -5.286 23.687 1.00 5.26 402 SER B N 1
ATOM 5490 C CA . SER B 2 402 ? 11.170 -4.355 23.726 1.00 5.18 402 SER B CA 1
ATOM 5491 C C . SER B 2 402 ? 10.546 -4.198 22.351 1.00 4.85 402 SER B C 1
ATOM 5492 O O . SER B 2 402 ? 11.067 -3.473 21.479 1.00 6.56 402 SER B O 1
ATOM 5495 N N . ARG B 2 403 ? 9.371 -4.804 22.162 1.00 5.25 403 ARG B N 1
ATOM 5496 C CA . ARG B 2 403 ? 8.637 -4.595 20.916 1.00 5.29 403 ARG B CA 1
ATOM 5497 C C . ARG B 2 403 ? 8.178 -3.142 20.775 1.00 5.08 403 ARG B C 1
ATOM 5498 O O . ARG B 2 403 ? 8.185 -2.585 19.670 1.00 5.79 403 ARG B O 1
ATOM 5506 N N . GLU B 2 404 ? 7.832 -2.520 21.897 1.00 4.92 404 GLU B N 1
ATOM 5507 C CA . GLU B 2 404 ? 7.424 -1.114 21.872 1.00 5.60 404 GLU B CA 1
ATOM 5508 C C . GLU B 2 404 ? 8.593 -0.274 21.319 1.00 5.35 404 GLU B C 1
ATOM 5509 O O . GLU B 2 404 ? 8.378 0.568 20.461 1.00 5.76 404 GLU B O 1
ATOM 5515 N N . GLY B 2 405 ? 9.790 -0.458 21.892 1.00 4.77 405 GLY B N 1
ATOM 5516 C CA . GLY B 2 405 ? 10.927 0.346 21.429 1.00 5.26 405 GLY B CA 1
ATOM 5517 C C . GLY B 2 405 ? 11.204 0.197 19.941 1.00 5.83 405 GLY B C 1
ATOM 5518 O O . GLY B 2 405 ? 11.398 1.173 19.208 1.00 5.13 405 GLY B O 1
ATOM 5519 N N . LEU B 2 406 ? 11.179 -1.044 19.463 1.00 4.77 406 LEU B N 1
ATOM 5520 C CA . LEU B 2 406 ? 11.481 -1.258 18.052 1.00 4.99 406 LEU B CA 1
ATOM 5521 C C . LEU B 2 406 ? 10.438 -0.623 17.158 1.00 4.86 406 LEU B C 1
ATOM 5522 O O . LEU B 2 406 ? 10.728 -0.059 16.107 1.00 4.69 406 LEU B O 1
ATOM 5527 N N . THR B 2 407 ? 9.171 -0.772 17.599 1.00 4.73 407 THR B N 1
ATOM 5528 C CA . THR B 2 407 ? 8.075 -0.236 16.827 1.00 4.21 407 THR B CA 1
ATOM 5529 C C . THR B 2 407 ? 8.127 1.306 16.769 1.00 4.90 407 THR B C 1
ATOM 5530 O O . THR B 2 407 ? 7.911 1.912 15.705 1.00 5.44 407 THR B O 1
ATOM 5534 N N . ARG B 2 408 ? 8.439 1.930 17.905 1.00 5.00 408 ARG B N 1
ATOM 5535 C CA . ARG B 2 408 ? 8.641 3.382 17.897 1.00 5.56 408 ARG B CA 1
ATOM 5536 C C . ARG B 2 408 ? 9.763 3.773 16.954 1.00 4.91 408 ARG B C 1
ATOM 5537 O O . ARG B 2 408 ? 9.645 4.743 16.212 1.00 5.67 408 ARG B O 1
ATOM 5545 N N . TYR B 2 409 ? 10.926 3.067 17.017 1.00 4.19 409 TYR B N 1
ATOM 5546 C CA . TYR B 2 409 ? 11.982 3.479 16.146 1.00 4.33 409 TYR B CA 1
ATOM 5547 C C . TYR B 2 409 ? 11.591 3.369 14.687 1.00 3.95 409 TYR B C 1
ATOM 5548 O O . TYR B 2 409 ? 11.818 4.276 13.912 1.00 5.17 409 TYR B O 1
ATOM 5557 N N . ILE B 2 410 ? 10.956 2.273 14.290 1.00 3.87 410 ILE B N 1
ATOM 5558 C CA . ILE B 2 410 ? 10.600 2.141 12.874 1.00 5.61 410 ILE B CA 1
ATOM 5559 C C . ILE B 2 410 ? 9.551 3.159 12.449 1.00 6.26 410 ILE B C 1
ATOM 5560 O O . ILE B 2 410 ? 9.754 3.885 11.453 1.00 5.98 410 ILE B O 1
ATOM 5565 N N . LEU B 2 411 ? 8.453 3.256 13.204 1.00 5.67 411 LEU B N 1
ATOM 5566 C CA . LEU B 2 411 ? 7.356 4.123 12.739 1.00 5.83 411 LEU B CA 1
ATOM 5567 C C . LEU B 2 411 ? 7.618 5.598 12.993 1.00 5.73 411 LEU B C 1
ATOM 5568 O O . LEU B 2 411 ? 7.207 6.445 12.138 1.00 7.35 411 LEU B O 1
ATOM 5573 N N . SER B 2 412 ? 8.226 5.939 14.133 1.00 5.61 412 SER B N 1
ATOM 5574 C CA . SER B 2 412 ? 8.467 7.365 14.449 1.00 7.21 412 SER B CA 1
ATOM 5575 C C . SER B 2 412 ? 9.710 7.901 13.771 1.00 6.50 412 SER B C 1
ATOM 5576 O O . SER B 2 412 ? 9.746 9.099 13.406 1.00 7.86 412 SER B O 1
ATOM 5579 N N . CYS B 2 413 ? 10.754 7.040 13.566 1.00 6.31 413 CYS B N 1
ATOM 5580 C CA . CYS B 2 413 ? 12.055 7.556 13.153 1.00 6.88 413 CYS B CA 1
ATOM 5581 C C . CYS B 2 413 ? 12.497 7.122 11.775 1.00 6.80 413 CYS B C 1
ATOM 5582 O O . CYS B 2 413 ? 13.363 7.801 11.173 1.00 7.12 413 CYS B O 1
ATOM 5585 N N . CYS B 2 414 ? 11.973 6.007 11.241 1.00 6.13 414 CYS B N 1
ATOM 5586 C CA . CYS B 2 414 ? 12.562 5.460 9.991 1.00 6.79 414 CYS B CA 1
ATOM 5587 C C . CYS B 2 414 ? 11.678 5.664 8.781 1.00 6.51 414 CYS B C 1
ATOM 5588 O O . CYS B 2 414 ? 12.029 5.194 7.698 1.00 6.59 414 CYS B O 1
ATOM 5591 N N . GLN B 2 415 ? 10.543 6.359 8.909 1.00 6.86 415 GLN B N 1
ATOM 5592 C CA . GLN B 2 415 ? 9.742 6.621 7.721 1.00 7.35 415 GLN B CA 1
ATOM 5593 C C . GLN B 2 415 ? 10.096 7.937 7.043 1.00 8.13 415 GLN B C 1
ATOM 5594 O O . GLN B 2 415 ? 10.163 8.990 7.691 1.00 10.21 415 GLN B O 1
ATOM 5600 N N A CYS B 2 416 ? 10.357 7.878 5.745 0.49 9.09 416 CYS B N 1
ATOM 5601 N N B CYS B 2 416 ? 10.307 7.894 5.735 0.51 9.17 416 CYS B N 1
ATOM 5602 C CA A CYS B 2 416 ? 10.621 9.084 4.952 0.49 9.71 416 CYS B CA 1
ATOM 5603 C CA B CYS B 2 416 ? 10.588 9.114 4.964 0.51 9.73 416 CYS B CA 1
ATOM 5604 C C A CYS B 2 416 ? 9.278 9.666 4.510 0.49 10.00 416 CYS B C 1
ATOM 5605 C C B CYS B 2 416 ? 9.305 9.686 4.406 0.51 9.98 416 CYS B C 1
ATOM 5606 O O A CYS B 2 416 ? 8.378 8.933 4.107 0.49 9.93 416 CYS B O 1
ATOM 5607 O O B CYS B 2 416 ? 8.503 8.981 3.797 0.51 9.71 416 CYS B O 1
ATOM 5612 N N . LYS B 2 417 ? 9.133 10.990 4.565 1.00 11.06 417 LYS B N 1
ATOM 5613 C CA . LYS B 2 417 ? 7.865 11.610 4.239 1.00 13.73 417 LYS B CA 1
ATOM 5614 C C . LYS B 2 417 ? 7.447 11.375 2.789 1.00 14.36 417 LYS B C 1
ATOM 5615 O O . LYS B 2 417 ? 6.247 11.374 2.493 1.00 16.22 417 LYS B O 1
ATOM 5621 N N . LEU B 2 418 ? 8.413 11.198 1.882 1.00 14.60 418 LEU B N 1
ATOM 5622 C CA . LEU B 2 418 ? 8.122 10.969 0.472 1.00 17.24 418 LEU B CA 1
ATOM 5623 C C . LEU B 2 418 ? 7.959 9.484 0.116 1.00 15.66 418 LEU B C 1
ATOM 5624 O O . LEU B 2 418 ? 7.733 9.120 -1.041 1.00 18.65 418 LEU B O 1
ATOM 5629 N N . GLY B 2 419 ? 8.051 8.620 1.118 1.00 11.99 419 GLY B N 1
ATOM 5630 C CA . GLY B 2 419 ? 7.971 7.167 0.935 1.00 9.66 419 GLY B CA 1
ATOM 5631 C C . GLY B 2 419 ? 9.324 6.489 1.070 1.00 9.43 419 GLY B C 1
ATOM 5632 O O . GLY B 2 419 ? 10.372 7.113 0.838 1.00 9.90 419 GLY B O 1
ATOM 5633 N N . GLY B 2 420 ? 9.267 5.210 1.441 1.00 7.63 420 GLY B N 1
ATOM 5634 C CA . GLY B 2 420 ? 10.498 4.486 1.741 1.00 7.20 420 GLY B CA 1
ATOM 5635 C C . GLY B 2 420 ? 10.818 4.606 3.226 1.00 6.48 420 GLY B C 1
ATOM 5636 O O . GLY B 2 420 ? 10.430 5.558 3.945 1.00 7.16 420 GLY B O 1
ATOM 5637 N N . LEU B 2 421 ? 11.610 3.643 3.687 1.00 5.34 421 LEU B N 1
ATOM 5638 C CA . LEU B 2 421 ? 12.154 3.720 5.054 1.00 4.83 421 LEU B CA 1
ATOM 5639 C C . LEU B 2 421 ? 13.678 3.770 4.991 1.00 6.07 421 LEU B C 1
ATOM 5640 O O . LEU B 2 421 ? 14.298 3.465 3.956 1.00 6.48 421 LEU B O 1
ATOM 5645 N N . ARG B 2 422 ? 14.261 4.198 6.099 1.00 6.31 422 ARG B N 1
ATOM 5646 C CA . ARG B 2 422 ? 15.688 4.542 6.138 1.00 6.05 422 ARG B CA 1
ATOM 5647 C C . ARG B 2 422 ? 16.368 3.901 7.336 1.00 5.22 422 ARG B C 1
ATOM 5648 O O . ARG B 2 422 ? 15.748 3.432 8.314 1.00 5.57 422 ARG B O 1
ATOM 5656 N N . ASP B 2 423 ? 17.701 3.959 7.256 1.00 4.18 423 ASP B N 1
ATOM 5657 C CA . ASP B 2 423 ? 18.545 3.543 8.362 1.00 3.75 423 ASP B CA 1
ATOM 5658 C C . ASP B 2 423 ? 18.258 4.301 9.637 1.00 3.40 423 ASP B C 1
ATOM 5659 O O . ASP B 2 423 ? 17.935 3.736 10.686 1.00 4.20 423 ASP B O 1
ATOM 5664 N N . LYS B 2 424 ? 18.298 5.620 9.522 1.00 4.44 424 LYS B N 1
ATOM 5665 C CA . LYS B 2 424 ? 18.101 6.484 10.679 1.00 4.94 424 LYS B CA 1
ATOM 5666 C C . LYS B 2 424 ? 17.783 7.881 10.158 1.00 6.83 424 LYS B C 1
ATOM 5667 O O . LYS B 2 424 ? 18.012 8.156 8.994 1.00 7.91 424 LYS B O 1
ATOM 5673 N N . PRO B 2 425 ? 17.272 8.751 11.030 1.00 7.82 425 PRO B N 1
ATOM 5674 C CA . PRO B 2 425 ? 17.059 10.135 10.605 1.00 10.62 425 PRO B CA 1
ATOM 5675 C C . PRO B 2 425 ? 18.295 10.727 10.008 1.00 10.36 425 PRO B C 1
ATOM 5676 O O . PRO B 2 425 ? 19.394 10.496 10.517 1.00 11.29 425 PRO B O 1
ATOM 5680 N N . GLY B 2 426 ? 18.136 11.478 8.923 1.00 11.81 426 GLY B N 1
ATOM 5681 C CA . GLY B 2 426 ? 19.299 12.027 8.284 1.00 13.86 426 GLY B CA 1
ATOM 5682 C C . GLY B 2 426 ? 19.842 11.256 7.121 1.00 15.13 426 GLY B C 1
ATOM 5683 O O . GLY B 2 426 ? 20.687 11.762 6.378 1.00 20.15 426 GLY B O 1
ATOM 5684 N N . LYS B 2 427 ? 19.320 10.056 6.916 1.00 10.51 427 LYS B N 1
ATOM 5685 C CA . LYS B 2 427 ? 19.709 9.235 5.774 1.00 9.74 427 LYS B CA 1
ATOM 5686 C C . LYS B 2 427 ? 18.588 9.195 4.745 1.00 8.96 427 LYS B C 1
ATOM 5687 O O . LYS B 2 427 ? 17.399 9.094 5.123 1.00 10.91 427 LYS B O 1
ATOM 5693 N N . HIS B 2 428 ? 18.920 9.163 3.452 1.00 9.13 428 HIS B N 1
ATOM 5694 C CA . HIS B 2 428 ? 17.872 8.947 2.456 1.00 10.12 428 HIS B CA 1
ATOM 5695 C C . HIS B 2 428 ? 17.366 7.503 2.540 1.00 7.78 428 HIS B C 1
ATOM 5696 O O . HIS B 2 428 ? 18.114 6.590 2.921 1.00 9.26 428 HIS B O 1
ATOM 5703 N N . PRO B 2 429 ? 16.112 7.258 2.118 1.00 8.14 429 PRO B N 1
ATOM 5704 C CA . PRO B 2 429 ? 15.663 5.861 2.075 1.00 8.27 429 PRO B CA 1
ATOM 5705 C C . PRO B 2 429 ? 16.306 5.097 0.945 1.00 8.52 429 PRO B C 1
ATOM 5706 O O . PRO B 2 429 ? 16.859 5.664 -0.015 1.00 9.59 429 PRO B O 1
ATOM 5710 N N . ASP B 2 430 ? 16.199 3.780 1.067 1.00 7.32 430 ASP B N 1
ATOM 5711 C CA . ASP B 2 430 ? 16.518 2.924 -0.071 1.00 6.84 430 ASP B CA 1
ATOM 5712 C C . ASP B 2 430 ? 15.672 1.665 0.080 1.00 5.69 430 ASP B C 1
ATOM 5713 O O . ASP B 2 430 ? 15.049 1.429 1.129 1.00 6.38 430 ASP B O 1
ATOM 5718 N N . SER B 2 431 ? 15.648 0.818 -0.954 1.00 5.99 431 SER B N 1
ATOM 5719 C CA . SER B 2 431 ? 14.702 -0.287 -0.880 1.00 5.99 431 SER B CA 1
ATOM 5720 C C . SER B 2 431 ? 15.181 -1.409 0.063 1.00 5.63 431 SER B C 1
ATOM 5721 O O . SER B 2 431 ? 14.375 -2.171 0.585 1.00 5.85 431 SER B O 1
ATOM 5724 N N . TYR B 2 432 ? 16.504 -1.468 0.305 1.00 5.35 432 TYR B N 1
ATOM 5725 C CA . TYR B 2 432 ? 17.070 -2.413 1.307 1.00 4.76 432 TYR B CA 1
ATOM 5726 C C . TYR B 2 432 ? 16.550 -2.031 2.695 1.00 4.27 432 TYR B C 1
ATOM 5727 O O . TYR B 2 432 ? 16.025 -2.912 3.445 1.00 4.86 432 TYR B O 1
ATOM 5736 N N . HIS B 2 433 ? 16.691 -0.748 3.085 1.00 4.68 433 HIS B N 1
ATOM 5737 C CA . HIS B 2 433 ? 16.192 -0.298 4.380 1.00 3.95 433 HIS B CA 1
ATOM 5738 C C . HIS B 2 433 ? 14.659 -0.391 4.454 1.00 5.08 433 HIS B C 1
ATOM 5739 O O . HIS B 2 433 ? 14.114 -0.637 5.536 1.00 6.54 433 HIS B O 1
ATOM 5746 N N . THR B 2 434 ? 13.982 -0.177 3.348 1.00 5.37 434 THR B N 1
ATOM 5747 C CA . THR B 2 434 ? 12.524 -0.277 3.330 1.00 5.29 434 THR B CA 1
ATOM 5748 C C . THR B 2 434 ? 12.127 -1.742 3.562 1.00 5.71 434 THR B C 1
ATOM 5749 O O . THR B 2 434 ? 11.285 -2.040 4.454 1.00 6.46 434 THR B O 1
ATOM 5753 N N . CYS B 2 435 ? 12.718 -2.677 2.810 1.00 4.54 435 CYS B N 1
ATOM 5754 C CA . CYS B 2 435 ? 12.407 -4.072 3.061 1.00 4.76 435 CYS B CA 1
ATOM 5755 C C . CYS B 2 435 ? 12.639 -4.504 4.526 1.00 3.91 435 CYS B C 1
ATOM 5756 O O . CYS B 2 435 ? 11.765 -5.157 5.164 1.00 4.40 435 CYS B O 1
ATOM 5759 N N . TYR B 2 436 ? 13.838 -4.207 5.049 1.00 3.62 436 TYR B N 1
ATOM 5760 C CA . TYR B 2 436 ? 14.171 -4.778 6.352 1.00 3.56 436 TYR B CA 1
ATOM 5761 C C . TYR B 2 436 ? 13.522 -4.050 7.538 1.00 3.89 436 TYR B C 1
ATOM 5762 O O . TYR B 2 436 ? 13.222 -4.714 8.534 1.00 4.34 436 TYR B O 1
ATOM 5771 N N . ALA B 2 437 ? 13.228 -2.747 7.415 1.00 3.97 437 ALA B N 1
ATOM 5772 C CA . ALA B 2 437 ? 12.426 -2.109 8.476 1.00 4.35 437 ALA B CA 1
ATOM 5773 C C . ALA B 2 437 ? 11.005 -2.684 8.4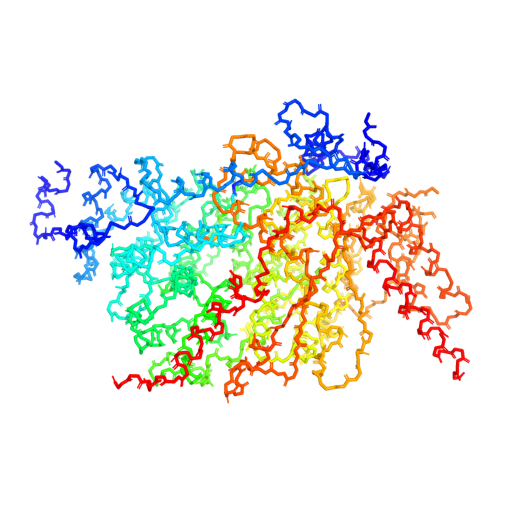75 1.00 4.38 437 ALA B C 1
ATOM 5774 O O . ALA B 2 437 ? 10.475 -2.961 9.556 1.00 5.09 437 ALA B O 1
ATOM 5776 N N . LEU B 2 438 ? 10.423 -2.920 7.293 1.00 4.84 438 LEU B N 1
ATOM 5777 C CA . LEU B 2 438 ? 9.091 -3.538 7.246 1.00 4.75 438 LEU B CA 1
ATOM 5778 C C . LEU B 2 438 ? 9.129 -4.954 7.791 1.00 4.95 438 LEU B C 1
ATOM 5779 O O . LEU B 2 438 ? 8.227 -5.399 8.483 1.00 5.49 438 LEU B O 1
ATOM 5784 N N . THR B 2 439 ? 10.198 -5.692 7.477 1.00 4.16 439 THR B N 1
ATOM 5785 C CA . THR B 2 439 ? 10.310 -7.082 7.925 1.00 5.26 439 THR B CA 1
ATOM 5786 C C . THR B 2 439 ? 10.324 -7.108 9.463 1.00 4.52 439 THR B C 1
ATOM 5787 O O . THR B 2 439 ? 9.627 -7.895 10.117 1.00 5.28 439 THR B O 1
ATOM 5791 N N . GLY B 2 440 ? 11.108 -6.221 10.081 1.00 3.72 440 GLY B N 1
ATOM 5792 C CA . GLY B 2 440 ? 11.140 -6.132 11.530 1.00 4.36 440 GLY B CA 1
ATOM 5793 C C . GLY B 2 440 ? 9.827 -5.683 12.153 1.00 4.48 440 GLY B C 1
ATOM 5794 O O . GLY B 2 440 ? 9.466 -6.216 13.202 1.00 5.63 440 GLY B O 1
ATOM 5795 N N . LEU B 2 441 ? 9.123 -4.737 11.515 1.00 5.01 441 LEU B N 1
ATOM 5796 C CA . LEU B 2 441 ? 7.821 -4.355 12.026 1.00 5.52 441 LEU B CA 1
ATOM 5797 C C . LEU B 2 441 ? 6.891 -5.580 11.989 1.00 5.21 441 LEU B C 1
ATOM 5798 O O . LEU B 2 441 ? 6.107 -5.809 12.918 1.00 6.18 441 LEU B O 1
ATOM 5803 N N . SER B 2 442 ? 6.978 -6.376 10.923 1.00 4.49 442 SER B N 1
ATOM 5804 C CA . SER B 2 442 ? 6.104 -7.574 10.869 1.00 4.85 442 SER B CA 1
ATOM 5805 C C . SER B 2 442 ? 6.438 -8.493 12.029 1.00 5.66 442 SER B C 1
ATOM 5806 O O . SER B 2 442 ? 5.539 -9.053 12.676 1.00 6.64 442 SER B O 1
ATOM 5809 N N . THR B 2 443 ? 7.730 -8.736 12.309 1.00 4.80 443 THR B N 1
ATOM 5810 C CA A THR B 2 443 ? 8.024 -9.724 13.322 0.33 5.45 443 THR B CA 1
ATOM 5811 C CA B THR B 2 443 ? 8.115 -9.674 13.377 0.67 5.76 443 THR B CA 1
ATOM 5812 C C . THR B 2 443 ? 7.459 -9.334 14.700 1.00 5.31 443 THR B C 1
ATOM 5813 O O . THR B 2 443 ? 7.003 -10.212 15.433 1.00 6.57 443 THR B O 1
ATOM 5820 N N . VAL B 2 444 ? 7.399 -8.032 15.022 1.00 4.96 444 VAL B N 1
ATOM 5821 C CA . VAL B 2 444 ? 6.795 -7.660 16.314 1.00 6.51 444 VAL B CA 1
ATOM 5822 C C . VAL B 2 444 ? 5.289 -7.918 16.378 1.00 6.89 444 VAL B C 1
ATOM 5823 O O . VAL B 2 444 ? 4.711 -7.931 17.478 1.00 8.47 444 VAL B O 1
ATOM 5827 N N . GLN B 2 445 ? 4.687 -8.107 15.229 1.00 5.87 445 GLN B N 1
ATOM 5828 C CA . GLN B 2 445 ? 3.225 -8.287 15.161 1.00 5.20 445 GLN B CA 1
ATOM 5829 C C . GLN B 2 445 ? 2.797 -9.734 15.226 1.00 6.78 445 GLN B C 1
ATOM 5830 O O . GLN B 2 445 ? 1.583 -9.993 15.134 1.00 6.06 445 GLN B O 1
ATOM 5836 N N . TYR B 2 446 ? 3.717 -10.696 15.326 1.00 7.30 446 TYR B N 1
ATOM 5837 C CA . TYR B 2 446 ? 3.350 -12.110 15.359 1.00 6.21 446 TYR B CA 1
ATOM 5838 C C . TYR B 2 446 ? 4.081 -12.861 16.434 1.00 6.50 446 TYR B C 1
ATOM 5839 O O . TYR B 2 446 ? 5.241 -12.526 16.769 1.00 7.79 446 TYR B O 1
ATOM 5848 N N A TYR B 2 447 ? 3.419 -13.905 16.937 0.51 6.88 447 TYR B N 1
ATOM 5849 N N B TYR B 2 447 ? 3.482 -13.924 16.955 0.49 7.53 447 TYR B N 1
ATOM 5850 C CA A TYR B 2 447 ? 4.109 -15.019 17.611 0.51 7.29 447 TYR B CA 1
ATOM 5851 C CA B TYR B 2 447 ? 4.290 -14.908 17.703 0.49 8.00 447 TYR B CA 1
ATOM 5852 C C A TYR B 2 447 ? 4.645 -15.912 16.479 0.51 6.91 447 TYR B C 1
ATOM 5853 C C B TYR B 2 447 ? 4.666 -15.978 16.676 0.49 6.81 447 TYR B C 1
ATOM 5854 O O A TYR B 2 447 ? 3.844 -16.366 15.623 0.51 7.70 447 TYR B O 1
ATOM 5855 O O B TYR B 2 447 ? 3.784 -16.624 16.116 0.49 6.98 447 TYR B O 1
ATOM 5872 N N . HIS B 2 448 ? 5.971 -16.130 16.439 1.00 5.93 448 HIS B N 1
ATOM 5873 C CA . HIS B 2 448 ? 6.530 -17.058 15.464 1.00 5.45 448 HIS B CA 1
ATOM 5874 C C . HIS B 2 448 ? 7.131 -18.188 16.302 1.00 7.71 448 HIS B C 1
ATOM 5875 O O . HIS B 2 448 ? 7.925 -17.946 17.210 1.00 7.85 448 HIS B O 1
ATOM 5882 N N . TYR B 2 449 ? 6.798 -19.425 15.982 1.00 8.16 449 TYR B N 1
ATOM 5883 C CA . TYR B 2 449 ? 7.280 -20.570 16.782 1.00 8.88 449 TYR B CA 1
ATOM 5884 C C . TYR B 2 449 ? 7.366 -21.804 15.920 1.00 9.01 449 TYR B C 1
ATOM 5885 O O . TYR B 2 449 ? 6.770 -21.844 14.831 1.00 8.50 449 TYR B O 1
ATOM 5894 N N A CYS B 2 450 ? 8.059 -22.809 16.446 0.34 10.24 450 CYS B N 1
ATOM 5895 N N B CYS B 2 450 ? 8.166 -22.793 16.334 0.66 8.98 450 CYS B N 1
ATOM 5896 C CA A CYS B 2 450 ? 8.221 -24.083 15.776 0.34 11.71 450 CYS B CA 1
ATOM 5897 C CA B CYS B 2 450 ? 8.303 -24.014 15.527 0.66 9.61 450 CYS B CA 1
ATOM 5898 C C A CYS B 2 450 ? 7.182 -25.049 16.193 0.34 11.39 450 CYS B C 1
ATOM 5899 C C B CYS B 2 450 ? 7.442 -25.120 16.187 0.66 11.54 450 CYS B C 1
ATOM 5900 O O A CYS B 2 450 ? 6.552 -24.909 17.251 0.34 10.08 450 CYS B O 1
ATOM 5901 O O B CYS B 2 450 ? 7.122 -25.077 17.380 0.66 12.44 450 CYS B O 1
ATOM 5906 N N . THR B 2 451 ? 7.020 -26.081 15.389 1.00 12.61 451 THR B N 1
ATOM 5907 C CA . THR B 2 451 ? 6.030 -27.070 15.803 1.00 13.75 451 THR B CA 1
ATOM 5908 C C . THR B 2 451 ? 6.493 -28.468 15.405 1.00 15.43 451 THR B C 1
ATOM 5909 O O . THR B 2 451 ? 7.546 -28.631 14.796 1.00 15.27 451 THR B O 1
ATOM 5913 N N . ASP B 2 452 ? 5.701 -29.466 15.781 1.00 15.88 452 ASP B N 1
ATOM 5914 C CA . ASP B 2 452 ? 5.962 -30.849 15.392 1.00 19.15 452 ASP B CA 1
ATOM 5915 C C . ASP B 2 452 ? 5.247 -31.214 14.096 1.00 20.42 452 ASP B C 1
ATOM 5916 O O . ASP B 2 452 ? 5.130 -32.410 13.760 1.00 23.17 452 ASP B O 1
ATOM 5921 N N . SER B 2 453 ? 4.756 -30.197 13.387 1.00 18.19 453 SER B N 1
ATOM 5922 C CA . SER B 2 453 ? 4.047 -30.389 12.129 1.00 19.01 453 SER B CA 1
ATOM 5923 C C . SER B 2 453 ? 4.719 -29.693 10.973 1.00 18.66 453 SER B C 1
ATOM 5924 O O . SER B 2 453 ? 4.703 -28.475 10.897 1.00 20.11 453 SER B O 1
ATOM 5927 N N . SER B 2 454 ? 5.342 -30.465 10.094 1.00 16.49 454 SER B N 1
ATOM 5928 C CA . SER B 2 454 ? 6.107 -29.868 9.015 1.00 16.47 454 SER B CA 1
ATOM 5929 C C . SER B 2 454 ? 5.458 -29.991 7.682 1.00 19.38 454 SER B C 1
ATOM 5930 O O . SER B 2 454 ? 4.808 -30.990 7.433 1.00 20.17 454 SER B O 1
ATOM 5933 N N . VAL B 2 455 ? 5.580 -28.986 6.821 1.00 22.77 455 VAL B N 1
ATOM 5934 C CA . VAL B 2 455 ? 5.111 -29.145 5.443 1.00 25.60 455 VAL B CA 1
ATOM 5935 C C . VAL B 2 455 ? 6.061 -30.000 4.613 1.00 28.19 455 VAL B C 1
ATOM 5936 O O . VAL B 2 455 ? 5.681 -30.481 3.550 1.00 29.68 455 VAL B O 1
ATOM 5940 N N . SER B 2 456 ? 7.286 -30.211 5.091 1.00 29.69 456 SER B N 1
ATOM 5941 C CA . SER B 2 456 ? 8.203 -31.090 4.367 1.00 30.94 456 SER B CA 1
ATOM 5942 C C . SER B 2 456 ? 7.894 -32.542 4.635 1.00 34.02 456 SER B C 1
ATOM 5943 O O . SER B 2 456 ? 7.542 -32.919 5.775 1.00 33.80 456 SER B O 1
ATOM 5946 N N . SER B 2 457 ? 8.023 -33.344 3.577 1.00 36.34 457 SER B N 1
ATOM 5947 C CA . SER B 2 457 ? 7.882 -34.785 3.671 1.00 38.04 457 SER B CA 1
ATOM 5948 C C . SER B 2 457 ? 9.169 -35.467 4.134 1.00 37.74 457 SER B C 1
ATOM 5949 O O . SER B 2 457 ? 9.149 -36.645 4.506 1.00 38.61 457 SER B O 1
ATOM 5952 N N . LYS B 2 458 ? 10.280 -34.732 4.140 1.00 36.14 458 LYS B N 1
ATOM 5953 C CA . LYS B 2 458 ? 11.600 -35.306 4.430 1.00 34.84 458 LYS B CA 1
ATOM 5954 C C . LYS B 2 458 ? 12.158 -34.837 5.778 1.00 33.95 458 LYS B C 1
ATOM 5955 O O . LYS B 2 458 ? 11.702 -33.818 6.342 1.00 33.07 458 LYS B O 1
ATOM 5961 N N . ASP B 2 459 ? 13.203 -35.513 6.267 1.00 30.00 459 ASP B N 1
ATOM 5962 C CA . ASP B 2 459 ? 13.722 -35.193 7.607 1.00 30.00 459 ASP B CA 1
ATOM 5963 C C . ASP B 2 459 ? 14.679 -33.980 7.708 1.00 30.00 459 ASP B C 1
ATOM 5964 O O . ASP B 2 459 ? 14.664 -33.291 8.699 1.00 30.00 459 ASP B O 1
ATOM 5969 N N . ASP B 2 460 ? 15.555 -33.769 6.721 1.00 30.00 460 ASP B N 1
ATOM 5970 C CA . ASP B 2 460 ? 16.724 -32.852 6.857 1.00 30.00 460 ASP B CA 1
ATOM 5971 C C . ASP B 2 460 ? 16.515 -31.443 7.489 1.00 30.00 460 ASP B C 1
ATOM 5972 O O . ASP B 2 460 ? 17.246 -30.977 8.422 1.00 30.00 460 ASP B O 1
ATOM 5977 N N . PHE B 2 461 ? 15.543 -30.772 6.886 1.00 20.57 461 PHE B N 1
ATOM 5978 C CA . PHE B 2 461 ? 15.158 -29.423 7.169 1.00 18.78 461 PHE B CA 1
ATOM 5979 C C . PHE B 2 461 ? 13.748 -29.482 7.744 1.00 17.13 461 PHE B C 1
ATOM 5980 O O . PHE B 2 461 ? 13.015 -28.515 7.610 1.00 17.15 461 PHE B O 1
ATOM 5988 N N A SER B 2 462 ? 13.353 -30.572 8.414 0.73 16.24 462 SER B N 1
ATOM 5989 N N B SER B 2 462 ? 13.365 -30.605 8.370 0.27 16.78 462 SER B N 1
ATOM 5990 C CA A SER B 2 462 ? 11.939 -30.681 8.781 0.73 14.04 462 SER B CA 1
ATOM 5991 C CA B SER B 2 462 ? 11.988 -30.768 8.861 0.27 15.84 462 SER B CA 1
ATOM 5992 C C A SER B 2 462 ? 11.489 -29.566 9.724 0.73 11.60 462 SER B C 1
ATOM 5993 C C B SER B 2 462 ? 11.529 -29.581 9.697 0.27 13.30 462 SER B C 1
ATOM 5994 O O A SER B 2 462 ? 10.404 -28.985 9.534 0.73 11.62 462 SER B O 1
ATOM 5995 O O B SER B 2 462 ? 10.488 -28.978 9.410 0.27 13.43 462 SER B O 1
ATOM 6000 N N . SER B 2 463 ? 12.327 -29.233 10.701 1.00 10.92 463 SER B N 1
ATOM 6001 C CA . SER B 2 463 ? 11.951 -28.199 11.642 1.00 9.37 463 SER B CA 1
ATOM 6002 C C . SER B 2 463 ? 11.791 -26.848 10.938 1.00 8.52 463 SER B C 1
ATOM 6003 O O . SER B 2 463 ? 10.884 -26.064 11.239 1.00 8.63 463 SER B O 1
ATOM 6006 N N . ALA B 2 464 ? 12.661 -26.574 9.975 1.00 8.24 464 ALA B N 1
ATOM 6007 C CA . ALA B 2 464 ? 12.593 -25.283 9.260 1.00 7.46 464 ALA B CA 1
ATOM 6008 C C . ALA B 2 464 ? 11.277 -25.092 8.562 1.00 7.49 464 ALA B C 1
ATOM 6009 O O . ALA B 2 464 ? 10.856 -23.965 8.364 1.00 7.78 464 ALA B O 1
ATOM 6011 N N . PHE B 2 465 ? 10.640 -26.201 8.181 1.00 7.86 465 PHE B N 1
ATOM 6012 C CA . PHE B 2 465 ? 9.328 -26.139 7.515 1.00 9.31 465 PHE B CA 1
ATOM 6013 C C . PHE B 2 465 ? 8.162 -26.362 8.476 1.00 9.23 465 PHE B C 1
ATOM 6014 O O . PHE B 2 465 ? 7.024 -26.635 8.026 1.00 11.78 465 PHE B O 1
ATOM 6022 N N A SER B 2 466 ? 8.437 -26.256 9.769 0.74 8.52 466 SER B N 1
ATOM 6023 N N B SER B 2 466 ? 8.435 -26.244 9.775 0.26 8.66 466 SER B N 1
ATOM 6024 C CA A SER B 2 466 ? 7.428 -26.467 10.808 0.74 8.89 466 SER B CA 1
ATOM 6025 C CA B SER B 2 466 ? 7.422 -26.425 10.820 0.26 8.36 466 SER B CA 1
ATOM 6026 C C A SER B 2 466 ? 7.012 -25.148 11.450 0.74 9.31 466 SER B C 1
ATOM 6027 C C B SER B 2 466 ? 7.134 -25.143 11.574 0.26 8.49 466 SER B C 1
ATOM 6028 O O A SER B 2 466 ? 6.142 -25.133 12.326 0.74 10.17 466 SER B O 1
ATOM 6029 O O B SER B 2 466 ? 6.491 -25.174 12.634 0.26 8.81 466 SER B O 1
ATOM 6034 N N . TRP B 2 467 ? 7.628 -24.008 11.075 1.00 7.79 467 TRP B N 1
ATOM 6035 C CA . TRP B 2 467 ? 7.312 -22.728 11.715 1.00 7.98 467 TRP B CA 1
ATOM 6036 C C . TRP B 2 467 ? 5.907 -22.264 11.371 1.00 8.83 467 TRP B C 1
ATOM 6037 O O . TRP B 2 467 ? 5.477 -22.326 10.214 1.00 9.04 467 TRP B O 1
ATOM 6048 N N . LYS B 2 468 ? 5.209 -21.814 12.414 1.00 8.44 468 LYS B N 1
ATOM 6049 C CA . LYS B 2 468 ? 3.833 -21.322 12.314 1.00 8.52 468 LYS B CA 1
ATOM 6050 C C . LYS B 2 468 ? 3.748 -19.983 12.997 1.00 8.32 468 LYS B C 1
ATOM 6051 O O . LYS B 2 468 ? 4.713 -19.532 13.633 1.00 8.14 468 LYS B O 1
A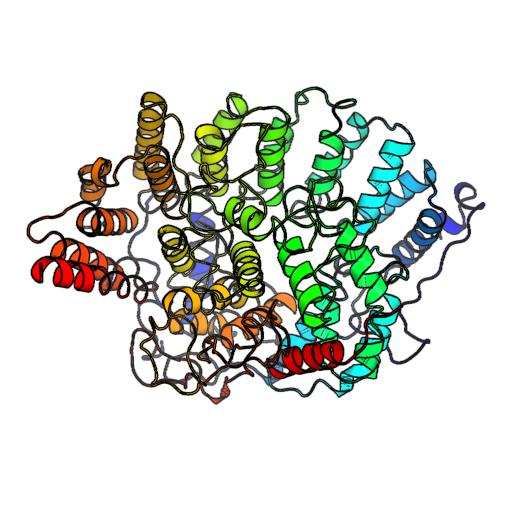TOM 6057 N N . HIS B 2 469 ? 2.603 -19.328 12.861 1.00 9.16 469 HIS B N 1
ATOM 6058 C CA . HIS B 2 469 ? 2.506 -17.962 13.394 1.00 9.02 469 HIS B CA 1
ATOM 6059 C C . HIS B 2 469 ? 1.098 -17.722 13.899 1.00 9.56 469 HIS B C 1
ATOM 6060 O O . HIS B 2 469 ? 0.119 -18.328 13.393 1.00 10.95 469 HIS B O 1
ATOM 6067 N N . ASP B 2 470 ? 1.000 -16.903 14.932 1.00 9.34 470 ASP B N 1
ATOM 6068 C CA A ASP B 2 470 ? -0.299 -16.409 15.460 0.71 11.05 470 ASP B CA 1
ATOM 6069 C CA B ASP B 2 470 ? -0.306 -16.419 15.404 0.29 10.79 470 ASP B CA 1
ATOM 6070 C C . ASP B 2 470 ? -0.158 -14.901 15.557 1.00 9.77 470 ASP B C 1
ATOM 6071 O O . ASP B 2 470 ? 0.946 -14.381 15.809 1.00 8.56 470 ASP B O 1
ATOM 6080 N N . PRO B 2 471 ? -1.228 -14.130 15.383 1.00 10.11 471 PRO B N 1
ATOM 6081 C CA . PRO B 2 471 ? -1.060 -12.684 15.547 1.00 9.86 471 PRO B CA 1
ATOM 6082 C C . PRO B 2 471 ? -0.787 -12.302 16.988 1.00 9.44 471 PRO B C 1
ATOM 6083 O O . PRO B 2 471 ? -1.386 -12.862 17.907 1.00 11.64 471 PRO B O 1
ATOM 6087 N N A ASN B 2 472 ? 0.076 -11.326 17.179 0.62 9.07 472 ASN B N 1
ATOM 6088 N N B ASN B 2 472 ? 0.164 -11.381 17.200 0.38 8.87 472 ASN B N 1
ATOM 6089 C CA A ASN B 2 472 ? 0.219 -10.723 18.501 0.62 8.79 472 ASN B CA 1
ATOM 6090 C CA B ASN B 2 472 ? 0.317 -10.624 18.473 0.38 8.41 472 ASN B CA 1
ATOM 6091 C C A ASN B 2 472 ? -0.422 -9.347 18.389 0.62 8.29 472 ASN B C 1
ATOM 6092 C C B ASN B 2 472 ? -0.509 -9.382 18.219 0.38 8.03 472 ASN B C 1
ATOM 6093 O O A ASN B 2 472 ? 0.139 -8.405 17.836 0.62 7.89 472 ASN B O 1
ATOM 6094 O O B ASN B 2 472 ? -0.123 -8.519 17.416 0.38 6.80 472 ASN B O 1
ATOM 6103 N N . PHE B 2 473 ? -1.661 -9.277 18.858 1.00 9.18 473 PHE B N 1
ATOM 6104 C CA . PHE B 2 473 ? -2.528 -8.168 18.554 1.00 9.52 473 PHE B CA 1
ATOM 6105 C C . PHE B 2 473 ? -2.111 -6.862 19.209 1.00 9.23 473 PHE B C 1
ATOM 6106 O O . PHE B 2 473 ? -1.566 -6.845 20.312 1.00 11.37 473 PHE B O 1
ATOM 6114 N N . ALA B 2 474 ? -2.462 -5.763 18.572 1.00 9.54 474 ALA B N 1
ATOM 6115 C CA . ALA B 2 474 ? -2.193 -4.418 19.120 1.00 9.69 474 ALA B CA 1
ATOM 6116 C C . ALA B 2 474 ? -2.727 -4.332 20.552 1.00 8.73 474 ALA B C 1
ATOM 6117 O O . ALA B 2 474 ? -3.844 -4.820 20.839 1.00 10.95 474 ALA B O 1
ATOM 6119 N N . SER B 2 475 ? -1.948 -3.698 21.419 1.00 9.71 475 SER B N 1
ATOM 6120 C CA . SER B 2 475 ? -2.257 -3.649 22.851 1.00 9.98 475 SER B CA 1
ATOM 6121 C C . SER B 2 475 ? -2.971 -2.373 23.274 1.00 11.98 475 SER B C 1
ATOM 6122 O O . SER B 2 475 ? -3.106 -1.407 22.479 1.00 11.81 475 SER B O 1
ATOM 6125 N N . ASP B 2 476 ? -3.407 -2.356 24.536 1.00 14.17 476 ASP B N 1
ATOM 6126 C CA . ASP B 2 476 ? -3.942 -1.146 25.140 1.00 17.67 476 ASP B CA 1
ATOM 6127 C C . ASP B 2 476 ? -3.218 -1.026 26.481 1.00 19.20 476 ASP B C 1
ATOM 6128 O O . ASP B 2 476 ? -2.880 -2.020 27.093 1.00 21.40 476 ASP B O 1
ATOM 6133 N N . GLY B 2 477 ? -2.910 0.166 26.940 1.00 18.02 477 GLY B N 1
ATOM 6134 C CA . GLY B 2 477 ? -2.305 0.248 28.262 1.00 18.36 477 GLY B CA 1
ATOM 6135 C C . GLY B 2 477 ? -0.789 0.129 28.205 1.00 18.46 477 GLY B C 1
ATOM 6136 O O . GLY B 2 477 ? -0.163 -0.128 27.168 1.00 17.52 477 GLY B O 1
ATOM 6137 N N . GLN B 2 478 ? -0.182 0.296 29.356 1.00 21.18 478 GLN B N 1
ATOM 6138 C CA . GLN B 2 478 ? 1.251 0.264 29.469 1.00 23.93 478 GLN B CA 1
ATOM 6139 C C . GLN B 2 478 ? 1.644 -1.163 29.814 1.00 22.97 478 GLN B C 1
ATOM 6140 O O . GLN B 2 478 ? 0.844 -1.944 30.304 1.00 23.71 478 GLN B O 1
ATOM 6146 N N . GLY B 2 479 ? 2.882 -1.530 29.561 1.00 19.20 479 GLY B N 1
ATOM 6147 C CA . GLY B 2 479 ? 3.285 -2.883 29.848 1.00 16.65 479 GLY B CA 1
ATOM 6148 C C . GLY B 2 479 ? 4.670 -3.077 29.306 1.00 14.61 479 GLY B C 1
ATOM 6149 O O . GLY B 2 479 ? 5.152 -2.292 28.497 1.00 14.56 479 GLY B O 1
ATOM 6150 N N . SER B 2 480 ? 5.303 -4.144 29.727 1.00 13.24 480 SER B N 1
ATOM 6151 C CA . SER B 2 480 ? 6.685 -4.370 29.265 1.00 12.59 480 SER B CA 1
ATOM 6152 C C . SER B 2 480 ? 6.763 -5.063 27.909 1.00 10.96 480 SER B C 1
ATOM 6153 O O . SER B 2 480 ? 7.817 -5.029 27.265 1.00 10.48 480 SER B O 1
ATOM 6156 N N . ASP B 2 481 ? 5.687 -5.728 27.521 1.00 10.72 481 ASP B N 1
ATOM 6157 C CA . ASP B 2 481 ? 5.672 -6.460 26.250 1.00 11.08 481 ASP B CA 1
ATOM 6158 C C . ASP B 2 481 ? 4.391 -6.173 25.512 1.00 11.93 481 ASP B C 1
ATOM 6159 O O . ASP B 2 481 ? 3.421 -6.934 25.592 1.00 13.84 481 ASP B O 1
ATOM 6164 N N . ILE B 2 482 ? 4.381 -5.039 24.804 1.00 10.57 482 ILE B N 1
ATOM 6165 C CA . ILE B 2 482 ? 3.151 -4.564 24.193 1.00 10.19 482 ILE B CA 1
ATOM 6166 C C . ILE B 2 482 ? 3.297 -4.212 22.732 1.00 9.61 482 ILE B C 1
ATOM 6167 O O . ILE B 2 482 ? 4.432 -3.933 22.205 1.00 10.65 482 ILE B O 1
ATOM 6172 N N . GLY B 2 483 ? 2.169 -4.281 22.051 1.00 8.69 483 GLY B N 1
ATOM 6173 C CA . GLY B 2 483 ? 2.102 -3.962 20.647 1.00 8.83 483 GLY B CA 1
ATOM 6174 C C . GLY B 2 483 ? 1.582 -2.557 20.488 1.00 8.86 483 GLY B C 1
ATOM 6175 O O . GLY B 2 483 ? 0.390 -2.291 20.722 1.00 10.02 483 GLY B O 1
ATOM 6176 N N . VAL B 2 484 ? 2.464 -1.631 20.100 1.00 8.20 484 VAL B N 1
ATOM 6177 C CA . VAL B 2 484 ? 2.128 -0.189 20.029 1.00 8.00 484 VAL B CA 1
ATOM 6178 C C . VAL B 2 484 ? 1.902 0.296 18.611 1.00 7.97 484 VAL B C 1
ATOM 6179 O O . VAL B 2 484 ? 1.597 1.470 18.376 1.00 9.39 484 VAL B O 1
ATOM 6183 N N . PHE B 2 485 ? 2.018 -0.617 17.645 1.00 7.25 485 PHE B N 1
ATOM 6184 C CA . PHE B 2 485 ? 1.450 -0.367 16.300 1.00 7.41 485 PHE B CA 1
ATOM 6185 C C . PHE B 2 485 ? -0.104 -0.433 16.429 1.00 7.76 485 PHE B C 1
ATOM 6186 O O . PHE B 2 485 ? -0.625 -0.970 17.402 1.00 8.10 485 PHE B O 1
ATOM 6194 N N . THR B 2 486 ? -0.764 0.044 15.404 1.00 7.86 486 THR B N 1
ATOM 6195 C CA . THR B 2 486 ? -2.238 -0.201 15.342 1.00 7.85 486 THR B CA 1
ATOM 6196 C C . THR B 2 486 ? -2.484 -1.419 14.445 1.00 8.16 486 THR B C 1
ATOM 6197 O O . THR B 2 486 ? -1.608 -1.847 13.641 1.00 8.60 486 THR B O 1
ATOM 6201 N N . GLU B 2 487 ? -3.688 -2.004 14.509 1.00 7.94 487 GLU B N 1
ATOM 6202 C CA . GLU B 2 487 ? -3.975 -3.093 13.568 1.00 8.46 487 GLU B CA 1
ATOM 6203 C C . GLU B 2 487 ? -4.015 -2.630 12.130 1.00 7.79 487 GLU B C 1
ATOM 6204 O O . GLU B 2 487 ? -3.730 -3.408 11.241 1.00 7.60 487 GLU B O 1
ATOM 6210 N N . ASN B 2 488 ? -4.296 -1.343 11.901 1.00 7.52 488 ASN B N 1
ATOM 6211 C CA . ASN B 2 488 ? -4.188 -0.780 10.569 1.00 7.49 488 ASN B CA 1
ATOM 6212 C C . ASN B 2 488 ? -2.745 -0.852 10.024 1.00 7.31 488 ASN B C 1
ATOM 6213 O O . ASN B 2 488 ? -2.560 -0.793 8.806 1.00 8.36 488 ASN B O 1
ATOM 6218 N N . ASP B 2 489 ? -1.756 -0.972 10.909 1.00 6.96 489 ASP B N 1
ATOM 6219 C CA . ASP B 2 489 ? -0.320 -1.075 10.485 1.00 8.05 489 ASP B CA 1
ATOM 6220 C C . ASP B 2 489 ? 0.071 -2.555 10.266 1.00 7.60 489 ASP B C 1
ATOM 6221 O O . ASP B 2 489 ? 1.269 -2.825 10.069 1.00 7.87 489 ASP B O 1
ATOM 6226 N N . ARG B 2 490 ? -0.840 -3.533 10.429 1.00 6.76 490 ARG B N 1
ATOM 6227 C CA . ARG B 2 490 ? -0.445 -4.949 10.353 1.00 7.09 490 ARG B CA 1
ATOM 6228 C C . ARG B 2 490 ? 0.043 -5.372 8.980 1.00 6.63 490 ARG B C 1
ATOM 6229 O O . ARG B 2 490 ? -0.563 -5.100 7.953 1.00 8.51 490 ARG B O 1
ATOM 6237 N N . LEU B 2 491 ? 1.221 -6.023 9.007 1.00 5.31 491 LEU B N 1
ATOM 6238 C CA . LEU B 2 491 ? 1.820 -6.564 7.800 1.00 6.02 491 LEU B CA 1
ATOM 6239 C C . LEU B 2 491 ? 1.662 -8.061 7.735 1.00 6.35 491 LEU B C 1
ATOM 6240 O O . LEU B 2 491 ? 1.335 -8.709 8.741 1.00 7.51 491 LEU B O 1
ATOM 6245 N N . VAL B 2 492 ? 1.898 -8.626 6.551 1.00 6.50 492 VAL B N 1
ATOM 6246 C CA . VAL B 2 492 ? 1.864 -10.070 6.383 1.00 7.73 492 VAL B CA 1
ATOM 6247 C C . VAL B 2 492 ? 2.996 -10.708 7.182 1.00 6.61 492 VAL B C 1
ATOM 6248 O O . VAL B 2 492 ? 4.085 -10.161 7.228 1.00 6.66 492 VAL B O 1
ATOM 6252 N N . PRO B 2 493 ? 2.779 -11.873 7.805 1.00 6.86 493 PRO B N 1
ATOM 6253 C CA . PRO B 2 493 ? 3.885 -12.537 8.557 1.00 6.78 493 PRO B CA 1
ATOM 6254 C C . PRO B 2 493 ? 4.948 -13.078 7.564 1.00 7.00 493 PRO B C 1
ATOM 6255 O O . PRO B 2 493 ? 4.621 -13.535 6.454 1.00 7.45 493 PRO B O 1
ATOM 6259 N N . PHE B 2 494 ? 6.224 -13.007 7.977 1.00 5.77 494 PHE B N 1
ATOM 6260 C CA . PHE B 2 494 ? 7.326 -13.600 7.227 1.00 5.07 494 PHE B CA 1
ATOM 6261 C C . PHE B 2 494 ? 7.957 -14.733 8.019 1.00 5.84 494 PHE B C 1
ATOM 6262 O O . PHE B 2 494 ? 8.020 -14.713 9.254 1.00 6.44 494 PHE B O 1
ATOM 6270 N N . HIS B 2 495 ? 8.429 -15.718 7.295 1.00 6.00 495 HIS B N 1
ATOM 6271 C CA . HIS B 2 495 ? 9.114 -16.836 7.935 1.00 5.86 495 HIS B CA 1
ATOM 6272 C C . HIS B 2 495 ? 10.454 -16.338 8.501 1.00 6.21 495 HIS B C 1
ATOM 6273 O O . HIS B 2 495 ? 11.226 -15.692 7.797 1.00 6.78 495 HIS B O 1
ATOM 6280 N N . PRO B 2 496 ? 10.738 -16.603 9.768 1.00 5.93 496 PRO B N 1
ATOM 6281 C CA . PRO B 2 496 ? 11.980 -16.010 10.339 1.00 7.18 496 PRO B CA 1
ATOM 6282 C C . PRO B 2 496 ? 13.292 -16.540 9.751 1.00 7.75 496 PRO B C 1
ATOM 6283 O O . PRO B 2 496 ? 14.297 -15.848 9.872 1.00 9.65 496 PRO B O 1
ATOM 6287 N N . ILE B 2 497 ? 13.300 -17.733 9.157 1.00 6.24 497 ILE B N 1
ATOM 6288 C CA . ILE B 2 497 ? 14.538 -18.215 8.522 1.00 5.57 497 ILE B CA 1
ATOM 6289 C C . ILE B 2 497 ? 14.595 -17.797 7.041 1.00 4.76 497 ILE B C 1
ATOM 6290 O O . ILE B 2 497 ? 15.640 -17.354 6.581 1.00 5.90 497 ILE B O 1
ATOM 6295 N N . PHE B 2 498 ? 13.479 -17.920 6.297 1.00 4.38 498 PHE B N 1
ATOM 6296 C CA . PHE B 2 498 ? 13.526 -17.737 4.824 1.00 4.53 498 PHE B CA 1
ATOM 6297 C C . PHE B 2 498 ? 13.238 -16.309 4.426 1.00 5.03 498 PHE B C 1
ATOM 6298 O O . PHE B 2 498 ? 13.504 -15.918 3.275 1.00 6.47 498 PHE B O 1
ATOM 6306 N N . VAL B 2 499 ? 12.650 -15.500 5.325 1.00 5.27 499 VAL B N 1
ATOM 6307 C CA . VAL B 2 499 ? 12.459 -14.061 5.016 1.00 4.22 499 VAL B CA 1
ATOM 6308 C C . VAL B 2 499 ? 11.600 -13.813 3.769 1.00 5.21 499 VAL B C 1
ATOM 6309 O O . VAL B 2 499 ? 11.856 -12.935 2.947 1.00 6.13 499 VAL B O 1
ATOM 6313 N N . ILE B 2 500 ? 10.531 -14.614 3.683 1.00 5.96 500 ILE B N 1
ATOM 6314 C CA . ILE B 2 500 ? 9.447 -14.518 2.716 1.00 6.05 500 ILE B CA 1
ATOM 6315 C C . ILE B 2 500 ? 8.212 -15.062 3.416 1.00 6.59 500 ILE B C 1
ATOM 6316 O O . ILE B 2 500 ? 8.307 -15.677 4.476 1.00 6.72 500 ILE B O 1
ATOM 6321 N N . PRO B 2 501 ? 7.025 -14.865 2.835 1.00 7.50 501 PRO B N 1
ATOM 6322 C CA . PRO B 2 501 ? 5.840 -15.419 3.504 1.00 7.74 501 PRO B CA 1
ATOM 6323 C C . PRO B 2 501 ? 5.944 -16.945 3.661 1.00 7.76 501 PRO B C 1
ATOM 6324 O O . PRO B 2 501 ? 6.495 -17.656 2.787 1.00 8.74 501 PRO B O 1
ATOM 6328 N N . HIS B 2 502 ? 5.412 -17.472 4.766 1.00 8.67 502 HIS B N 1
ATOM 6329 C CA . HIS B 2 502 ? 5.443 -18.919 4.965 1.00 9.59 502 HIS B CA 1
ATOM 6330 C C . HIS B 2 502 ? 4.894 -19.726 3.807 1.00 10.56 502 HIS B C 1
ATOM 6331 O O . HIS B 2 502 ? 5.493 -20.748 3.432 1.00 10.16 502 HIS B O 1
ATOM 6338 N N . LYS B 2 503 ? 3.757 -19.298 3.250 1.00 10.21 503 LYS B N 1
ATOM 6339 C CA . LYS B 2 503 ? 3.178 -20.040 2.146 1.00 11.93 503 LYS B CA 1
ATOM 6340 C C . LYS B 2 503 ? 4.111 -20.049 0.924 1.00 11.68 503 LYS B C 1
ATOM 6341 O O . LYS B 2 503 ? 4.182 -21.038 0.169 1.00 11.55 503 LYS B O 1
ATOM 6347 N N . SER B 2 504 ? 4.818 -18.943 0.690 1.00 10.80 504 SER B N 1
ATOM 6348 C CA . SER B 2 504 ? 5.711 -18.927 -0.455 1.00 9.81 504 SER B CA 1
ATOM 6349 C C . SER B 2 504 ? 6.850 -19.945 -0.237 1.00 8.12 504 SER B C 1
ATOM 6350 O O . SER B 2 504 ? 7.273 -20.658 -1.187 1.00 8.81 504 SER B O 1
ATOM 6353 N N . ALA B 2 505 ? 7.384 -19.998 0.990 1.00 7.51 505 ALA B N 1
ATOM 6354 C CA . ALA B 2 505 ? 8.499 -20.941 1.280 1.00 8.61 505 ALA B CA 1
ATOM 6355 C C . ALA B 2 505 ? 7.979 -22.370 1.198 1.00 10.21 505 ALA B C 1
ATOM 6356 O O . ALA B 2 505 ? 8.666 -23.284 0.660 1.00 9.94 505 ALA B O 1
ATOM 6358 N N . GLU B 2 506 ? 6.773 -22.584 1.723 1.00 10.34 506 GLU B N 1
ATOM 6359 C CA . GLU B 2 506 ? 6.178 -23.907 1.689 1.00 12.84 506 GLU B CA 1
ATOM 6360 C C . GLU B 2 506 ? 5.950 -24.353 0.251 1.00 12.35 506 GLU B C 1
ATOM 6361 O O . GLU B 2 506 ? 6.283 -25.492 -0.120 1.00 12.36 506 GLU B O 1
ATOM 6367 N N . ASP B 2 507 ? 5.343 -23.484 -0.556 1.00 11.79 507 ASP B N 1
ATOM 6368 C CA . ASP B 2 507 ? 4.939 -23.889 -1.890 1.00 11.91 507 ASP B CA 1
ATOM 6369 C C . ASP B 2 507 ? 6.150 -24.259 -2.752 1.00 11.36 507 ASP B C 1
ATOM 6370 O O . ASP B 2 507 ? 6.112 -25.244 -3.514 1.00 12.64 507 ASP B O 1
ATOM 6375 N N . ILE B 2 508 ? 7.242 -23.485 -2.670 1.00 10.19 508 ILE B N 1
ATOM 6376 C CA . ILE B 2 508 ? 8.381 -23.812 -3.488 1.00 9.63 508 ILE B CA 1
ATOM 6377 C C . ILE B 2 508 ? 9.042 -25.100 -3.021 1.00 9.64 508 ILE B C 1
ATOM 6378 O O . ILE B 2 508 ? 9.398 -25.934 -3.855 1.00 10.01 508 ILE B O 1
ATOM 6383 N N . ARG B 2 509 ? 9.198 -25.267 -1.720 1.00 9.60 509 ARG B N 1
ATOM 6384 C CA . ARG B 2 509 ? 9.829 -26.497 -1.197 1.00 9.98 509 ARG B CA 1
ATOM 6385 C C . ARG B 2 509 ? 9.007 -27.733 -1.600 1.00 11.10 509 ARG B C 1
ATOM 6386 O O . ARG B 2 509 ? 9.575 -28.742 -2.043 1.00 11.64 509 ARG B O 1
ATOM 6394 N N . VAL B 2 510 ? 7.681 -27.648 -1.444 1.00 12.15 510 VAL B N 1
ATOM 6395 C CA . VAL B 2 510 ? 6.857 -28.810 -1.726 1.00 13.80 510 VAL B CA 1
ATOM 6396 C C . VAL B 2 510 ? 6.864 -29.106 -3.215 1.00 14.23 510 VAL B C 1
ATOM 6397 O O . VAL B 2 510 ? 6.929 -30.287 -3.614 1.00 15.36 510 VAL B O 1
ATOM 6401 N N . TRP B 2 511 ? 6.855 -28.071 -4.048 1.00 13.53 511 TRP B N 1
ATOM 6402 C CA . TRP B 2 511 ? 6.931 -28.302 -5.495 1.00 14.20 511 TRP B CA 1
ATOM 6403 C C . TRP B 2 511 ? 8.209 -29.047 -5.855 1.00 13.96 511 TRP B C 1
ATOM 6404 O O . TRP B 2 511 ? 8.192 -30.040 -6.622 1.00 14.39 511 TRP B O 1
ATOM 6415 N N . PHE B 2 512 ? 9.323 -28.577 -5.298 1.00 12.45 512 PHE B N 1
ATOM 6416 C CA . PHE B 2 512 ? 10.580 -29.235 -5.621 1.00 11.99 512 PHE B CA 1
ATOM 6417 C C . PHE B 2 512 ? 10.696 -30.632 -5.048 1.00 13.40 512 PHE B C 1
ATOM 6418 O O . PHE B 2 512 ? 11.253 -31.519 -5.717 1.00 14.41 512 PHE B O 1
ATOM 6426 N N . GLU B 2 513 ? 10.161 -30.852 -3.843 1.00 13.75 513 GLU B N 1
ATOM 6427 C CA . GLU B 2 513 ? 10.124 -32.202 -3.274 1.00 15.47 513 GLU B CA 1
ATOM 6428 C C . GLU B 2 513 ? 9.435 -33.207 -4.177 1.00 16.85 513 GLU B C 1
ATOM 6429 O O . GLU B 2 513 ? 9.741 -34.418 -4.141 1.00 19.40 513 GLU B O 1
ATOM 6435 N N . ASN B 2 514 ? 8.492 -32.706 -4.964 1.00 17.39 514 ASN B N 1
ATOM 6436 C CA . ASN B 2 514 ? 7.721 -33.569 -5.831 1.00 19.31 514 ASN B CA 1
ATOM 6437 C C . ASN B 2 514 ? 8.266 -33.676 -7.235 1.00 18.81 514 ASN B C 1
ATOM 6438 O O . ASN B 2 514 ? 7.672 -34.328 -8.117 1.00 21.01 514 ASN B O 1
ATOM 6443 N N . GLN B 2 515 ? 9.414 -33.048 -7.468 1.00 17.08 515 GLN B N 1
ATOM 6444 C CA . GLN B 2 515 ? 10.086 -33.200 -8.767 1.00 18.74 515 GLN B CA 1
ATOM 6445 C C . GLN B 2 515 ? 11.283 -34.130 -8.629 1.00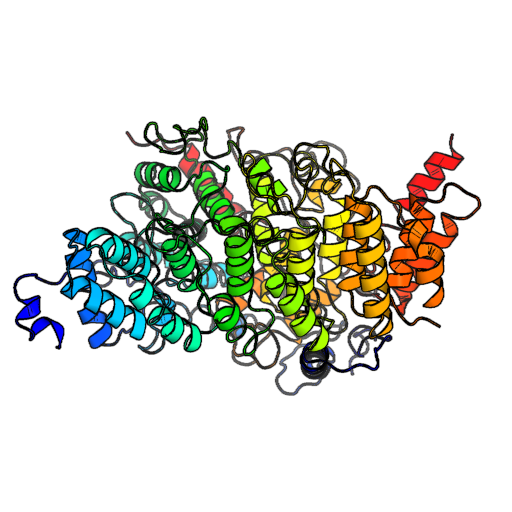 19.45 515 GLN B C 1
ATOM 6446 O O . GLN B 2 515 ? 12.116 -33.995 -7.703 1.00 19.39 515 GLN B O 1
ATOM 6452 N N . SER B 2 516 ? 11.410 -35.077 -9.563 1.00 20.55 516 SER B N 1
ATOM 6453 C CA . SER B 2 516 ? 12.628 -35.883 -9.517 1.00 22.36 516 SER B CA 1
ATOM 6454 C C . SER B 2 516 ? 13.849 -35.028 -9.829 1.00 21.52 516 SER B C 1
ATOM 6455 O O . SER B 2 516 ? 13.788 -34.050 -10.607 1.00 22.58 516 SER B O 1
ATOM 6458 N N . PHE B 2 517 ? 14.956 -35.384 -9.187 1.00 19.21 517 PHE B N 1
ATOM 6459 C CA . PHE B 2 517 ? 16.179 -34.632 -9.362 1.00 18.59 517 PHE B CA 1
ATOM 6460 C C . PHE B 2 517 ? 16.673 -34.951 -10.748 1.00 19.68 517 PHE B C 1
ATOM 6461 O O . PHE B 2 517 ? 16.632 -36.100 -11.208 1.00 18.94 517 PHE B O 1
ATOM 6469 N N . ASP B 2 518 ? 17.126 -33.915 -11.430 1.00 21.12 518 ASP B N 1
ATOM 6470 C CA A ASP B 2 518 ? 17.467 -34.007 -12.844 0.28 22.81 518 ASP B CA 1
ATOM 6471 C CA B ASP B 2 518 ? 17.424 -34.047 -12.835 0.72 22.92 518 ASP B CA 1
ATOM 6472 C C . ASP B 2 518 ? 18.607 -34.981 -13.134 1.00 21.89 518 ASP B C 1
ATOM 6473 O O . ASP B 2 518 ? 19.605 -35.016 -12.419 1.00 20.65 518 ASP B O 1
ATOM 6482 N N . LEU B 2 519 ? 18.491 -35.736 -14.218 1.00 22.43 519 LEU B N 1
ATOM 6483 C CA . LEU B 2 519 ? 19.592 -36.603 -14.646 1.00 22.77 519 LEU B CA 1
ATOM 6484 C C . LEU B 2 519 ? 20.757 -35.791 -15.250 1.00 27.06 519 LEU B C 1
ATOM 6485 O O . LEU B 2 519 ? 20.523 -34.708 -15.817 1.00 29.68 519 LEU B O 1
ATOM 6490 N N C LYS C 3 1 ? 25.490 4.052 5.193 0.71 22.70 7 LYS C N 1
ATOM 6491 C CA C LYS C 3 1 ? 25.488 3.187 4.003 0.71 23.21 7 LYS C CA 1
ATOM 6492 C C C LYS C 3 1 ? 25.747 1.744 4.358 0.71 20.11 7 LYS C C 1
ATOM 6493 O O C LYS C 3 1 ? 26.751 1.426 5.022 0.71 22.73 7 LYS C O 1
ATOM 6499 N N C CYS C 3 2 ? 24.847 0.864 3.922 0.71 14.71 8 CYS C N 1
ATOM 6500 C CA C CYS C 3 2 ? 24.945 -0.535 4.281 0.71 11.78 8 CYS C CA 1
ATOM 6501 C C C CYS C 3 2 ? 25.315 -1.306 3.032 0.71 13.25 8 CYS C C 1
ATOM 6502 O O C CYS C 3 2 ? 24.899 -0.960 1.920 0.71 14.53 8 CYS C O 1
ATOM 6505 N N C VAL C 3 3 ? 26.122 -2.328 3.201 0.71 12.90 9 VAL C N 1
ATOM 6506 C CA C VAL C 3 3 ? 26.582 -3.105 2.061 0.71 14.04 9 VAL C CA 1
ATOM 6507 C C C VAL C 3 3 ? 26.418 -4.514 2.548 0.71 13.51 9 VAL C C 1
ATOM 6508 O O C VAL C 3 3 ? 26.683 -4.738 3.702 0.71 14.71 9 VAL C O 1
ATOM 6512 N N C VAL C 3 4 ? 25.937 -5.406 1.676 0.71 11.12 10 VAL C N 1
ATOM 6513 C CA C VAL C 3 4 ? 25.744 -6.825 1.979 0.71 11.23 10 VAL C CA 1
ATOM 6514 C C C VAL C 3 4 ? 26.532 -7.770 1.067 0.71 10.98 10 VAL C C 1
ATOM 6515 O O C VAL C 3 4 ? 26.573 -8.963 1.348 0.71 11.11 10 VAL C O 1
ATOM 6519 N N C MET C 3 5 ? 27.145 -7.255 -0.009 0.71 10.12 11 MET C N 1
ATOM 6520 C CA C MET C 3 5 ? 27.968 -8.110 -0.891 0.71 10.11 11 MET C CA 1
ATOM 6521 C C C MET C 3 5 ? 28.965 -7.296 -1.643 0.71 9.64 11 MET C C 1
ATOM 6522 O O C MET C 3 5 ? 28.926 -6.037 -1.519 0.71 9.72 11 MET C O 1
#

Foldseek 3Di:
DVQVVDPVNVVWDFAADDPCDVVDPDDPPDDPDDPVLRVLVSSLVGCVVVLPQDPVLLVSLVVNCVVPVQPQVSLVSNLVNCVVVVHQVVVVVVVLLVSPVVDADHQRSLVSVCSSCLPCVRNVADDPCVLVSLVVVCVVPVQRPSSLVSVLVVCLSRVCLPPVVLVVVLVVSCVVPVLRLSSLLSVCCSQQFDRPPPDPGDSAPDPVHDVVLTRAAPDDPVVSLVVLLVVLLVSCVVQVQRCRSLVSNVSSCSNDVHDLVVCLVVLVVQPVHRYLSSLQSQLCCLQPVNPDDCSLVSSLVSLVCCCPPNPVVCNVVSVVSNVVSVVVVVVVVVD/DQPLEDPFQQDADPDDDPDDDPLVVVAVVQSVLQRCLLQVNDPLDDADQDNNRFGADPLVLALVVLVVLLDDDDPVCVVCLQVNLVSLQLSLLLCQFSPDQCLVCQVVLLVFQLQQADPLAAGTSGHPGFHFLVSRLSSLLSLLSNDDPVSLVSHQQVSNLQQQLQQQDLQLFGAGHNVHDTWLVSLQSSLLSCQLLVHDQFRDPPRPSVVSVDTGSRVNHLVQQLQQQDPQQAGHGGHPDAHWLQRSLSNLLSQLQADFLLPRVVVSGVVVRNVVQLQVQAGPPLLAGGTHPSHYFFLLSLQSSLLVFLSVQCNVFDAAEPPDDGDDTPAGPYALPSLLSNFRSFFAGSSYAGTTGPPDDHDSSSRSRNSLSNQSLFKNKYWHPDALDPDDGRRRLRRIDIDTPAADDDDDRRGHPHHVVNHTAHARSSSSHHSVSSSSSSVVSVPDDNDD/DDDDD

Secondary structure (DSSP, 8-state):
-HHHH-GGGTTS-------STTSSSPPSS-B---HHHHHHHHHHHHHHHTT--SHHHHHHHHHHHHH-TT-HHHHHHHHHHHHHTT--HHHHHHHHHHHHHH-TT-SHHHHHHHHHHT-TTT-SS--TTHHHHHHHHHHH-TT-HHHHHHHHHHHHHHT-TT-HHHHHHHHHHHHH-TT-HHHHHHHHHHHHS---TTS---SSS-TTS-GGGTT--SS--HHHHHHHHHHHHHHHHH-TT-HHHHHHHHHHHHHHT--GGGGHHHHHTT---S-HHHHHHHHHIIIII--STTHHHHHHHHHHHIIIIISGGGHHHHHHHHHHHHHHHHHHHH-/--TTS-GGGTS--S---S---HHHHHHHHHHHHHHHHHTT--TT----B-TTS-BPP-HHHHHHHHHHTTS-B-GGGGGGGGGHHHHHHHHHHHHHHTT---GGGHHHHHHHHHHHB-TTSSB-SSTTPPP-HHHHHHHHHHHHHH--HHHHHHS-HHHHHHHHHHHB-TTS-BBSSTTS-BSHHHHHHHHHHHHHTT--SBPPTT-GGGGGT--BTTTTHHHHHHTTB-TTSSB-SSTTS---HHHHHHHHHHHHTTS-HHHHHHHHS-HHHHHHHHHTTB-TTT-SBBSSTTS-B-TTHHHHTTTHHHHHHHHHH-PBPSSS--------SS-HHHHHHIIIIISB-TTS-B-SSTTS---HHHHHHHHHHHHHHTEEEE-BS--S-SSSTTTGGG--EEEE-PPP-S--SS---S-GGG------TTTSS-HHHHHHHHHHHHTSPPP-/-----

InterPro domains:
  IPR002088 Protein prenyltransferase, alpha subunit [PF01239] (57-86)
  IPR002088 Protein prenyltransferase, alpha subunit [PF01239] (91-120)
  IPR002088 Protein prenyltransferase, alpha subunit [PF01239] (131-160)
  IPR002088 Protein prenyltransferase, alpha subunit [PF01239] (167-190)
  IPR002088 Protein prenyltransferase, alpha subunit [PS51147] (55-89)
  IPR002088 Protein prenyltransferase, alpha subunit [PS51147] (90-124)
  IPR002088 Protein prenyltransferase, alpha subunit [PS51147] (128-162)
  IPR002088 Protein prenyltransferase, alpha subunit [PS51147] (226-260)

Solvent-accessible surface area: 30071 Å² total; per-residue (Å²): 80,138,25,75,88,48,115,93,6,82,99,28,180,60,70,147,60,58,32,7,47,138,170,60,33,126,2,0,0,26,8,59,33,32,102,78,5,68,34,0,15,12,8,3,20,7,0,42,82,67,99,30,54,24,84,36,0,17,130,1,0,17,46,0,2,83,52,0,16,24,7,10,1,0,8,19,7,16,10,109,0,4,82,63,65,59,62,72,2,95,110,7,18,106,66,0,32,130,16,0,75,162,58,46,129,15,15,14,0,8,35,4,1,57,41,0,1,50,21,124,98,74,8,91,99,33,29,118,170,6,12,61,19,0,41,100,3,3,86,100,63,19,22,15,26,54,0,17,37,4,1,17,43,0,0,52,27,25,113,10,17,104,56,93,61,0,30,103,6,2,65,50,16,3,184,77,11,3,6,0,1,3,0,0,12,6,5,5,11,0,61,6,5,22,95,73,122,130,107,107,31,7,8,10,33,56,33,145,25,93,20,67,60,7,1,67,31,112,126,39,83,91,113,51,0,72,63,2,10,130,38,0,50,45,52,0,112,81,0,23,48,3,36,0,0,4,10,0,0,64,4,0,1,47,1,11,49,43,60,28,46,82,8,67,112,29,0,135,68,7,62,125,25,115,0,5,21,0,0,18,0,6,0,21,3,27,25,108,72,43,91,49,163,53,9,30,70,58,0,40,116,9,3,39,46,2,46,119,102,37,31,32,4,11,94,12,11,2,35,24,27,27,118,76,8,77,62,72,32,54,103,61,122,141,154,105,63,133,21,3,28,50,52,3,80,83,65,65,112,22,122,36,183,71,79,12,104,9,44,94,81,46,56,91,6,8,87,108,0,19,42,8,0,53,18,105,72,145,31,34,85,31,108,77,23,117,17,0,0,4,21,8,30,69,150,29,0,36,93,55,0,51,106,11,0,77,83,32,77,40,97,81,25,54,53,11,4,15,17,1,11,5,0,0,20,0,0,0,0,0,11,0,9,49,54,103,5,60,171,17,87,125,47,0,42,13,7,0,80,26,5,39,36,109,103,1,0,0,0,1,6,50,26,9,48,8,1,0,2,0,0,2,0,0,0,0,0,0,4,16,3,11,22,97,107,1,11,108,26,10,64,22,51,11,0,22,101,8,0,0,110,0,6,44,56,31,0,0,0,16,1,2,82,50,6,35,48,14,0,29,0,0,4,7,1,0,0,0,0,0,0,0,14,6,40,64,45,1,8,105,161,7,109,1,80,143,76,63,24,110,30,1,32,47,25,0,15,80,1,0,4,20,0,1,5,16,11,0,0,0,0,2,20,13,9,4,5,0,21,0,25,32,0,0,8,0,0,0,0,0,1,0,39,21,106,0,50,92,10,0,48,164,30,0,13,24,79,46,0,8,23,0,0,2,9,2,5,41,18,0,0,0,0,1,0,2,20,2,32,61,42,0,8,0,0,28,1,0,20,0,0,4,0,1,12,0,0,18,6,7,54,23,8,13,8,39,105,105,30,121,145,116,101,74,32,29,25,1,8,10,6,17,0,0,0,0,0,0,2,3,0,0,23,18,115,148,1,0,0,29,10,21,9,65,90,164,33,56,11,18,5,0,0,1,0,0,1,0,0,0,8,0,0,24,112,20,39,1,4,80,41,37,47,13,104,88,133,57,7,37,13,0,9,2,10,58,71,54,54,13,134,36,25,115,42,157,31,31,54,14,0,0,3,44,73,128,2,48,2,52,23,7,5,1,0,0,0,0,19,26,150,15,1,67,60,0,0,50,59,3,27,110,64,106,58,87,192,156,40,62,36,14

Nearest PDB structures (foldseek):
  4l9p-assembly1_B  TM=1.002E+00  e=8.687E-92  Aspergillus fumigatus Af293
  4lng-assembly1_B  TM=1.002E+00  e=9.073E-87  Aspergillus fumigatus Af293
  3e37-assembly1_B  TM=8.932E-01  e=1.493E-35  Homo sapiens
  2h6h-assembly1_B  TM=8.965E-01  e=1.083E-34  Homo sapiens
  2h6g-assembly1_B  TM=8.877E-01  e=1.506E-34  Homo sapiens

B-factor: mean 15.0, std 10.21, range [1.99, 62.74]